Protein 4GKL (pdb70)

Sequence (839 aa):
MNLKNLIIYEAFARAYPGEKGKKFLSLEKDLERLKGMGINTVWLMPIHPTGVEGRKGTLGSPYAIRDYYEIDLLIGTKGDFKKFVKRAHELNMYVLMDMVLNHAAVDNVLVKKHPEWFLRDENGNPTRKVPSDVVDFDYSNGELREYMINMMRYWVEEFDVDGFRCDVAGLVPLDFWLQARKNLDPVKRLIWISETHDPYMYQAFDITYDYDGYYRFRDFIEGKNSLREYIDFLRMQDHMYPRGYIKMRFLENHDQPRVAKFLSRESLMHWIAFLFTVKGVPLVHNGQEYALKEDLDIFNEYTLPIPGEENEIFSLHRKLAHYRYKTNVFSNGEMIFIRNDQPERVISYLWRHGNRFILCVLNPLLENTSVTLDFSGIWENICIHSKNVFNDDIVRVSVKNSRAKIKVGREPLILSFVLYMNLKNLIIYEAFARAYPGEKGKKFLSLEKDLERLKGMGINTVWLMPIHPTGVEGRKGTLGSPYAIRDYYEIDLLIGTKGDFKKFVKRAHELNMYVLMDMVLNHAAVDNVLVKKHPEWFLRDENGNPTRKVSDVVDFDYSNGELREYMINMMRYWVEEFDVDGFRCDVAGLVPLDFWLQARKNLDPVKRLIWISETHDPYMYQAFDITYDYDGYYRFRDFIEGKNSLREYIDFLRMQDHMYPRGYIKMRFLENHDQPRVAKFLSRESLMHWIAFLFTVKGVPLVHNGQEYALKEDLDIFNEYTLPIPGEENEIFSLHRKLAHYRYKTNVFSNGEMIFIRNDQPERVISYLWRHGNRFILCVLNPLLENTSVTLDFSGIWENICIHSKNVFNDDIVRVSVKNSRAKIKVGREPLILSFVLY

InterPro domains:
  IPR006047 Glycosyl hydrolase family 13, catalytic domain [PF00128] (30-295)
  IPR006047 Glycosyl hydrolase family 13, catalytic domain [SM00642] (6-326)
  IPR013780 Glycosyl hydrolase, all-beta [G3DSA:2.60.40.1180] (335-422)
  IPR017853 Glycoside hydrolase superfamily [SSF51445] (3-333)
  IPR055067 Alpha-amylase-like, C-terminal [PF22423] (335-422)

Radius of gyration: 48.63 Å; Cα contacts (8 Å, |Δi|>4): 1720; chains: 2; bounding box: 107×102×110 Å

Organism: Thermotoga neapolitana (NCBI:txid2337)

Foldseek 3Di:
DLPLLAAEEEDEQLQADDAFLCSLVRVLVCLVVCLLLQHAEYEYQQFAQAFDVPADAPRRFSLAHQELQAGDSRRHHPVSLLVRVVSSVVSNHAYEHEANLQKHFQNRVCQVVPQVQADADPVRHFAPPDDHRITGGDVVDPVSLVVSLVSVVCCCVPSVHAAYEYECPDPDDLVSLVVSCVVCVVVDNHAFEYEDLPQCNVNRHQEYEYCCLVVQVVCLLQVNDFLCSNPVCVQCSCVSHDDNHAYEDENDELVGFQNLVRADPLLVLLVLLCQLPPAHYHYDYQPVLQSDRDHDDRRYRHHDPRPHDCDPSNVLSSLRSVVSSPDCQRSDWDKHWWDKPCRRFWTWIWTPPPQKMWIKIGGSVQDKDKMKTAQDVDDAFDKFWFAFSRPRDIDIWTHHGSMTIDIDGSTIGGTIGGDD/DQPLLAAEEEDAQLQAPDFFQCSLVSLLVCLVVCVLLQHQEYEYEQFAQAFDVLADAPRRFSLAHQELQAGDSRRHHVVSLLVSQVSSVVSNHAYAYEANLFKHFLNRVCCVPCVVQADDDPVSHFAPVVTRIGGGDQVDPVSLVVSLVSVVCCCVVRVGAYYEYEDPDPDDLVSLVVSCVSPVVVPNHAYEYEDLQQVNVVRHQEYEYCCLVVVVVCLLQVNDFLLSNVVCVQCVCVSHDDNHAYEDENDELPDFQNLQSAPPLLVLLVLVVQLPPAHYHYDYPPNLVSDHDHDDRRYNHHHPPPDDCDPSVVSSSLSSVVRSVDCQNSPWDKHWWDKDCSRFWTWIWTDDDQKIKIKIGGSVQAKDKMKIAQVVHDQDDWFWWAFSQPRHIDIWGRHRSMTIGIDGSTIGTTIGGHD

Secondary structure (DSSP, 8-state):
--GGG--EEEE-GGGSSS-TT-HHHHHHHHHHHHHHTT--EEEEPP-SPBPSTT--TTT--TTSBS-TT---TTT--HHHHHHHHHHHHHTT-EEEEEE--SEEETT-HHHHH-GGGB-B-TTS-B--S----EEEB-TT-HHHHHHHHHHHHHHHHHH---EEEE--TTT--HHHHHHHHHHHTTT---EEEEE---GGGGGT-SEEE-SHHHHHHHHHHTTSS-HHHHHHHHHHGGGGS-TT-EEEE-S--TTS--GGGTS-HHHHHHHHHHHHHSSSEEEEETTGGGT-------SS------S----HHHHHHHHHHHHHHH-SHHHHSEEEE--BS-TTT-EEEEEESSSEEEEEEE-TT-S-EEEEEE--SS-SSEEEEEEETTTTEEEEEEESSSEEEEEEBSB-EEEEEE--/--GGG--EEEE-GGGSSS-TT-HHHHHHHHHHHHHHHT--EEEEPP-SPBPSTT--TTT--TTSBS-TT---TTT--HHHHHHHHHHHHHTT-EEEEEE--SEEETT-HHHHH-GGGB-B-TTS-B------EEEB-TT-HHHHHHHHHHHHHHHHHH---EEEE---SS--HHHHHHHHHHHTTT---EEEEE---GGGGGT-SEEE-HHHHHHHHHHHTTSS-HHHHHHHHHHGGGTS-TT-EEEEES--TTS--GGGTS-HHHHHHHHHHHHHSSSEEEEETTGGGT--S---SSS------S----HHHHHHHHHHHHHHH-SHHHHSEEEE--BS-TTT-EEEEEE-SSEEEEEEE-TT---EEEEEE-TTT-SS-EEEEEETTTTEEEEEEBSSSEEEEEE-SS-EEEEEE--

Solvent-accessible surface area: 35255 Å² total; per-residue (Å²): 123,51,26,73,68,0,1,0,0,0,0,2,2,19,1,1,39,52,134,138,18,102,11,0,76,21,0,38,140,15,0,106,42,0,46,47,2,5,1,14,0,0,3,0,2,7,2,9,15,6,1,92,106,43,78,103,37,91,21,0,11,7,36,2,1,69,27,1,62,79,11,16,135,73,3,1,78,59,32,17,0,95,116,0,0,95,64,0,42,111,30,112,2,71,0,0,2,2,0,0,0,9,37,0,0,33,19,0,54,4,20,122,149,47,46,66,11,1,37,118,68,164,121,39,88,30,42,90,149,89,158,104,12,14,8,22,3,28,9,101,30,48,122,0,39,108,47,0,8,76,0,0,78,53,0,6,109,76,6,51,0,9,0,0,6,0,28,18,68,64,114,15,39,42,77,0,2,59,52,0,33,170,67,0,51,108,40,58,118,2,5,2,3,0,63,20,105,67,53,148,9,33,109,1,4,23,0,0,2,15,36,33,9,9,105,84,3,33,43,25,28,63,66,141,77,35,0,33,89,16,0,72,8,5,65,91,4,66,164,63,17,67,244,64,30,18,6,6,24,19,6,1,0,26,88,25,42,4,5,7,79,56,28,63,93,79,10,4,18,0,2,2,0,5,2,2,5,2,45,10,0,0,0,0,2,0,0,4,0,10,12,29,129,88,77,27,48,21,65,54,108,34,77,1,62,9,80,29,154,111,41,94,0,4,49,10,0,93,70,5,1,95,48,16,86,134,14,87,4,7,6,86,19,83,20,78,12,9,159,20,82,52,48,97,62,0,0,2,0,13,7,97,78,47,75,72,11,0,1,0,0,0,0,6,74,31,106,102,18,51,0,28,0,27,4,78,89,103,25,122,109,58,77,4,136,5,118,1,8,25,46,78,71,146,33,187,4,38,1,121,95,19,108,2,128,11,134,7,15,97,82,0,18,1,0,15,10,84,47,243,138,52,34,62,36,3,0,0,0,0,0,2,2,18,1,1,29,52,133,118,16,92,12,0,75,18,0,50,148,13,0,106,46,0,75,35,2,9,2,14,0,0,3,0,2,5,4,5,14,5,2,93,107,34,77,92,39,95,31,0,12,4,33,4,0,73,27,0,65,79,8,16,133,76,3,0,70,59,28,23,0,96,118,0,0,99,69,0,41,109,32,114,1,67,0,0,2,1,0,0,0,10,30,0,0,33,25,0,45,7,32,130,122,44,42,68,13,3,41,111,66,177,123,38,87,29,40,90,122,179,113,16,13,7,11,3,33,10,99,26,44,100,0,39,114,44,0,4,91,0,0,83,51,0,3,92,91,5,49,0,12,0,0,7,0,32,19,68,66,116,12,43,45,78,0,2,62,57,0,47,140,34,1,27,108,52,55,196,12,4,1,4,0,60,16,101,68,42,152,9,35,112,1,3,38,0,0,3,10,31,44,6,7,109,81,3,40,48,24,25,63,69,143,86,31,1,30,79,11,0,66,8,14,49,101,3,85,163,59,14,71,243,68,41,20,6,2,31,20,5,2,0,27,82,22,38,1,5,4,84,56,20,64,96,72,9,3,12,1,2,1,0,6,2,2,2,3,81,9,0,0,0,1,2,0,0,4,0,12,11,30,130,99,56,25,42,26,72,59,107,38,80,1,68,9,85,35,157,113,30,87,0,4,45,10,1,86,78,2,1,75,54,8,99,160,22,88,6,5,3,84,15,89,22,73,19,5,146,23,86,47,52,96,56,0,0,0,0,0,2,80,75,57,58,94,14,0,0,0,1,0,1,4,68,40,108,113,40,29,0,35,0,40,0,70,83,52,23,124,99,54,74,1,138,4,116,1,11,24,42,82,74,148,34,187,4,46,5,159,129,22,147,0,128,10,147,8,24,133,77,0,18,0,0,7,5,65,58,230

B-factor: mean 28.38, std 9.47, range [7.3, 82.47]

CATH classification: 3.20.20.80 (+1 more: 2.60.40.1180)

Nearest PDB structures (foldseek):
  4gkl-assembly2_B  TM=1.002E+00  e=8.511E-95  Thermotoga neapolitana
  4gkl-assembly1_A  TM=1.001E+00  e=2.790E-87  Thermotoga neapolitana
  3dhu-assembly3_C  TM=8.837E-01  e=5.224E-42  Lactiplantibacillus plantarum
  3dhu-assembly4_D  TM=8.684E-01  e=5.502E-41  Lactiplantibacillus plantarum
  1izk-assembly1_A  TM=8.261E-01  e=2.411E-24  Thermoactinomyces vulgaris

Structure (mmCIF, N/CA/C/O backbone):
data_4GKL
#
_entry.id   4GKL
#
_cell.length_a   66.880
_cell.length_b   74.449
_cell.length_c   108.900
_cell.angle_alpha   90.00
_cell.angle_beta   107.77
_cell.angle_gamma   90.00
#
_symmetry.space_group_name_H-M   'P 1 21 1'
#
loop_
_entity.id
_entity.type
_entity.pdbx_description
1 polymer Alpha-amylase
2 water water
#
loop_
_atom_site.group_PDB
_atom_site.id
_atom_site.type_symbol
_atom_site.label_atom_id
_atom_site.label_alt_id
_atom_site.label_comp_id
_atom_site.label_asym_id
_atom_site.label_entity_id
_atom_site.label_seq_id
_atom_site.pdbx_PDB_ins_code
_atom_site.Cartn_x
_atom_site.Cartn_y
_atom_site.Cartn_z
_atom_site.occupancy
_atom_site.B_iso_or_equiv
_atom_site.auth_seq_id
_atom_site.auth_comp_id
_atom_site.auth_asym_id
_atom_site.auth_atom_id
_atom_site.pdbx_PDB_model_num
ATOM 1 N N . MET A 1 1 ? -45.368 24.468 93.553 1.00 43.45 1 MET A N 1
ATOM 2 C CA . MET A 1 1 ? -45.513 23.596 94.710 1.00 40.95 1 MET A CA 1
ATOM 3 C C . MET A 1 1 ? -45.168 24.333 96.006 1.00 43.86 1 MET A C 1
ATOM 4 O O . MET A 1 1 ? -45.164 25.570 96.051 1.00 39.71 1 MET A O 1
ATOM 9 N N . ASN A 1 2 ? -44.903 23.565 97.063 1.00 43.75 2 ASN A N 1
ATOM 10 C CA . ASN A 1 2 ? -44.304 24.111 98.277 1.00 37.05 2 ASN A CA 1
ATOM 11 C C . ASN A 1 2 ? -42.776 24.148 98.123 1.00 35.90 2 ASN A C 1
ATOM 12 O O . ASN A 1 2 ? -42.088 23.125 98.266 1.00 32.11 2 ASN A O 1
ATOM 17 N N . LEU A 1 3 ? -42.260 25.340 97.823 1.00 37.02 3 LEU A N 1
ATOM 18 C CA . LEU A 1 3 ? -40.842 25.524 97.547 1.00 29.77 3 LEU A CA 1
ATOM 19 C C . LEU A 1 3 ? -40.014 25.464 98.824 1.00 29.80 3 LEU A C 1
ATOM 20 O O . LEU A 1 3 ? -38.790 25.446 98.761 1.00 33.23 3 LEU A O 1
ATOM 25 N N . LYS A 1 4 ? -40.673 25.417 99.978 1.00 24.40 4 LYS A N 1
ATOM 26 C CA . LYS A 1 4 ? -39.961 25.187 101.237 1.00 26.96 4 LYS A CA 1
ATOM 27 C C . LYS A 1 4 ? -39.554 23.709 101.430 1.00 25.07 4 LYS A C 1
ATOM 28 O O . LYS A 1 4 ? -38.881 23.372 102.397 1.00 23.87 4 LYS A O 1
ATOM 34 N N . ASN A 1 5 ? -39.935 22.841 100.492 1.00 29.45 5 ASN A N 1
ATOM 35 C CA . ASN A 1 5 ? -39.462 21.448 100.493 1.00 27.84 5 ASN A CA 1
ATOM 36 C C . ASN A 1 5 ? -38.110 21.235 99.795 1.00 26.96 5 ASN A C 1
ATOM 37 O O . ASN A 1 5 ? -37.540 20.150 99.861 1.00 24.21 5 ASN A O 1
ATOM 42 N N . LEU A 1 6 ? -37.594 22.269 99.135 1.00 26.38 6 LEU A N 1
ATOM 43 C CA . LEU A 1 6 ? -36.348 22.120 98.389 1.00 29.65 6 LEU A CA 1
ATOM 44 C C . LEU A 1 6 ? -35.118 22.047 99.298 1.00 28.74 6 LEU A C 1
ATOM 45 O O . LEU A 1 6 ? -34.898 22.932 100.133 1.00 25.32 6 LEU A O 1
ATOM 50 N N . ILE A 1 7 ? -34.319 20.993 99.145 1.00 23.12 7 ILE A N 1
ATOM 51 C CA . ILE A 1 7 ? -32.960 21.055 99.668 1.00 23.00 7 ILE A CA 1
ATOM 52 C C . ILE A 1 7 ? -31.929 20.887 98.540 1.00 25.41 7 ILE A C 1
ATOM 53 O O . ILE A 1 7 ? -31.916 19.887 97.821 1.00 21.87 7 ILE A O 1
ATOM 58 N N . ILE A 1 8 ? -31.088 21.910 98.380 1.00 26.09 8 ILE A N 1
ATOM 59 C CA . ILE A 1 8 ? -30.370 22.133 97.136 1.00 16.90 8 ILE A CA 1
ATOM 60 C C . ILE A 1 8 ? -28.893 21.749 97.216 1.00 20.35 8 ILE A C 1
ATOM 61 O O . ILE A 1 8 ? -28.226 21.983 98.225 1.00 17.51 8 ILE A O 1
ATOM 66 N N . TYR A 1 9 ? -28.399 21.143 96.135 1.00 17.71 9 TYR A N 1
ATOM 67 C CA . TYR A 1 9 ? -26.988 20.829 95.995 1.00 19.06 9 TYR A CA 1
ATOM 68 C C . TYR A 1 9 ? -26.442 21.584 94.794 1.00 21.52 9 TYR A C 1
ATOM 69 O O . TYR A 1 9 ? -26.925 21.385 93.683 1.00 23.31 9 TYR A O 1
ATOM 78 N N . GLU A 1 10 ? -25.463 22.465 95.006 1.00 19.85 10 GLU A N 1
ATOM 79 C CA . GLU A 1 10 ? -24.763 23.077 93.875 1.00 18.91 10 GLU A CA 1
ATOM 80 C C . GLU A 1 10 ? -23.638 22.158 93.396 1.00 21.36 10 GLU A C 1
ATOM 81 O O . GLU A 1 10 ? -22.729 21.803 94.162 1.00 17.97 10 GLU A O 1
ATOM 87 N N . ALA A 1 11 ? -23.707 21.785 92.123 1.00 19.57 11 ALA A N 1
ATOM 88 C CA . ALA A 1 11 ? -22.768 20.840 91.545 1.00 16.52 11 ALA A CA 1
ATOM 89 C C . ALA A 1 11 ? -22.034 21.473 90.392 1.00 15.43 11 ALA A C 1
ATOM 90 O O . ALA A 1 11 ? -22.652 22.036 89.486 1.00 16.99 11 ALA A O 1
ATOM 92 N N . PHE A 1 12 ? -20.714 21.362 90.422 1.00 15.40 12 PHE A N 1
ATOM 93 C CA . PHE A 1 12 ? -19.861 21.846 89.342 1.00 16.29 12 PHE A CA 1
ATOM 94 C C . PHE A 1 12 ? -19.528 20.660 88.419 1.00 19.13 12 PHE A C 1
ATOM 95 O O . PHE A 1 12 ? -18.532 19.955 88.642 1.00 17.81 12 PHE A O 1
ATOM 103 N N . ALA A 1 13 ? -20.354 20.456 87.391 1.00 15.67 13 ALA A N 1
ATOM 104 C CA . ALA A 1 13 ? -20.290 19.242 86.563 1.00 19.67 13 ALA A CA 1
ATOM 105 C C . ALA A 1 13 ? -18.936 19.028 85.879 1.00 24.16 13 ALA A C 1
ATOM 106 O O . ALA A 1 13 ? -18.377 17.923 85.917 1.00 25.10 13 ALA A O 1
ATOM 108 N N . ARG A 1 14 ? -18.414 20.090 85.269 1.00 19.86 14 ARG A N 1
ATOM 109 C CA . ARG A 1 14 ? -17.137 20.031 84.575 1.00 22.12 14 ARG A CA 1
ATOM 110 C C . ARG A 1 14 ? -16.031 19.574 85.501 1.00 18.98 14 ARG A C 1
ATOM 111 O O . ARG A 1 14 ? -15.088 18.923 85.067 1.00 21.64 14 ARG A O 1
ATOM 119 N N . ALA A 1 15 ? -16.160 19.905 86.779 1.00 16.03 15 ALA A N 1
ATOM 120 C CA . ALA A 1 15 ? -15.167 19.530 87.777 1.00 19.06 15 ALA A CA 1
ATOM 121 C C . ALA A 1 15 ? -15.392 18.150 88.405 1.00 26.27 15 ALA A C 1
ATOM 122 O O . ALA A 1 15 ? -14.596 17.713 89.242 1.00 25.38 15 ALA A O 1
ATOM 124 N N . TYR A 1 16 ? -16.479 17.474 88.035 1.00 23.21 16 TYR A N 1
ATOM 125 C CA . TYR A 1 16 ? -16.788 16.186 88.652 1.00 25.86 16 TYR A CA 1
ATOM 126 C C . TYR A 1 16 ? -15.713 15.164 88.323 1.00 30.90 16 TYR A C 1
ATOM 127 O O . TYR A 1 16 ? -15.006 15.312 87.321 1.00 30.65 16 TYR A O 1
ATOM 136 N N . PRO A 1 17 ? -15.558 14.150 89.194 1.00 28.44 17 PRO A N 1
ATOM 137 C CA . PRO A 1 17 ? -14.754 12.961 88.883 1.00 34.50 17 PRO A CA 1
ATOM 138 C C . PRO A 1 17 ? -15.282 12.206 87.668 1.00 29.28 17 PRO A C 1
ATOM 139 O O . PRO A 1 17 ? -16.488 12.233 87.366 1.00 26.95 17 PRO A O 1
ATOM 143 N N . GLY A 1 18 ? -14.364 11.536 86.980 1.00 27.92 18 GLY A N 1
ATOM 144 C CA . GLY A 1 18 ? -14.674 10.865 85.734 1.00 29.08 18 GLY A CA 1
ATOM 145 C C . GLY A 1 18 ? -13.781 11.406 84.635 1.00 33.17 18 GLY A C 1
ATOM 146 O O . GLY A 1 18 ? -12.969 12.305 84.864 1.00 28.66 18 GLY A O 1
ATOM 147 N N . GLU A 1 19 ? -13.929 10.855 83.437 1.00 37.00 19 GLU A N 1
ATOM 148 C CA . GLU A 1 19 ? -13.152 11.311 82.289 1.00 38.43 19 GLU A CA 1
ATOM 149 C C . GLU A 1 19 ? -13.874 12.439 81.543 1.00 32.81 19 GLU A C 1
ATOM 150 O O . GLU A 1 19 ? -15.092 12.590 81.659 1.00 32.12 19 GLU A O 1
ATOM 156 N N . LYS A 1 20 ? -13.117 13.228 80.784 1.00 32.00 20 LYS A N 1
ATOM 157 C CA . LYS A 1 20 ? -13.685 14.310 79.985 1.00 29.18 20 LYS A CA 1
ATOM 158 C C . LYS A 1 20 ? -14.664 13.721 78.978 1.00 26.47 20 LYS A C 1
ATOM 159 O O . LYS A 1 20 ? -14.461 12.612 78.496 1.00 26.59 20 LYS A O 1
ATOM 165 N N . GLY A 1 21 ? -15.726 14.462 78.672 1.00 26.62 21 GLY A N 1
ATOM 166 C CA . GLY A 1 21 ? -16.785 13.988 77.795 1.00 23.16 21 GLY A CA 1
ATOM 167 C C . GLY A 1 21 ? -17.820 13.146 78.525 1.00 26.87 21 GLY A C 1
ATOM 168 O O . GLY A 1 21 ? -18.902 12.878 77.999 1.00 29.52 21 GLY A O 1
ATOM 169 N N . LYS A 1 22 ? -17.485 12.735 79.745 1.00 26.21 22 LYS A N 1
ATOM 170 C CA . LYS A 1 22 ? -18.300 11.789 80.506 1.00 29.73 22 LYS A CA 1
ATOM 171 C C . LYS A 1 22 ? -18.778 12.329 81.864 1.00 25.85 22 LYS A C 1
ATOM 172 O O . LYS A 1 22 ? -19.187 11.571 82.744 1.00 22.26 22 LYS A O 1
ATOM 178 N N . LYS A 1 23 ? -18.752 13.646 82.027 1.00 29.39 23 LYS A N 1
ATOM 179 C CA . LYS A 1 23 ? -19.008 14.225 83.337 1.00 22.03 23 LYS A CA 1
ATOM 180 C C . LYS A 1 23 ? -20.474 14.104 83.775 1.00 20.05 23 LYS A C 1
ATOM 181 O O . LYS A 1 23 ? -20.746 13.869 84.949 1.00 21.08 23 LYS A O 1
ATOM 187 N N . PHE A 1 24 ? -21.411 14.231 82.837 1.00 21.45 24 PHE A N 1
ATOM 188 C CA . PHE A 1 24 ? -22.824 13.965 83.136 1.00 21.94 24 PHE A CA 1
ATOM 189 C C . PHE A 1 24 ? -23.087 12.505 83.524 1.00 26.53 24 PHE A C 1
ATOM 190 O O . PHE A 1 24 ? -23.785 12.255 84.509 1.00 23.86 24 PHE A O 1
ATOM 198 N N . LEU A 1 25 ? -22.517 11.555 82.775 1.00 24.11 25 LEU A N 1
ATOM 199 C CA . LEU A 1 25 ? -22.592 10.150 83.166 1.00 27.20 25 LEU A CA 1
ATOM 200 C C . LEU A 1 25 ? -22.283 10.002 84.656 1.00 25.42 25 LEU A C 1
ATOM 201 O O . LEU A 1 25 ? -23.066 9.425 85.411 1.00 24.03 25 LEU A O 1
ATOM 206 N N . SER A 1 26 ? -21.147 10.560 85.062 1.00 24.23 26 SER A N 1
ATOM 207 C CA . SER A 1 26 ? -20.717 10.566 86.456 1.00 23.60 26 SER A CA 1
ATOM 208 C C . SER A 1 26 ? -21.777 11.161 87.409 1.00 27.58 26 SER A C 1
ATOM 209 O O . SER A 1 26 ? -22.215 10.480 88.342 1.00 26.70 26 SER A O 1
ATOM 212 N N . LEU A 1 27 ? -22.198 12.408 87.157 1.00 22.43 27 LEU A N 1
ATOM 213 C CA . LEU A 1 27 ? -23.201 13.081 87.995 1.00 23.09 27 LEU A CA 1
ATOM 214 C C . LEU A 1 27 ? -24.500 12.270 88.040 1.00 22.58 27 LEU A C 1
ATOM 215 O O . LEU A 1 27 ? -25.223 12.293 89.033 1.00 19.58 27 LEU A O 1
ATOM 220 N N . GLU A 1 28 ? -24.787 11.543 86.965 1.00 24.13 28 GLU A N 1
ATOM 221 C CA . GLU A 1 28 ? -25.951 10.669 86.962 1.00 24.96 28 GLU A CA 1
ATOM 222 C C . GLU A 1 28 ? -25.844 9.564 88.017 1.00 22.14 28 GLU A C 1
ATOM 223 O O . GLU A 1 28 ? -26.778 9.349 88.766 1.00 20.11 28 GLU A O 1
ATOM 229 N N . LYS A 1 29 ? -24.702 8.888 88.085 1.00 23.63 29 LYS A N 1
ATOM 230 C CA . LYS A 1 29 ? -24.451 7.907 89.143 1.00 22.84 29 LYS A CA 1
ATOM 231 C C . LYS A 1 29 ? -24.493 8.536 90.535 1.00 23.76 29 LYS A C 1
ATOM 232 O O . LYS A 1 29 ? -24.808 7.867 91.522 1.00 25.69 29 LYS A O 1
ATOM 238 N N . ASP A 1 30 ? -24.164 9.822 90.613 1.00 21.72 30 ASP A N 1
ATOM 239 C CA . ASP A 1 30 ? -23.995 10.489 91.903 1.00 21.93 30 ASP A CA 1
ATOM 240 C C . ASP A 1 30 ? -25.327 10.906 92.510 1.00 20.34 30 ASP A C 1
ATOM 241 O O . ASP A 1 30 ? -25.411 11.190 93.715 1.00 19.74 30 ASP A O 1
ATOM 246 N N . LEU A 1 31 ? -26.352 10.959 91.660 1.00 16.24 31 LEU A N 1
ATOM 247 C CA . LEU A 1 31 ? -27.713 11.266 92.079 1.00 21.88 31 LEU A CA 1
ATOM 248 C C . LEU A 1 31 ? -28.162 10.356 93.228 1.00 22.78 31 LEU A C 1
ATOM 249 O O . LEU A 1 31 ? -28.696 10.822 94.231 1.00 31.11 31 LEU A O 1
ATOM 254 N N . GLU A 1 32 ? -27.928 9.064 93.095 1.00 22.21 32 GLU A N 1
ATOM 255 C CA . GLU A 1 32 ? -28.264 8.138 94.167 1.00 28.18 32 GLU A CA 1
ATOM 256 C C . GLU A 1 32 ? -27.581 8.517 95.486 1.00 22.00 32 GLU A C 1
ATOM 257 O O . GLU A 1 32 ? -28.195 8.406 96.547 1.00 23.69 32 GLU A O 1
ATOM 263 N N . ARG A 1 33 ? -26.328 8.971 95.421 1.00 20.44 33 ARG A N 1
ATOM 264 C CA . ARG A 1 33 ? -25.630 9.438 96.627 1.00 25.82 33 ARG A CA 1
ATOM 265 C C . ARG A 1 33 ? -26.296 10.699 97.174 1.00 25.65 33 ARG A C 1
ATOM 266 O O . ARG A 1 33 ? -26.470 10.852 98.389 1.00 21.39 33 ARG A O 1
ATOM 274 N N . LEU A 1 34 ? -26.662 11.594 96.261 1.00 26.27 34 LEU A N 1
ATOM 275 C CA . LEU A 1 34 ? -27.281 12.863 96.627 1.00 23.68 34 LEU A CA 1
ATOM 276 C C . LEU A 1 34 ? -28.662 12.622 97.220 1.00 23.76 34 LEU A C 1
ATOM 277 O O . LEU A 1 34 ? -28.973 13.120 98.298 1.00 21.43 34 LEU A O 1
ATOM 282 N N . LYS A 1 35 ? -29.475 11.839 96.517 1.00 25.31 35 LYS A N 1
ATOM 283 C CA . LYS A 1 35 ? -30.800 11.442 96.998 1.00 25.32 35 LYS A CA 1
ATOM 284 C C . LYS A 1 35 ? -30.742 10.820 98.405 1.00 24.64 35 LYS A C 1
ATOM 285 O O . LYS A 1 35 ? -31.503 11.193 99.294 1.00 22.39 35 LYS A O 1
ATOM 291 N N . GLY A 1 36 ? -29.821 9.883 98.601 1.00 22.91 36 GLY A N 1
ATOM 292 C CA . GLY A 1 36 ? -29.687 9.202 99.873 1.00 21.11 36 GLY A CA 1
ATOM 293 C C . GLY A 1 36 ? -29.143 10.080 100.976 1.00 22.26 36 GLY A C 1
ATOM 294 O O . GLY A 1 36 ? -29.171 9.701 102.153 1.00 26.18 36 GLY A O 1
ATOM 295 N N . MET A 1 37 ? -28.655 11.257 100.595 1.00 24.83 37 MET A N 1
ATOM 296 C CA . MET A 1 37 ? -28.104 12.240 101.526 1.00 20.77 37 MET A CA 1
ATOM 297 C C . MET A 1 37 ? -29.163 13.297 101.838 1.00 27.19 37 MET A C 1
ATOM 298 O O . MET A 1 37 ? -28.930 14.222 102.615 1.00 27.75 37 MET A O 1
ATOM 303 N N . GLY A 1 38 ? -30.327 13.172 101.212 1.00 25.01 38 GLY A N 1
ATOM 304 C CA . GLY A 1 38 ? -31.419 14.084 101.489 1.00 21.26 38 GLY A CA 1
ATOM 305 C C . GLY A 1 38 ? -31.584 15.233 100.520 1.00 20.55 38 GLY A C 1
ATOM 306 O O . GLY A 1 38 ? -32.399 16.126 100.772 1.00 23.05 38 GLY A O 1
ATOM 307 N N . ILE A 1 39 ? -30.829 15.211 99.421 1.00 18.18 39 ILE A N 1
ATOM 308 C CA . ILE A 1 39 ? -30.930 16.219 98.358 1.00 17.61 39 ILE A CA 1
ATOM 309 C C . ILE A 1 39 ? -32.138 15.958 97.464 1.00 17.06 39 ILE A C 1
ATOM 310 O O . ILE A 1 39 ? -32.408 14.816 97.119 1.00 20.83 39 ILE A O 1
ATOM 315 N N . ASN A 1 40 ? -32.883 16.996 97.097 1.00 15.06 40 ASN A N 1
ATOM 316 C CA . ASN A 1 40 ? -33.967 16.799 96.141 1.00 14.87 40 ASN A CA 1
ATOM 317 C C . ASN A 1 40 ? -33.824 17.671 94.926 1.00 17.37 40 ASN A C 1
ATOM 318 O O . ASN A 1 40 ? -34.570 17.528 93.966 1.00 17.91 40 ASN A O 1
ATOM 323 N N . THR A 1 41 ? -32.854 18.576 94.981 1.00 20.10 41 THR A N 1
ATOM 324 C CA . THR A 1 41 ? -32.642 19.562 93.930 1.00 18.26 41 THR A CA 1
ATOM 325 C C . THR A 1 41 ? -31.167 19.705 93.677 1.00 14.76 41 THR A C 1
ATOM 326 O O . THR A 1 41 ? -30.418 20.036 94.586 1.00 17.84 41 THR A O 1
ATOM 330 N N . VAL A 1 42 ? -30.730 19.448 92.456 1.00 13.96 42 VAL A N 1
ATOM 331 C CA . VAL A 1 42 ? -29.355 19.805 92.116 1.00 17.43 42 VAL A CA 1
ATOM 332 C C . VAL A 1 42 ? -29.286 21.030 91.185 1.00 24.78 42 VAL A C 1
ATOM 333 O O . VAL A 1 42 ? -29.970 21.125 90.148 1.00 20.42 42 VAL A O 1
ATOM 337 N N . TRP A 1 43 ? -28.465 21.978 91.611 1.00 18.88 43 TRP A N 1
ATOM 338 C CA . TRP A 1 43 ? -28.289 23.236 90.932 1.00 18.40 43 TRP A CA 1
ATOM 339 C C . TRP A 1 43 ? -26.965 23.157 90.199 1.00 15.22 43 TRP A C 1
ATOM 340 O O . TRP A 1 43 ? -25.896 23.112 90.823 1.00 13.09 43 TRP A O 1
ATOM 351 N N . LEU A 1 44 ? -27.055 23.133 88.871 1.00 15.89 44 LEU A N 1
ATOM 352 C CA . LEU A 1 44 ? -25.885 23.038 88.014 1.00 13.00 44 LEU A CA 1
ATOM 353 C C . LEU A 1 44 ? -25.287 24.415 87.780 1.00 19.06 44 LEU A C 1
ATOM 354 O O . LEU A 1 44 ? -25.984 25.373 87.436 1.00 16.95 44 LEU A O 1
ATOM 359 N N . MET A 1 45 ? -23.980 24.509 87.971 1.00 16.93 45 MET A N 1
ATOM 360 C CA . MET A 1 45 ? -23.257 25.683 87.544 1.00 15.21 45 MET A CA 1
ATOM 361 C C . MET A 1 45 ? -23.364 25.705 86.026 1.00 16.56 45 MET A C 1
ATOM 362 O O . MET A 1 45 ? -23.748 24.690 85.437 1.00 15.64 45 MET A O 1
ATOM 367 N N . PRO A 1 46 ? -23.085 26.861 85.384 1.00 19.68 46 PRO A N 1
ATOM 368 C CA . PRO A 1 46 ? -23.254 26.891 83.920 1.00 17.45 46 PRO A CA 1
ATOM 369 C C . PRO A 1 46 ? -22.485 25.747 83.268 1.00 19.08 46 PRO A C 1
ATOM 370 O O . PRO A 1 46 ? -21.390 25.413 83.721 1.00 17.66 46 PRO A O 1
ATOM 374 N N . ILE A 1 47 ? -23.079 25.140 82.244 1.00 16.16 47 ILE A N 1
ATOM 375 C CA . ILE A 1 47 ? -22.520 23.958 81.625 1.00 18.01 47 ILE A CA 1
ATOM 376 C C . ILE A 1 47 ? -22.201 24.210 80.165 1.00 21.66 47 ILE A C 1
ATOM 377 O O . ILE A 1 47 ? -21.935 23.268 79.411 1.00 19.49 47 ILE A O 1
ATOM 382 N N . HIS A 1 48 ? -22.212 25.487 79.777 1.00 20.04 48 HIS A N 1
ATOM 383 C CA . HIS A 1 48 ? -22.092 25.870 78.378 1.00 17.71 48 HIS A CA 1
ATOM 384 C C . HIS A 1 48 ? -20.648 25.880 77.946 1.00 18.67 48 HIS A C 1
ATOM 385 O O . HIS A 1 48 ? -19.741 25.904 78.792 1.00 17.88 48 HIS A O 1
ATOM 392 N N . PRO A 1 49 ? -20.417 25.866 76.623 1.00 19.02 49 PRO A N 1
ATOM 393 C CA . PRO A 1 49 ? -19.031 26.080 76.206 1.00 19.18 49 PRO A CA 1
ATOM 394 C C . PRO A 1 49 ? -18.604 27.515 76.538 1.00 22.93 49 PRO A C 1
ATOM 395 O O . PRO A 1 49 ? -19.404 28.469 76.531 1.00 17.12 49 PRO A O 1
ATOM 399 N N . THR A 1 50 ? -17.320 27.630 76.843 1.00 24.76 50 THR A N 1
ATOM 400 C CA . THR A 1 50 ? -16.709 28.804 77.437 1.00 19.27 50 THR A CA 1
ATOM 401 C C . THR A 1 50 ? -16.037 29.684 76.373 1.00 22.28 50 THR A C 1
ATOM 402 O O . THR A 1 50 ? -15.622 29.179 75.333 1.00 26.47 50 THR A O 1
ATOM 406 N N . GLY A 1 51 ? -15.952 30.994 76.620 1.00 24.41 51 GLY A N 1
ATOM 407 C CA . GLY A 1 51 ? -15.276 31.911 75.713 1.00 25.15 51 GLY A CA 1
ATOM 408 C C . GLY A 1 51 ? -13.829 31.534 75.406 1.00 27.77 51 GLY A C 1
ATOM 409 O O . GLY A 1 51 ? -13.109 30.991 76.255 1.00 23.16 51 GLY A O 1
ATOM 410 N N . VAL A 1 52 ? -13.385 31.809 74.184 1.00 27.33 52 VAL A N 1
ATOM 411 C CA . VAL A 1 52 ? -12.021 31.434 73.819 1.00 25.95 52 VAL A CA 1
ATOM 412 C C . VAL A 1 52 ? -11.087 32.630 73.816 1.00 26.19 52 VAL A C 1
ATOM 413 O O . VAL A 1 52 ? -10.053 32.601 74.482 1.00 28.90 52 VAL A O 1
ATOM 417 N N . GLU A 1 53 ? -11.461 33.676 73.080 1.00 27.03 53 GLU A N 1
ATOM 418 C CA . GLU A 1 53 ? -10.798 34.978 73.176 1.00 26.23 53 GLU A CA 1
ATOM 419 C C . GLU A 1 53 ? -11.171 35.639 74.486 1.00 24.44 53 GLU A C 1
ATOM 420 O O . GLU A 1 53 ? -12.337 35.938 74.715 1.00 30.96 53 GLU A O 1
ATOM 426 N N . GLY A 1 54 ? -10.185 35.857 75.350 1.00 26.09 54 GLY A N 1
ATOM 427 C CA . GLY A 1 54 ? -10.402 36.550 76.606 1.00 30.93 54 GLY A CA 1
ATOM 428 C C . GLY A 1 54 ? -10.292 35.636 77.806 1.00 36.86 54 GLY A C 1
ATOM 429 O O . GLY A 1 54 ? -10.119 36.107 78.933 1.00 36.20 54 GLY A O 1
ATOM 430 N N . ARG A 1 55 ? -10.387 34.332 77.537 1.00 27.43 55 ARG A N 1
ATOM 431 C CA . ARG A 1 55 ? -10.420 33.261 78.532 1.00 23.96 55 ARG A CA 1
ATOM 432 C C . ARG A 1 55 ? -9.407 33.326 79.673 1.00 29.54 55 ARG A C 1
ATOM 433 O O . ARG A 1 55 ? -8.193 33.238 79.442 1.00 31.24 55 ARG A O 1
ATOM 441 N N . LYS A 1 56 ? -9.907 33.441 80.904 1.00 24.92 56 LYS A N 1
ATOM 442 C CA . LYS A 1 56 ? -9.069 33.222 82.083 1.00 28.38 56 LYS A CA 1
ATOM 443 C C . LYS A 1 56 ? -8.803 31.714 82.273 1.00 30.36 56 LYS A C 1
ATOM 444 O O . LYS A 1 56 ? -9.709 30.884 82.136 1.00 24.00 56 LYS A O 1
ATOM 450 N N . GLY A 1 57 ? -7.555 31.364 82.567 1.00 25.09 57 GLY A N 1
ATOM 451 C CA . GLY A 1 57 ? -7.192 29.979 82.791 1.00 25.83 57 GLY A CA 1
ATOM 452 C C . GLY A 1 57 ? -7.308 29.122 81.554 1.00 26.33 57 GLY A C 1
ATOM 453 O O . GLY A 1 57 ? -7.715 29.600 80.499 1.00 33.04 57 GLY A O 1
ATOM 454 N N . THR A 1 58 ? -6.971 27.844 81.686 1.00 31.35 58 THR A N 1
ATOM 455 C CA . THR A 1 58 ? -6.866 26.955 80.529 1.00 32.01 58 THR A CA 1
ATOM 456 C C . THR A 1 58 ? -8.227 26.574 79.968 1.00 31.35 58 THR A C 1
ATOM 457 O O . THR A 1 58 ? -8.350 26.250 78.787 1.00 34.58 58 THR A O 1
ATOM 461 N N . LEU A 1 59 ? -9.244 26.614 80.823 1.00 33.74 59 LEU A N 1
ATOM 462 C CA . LEU A 1 59 ? -10.580 26.169 80.452 1.00 26.92 59 LEU A CA 1
ATOM 463 C C . LEU A 1 59 ? -11.563 27.323 80.365 1.00 25.79 59 LEU A C 1
ATOM 464 O O . LEU A 1 59 ? -12.488 27.290 79.564 1.00 27.05 59 LEU A O 1
ATOM 469 N N . GLY A 1 60 ? -11.372 28.338 81.196 1.00 22.84 60 GLY A N 1
ATOM 470 C CA . GLY A 1 60 ? -12.265 29.483 81.189 1.00 25.74 60 GLY A CA 1
ATOM 471 C C . GLY A 1 60 ? -13.359 29.396 82.237 1.00 28.27 60 GLY A C 1
ATOM 472 O O . GLY A 1 60 ? -13.789 28.301 82.629 1.00 28.24 60 GLY A O 1
ATOM 473 N N . SER A 1 61 ? -13.807 30.554 82.703 1.00 21.52 61 SER A N 1
ATOM 474 C CA . SER A 1 61 ? -14.867 30.605 83.692 1.00 22.23 61 SER A CA 1
ATOM 475 C C . SER A 1 61 ? -16.198 30.167 83.091 1.00 23.19 61 SER A C 1
ATOM 476 O O . SER A 1 61 ? -16.560 30.588 81.985 1.00 20.81 61 SER A O 1
ATOM 479 N N . PRO A 1 62 ? -16.929 29.313 83.823 1.00 26.25 62 PRO A N 1
ATOM 480 C CA . PRO A 1 62 ? -18.260 28.883 83.388 1.00 20.21 62 PRO A CA 1
ATOM 481 C C . PRO A 1 62 ? -19.201 30.066 83.213 1.00 20.02 62 PRO A C 1
ATOM 482 O O . PRO A 1 62 ? -20.190 29.941 82.500 1.00 24.29 62 PRO A O 1
ATOM 486 N N . TYR A 1 63 ? -18.896 31.197 83.846 1.00 22.83 63 TYR A N 1
ATOM 487 C CA . TYR A 1 63 ? -19.771 32.379 83.787 1.00 20.98 63 TYR A CA 1
ATOM 488 C C . TYR A 1 63 ? -19.521 33.275 82.572 1.00 19.25 63 TYR A C 1
ATOM 489 O O . TYR A 1 63 ? -20.135 34.330 82.428 1.00 21.02 63 TYR A O 1
ATOM 498 N N . ALA A 1 64 ? -18.636 32.815 81.685 1.00 26.42 64 ALA A N 1
ATOM 499 C CA . ALA A 1 64 ? -18.316 33.500 80.428 1.00 21.41 64 ALA A CA 1
ATOM 500 C C . ALA A 1 64 ? -18.734 32.614 79.235 1.00 23.38 64 ALA A C 1
ATOM 501 O O . ALA A 1 64 ? -17.927 31.893 78.640 1.00 19.82 64 ALA A O 1
ATOM 503 N N . ILE A 1 65 ? -20.015 32.692 78.897 1.00 22.52 65 ILE A N 1
ATOM 504 C CA . ILE A 1 65 ? -20.671 31.722 78.036 1.00 20.73 65 ILE A CA 1
ATOM 505 C C . ILE A 1 65 ? -20.548 32.023 76.549 1.00 19.84 65 ILE A C 1
ATOM 506 O O . ILE A 1 65 ? -21.052 33.035 76.078 1.00 20.52 65 ILE A O 1
ATOM 511 N N . ARG A 1 66 ? -19.919 31.114 75.807 1.00 20.27 66 ARG A N 1
ATOM 512 C CA . ARG A 1 66 ? -19.737 31.293 74.367 1.00 20.08 66 ARG A CA 1
ATOM 513 C C . ARG A 1 66 ? -20.917 30.845 73.490 1.00 20.79 66 ARG A C 1
ATOM 514 O O . ARG A 1 66 ? -21.052 31.296 72.350 1.00 23.65 66 ARG A O 1
ATOM 522 N N . ASP A 1 67 ? -21.770 29.973 74.014 1.00 21.41 67 ASP A N 1
ATOM 523 C CA . ASP A 1 67 ? -22.943 29.519 73.263 1.00 23.28 67 ASP A CA 1
ATOM 524 C C . ASP A 1 67 ? -24.067 29.007 74.181 1.00 24.22 67 ASP A C 1
ATOM 525 O O . ASP A 1 67 ? -24.003 27.890 74.705 1.00 23.34 67 ASP A O 1
ATOM 530 N N . TYR A 1 68 ? -25.107 29.819 74.336 1.00 27.02 68 TYR A N 1
ATOM 531 C CA . TYR A 1 68 ? -26.242 29.499 75.204 1.00 21.18 68 TYR A CA 1
ATOM 532 C C . TYR A 1 68 ? -26.998 28.238 74.790 1.00 25.21 68 TYR A C 1
ATOM 533 O O . TYR A 1 68 ? -27.742 27.665 75.597 1.00 22.80 68 TYR A O 1
ATOM 542 N N . TYR A 1 69 ? -26.814 27.799 73.546 1.00 21.23 69 TYR A N 1
ATOM 543 C CA . TYR A 1 69 ? -27.536 26.617 73.058 1.00 20.54 69 TYR A CA 1
ATOM 544 C C . TYR A 1 69 ? -26.768 25.295 73.115 1.00 19.82 69 TYR A C 1
ATOM 545 O O . TYR A 1 69 ? -27.300 24.259 72.747 1.00 21.54 69 TYR A O 1
ATOM 554 N N . GLU A 1 70 ? -25.529 25.330 73.582 1.00 20.14 70 GLU A N 1
ATOM 555 C CA . GLU A 1 70 ? -24.682 24.151 73.542 1.00 20.33 70 GLU A CA 1
ATOM 556 C C . GLU A 1 70 ? -24.153 23.793 74.931 1.00 23.88 70 GLU A C 1
ATOM 557 O O . GLU A 1 70 ? -24.245 24.589 75.871 1.00 17.39 70 GLU A O 1
ATOM 563 N N . ILE A 1 71 ? -23.652 22.564 75.061 1.00 22.42 71 ILE A N 1
ATOM 564 C CA . ILE A 1 71 ? -23.050 22.100 76.302 1.00 22.75 71 ILE A CA 1
ATOM 565 C C . ILE A 1 71 ? -21.561 21.859 76.047 1.00 22.40 71 ILE A C 1
ATOM 566 O O . ILE A 1 71 ? -21.173 21.381 74.978 1.00 23.91 71 ILE A O 1
ATOM 571 N N . ASP A 1 72 ? -20.727 22.223 77.012 1.00 20.09 72 ASP A N 1
ATOM 572 C CA . ASP A 1 72 ? -19.296 22.005 76.893 1.00 23.89 72 ASP A CA 1
ATOM 573 C C . ASP A 1 72 ? -19.052 20.504 76.754 1.00 27.20 72 ASP A C 1
ATOM 574 O O . ASP A 1 72 ? -19.325 19.738 77.683 1.00 27.95 72 ASP A O 1
ATOM 579 N N . LEU A 1 73 ? -18.550 20.075 75.595 1.00 28.75 73 LEU A N 1
ATOM 580 C CA . LEU A 1 73 ? -18.412 18.640 75.342 1.00 26.13 73 LEU A CA 1
ATOM 581 C C . LEU A 1 73 ? -17.305 18.016 76.191 1.00 25.98 73 LEU A C 1
ATOM 582 O O . LEU A 1 73 ? -17.175 16.801 76.257 1.00 27.85 73 LEU A O 1
ATOM 587 N N . LEU A 1 74 ? -16.522 18.857 76.855 1.00 28.12 74 LEU A N 1
ATOM 588 C CA . LEU A 1 74 ? -15.582 18.387 77.862 1.00 27.92 74 LEU A CA 1
ATOM 589 C C . LEU A 1 74 ? -16.335 17.999 79.136 1.00 25.25 74 LEU A C 1
ATOM 590 O O . LEU A 1 74 ? -15.740 17.559 80.116 1.00 22.27 74 LEU A O 1
ATOM 595 N N . ILE A 1 75 ? -17.648 18.209 79.123 1.00 29.28 75 ILE A N 1
ATOM 596 C CA . ILE A 1 75 ? -18.521 17.754 80.197 1.00 25.25 75 ILE A CA 1
ATOM 597 C C . ILE A 1 75 ? -19.339 16.568 79.710 1.00 24.50 75 ILE A C 1
ATOM 598 O O . ILE A 1 75 ? -19.309 15.489 80.310 1.00 25.27 75 ILE A O 1
ATOM 603 N N . GLY A 1 76 ? -20.074 16.776 78.621 1.00 23.28 76 GLY A N 1
ATOM 604 C CA . GLY A 1 76 ? -20.904 15.732 78.056 1.00 23.95 76 GLY A CA 1
ATOM 605 C C . GLY A 1 76 ? -21.658 16.209 76.834 1.00 25.22 76 GLY A C 1
ATOM 606 O O . GLY A 1 76 ? -21.529 17.360 76.430 1.00 24.64 76 GLY A O 1
ATOM 607 N N . THR A 1 77 ? -22.426 15.308 76.230 1.00 27.81 77 THR A N 1
ATOM 608 C CA . THR A 1 77 ? -23.276 15.653 75.106 1.00 22.73 77 THR A CA 1
ATOM 609 C C . THR A 1 77 ? -24.652 16.051 75.621 1.00 21.18 77 THR A C 1
ATOM 610 O O . THR A 1 77 ? -24.894 16.096 76.825 1.00 28.01 77 THR A O 1
ATOM 614 N N . LYS A 1 78 ? -25.567 16.312 74.704 1.00 19.47 78 LYS A N 1
ATOM 615 C CA . LYS A 1 78 ? -26.921 16.622 75.096 1.00 19.52 78 LYS A CA 1
ATOM 616 C C . LYS A 1 78 ? -27.650 15.362 75.506 1.00 22.46 78 LYS A C 1
ATOM 617 O O . LYS A 1 78 ? -28.495 15.399 76.402 1.00 27.39 78 LYS A O 1
ATOM 623 N N . GLY A 1 79 ? -27.332 14.254 74.838 1.00 21.71 79 GLY A N 1
ATOM 624 C CA . GLY A 1 79 ? -27.850 12.954 75.221 1.00 17.92 79 GLY A CA 1
ATOM 625 C C . GLY A 1 79 ? -27.504 12.628 76.661 1.00 22.36 79 GLY A C 1
ATOM 626 O O . GLY A 1 79 ? -28.378 12.232 77.428 1.00 23.91 79 GLY A O 1
ATOM 627 N N . ASP A 1 80 ? -26.239 12.831 77.036 1.00 22.93 80 ASP A N 1
ATOM 628 C CA . ASP A 1 80 ? -25.772 12.559 78.396 1.00 24.19 80 ASP A CA 1
ATOM 629 C C . ASP A 1 80 ? -26.574 13.334 79.433 1.00 27.36 80 ASP A C 1
ATOM 630 O O . ASP A 1 80 ? -26.952 12.795 80.478 1.00 26.07 80 ASP A O 1
ATOM 635 N N . PHE A 1 81 ? -26.830 14.603 79.126 1.00 28.46 81 PHE A N 1
ATOM 636 C CA . PHE A 1 81 ? -27.523 15.506 80.035 1.00 25.34 81 PHE A CA 1
ATOM 637 C C . PHE A 1 81 ? -28.996 15.125 80.103 1.00 23.85 81 PHE A C 1
ATOM 638 O O . PHE A 1 81 ? -29.592 15.097 81.171 1.00 26.47 81 PHE A O 1
ATOM 646 N N . LYS A 1 82 ? -29.569 14.801 78.952 1.00 23.36 82 LYS A N 1
ATOM 647 C CA . LYS A 1 82 ? -30.975 14.455 78.859 1.00 21.18 82 LYS A CA 1
ATOM 648 C C . LYS A 1 82 ? -31.212 13.155 79.633 1.00 29.74 82 LYS A C 1
ATOM 649 O O . LYS A 1 82 ? -32.270 12.962 80.239 1.00 32.79 82 LYS A O 1
ATOM 655 N N . LYS A 1 83 ? -30.220 12.263 79.624 1.00 27.65 83 LYS A N 1
ATOM 656 C CA . LYS A 1 83 ? -30.315 11.028 80.404 1.00 31.83 83 LYS A CA 1
ATOM 657 C C . LYS A 1 83 ? -30.219 11.391 81.873 1.00 27.92 83 LYS A C 1
ATOM 658 O O . LYS A 1 83 ? -30.834 10.770 82.739 1.00 25.17 83 LYS A O 1
ATOM 664 N N . PHE A 1 84 ? -29.437 12.423 82.143 1.00 25.76 84 PHE A N 1
ATOM 665 C CA . PHE A 1 84 ? -29.124 12.766 83.511 1.00 27.18 84 PHE A CA 1
ATOM 666 C C . PHE A 1 84 ? -30.333 13.328 84.288 1.00 27.55 84 PHE A C 1
ATOM 667 O O . PHE A 1 84 ? -30.476 13.072 85.479 1.00 25.62 84 PHE A O 1
ATOM 675 N N . VAL A 1 85 ? -31.205 14.078 83.622 1.00 27.76 85 VAL A N 1
ATOM 676 C CA . VAL A 1 85 ? -32.329 14.686 84.326 1.00 25.37 85 VAL A CA 1
ATOM 677 C C . VAL A 1 85 ? -33.504 13.740 84.356 1.00 25.24 85 VAL A C 1
ATOM 678 O O . VAL A 1 85 ? -34.360 13.835 85.235 1.00 29.18 85 VAL A O 1
ATOM 682 N N . LYS A 1 86 ? -33.546 12.816 83.399 1.00 31.53 86 LYS A N 1
ATOM 683 C CA . LYS A 1 86 ? -34.542 11.745 83.467 1.00 33.03 86 LYS A CA 1
ATOM 684 C C . LYS A 1 86 ? -34.298 10.836 84.653 1.00 26.82 86 LYS A C 1
ATOM 685 O O . LYS A 1 86 ? -35.233 10.479 85.363 1.00 26.24 86 LYS A O 1
ATOM 691 N N . ARG A 1 87 ? -33.035 10.489 84.874 1.00 24.19 87 ARG A N 1
ATOM 692 C CA . ARG A 1 87 ? -32.652 9.775 86.077 1.00 20.64 87 ARG A CA 1
ATOM 693 C C . ARG A 1 87 ? -33.114 10.556 87.296 1.00 24.25 87 ARG A C 1
ATOM 694 O O . ARG A 1 87 ? -33.718 9.994 88.223 1.00 26.82 87 ARG A O 1
ATOM 702 N N . ALA A 1 88 ? -32.834 11.858 87.281 1.00 23.77 88 ALA A N 1
ATOM 703 C CA . ALA A 1 88 ? -33.141 12.736 88.396 1.00 21.22 88 ALA A CA 1
ATOM 704 C C . ALA A 1 88 ? -34.632 12.690 88.732 1.00 21.00 88 ALA A C 1
ATOM 705 O O . ALA A 1 88 ? -35.021 12.609 89.896 1.00 17.18 88 ALA A O 1
ATOM 707 N N . HIS A 1 89 ? -35.457 12.725 87.693 1.00 22.99 89 HIS A N 1
ATOM 708 C CA . HIS A 1 89 ? -36.901 12.762 87.857 1.00 19.52 89 HIS A CA 1
ATOM 709 C C . HIS A 1 89 ? -37.442 11.444 88.396 1.00 24.30 89 HIS A C 1
ATOM 710 O O . HIS A 1 89 ? -38.345 11.436 89.241 1.00 24.74 89 HIS A O 1
ATOM 717 N N . GLU A 1 90 ? -36.887 10.340 87.895 1.00 21.89 90 GLU A N 1
ATOM 718 C CA . GLU A 1 90 ? -37.186 8.995 88.385 1.00 22.89 90 GLU A CA 1
ATOM 719 C C . GLU A 1 90 ? -36.927 8.900 89.879 1.00 20.81 90 GLU A C 1
ATOM 720 O O . GLU A 1 90 ? -37.654 8.242 90.619 1.00 17.52 90 GLU A O 1
ATOM 726 N N . LEU A 1 91 ? -35.860 9.574 90.292 1.00 24.44 91 LEU A N 1
ATOM 727 C CA . LEU A 1 91 ? -35.397 9.603 91.665 1.00 21.68 91 LEU A CA 1
ATOM 728 C C . LEU A 1 91 ? -36.096 10.712 92.439 1.00 22.73 91 LEU A C 1
ATOM 729 O O . LEU A 1 91 ? -35.716 11.024 93.570 1.00 26.50 91 LEU A O 1
ATOM 734 N N . ASN A 1 92 ? -37.119 11.298 91.819 1.00 19.77 92 ASN A N 1
ATOM 735 C CA . ASN A 1 92 ? -37.939 12.350 92.423 1.00 22.41 92 ASN A CA 1
ATOM 736 C C . ASN A 1 92 ? -37.180 13.639 92.747 1.00 25.38 92 ASN A C 1
ATOM 737 O O . ASN A 1 92 ? -37.451 14.310 93.757 1.00 25.36 92 ASN A O 1
ATOM 742 N N . MET A 1 93 ? -36.246 13.981 91.865 1.00 20.95 93 MET A N 1
ATOM 743 C CA . MET A 1 93 ? -35.406 15.145 92.043 1.00 19.29 93 MET A CA 1
ATOM 744 C C . MET A 1 93 ? -35.581 16.185 90.953 1.00 21.29 93 MET A C 1
ATOM 745 O O . MET A 1 93 ? -36.139 15.915 89.880 1.00 20.01 93 MET A O 1
ATOM 750 N N . TYR A 1 94 ? -35.095 17.382 91.258 1.00 21.42 94 TYR A N 1
ATOM 751 C CA . TYR A 1 94 ? -35.239 18.545 90.394 1.00 20.17 94 TYR A CA 1
ATOM 752 C C . TYR A 1 94 ? -33.894 19.066 89.922 1.00 18.95 94 TYR A C 1
ATOM 753 O O . TYR A 1 94 ? -32.936 19.145 90.702 1.00 18.60 94 TYR A O 1
ATOM 762 N N . VAL A 1 95 ? -33.852 19.478 88.659 1.00 17.40 95 VAL A N 1
ATOM 763 C CA . VAL A 1 95 ? -32.642 20.048 88.068 1.00 19.28 95 VAL A CA 1
ATOM 764 C C . VAL A 1 95 ? -32.808 21.511 87.630 1.00 16.26 95 VAL A C 1
ATOM 765 O O . VAL A 1 95 ? -33.752 21.877 86.911 1.00 9.49 95 VAL A O 1
ATOM 769 N N . LEU A 1 96 ? -31.856 22.325 88.077 1.00 15.85 96 LEU A N 1
ATOM 770 C CA . LEU A 1 96 ? -31.809 23.743 87.776 1.00 19.26 96 LEU A CA 1
ATOM 771 C C . LEU A 1 96 ? -30.557 24.066 86.958 1.00 20.24 96 LEU A C 1
ATOM 772 O O . LEU A 1 96 ? -29.441 23.645 87.299 1.00 19.71 96 LEU A O 1
ATOM 777 N N . MET A 1 97 ? -30.747 24.819 85.879 1.00 21.20 97 MET A N 1
ATOM 778 C CA . MET A 1 97 ? -29.624 25.313 85.096 1.00 20.57 97 MET A CA 1
ATOM 779 C C . MET A 1 97 ? -29.362 26.765 85.400 1.00 19.72 97 MET A C 1
ATOM 780 O O . MET A 1 97 ? -30.294 27.554 85.530 1.00 21.47 97 MET A O 1
ATOM 785 N N . ASP A 1 98 ? -28.080 27.101 85.493 1.00 17.20 98 ASP A N 1
ATOM 786 C CA . ASP A 1 98 ? -27.631 28.439 85.784 1.00 19.21 98 ASP A CA 1
ATOM 787 C C . ASP A 1 98 ? -27.778 29.313 84.527 1.00 25.15 98 ASP A C 1
ATOM 788 O O . ASP A 1 98 ? -27.276 28.963 83.452 1.00 22.84 98 ASP A O 1
ATOM 793 N N . MET A 1 99 ? -28.490 30.435 84.658 1.00 21.15 99 MET A N 1
ATOM 794 C CA . MET A 1 99 ? -28.738 31.306 83.518 1.00 22.27 99 MET A CA 1
ATOM 795 C C . MET A 1 99 ? -28.002 32.642 83.651 1.00 28.19 99 MET A C 1
ATOM 796 O O . MET A 1 99 ? -28.481 33.579 84.314 1.00 32.29 99 MET A O 1
ATOM 801 N N . VAL A 1 100 ? -26.820 32.717 83.037 1.00 23.53 100 VAL A N 1
ATOM 802 C CA . VAL A 1 100 ? -26.036 33.953 83.045 1.00 28.35 100 VAL A CA 1
ATOM 803 C C . VAL A 1 100 ? -26.345 34.701 81.759 1.00 26.81 100 VAL A C 1
ATOM 804 O O . VAL A 1 100 ? -25.736 34.442 80.719 1.00 25.43 100 VAL A O 1
ATOM 808 N N . LEU A 1 101 ? -27.320 35.604 81.828 1.00 26.02 101 LEU A N 1
ATOM 809 C CA . LEU A 1 101 ? -27.868 36.239 80.629 1.00 23.47 101 LEU A CA 1
ATOM 810 C C . LEU A 1 101 ? -27.634 37.736 80.592 1.00 23.85 101 LEU A C 1
ATOM 811 O O . LEU A 1 101 ? -28.188 38.424 79.732 1.00 22.34 101 LEU A O 1
ATOM 816 N N . ASN A 1 102 ? -26.846 38.233 81.543 1.00 21.66 102 ASN A N 1
ATOM 817 C CA . ASN A 1 102 ? -26.547 39.656 81.638 1.00 21.75 102 ASN A CA 1
ATOM 818 C C . ASN A 1 102 ? -25.244 40.021 80.943 1.00 24.13 102 ASN A C 1
ATOM 819 O O . ASN A 1 102 ? -25.027 41.172 80.563 1.00 28.47 102 ASN A O 1
ATOM 824 N N . HIS A 1 103 ? -24.377 39.031 80.788 1.00 23.97 103 HIS A N 1
ATOM 825 C CA . HIS A 1 103 ? -23.214 39.174 79.935 1.00 23.04 103 HIS A CA 1
ATOM 826 C C . HIS A 1 103 ? -22.838 37.874 79.226 1.00 25.27 103 HIS A C 1
ATOM 827 O O . HIS A 1 103 ? -23.027 36.778 79.763 1.00 28.13 103 HIS A O 1
ATOM 834 N N . ALA A 1 104 ? -22.322 38.012 78.007 1.00 26.27 104 ALA A N 1
ATOM 835 C CA . ALA A 1 104 ? -21.782 36.892 77.250 1.00 24.26 104 ALA A CA 1
ATOM 836 C C . ALA A 1 104 ? -20.261 36.978 77.149 1.00 27.13 104 ALA A C 1
ATOM 837 O O . ALA A 1 104 ? -19.655 38.007 77.480 1.00 22.76 104 ALA A O 1
ATOM 839 N N . ALA A 1 105 ? -19.649 35.881 76.705 1.00 26.51 105 ALA A N 1
ATOM 840 C CA . ALA A 1 105 ? -18.215 35.866 76.450 1.00 27.80 105 ALA A CA 1
ATOM 841 C C . ALA A 1 105 ? -17.971 36.773 75.271 1.00 27.45 105 ALA A C 1
ATOM 842 O O . ALA A 1 105 ? -18.877 36.976 74.453 1.00 23.02 105 ALA A O 1
ATOM 844 N N . VAL A 1 106 ? -16.752 37.308 75.184 1.00 30.62 106 VAL A N 1
ATOM 845 C CA . VAL A 1 106 ? -16.357 38.221 74.101 1.00 29.78 106 VAL A CA 1
ATOM 846 C C . VAL A 1 106 ? -16.610 37.650 72.707 1.00 27.91 106 VAL A C 1
ATOM 847 O O . VAL A 1 106 ? -17.078 38.353 71.810 1.00 20.50 106 VAL A O 1
ATOM 851 N N . ASP A 1 107 ? -16.298 36.367 72.535 1.00 27.79 107 ASP A N 1
ATOM 852 C CA . ASP A 1 107 ? -16.494 35.696 71.252 1.00 29.46 107 ASP A CA 1
ATOM 853 C C . ASP A 1 107 ? -17.739 34.815 71.202 1.00 29.77 107 ASP A C 1
ATOM 854 O O . ASP A 1 107 ? -17.822 33.930 70.355 1.00 33.39 107 ASP A O 1
ATOM 859 N N . ASN A 1 108 ? -18.687 35.044 72.112 1.00 23.58 108 ASN A N 1
ATOM 860 C CA . ASN A 1 108 ? -19.993 34.401 72.044 1.00 23.21 108 ASN A CA 1
ATOM 861 C C . ASN A 1 108 ? -20.583 34.564 70.637 1.00 27.05 108 ASN A C 1
ATOM 862 O O . ASN A 1 108 ? -20.448 35.604 70.026 1.00 30.75 108 ASN A O 1
ATOM 867 N N . VAL A 1 109 ? -21.225 33.523 70.122 1.00 30.65 109 VAL A N 1
ATOM 868 C CA . VAL A 1 109 ? -21.703 33.508 68.741 1.00 28.23 109 VAL A CA 1
ATOM 869 C C . VAL A 1 109 ? -22.662 34.651 68.396 1.00 30.02 109 VAL A C 1
ATOM 870 O O . VAL A 1 109 ? -22.887 34.958 67.226 1.00 35.76 109 VAL A O 1
ATOM 874 N N . LEU A 1 110 ? -23.208 35.288 69.421 1.00 31.61 110 LEU A N 1
ATOM 875 C CA . LEU A 1 110 ? -24.115 36.418 69.244 1.00 34.52 110 LEU A CA 1
ATOM 876 C C . LEU A 1 110 ? -23.375 37.738 68.947 1.00 33.82 110 LEU A C 1
ATOM 877 O O . LEU A 1 110 ? -23.906 38.618 68.266 1.00 31.51 110 LEU A O 1
ATOM 882 N N . VAL A 1 111 ? -22.152 37.869 69.456 1.00 32.41 111 VAL A N 1
ATOM 883 C CA . VAL A 1 111 ? -21.353 39.070 69.225 1.00 32.04 111 VAL A CA 1
ATOM 884 C C . VAL A 1 111 ? -21.077 39.269 67.730 1.00 37.24 111 VAL A C 1
ATOM 885 O O . VAL A 1 111 ? -20.915 40.397 67.256 1.00 42.67 111 VAL A O 1
ATOM 889 N N . LYS A 1 112 ? -21.043 38.172 66.985 1.00 38.37 112 LYS A N 1
ATOM 890 C CA . LYS A 1 112 ? -20.859 38.247 65.548 1.00 35.60 112 LYS A CA 1
ATOM 891 C C . LYS A 1 112 ? -22.183 38.580 64.883 1.00 34.77 112 LYS A C 1
ATOM 892 O O . LYS A 1 112 ? -22.335 39.641 64.295 1.00 45.06 112 LYS A O 1
ATOM 898 N N . LYS A 1 113 ? -23.138 37.665 64.991 1.00 38.07 113 LYS A N 1
ATOM 899 C CA . LYS A 1 113 ? -24.444 37.813 64.356 1.00 34.99 113 LYS A CA 1
ATOM 900 C C . LYS A 1 113 ? -25.169 39.099 64.760 1.00 37.63 113 LYS A C 1
ATOM 901 O O . LYS A 1 113 ? -25.692 39.807 63.899 1.00 42.93 113 LYS A O 1
ATOM 907 N N . HIS A 1 114 ? -25.216 39.395 66.060 1.00 36.43 114 HIS A N 1
ATOM 908 C CA . HIS A 1 114 ? -25.945 40.576 66.543 1.00 37.23 114 HIS A CA 1
ATOM 909 C C . HIS A 1 114 ? -25.138 41.446 67.505 1.00 35.76 114 HIS A C 1
ATOM 910 O O . HIS A 1 114 ? -25.303 41.339 68.728 1.00 31.94 114 HIS A O 1
ATOM 917 N N . PRO A 1 115 ? -24.273 42.322 66.963 1.00 36.61 115 PRO A N 1
ATOM 918 C CA . PRO A 1 115 ? -23.582 43.284 67.825 1.00 37.42 115 PRO A CA 1
ATOM 919 C C . PRO A 1 115 ? -24.572 44.228 68.522 1.00 35.40 115 PRO A C 1
ATOM 920 O O . PRO A 1 115 ? -24.311 44.651 69.648 1.00 33.15 115 PRO A O 1
ATOM 924 N N . GLU A 1 116 ? -25.694 44.523 67.865 1.00 32.77 116 GLU A N 1
ATOM 925 C CA . GLU A 1 116 ? -26.708 45.450 68.389 1.00 34.60 116 GLU A CA 1
ATOM 926 C C . GLU A 1 116 ? -27.323 45.008 69.716 1.00 35.77 116 GLU A C 1
ATOM 927 O O . GLU A 1 116 ? -27.841 45.833 70.474 1.00 33.79 116 GLU A O 1
ATOM 933 N N . TRP A 1 117 ? -27.268 43.706 69.981 1.00 31.25 117 TRP A N 1
ATOM 934 C CA . TRP A 1 117 ? -27.814 43.141 71.205 1.00 31.14 117 TRP A CA 1
ATOM 935 C C . TRP A 1 117 ? -26.931 43.443 72.410 1.00 28.66 117 TRP A C 1
ATOM 936 O O . TRP A 1 117 ? -27.340 43.226 73.542 1.00 29.06 117 TRP A O 1
ATOM 947 N N . PHE A 1 118 ? -25.726 43.950 72.169 1.00 29.69 118 PHE A N 1
ATOM 948 C CA . PHE A 1 118 ? -24.811 44.284 73.259 1.00 27.53 118 PHE A CA 1
ATOM 949 C C . PHE A 1 118 ? -24.618 45.784 73.444 1.00 32.64 118 PHE A C 1
ATOM 950 O O . PHE A 1 118 ? -24.812 46.566 72.511 1.00 31.87 118 PHE A O 1
ATOM 958 N N . LEU A 1 119 ? -24.256 46.177 74.664 1.00 35.80 119 LEU A N 1
ATOM 959 C CA . LEU A 1 119 ? -23.789 47.530 74.926 1.00 30.51 119 LEU A CA 1
ATOM 960 C C . LEU A 1 119 ? -22.582 47.775 74.052 1.00 33.85 119 LEU A C 1
ATOM 961 O O . LEU A 1 119 ? -21.615 47.022 74.106 1.00 31.42 119 LEU A O 1
ATOM 966 N N . ARG A 1 120 ? -22.630 48.837 73.256 1.00 39.24 120 ARG A N 1
ATOM 967 C CA . ARG A 1 120 ? -21.527 49.154 72.363 1.00 31.45 120 ARG A CA 1
ATOM 968 C C . ARG A 1 120 ? -20.716 50.366 72.826 1.00 40.90 120 ARG A C 1
ATOM 969 O O . ARG A 1 120 ? -21.218 51.228 73.558 1.00 37.02 120 ARG A O 1
ATOM 977 N N . ASP A 1 121 ? -19.450 50.409 72.408 1.00 44.53 121 ASP A N 1
ATOM 978 C CA . ASP A 1 121 ? -18.565 51.539 72.696 1.00 39.05 121 ASP A CA 1
ATOM 979 C C . ASP A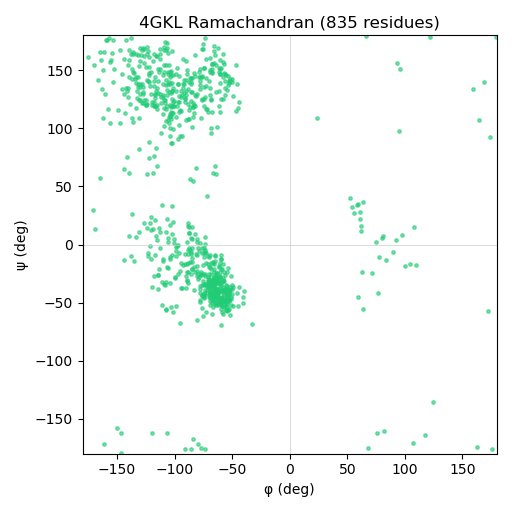 1 121 ? -18.843 52.712 71.748 1.00 43.35 121 ASP A C 1
ATOM 980 O O . ASP A 1 121 ? -19.819 52.682 70.989 1.00 40.56 121 ASP A O 1
ATOM 985 N N . GLU A 1 122 ? -17.988 53.736 71.803 1.00 48.43 122 GLU A N 1
ATOM 986 C CA . GLU A 1 122 ? -18.153 54.956 71.003 1.00 51.38 122 GLU A CA 1
ATOM 987 C C . GLU A 1 122 ? -18.193 54.635 69.518 1.00 47.35 122 GLU A C 1
ATOM 988 O O . GLU A 1 122 ? -18.987 55.204 68.768 1.00 46.66 122 GLU A O 1
ATOM 994 N N . ASN A 1 123 ? -17.342 53.702 69.107 1.00 52.28 123 ASN A N 1
ATOM 995 C CA . ASN A 1 123 ? -17.268 53.298 67.707 1.00 53.44 123 ASN A CA 1
ATOM 996 C C . ASN A 1 123 ? -17.964 51.967 67.358 1.00 46.21 123 ASN A C 1
ATOM 997 O O . ASN A 1 123 ? -17.514 51.239 66.471 1.00 49.47 123 ASN A O 1
ATOM 1002 N N . GLY A 1 124 ? -19.055 51.659 68.055 1.00 37.63 124 GLY A N 1
ATOM 1003 C CA . GLY A 1 124 ? -19.981 50.628 67.617 1.00 36.22 124 GLY A CA 1
ATOM 1004 C C . GLY A 1 124 ? -19.664 49.165 67.891 1.00 35.45 124 GLY A C 1
ATOM 1005 O O . GLY A 1 124 ? -20.374 48.290 67.401 1.00 39.26 124 GLY A O 1
ATOM 1006 N N . ASN A 1 125 ? -18.618 48.880 68.661 1.00 33.90 125 ASN A N 1
ATOM 1007 C CA . ASN A 1 125 ? -18.306 47.494 69.000 1.00 37.84 125 ASN A CA 1
ATOM 1008 C C . ASN A 1 125 ? -18.830 47.108 70.389 1.00 39.68 125 ASN A C 1
ATOM 1009 O O . ASN A 1 125 ? -18.881 47.942 71.289 1.00 32.16 125 ASN A O 1
ATOM 1014 N N . PRO A 1 126 ? -19.236 45.835 70.561 1.00 43.44 126 PRO A N 1
ATOM 1015 C CA . PRO A 1 126 ? -19.750 45.363 71.853 1.00 38.74 126 PRO A CA 1
ATOM 1016 C C . PRO A 1 126 ? -18.731 45.480 72.986 1.00 36.58 126 PRO A C 1
ATOM 1017 O O . PRO A 1 126 ? -17.545 45.173 72.802 1.00 34.95 126 PRO A O 1
ATOM 1021 N N . THR A 1 127 ? -19.216 45.910 74.149 1.00 34.82 127 THR A N 1
ATOM 1022 C CA . THR A 1 127 ? -18.365 46.213 75.294 1.00 37.23 127 THR A CA 1
ATOM 1023 C C . THR A 1 127 ? -18.961 45.821 76.669 1.00 39.66 127 THR A C 1
ATOM 1024 O O . THR A 1 127 ? -20.100 45.348 76.772 1.00 31.46 127 THR A O 1
ATOM 1028 N N . ARG A 1 128 ? -18.160 46.012 77.715 1.00 40.38 128 ARG A N 1
ATOM 1029 C CA . ARG A 1 128 ? -18.588 45.790 79.090 1.00 42.06 128 ARG A CA 1
ATOM 1030 C C . ARG A 1 128 ? -18.608 47.158 79.779 1.00 42.31 128 ARG A C 1
ATOM 1031 O O . ARG A 1 128 ? -18.040 48.109 79.255 1.00 42.93 128 ARG A O 1
ATOM 1039 N N . LYS A 1 129 ? -19.273 47.271 80.925 1.00 42.66 129 LYS A N 1
ATOM 1040 C CA . LYS A 1 129 ? -19.227 48.510 81.708 1.00 48.01 129 LYS A CA 1
ATOM 1041 C C . LYS A 1 129 ? -18.042 48.501 82.683 1.00 52.34 129 LYS A C 1
ATOM 1042 O O . LYS A 1 129 ? -17.439 49.539 82.960 1.00 52.85 129 LYS A O 1
ATOM 1048 N N . VAL A 1 130 ? -17.703 47.317 83.183 1.00 59.84 130 VAL A N 1
ATOM 1049 C CA . VAL A 1 130 ? -16.661 47.169 84.199 1.00 62.96 130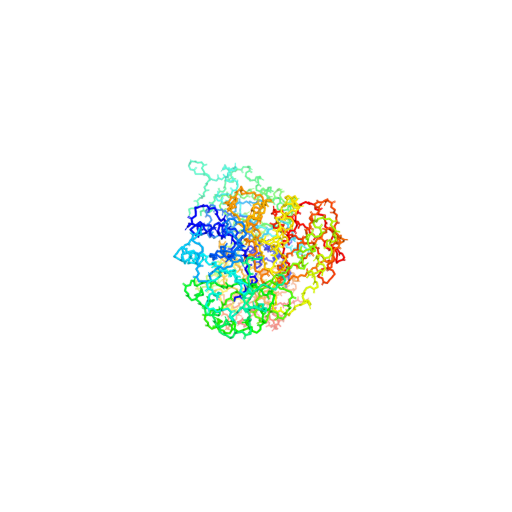 VAL A CA 1
ATOM 1050 C C . VAL A 1 130 ? -15.321 46.679 83.641 1.00 62.31 130 VAL A C 1
ATOM 1051 O O . VAL A 1 130 ? -15.231 45.580 83.078 1.00 57.02 130 VAL A O 1
ATOM 1055 N N . PRO A 1 131 ? -14.275 47.506 83.798 1.00 67.80 131 PRO A N 1
ATOM 1056 C CA . PRO A 1 131 ? -12.913 47.141 83.398 1.00 65.55 131 PRO A CA 1
ATOM 1057 C C . PRO A 1 131 ? -12.396 45.949 84.199 1.00 56.94 131 PRO A C 1
ATOM 1058 O O . PRO A 1 131 ? -12.304 46.046 85.422 1.00 56.31 131 PRO A O 1
ATOM 1062 N N . SER A 1 134 ? -12.384 40.446 81.741 1.00 48.34 134 SER A N 1
ATOM 1063 C CA . SER A 1 134 ? -12.495 40.933 80.365 1.00 52.62 134 SER A CA 1
ATOM 1064 C C . SER A 1 134 ? -12.787 39.806 79.378 1.00 43.12 134 SER A C 1
ATOM 1065 O O . SER A 1 134 ? -12.692 39.980 78.162 1.00 40.29 134 SER A O 1
ATOM 1068 N N . ASP A 1 135 ? -13.162 38.648 79.901 1.00 37.77 135 ASP A N 1
ATOM 1069 C CA . ASP A 1 135 ? -13.589 37.564 79.033 1.00 37.71 135 ASP A CA 1
ATOM 1070 C C . ASP A 1 135 ? -15.040 37.783 78.608 1.00 34.45 135 ASP A C 1
ATOM 1071 O O . ASP A 1 135 ? -15.620 36.959 77.905 1.00 38.57 135 ASP A O 1
ATOM 1076 N N . VAL A 1 136 ? -15.603 38.924 78.999 1.00 36.62 136 VAL A N 1
ATOM 1077 C CA . VAL A 1 136 ? -17.055 39.095 79.019 1.00 35.17 136 VAL A CA 1
ATOM 1078 C C . VAL A 1 136 ? -17.493 40.436 78.438 1.00 29.76 136 VAL A C 1
ATOM 1079 O O . VAL A 1 136 ? -16.783 41.423 78.562 1.00 35.76 136 VAL A O 1
ATOM 1083 N N . VAL A 1 137 ? -18.662 40.449 77.802 1.00 30.31 137 VAL A N 1
ATOM 1084 C CA . VAL A 1 137 ? -19.226 41.637 77.160 1.00 24.02 137 VAL A CA 1
ATOM 1085 C C . VAL A 1 137 ? -20.713 41.812 77.588 1.00 29.09 137 VAL A C 1
ATOM 1086 O O . VAL A 1 137 ? -21.443 40.826 77.700 1.00 21.87 137 VAL A O 1
ATOM 1090 N N . ASP A 1 138 ? -21.157 43.044 77.874 1.00 30.78 138 ASP A N 1
ATOM 1091 C CA . ASP A 1 138 ? -22.502 43.255 78.460 1.00 24.88 138 ASP A CA 1
ATOM 1092 C C . ASP A 1 138 ? -23.635 43.342 77.441 1.00 26.21 138 ASP A C 1
ATOM 1093 O O . ASP A 1 138 ? -23.482 43.949 76.390 1.00 30.20 138 ASP A O 1
ATOM 1098 N N . PHE A 1 139 ? -24.772 42.727 77.763 1.00 25.51 139 PHE A N 1
ATOM 1099 C CA . PHE A 1 139 ? -25.947 42.739 76.885 1.00 27.42 139 PHE A CA 1
ATOM 1100 C C . PHE A 1 139 ? -26.735 44.062 76.952 1.00 28.39 139 PHE A C 1
ATOM 1101 O O . PHE A 1 139 ? -26.868 44.678 78.013 1.00 25.98 139 PHE A O 1
ATOM 1109 N N . ASP A 1 140 ? -27.279 44.472 75.813 1.00 26.51 140 ASP A N 1
ATOM 1110 C CA . ASP A 1 140 ? -28.185 45.604 75.764 1.00 31.29 140 ASP A CA 1
ATOM 1111 C C . ASP A 1 140 ? -29.619 45.096 75.815 1.00 30.45 140 ASP A C 1
ATOM 1112 O O . ASP A 1 140 ? -30.152 44.627 74.808 1.00 28.47 140 ASP A O 1
ATOM 1117 N N . TYR A 1 141 ? -30.242 45.215 76.988 1.00 32.56 141 TYR A N 1
ATOM 1118 C CA . TYR A 1 141 ? -31.608 44.740 77.182 1.00 26.01 141 TYR A CA 1
ATOM 1119 C C . TYR A 1 141 ? -32.693 45.756 76.838 1.00 30.07 141 TYR A C 1
ATOM 1120 O O . TYR A 1 141 ? -33.856 45.573 77.204 1.00 28.68 141 TYR A O 1
ATOM 1129 N N . SER A 1 142 ? -32.325 46.810 76.115 1.00 28.76 142 SER A N 1
ATOM 1130 C CA . SER A 1 142 ? -33.339 47.665 75.513 1.00 29.00 142 SER A CA 1
ATOM 1131 C C . SER A 1 142 ? -33.811 46.989 74.239 1.00 29.80 142 SER A C 1
ATOM 1132 O O . SER A 1 142 ? -34.785 47.413 73.629 1.00 34.07 142 SER A O 1
ATOM 1135 N N . ASN A 1 143 ? -33.113 45.925 73.851 1.00 33.29 143 ASN A N 1
ATOM 1136 C CA . ASN A 1 143 ? -33.392 45.227 72.596 1.00 34.56 143 ASN A CA 1
ATOM 1137 C C . ASN A 1 143 ? -34.518 44.199 72.695 1.00 33.91 143 ASN A C 1
ATOM 1138 O O . ASN A 1 143 ? -34.428 43.226 73.446 1.00 33.25 143 ASN A O 1
ATOM 1143 N N . GLY A 1 144 ? -35.578 44.426 71.925 1.00 32.86 144 GLY A N 1
ATOM 1144 C CA . GLY A 1 144 ? -36.749 43.575 71.965 1.00 26.95 144 GLY A CA 1
ATOM 1145 C C . GLY A 1 144 ? -36.454 42.216 71.392 1.00 28.77 144 GLY A C 1
ATOM 1146 O O . GLY A 1 144 ? -37.024 41.221 71.827 1.00 36.02 144 GLY A O 1
ATOM 1147 N N . GLU A 1 145 ? -35.552 42.180 70.416 1.00 37.86 145 GLU A N 1
ATOM 1148 C CA . GLU A 1 145 ? -35.175 40.937 69.757 1.00 30.18 145 GLU A CA 1
ATOM 1149 C C . GLU A 1 145 ? -34.277 40.099 70.663 1.00 28.56 145 GLU A C 1
ATOM 1150 O O . GLU A 1 145 ? -34.362 38.879 70.657 1.00 28.94 145 GLU A O 1
ATOM 1156 N N . LEU A 1 146 ? -33.427 40.754 71.452 1.00 28.48 146 LEU A N 1
ATOM 1157 C CA . LEU A 1 146 ? -32.590 40.040 72.412 1.00 25.83 146 LEU A CA 1
ATOM 1158 C C . LEU A 1 146 ? -33.468 39.338 73.435 1.00 28.36 146 LEU A C 1
ATOM 1159 O O . LEU A 1 146 ? -33.264 38.165 73.762 1.00 27.77 146 LEU A O 1
ATOM 1164 N N . ARG A 1 147 ? -34.455 40.078 73.924 1.00 30.78 147 ARG A N 1
ATOM 1165 C CA . ARG A 1 147 ? -35.360 39.579 74.933 1.00 26.65 147 ARG A CA 1
ATOM 1166 C C . ARG A 1 147 ? -36.123 38.360 74.455 1.00 26.06 147 ARG A C 1
ATOM 1167 O O . ARG A 1 147 ? -36.375 37.456 75.244 1.00 27.52 147 ARG A O 1
ATOM 1175 N N . GLU A 1 148 ? -36.468 38.322 73.170 1.00 25.81 148 GLU A N 1
ATOM 1176 C CA . GLU A 1 148 ? -37.202 37.178 72.629 1.00 26.48 148 GLU A CA 1
ATOM 1177 C C . GLU A 1 148 ? -36.297 35.975 72.379 1.00 28.40 148 GLU A C 1
ATOM 1178 O O . GLU A 1 148 ? -36.707 34.831 72.574 1.00 24.53 148 GLU A O 1
ATOM 1184 N N . TYR A 1 149 ? -35.066 36.247 71.959 1.00 24.64 149 TYR A N 1
ATOM 1185 C CA . TYR A 1 149 ? -34.056 35.216 71.847 1.00 25.17 149 TYR A CA 1
ATOM 1186 C C . TYR A 1 149 ? -33.871 34.481 73.172 1.00 25.92 149 TYR A C 1
ATOM 1187 O O . TYR A 1 149 ? -33.886 33.244 73.216 1.00 24.76 149 TYR A O 1
ATOM 1196 N N . MET A 1 150 ? -33.682 35.247 74.245 1.00 23.40 150 MET A N 1
ATOM 1197 C CA . MET A 1 150 ? -33.389 34.669 75.556 1.00 23.28 150 MET A CA 1
ATOM 1198 C C . MET A 1 150 ? -34.529 33.788 76.101 1.00 25.45 150 MET A C 1
ATOM 1199 O O . MET A 1 150 ? -34.288 32.743 76.698 1.00 22.51 150 MET A O 1
ATOM 1204 N N . ILE A 1 151 ? -35.767 34.216 75.891 1.00 22.60 151 ILE A N 1
ATOM 1205 C CA . ILE A 1 151 ? -36.905 33.497 76.417 1.00 22.50 151 ILE A CA 1
ATOM 1206 C C . ILE A 1 151 ? -37.072 32.182 75.659 1.00 26.65 151 ILE A C 1
ATOM 1207 O O . ILE A 1 151 ? -37.456 31.149 76.234 1.00 26.74 151 ILE A O 1
ATOM 1212 N N . ASN A 1 152 ? -36.744 32.219 74.371 1.00 24.76 152 ASN A N 1
ATOM 1213 C CA . ASN A 1 152 ? -36.810 31.035 73.526 1.00 22.18 152 ASN A CA 1
ATOM 1214 C C . ASN A 1 152 ? -35.689 30.029 73.814 1.00 21.49 152 ASN A C 1
ATOM 1215 O O . ASN A 1 152 ? -35.891 28.818 73.728 1.00 23.90 152 ASN A O 1
ATOM 1220 N N . MET A 1 153 ? -34.514 30.533 74.170 1.00 25.26 153 MET A N 1
ATOM 1221 C CA . MET A 1 153 ? -33.428 29.668 74.605 1.00 21.83 153 MET A CA 1
ATOM 1222 C C . MET A 1 153 ? -33.760 29.054 75.972 1.00 21.30 153 MET A C 1
ATOM 1223 O O . MET A 1 153 ? -33.446 27.892 76.226 1.00 25.86 153 MET A O 1
ATOM 1228 N N . MET A 1 154 ? -34.387 29.815 76.861 1.00 20.31 154 MET A N 1
ATOM 1229 C CA . MET A 1 154 ? -34.794 29.227 78.138 1.00 23.94 154 MET A CA 1
ATOM 1230 C C . MET A 1 154 ? -35.873 28.186 77.879 1.00 24.22 154 MET A C 1
ATOM 1231 O O . MET A 1 154 ? -35.843 27.091 78.434 1.00 23.45 154 MET A O 1
ATOM 1236 N N . ARG A 1 155 ? -36.799 28.516 76.987 1.00 25.46 155 ARG A N 1
ATOM 1237 C CA . ARG A 1 155 ? -37.845 27.577 76.613 1.00 22.42 155 ARG A CA 1
ATOM 1238 C C . ARG A 1 155 ? -37.315 26.258 76.017 1.00 24.18 155 ARG A C 1
ATOM 1239 O O . ARG A 1 155 ? -37.836 25.176 76.311 1.00 25.56 155 ARG A O 1
ATOM 1247 N N . TYR A 1 156 ? -36.297 26.350 75.168 1.00 22.76 156 TYR A N 1
ATOM 1248 C CA . TYR A 1 156 ? -35.752 25.167 74.501 1.00 22.78 156 TYR A CA 1
ATOM 1249 C C . TYR A 1 156 ? -35.227 24.199 75.543 1.00 23.10 156 TYR A C 1
ATOM 1250 O O . TYR A 1 156 ? -35.584 23.019 75.550 1.00 24.70 156 TYR A O 1
ATOM 1259 N N . TRP A 1 157 ? -34.391 24.712 76.435 1.00 20.10 157 TRP A N 1
ATOM 1260 C CA . TRP A 1 157 ? -33.822 23.892 77.491 1.00 21.11 157 TRP A CA 1
ATOM 1261 C C . TRP A 1 157 ? -34.908 23.233 78.334 1.00 23.07 157 TRP A C 1
ATOM 1262 O O . TRP A 1 157 ? -34.763 22.085 78.765 1.00 23.30 157 TRP A O 1
ATOM 1273 N N . VAL A 1 158 ? -35.989 23.971 78.581 1.00 21.35 158 VAL A N 1
ATOM 1274 C CA . VAL A 1 158 ? -37.119 23.423 79.310 1.00 23.26 158 VAL A CA 1
ATOM 1275 C C . VAL A 1 158 ? -37.793 22.351 78.473 1.00 25.43 158 VAL A C 1
ATOM 1276 O O . VAL A 1 158 ? -37.868 21.188 78.875 1.00 23.91 158 VAL A O 1
ATOM 1280 N N . GLU A 1 159 ? -38.270 22.747 77.299 1.00 24.98 159 GLU A N 1
ATOM 1281 C CA . GLU A 1 159 ? -38.976 21.822 76.422 1.00 25.19 159 GLU A CA 1
ATOM 1282 C C . GLU A 1 159 ? -38.123 20.660 75.906 1.00 21.93 159 GLU A C 1
ATOM 1283 O O . GLU A 1 159 ? -38.657 19.598 75.609 1.00 22.81 159 GLU A O 1
ATOM 1289 N N . GLU A 1 160 ? -36.809 20.838 75.818 1.00 21.32 160 GLU A N 1
ATOM 1290 C CA . GLU A 1 160 ? -35.967 19.755 75.305 1.00 27.29 160 GLU A CA 1
ATOM 1291 C C . GLU A 1 160 ? -35.358 18.853 76.366 1.00 27.05 160 GLU A C 1
ATOM 1292 O O . GLU A 1 160 ? -35.237 17.651 76.155 1.00 25.61 160 GLU A O 1
ATOM 1298 N N . PHE A 1 161 ? -34.951 19.418 77.496 1.00 23.11 161 PHE A N 1
ATOM 1299 C CA . PHE A 1 161 ? -34.290 18.600 78.500 1.00 21.54 161 PHE A CA 1
ATOM 1300 C C . PHE A 1 161 ? -35.101 18.501 79.792 1.00 22.56 161 PHE A C 1
ATOM 1301 O O . PHE A 1 161 ? -34.657 17.898 80.762 1.00 22.15 161 PHE A O 1
ATOM 1309 N N . ASP A 1 162 ? -36.297 19.085 79.778 1.00 20.77 162 ASP A N 1
ATOM 1310 C CA . ASP A 1 162 ? -37.236 19.013 80.901 1.00 25.09 162 ASP A CA 1
ATOM 1311 C C . ASP A 1 162 ? -36.685 19.506 82.251 1.00 22.82 162 ASP A C 1
ATOM 1312 O O . ASP A 1 162 ? -37.150 19.084 83.311 1.00 25.84 162 ASP A O 1
ATOM 1317 N N . VAL A 1 163 ? -35.715 20.414 82.209 1.00 23.78 163 VAL A N 1
ATOM 1318 C CA . VAL A 1 163 ? -35.166 21.009 83.430 1.00 21.74 163 VAL A CA 1
ATOM 1319 C C . VAL A 1 163 ? -36.228 21.695 84.287 1.00 18.68 163 VAL A C 1
ATOM 1320 O O . VAL A 1 163 ? -37.277 22.122 83.791 1.00 18.73 163 VAL A O 1
ATOM 1324 N N . ASP A 1 164 ? -35.951 21.809 85.576 1.00 13.43 164 ASP A N 1
ATOM 1325 C CA . ASP A 1 164 ? -37.016 22.143 86.502 1.00 18.48 164 ASP A CA 1
ATOM 1326 C C . ASP A 1 164 ? -37.074 23.595 86.921 1.00 19.67 164 ASP A C 1
ATOM 1327 O O . ASP A 1 164 ? -38.136 24.099 87.263 1.00 21.44 164 ASP A O 1
ATOM 1332 N N . GLY A 1 165 ? -35.927 24.255 86.902 1.00 18.87 165 GLY A N 1
ATOM 1333 C CA . GLY A 1 165 ? -35.857 25.662 87.190 1.00 17.53 165 GLY A CA 1
ATOM 1334 C C . GLY A 1 165 ? -34.576 26.275 86.677 1.00 19.46 165 GLY A C 1
ATOM 1335 O O . GLY A 1 165 ? -33.795 25.631 85.959 1.00 16.45 165 GLY A O 1
ATOM 1336 N N . PHE A 1 166 ? -34.364 27.533 87.056 1.00 20.23 166 PHE A N 1
ATOM 1337 C CA . PHE A 1 166 ? -33.219 28.308 86.584 1.00 19.64 166 PHE A CA 1
ATOM 1338 C C . PHE A 1 166 ? -32.683 29.147 87.726 1.00 18.12 166 PHE A C 1
ATOM 1339 O O . PHE A 1 166 ? -33.449 29.773 88.444 1.00 16.74 166 PHE A O 1
ATOM 1347 N N . ARG A 1 167 ? -31.374 29.174 87.908 1.00 18.40 167 ARG A N 1
ATOM 1348 C CA . ARG A 1 167 ? -30.808 30.223 88.734 1.00 19.40 167 ARG A CA 1
ATOM 1349 C C . ARG A 1 167 ? -30.361 31.317 87.763 1.00 20.08 167 ARG A C 1
ATOM 1350 O O . ARG A 1 167 ? -29.592 31.059 86.854 1.00 22.40 167 ARG A O 1
ATOM 1358 N N . CYS A 1 168 ? -30.866 32.530 87.939 1.00 22.21 168 CYS A N 1
ATOM 1359 C CA . CYS A 1 168 ? -30.542 33.616 87.023 1.00 22.13 168 CYS A CA 1
ATOM 1360 C C . CYS A 1 168 ? -29.603 34.615 87.671 1.00 24.38 168 CYS A C 1
ATOM 1361 O O . CYS A 1 168 ? -29.767 34.963 88.843 1.00 24.78 168 CYS A O 1
ATOM 1364 N N . ASP A 1 169 ? -28.607 35.056 86.903 1.00 28.74 169 ASP A N 1
ATOM 1365 C CA . ASP A 1 169 ? -27.765 36.190 87.278 1.00 28.76 169 ASP A CA 1
ATOM 1366 C C . ASP A 1 169 ? -28.516 37.466 86.895 1.00 25.99 169 ASP A C 1
ATOM 1367 O O . ASP A 1 169 ? -28.824 37.675 85.717 1.00 26.86 169 ASP A O 1
ATOM 1372 N N . VAL A 1 170 ? -28.822 38.305 87.881 1.00 25.40 170 VAL A N 1
ATOM 1373 C CA . VAL A 1 170 ? -29.704 39.463 87.662 1.00 28.94 170 VAL A CA 1
ATOM 1374 C C . VAL A 1 170 ? -28.973 40.831 87.719 1.00 31.12 170 VAL A C 1
ATOM 1375 O O . VAL A 1 170 ? -29.494 41.866 87.280 1.00 29.47 170 VAL A O 1
ATOM 1379 N N . ALA A 1 171 ? -27.752 40.806 88.243 1.00 25.59 171 ALA A N 1
ATOM 1380 C CA . ALA A 1 171 ? -26.870 41.963 88.270 1.00 24.86 171 ALA A CA 1
ATOM 1381 C C . ALA A 1 171 ? -26.778 42.728 86.930 1.00 30.16 171 ALA A C 1
ATOM 1382 O O . ALA A 1 171 ? -27.006 42.176 85.854 1.00 27.57 171 ALA A O 1
ATOM 1384 N N . GLY A 1 172 ? -26.456 44.013 87.000 1.00 26.67 172 GLY A N 1
ATOM 1385 C CA . GLY A 1 172 ? -26.303 44.788 85.786 1.00 27.35 172 GLY A CA 1
ATOM 1386 C C . GLY A 1 172 ? -27.603 45.184 85.114 1.00 28.22 172 GLY A C 1
ATOM 1387 O O . GLY A 1 172 ? -28.677 45.149 85.722 1.00 33.74 172 GLY A O 1
ATOM 1388 N N . LEU A 1 173 ? -27.497 45.556 83.842 1.00 27.95 173 LEU A N 1
ATOM 1389 C CA . LEU A 1 173 ? -28.593 46.192 83.124 1.00 25.98 173 LEU A CA 1
ATOM 1390 C C . LEU A 1 173 ? -29.608 45.220 82.525 1.00 30.70 173 LEU A C 1
ATOM 1391 O O . LEU A 1 173 ? -29.886 45.271 81.316 1.00 26.25 173 LEU A O 1
ATOM 1396 N N . VAL A 1 174 ? -30.154 44.342 83.372 1.00 27.66 174 VAL A N 1
ATOM 1397 C CA . VAL A 1 174 ? -31.327 43.544 83.017 1.00 22.10 174 VAL A CA 1
ATOM 1398 C C . VAL A 1 174 ? -32.542 44.038 83.812 1.00 27.34 174 VAL A C 1
ATOM 1399 O O . VAL A 1 174 ? -32.509 44.106 85.044 1.00 26.90 174 VAL A O 1
ATOM 1403 N N . PRO A 1 175 ? -33.617 44.399 83.108 1.00 22.38 175 PRO A N 1
ATOM 1404 C CA . PRO A 1 175 ? -34.793 44.931 83.790 1.00 23.69 175 PRO A CA 1
ATOM 1405 C C . PRO A 1 175 ? -35.725 43.856 84.370 1.00 29.10 175 PRO A C 1
ATOM 1406 O O . PRO A 1 175 ? -35.881 42.786 83.772 1.00 25.75 175 PRO A O 1
ATOM 1410 N N . LEU A 1 176 ? -36.336 44.159 85.520 1.00 24.41 176 LEU A N 1
ATOM 1411 C CA . LEU A 1 176 ? -37.366 43.319 86.115 1.00 20.23 176 LEU A CA 1
ATOM 1412 C C . LEU A 1 176 ? -38.458 42.943 85.118 1.00 22.65 176 LEU A C 1
ATOM 1413 O O . LEU A 1 176 ? -38.991 41.840 85.178 1.00 24.77 176 LEU A O 1
ATOM 1418 N N . ASP A 1 177 ? -38.789 43.847 84.199 1.00 22.93 177 ASP A N 1
ATOM 1419 C CA . ASP A 1 177 ? -39.797 43.542 83.179 1.00 24.16 177 ASP A CA 1
ATOM 1420 C C . ASP A 1 177 ? -39.363 42.413 82.246 1.00 25.98 177 ASP A C 1
ATOM 1421 O O . ASP A 1 177 ? -40.209 41.686 81.727 1.00 26.65 177 ASP A O 1
ATOM 1426 N N . PHE A 1 178 ? -38.057 42.271 82.022 1.00 22.00 178 PHE A N 1
ATOM 1427 C CA . PHE A 1 178 ? -37.582 41.157 81.221 1.00 24.05 178 PHE A CA 1
ATOM 1428 C C . PHE A 1 178 ? -37.902 39.829 81.904 1.00 23.29 178 PHE A C 1
ATOM 1429 O O . PHE A 1 178 ? -38.428 38.918 81.271 1.00 22.79 178 PHE A O 1
ATOM 1437 N N . TRP A 1 179 ? -37.589 39.735 83.197 1.00 23.39 179 TRP A N 1
ATOM 1438 C CA . TRP A 1 179 ? -37.843 38.519 83.964 1.00 21.54 179 TRP A CA 1
ATOM 1439 C C . TRP A 1 179 ? -39.331 38.224 84.073 1.00 23.13 179 TRP A C 1
ATOM 1440 O O . TRP A 1 179 ? -39.738 37.064 83.988 1.00 25.91 179 TRP A O 1
ATOM 1451 N N . LEU A 1 180 ? -40.140 39.263 84.270 1.00 18.98 180 LEU A N 1
ATOM 1452 C CA . LEU A 1 180 ? -41.587 39.094 84.282 1.00 19.41 180 LEU A CA 1
ATOM 1453 C C . LEU A 1 180 ? -42.055 38.614 82.907 1.00 22.61 180 LEU A C 1
ATOM 1454 O O . LEU A 1 180 ? -42.947 37.779 82.808 1.00 22.53 180 LEU A O 1
ATOM 1459 N N . GLN A 1 181 ? -41.437 39.138 81.851 1.00 22.43 181 GLN A N 1
ATOM 1460 C CA . GLN A 1 181 ? -41.756 38.718 80.487 1.00 25.50 181 GLN A CA 1
ATOM 1461 C C . GLN A 1 181 ? -41.464 37.230 80.307 1.00 24.68 181 GLN A C 1
ATOM 1462 O O . GLN A 1 181 ? -42.214 36.511 79.642 1.00 27.21 181 GLN A O 1
ATOM 1468 N N . ALA A 1 182 ? -40.375 36.771 80.912 1.00 20.87 182 ALA A N 1
ATOM 1469 C CA . ALA A 1 182 ? -39.991 35.367 80.824 1.00 22.25 182 ALA A CA 1
ATOM 1470 C C . ALA A 1 182 ? -41.049 34.487 81.474 1.00 24.45 182 ALA A C 1
ATOM 1471 O O . ALA A 1 182 ? -41.394 33.437 80.943 1.00 27.94 182 ALA A O 1
ATOM 1473 N N . ARG A 1 183 ? -41.559 34.930 82.626 1.00 26.67 183 ARG A N 1
ATOM 1474 C CA . ARG A 1 183 ? -42.593 34.209 83.367 1.00 22.89 183 ARG A CA 1
ATOM 1475 C C . ARG A 1 183 ? -43.918 34.219 82.639 1.00 21.50 183 ARG A C 1
ATOM 1476 O O . ARG A 1 183 ? -44.681 33.282 82.745 1.00 25.37 183 ARG A O 1
ATOM 1484 N N . LYS A 1 184 ? -44.208 35.282 81.905 1.00 23.33 184 LYS A N 1
ATOM 1485 C CA . LYS A 1 184 ? -45.480 35.337 81.194 1.00 32.16 184 LYS A CA 1
ATOM 1486 C C . LYS A 1 184 ? -45.509 34.301 80.076 1.00 31.97 184 LYS A C 1
ATOM 1487 O O . LYS A 1 184 ? -46.548 33.701 79.803 1.00 33.96 184 LYS A O 1
ATOM 1493 N N . ASN A 1 185 ? -44.355 34.082 79.449 1.00 31.03 185 ASN A N 1
ATOM 1494 C CA . ASN A 1 185 ? -44.248 33.131 78.349 1.00 29.94 185 ASN A CA 1
ATOM 1495 C C . ASN A 1 185 ? -43.904 31.701 78.792 1.00 33.43 185 ASN A C 1
ATOM 1496 O O . ASN A 1 185 ? -44.276 30.734 78.120 1.00 27.87 185 ASN A O 1
ATOM 1501 N N . LEU A 1 186 ? -43.218 31.569 79.925 1.00 28.14 186 LEU A N 1
ATOM 1502 C CA . LEU A 1 186 ? -42.734 30.265 80.362 1.00 26.23 186 LEU A CA 1
ATOM 1503 C C . LEU A 1 186 ? -43.585 29.577 81.437 1.00 28.68 186 LEU A C 1
ATOM 1504 O O . LEU A 1 186 ? -43.592 28.351 81.504 1.00 30.71 186 LEU A O 1
ATOM 1509 N N . ASP A 1 187 ? -44.283 30.339 82.280 1.00 26.50 187 ASP A N 1
ATOM 1510 C CA . ASP A 1 187 ? -45.207 29.727 83.242 1.00 25.61 187 ASP A CA 1
ATOM 1511 C C . ASP A 1 187 ? -46.213 28.781 82.577 1.00 28.21 187 ASP A C 1
ATOM 1512 O O . ASP A 1 187 ? -46.400 27.659 83.041 1.00 30.25 187 ASP A O 1
ATOM 1517 N N . PRO A 1 188 ? -46.865 29.220 81.485 1.00 30.77 188 PRO A N 1
ATOM 1518 C CA . PRO A 1 188 ? -47.780 28.273 80.833 1.00 27.15 188 PRO A CA 1
ATOM 1519 C C . PRO A 1 188 ? -47.095 27.055 80.185 1.00 35.00 188 PRO A C 1
ATOM 1520 O O . PRO A 1 188 ? -47.778 26.079 79.856 1.00 33.98 188 PRO A O 1
ATOM 1524 N N . VAL A 1 189 ? -45.777 27.116 79.996 1.00 34.69 189 VAL A N 1
ATOM 1525 C CA . VAL A 1 189 ? -45.021 25.986 79.454 1.00 27.55 189 VAL A CA 1
ATOM 1526 C C . VAL A 1 189 ? -44.812 24.979 80.557 1.00 27.93 189 VAL A C 1
ATOM 1527 O O . VAL A 1 189 ? -45.079 23.799 80.389 1.00 30.88 189 VAL A O 1
ATOM 1531 N N . LYS A 1 190 ? -44.337 25.464 81.699 1.00 33.09 190 LYS A N 1
ATOM 1532 C CA . LYS A 1 190 ? -44.126 24.631 82.875 1.00 25.94 190 LYS A CA 1
ATOM 1533 C C . LYS A 1 190 ? -43.894 25.543 84.073 1.00 30.69 190 LYS A C 1
ATOM 1534 O O . LYS A 1 190 ? -43.239 26.592 83.952 1.00 29.10 190 LYS A O 1
ATOM 1540 N N . ARG A 1 191 ? -44.437 25.159 85.225 1.00 25.62 191 ARG A N 1
ATOM 1541 C CA . ARG A 1 191 ? -44.230 25.929 86.442 1.00 29.23 191 ARG A CA 1
ATOM 1542 C C . ARG A 1 191 ? -42.829 25.600 86.945 1.00 29.88 191 ARG A C 1
ATOM 1543 O O . ARG A 1 191 ? -42.556 24.478 87.392 1.00 26.57 191 ARG A O 1
ATOM 1551 N N . LEU A 1 192 ? -41.924 26.565 86.832 1.00 24.98 192 LEU A N 1
ATOM 1552 C CA . LEU A 1 192 ? -40.515 26.285 87.091 1.00 21.43 192 LEU A CA 1
ATOM 1553 C C . LEU A 1 192 ? -40.074 26.861 88.420 1.00 24.26 192 LEU A C 1
ATOM 1554 O O . LEU A 1 192 ? -40.759 27.723 88.993 1.00 26.24 192 LEU A O 1
ATOM 1559 N N . ILE A 1 193 ? -38.919 26.395 88.896 1.00 20.48 193 ILE A N 1
ATOM 1560 C CA . ILE A 1 193 ? -38.285 26.950 90.088 1.00 19.53 193 ILE A CA 1
ATOM 1561 C C . ILE A 1 193 ? -37.384 28.142 89.719 1.00 24.52 193 ILE A C 1
ATOM 1562 O O . ILE A 1 193 ? -36.308 27.976 89.131 1.00 23.89 193 ILE A O 1
ATOM 1567 N N . TRP A 1 194 ? -37.822 29.344 90.076 1.00 20.38 194 TRP A N 1
ATOM 1568 C CA . TRP A 1 194 ? -37.111 30.562 89.686 1.00 20.40 194 TRP A CA 1
ATOM 1569 C C . TRP A 1 194 ? -36.301 31.175 90.810 1.00 19.10 194 TRP A C 1
ATOM 1570 O O . TRP A 1 194 ? -36.860 31.727 91.759 1.00 21.37 194 TRP A O 1
ATOM 1581 N N . ILE A 1 195 ? -34.978 31.101 90.681 1.00 19.92 195 ILE A N 1
ATOM 1582 C CA . ILE A 1 195 ? -34.072 31.548 91.735 1.00 18.31 195 ILE A CA 1
ATOM 1583 C C . ILE A 1 195 ? -33.111 32.624 91.243 1.00 20.48 195 ILE A C 1
ATOM 1584 O O . ILE A 1 195 ? -32.626 32.540 90.121 1.00 18.60 195 ILE A O 1
ATOM 1589 N N . SER A 1 196 ? -32.855 33.636 92.078 1.00 16.42 196 SER A N 1
ATOM 1590 C CA . SER A 1 196 ? -31.858 34.654 91.768 1.00 19.14 196 SER A CA 1
ATOM 1591 C C . SER A 1 196 ? -31.005 35.068 92.966 1.00 19.81 196 SER A C 1
ATOM 1592 O O . SER A 1 196 ? -31.300 34.725 94.096 1.00 20.12 196 SER A O 1
ATOM 1595 N N . GLU A 1 197 ? -29.927 35.793 92.692 1.00 23.41 197 GLU A N 1
ATOM 1596 C CA . GLU A 1 197 ? -29.119 36.402 93.734 1.00 20.97 197 GLU A CA 1
ATOM 1597 C C . GLU A 1 197 ? -29.403 37.902 93.831 1.00 24.93 197 GLU A C 1
ATOM 1598 O O . GLU A 1 197 ? -28.996 38.674 92.959 1.00 20.56 197 GLU A O 1
ATOM 1604 N N . THR A 1 198 ? -30.082 38.305 94.905 1.00 21.67 198 THR A N 1
ATOM 1605 C CA . THR A 1 198 ? -30.565 39.671 95.044 1.00 19.38 198 THR A CA 1
ATOM 1606 C C . THR A 1 198 ? -31.100 39.950 96.451 1.00 22.01 198 THR A C 1
ATOM 1607 O O . THR A 1 198 ? -31.510 39.027 97.162 1.00 17.69 198 THR A O 1
ATOM 1611 N N . HIS A 1 199 ? -31.080 41.224 96.856 1.00 24.59 199 HIS A N 1
ATOM 1612 C CA . HIS A 1 199 ? -31.830 41.657 98.045 1.00 22.49 199 HIS A CA 1
ATOM 1613 C C . HIS A 1 199 ? -32.838 42.731 97.673 1.00 25.69 199 HIS A C 1
ATOM 1614 O O . HIS A 1 199 ? -33.262 43.534 98.510 1.00 26.22 199 HIS A O 1
ATOM 1621 N N . ASP A 1 200 ? -33.214 42.730 96.396 1.00 23.90 200 ASP A N 1
ATOM 1622 C CA . ASP A 1 200 ? -34.222 43.648 95.892 1.00 28.95 200 ASP A CA 1
ATOM 1623 C C . ASP A 1 200 ? -35.602 43.021 96.061 1.00 22.83 200 ASP A C 1
ATOM 1624 O O . ASP A 1 200 ? -35.960 42.096 95.341 1.00 29.61 200 ASP A O 1
ATOM 1629 N N . PRO A 1 201 ? -36.384 43.548 97.008 1.00 21.94 201 PRO A N 1
ATOM 1630 C CA . PRO A 1 201 ? -37.710 43.024 97.372 1.00 22.01 201 PRO A CA 1
ATOM 1631 C C . PRO A 1 201 ? -38.684 42.933 96.195 1.00 21.48 201 PRO A C 1
ATOM 1632 O O . PRO A 1 201 ? -39.606 42.125 96.244 1.00 21.51 201 PRO A O 1
ATOM 1636 N N . TYR A 1 202 ? -38.509 43.762 95.167 1.00 25.06 202 TYR A N 1
ATOM 1637 C CA . TYR A 1 202 ? -39.397 43.711 94.003 1.00 21.85 202 TYR A CA 1
ATOM 1638 C C . TYR A 1 202 ? -39.216 42.409 93.184 1.00 22.88 202 TYR A C 1
ATOM 1639 O O . TYR A 1 202 ? -40.136 41.981 92.491 1.00 23.77 202 TYR A O 1
ATOM 1648 N N . MET A 1 203 ? -38.039 41.790 93.272 1.00 17.70 203 MET A N 1
ATOM 1649 C CA . MET A 1 203 ? -37.696 40.623 92.448 1.00 25.12 203 MET A CA 1
ATOM 1650 C C . MET A 1 203 ? -38.641 39.445 92.675 1.00 27.46 203 MET A C 1
ATOM 1651 O O . MET A 1 203 ? -38.864 38.625 91.778 1.00 22.08 203 MET A O 1
ATOM 1656 N N . TYR A 1 204 ? -39.214 39.383 93.875 1.00 26.17 204 TYR A N 1
ATOM 1657 C CA . TYR A 1 204 ? -40.136 38.314 94.223 1.00 22.50 204 TYR A CA 1
ATOM 1658 C C . TYR A 1 204 ? -41.396 38.376 93.362 1.00 21.38 204 TYR A C 1
ATOM 1659 O O . TYR A 1 204 ? -42.205 37.450 93.368 1.00 23.38 204 TYR A O 1
ATOM 1668 N N . GLN A 1 205 ? -41.536 39.461 92.605 1.00 18.32 205 GLN A N 1
ATOM 1669 C CA . GLN A 1 205 ? -42.556 39.560 91.569 1.00 20.97 205 GLN A CA 1
ATOM 1670 C C . GLN A 1 205 ? -42.266 38.575 90.455 1.00 21.44 205 GLN A C 1
ATOM 1671 O O . GLN A 1 205 ? -43.200 38.115 89.795 1.00 21.25 205 GLN A O 1
ATOM 1677 N N . ALA A 1 206 ? -40.978 38.270 90.246 1.00 18.34 206 ALA A N 1
ATOM 1678 C CA . ALA A 1 206 ? -40.531 37.348 89.184 1.00 23.25 206 ALA A CA 1
ATOM 1679 C C . ALA A 1 206 ? -39.884 36.029 89.693 1.00 23.41 206 ALA A C 1
ATOM 1680 O O . ALA A 1 206 ? -39.906 34.998 89.010 1.00 18.66 206 ALA A O 1
ATOM 1682 N N . PHE A 1 207 ? -39.318 36.073 90.894 1.00 23.16 207 PHE A N 1
ATOM 1683 C CA . PHE A 1 207 ? -38.621 34.928 91.461 1.00 20.46 207 PHE A CA 1
ATOM 1684 C C . PHE A 1 207 ? -39.320 34.315 92.685 1.00 21.94 207 PHE A C 1
ATOM 1685 O O . PHE A 1 207 ? -40.028 35.010 93.421 1.00 23.92 207 PHE A O 1
ATOM 1693 N N . ASP A 1 208 ? -39.125 33.015 92.890 1.00 17.63 208 ASP A N 1
ATOM 1694 C CA . ASP A 1 208 ? -39.720 32.337 94.037 1.00 23.99 208 ASP A CA 1
ATOM 1695 C C . ASP A 1 208 ? -38.746 32.315 95.196 1.00 21.82 208 ASP A C 1
ATOM 1696 O O . ASP A 1 208 ? -39.137 32.427 96.363 1.00 19.72 208 ASP A O 1
ATOM 1701 N N . ILE A 1 209 ? -37.474 32.143 94.862 1.00 19.93 209 ILE A N 1
ATOM 1702 C CA . ILE A 1 209 ? -36.427 32.031 95.863 1.00 19.62 209 ILE A CA 1
ATOM 1703 C C . ILE A 1 209 ? -35.291 32.941 95.483 1.00 22.66 209 ILE A C 1
ATOM 1704 O O . ILE A 1 209 ? -34.902 32.995 94.315 1.00 22.55 209 ILE A O 1
ATOM 1709 N N . THR A 1 210 ? -34.751 33.675 96.447 1.00 19.86 210 THR A N 1
ATOM 1710 C CA . THR A 1 210 ? -33.522 34.384 96.164 1.00 18.55 210 THR A CA 1
ATOM 1711 C C . THR A 1 210 ? -32.516 34.033 97.229 1.00 18.58 210 THR A C 1
ATOM 1712 O O . THR A 1 210 ? -32.863 33.402 98.219 1.00 16.64 210 THR A O 1
ATOM 1716 N N . TYR A 1 211 ? -31.268 34.420 96.999 1.00 20.37 211 TYR A N 1
ATOM 1717 C CA . TYR A 1 211 ? -30.260 34.433 98.041 1.00 18.58 211 TYR A CA 1
ATOM 1718 C C . TYR A 1 211 ? -29.435 35.714 97.909 1.00 23.00 211 TYR A C 1
ATOM 1719 O O . TYR A 1 211 ? -29.476 36.389 96.880 1.00 19.00 211 TYR A O 1
ATOM 1728 N N . ASP A 1 212 ? -28.694 36.046 98.956 1.00 18.39 212 ASP A N 1
ATOM 1729 C CA . ASP A 1 212 ? -27.827 37.210 98.929 1.00 21.78 212 ASP A CA 1
ATOM 1730 C C . ASP A 1 212 ? -26.732 37.013 99.968 1.00 27.54 212 ASP A C 1
ATOM 1731 O O . ASP A 1 212 ? -26.738 36.003 100.690 1.00 25.50 212 ASP A O 1
ATOM 1736 N N . TYR A 1 213 ? -25.808 37.976 100.047 1.00 27.98 213 TYR A N 1
ATOM 1737 C CA . TYR A 1 213 ? -24.662 37.882 100.957 1.00 22.23 213 TYR A CA 1
ATOM 1738 C C . TYR A 1 213 ? -24.755 38.814 102.155 1.00 22.09 213 TYR A C 1
ATOM 1739 O O . TYR A 1 213 ? -23.777 38.961 102.890 1.00 21.05 213 TYR A O 1
ATOM 1748 N N . ASP A 1 214 ? -25.928 39.417 102.361 1.00 23.05 214 ASP A N 1
ATOM 1749 C CA . ASP A 1 214 ? -26.154 40.255 103.538 1.00 25.56 214 ASP A CA 1
ATOM 1750 C C . ASP A 1 214 ? -25.924 39.425 104.789 1.00 24.94 214 ASP A C 1
ATOM 1751 O O . ASP A 1 214 ? -25.098 39.763 105.626 1.00 29.87 214 ASP A O 1
ATOM 1756 N N . GLY A 1 215 ? -26.681 38.343 104.918 1.00 24.37 215 GLY A N 1
ATOM 1757 C CA . GLY A 1 215 ? -26.534 37.452 106.049 1.00 22.83 215 GLY A CA 1
ATOM 1758 C C . GLY A 1 215 ? -25.115 36.931 106.101 1.00 23.96 215 GLY A C 1
ATOM 1759 O O . GLY A 1 215 ? -24.397 37.177 107.079 1.00 24.29 215 GLY A O 1
ATOM 1760 N N . TYR A 1 216 ? -24.724 36.253 105.020 1.00 21.99 216 TYR A N 1
ATOM 1761 C CA . TYR A 1 216 ? -23.430 35.582 104.875 1.00 21.32 216 TYR A CA 1
ATOM 1762 C C . TYR A 1 216 ? -22.180 36.305 105.412 1.00 24.15 216 TYR A C 1
ATOM 1763 O O . TYR A 1 216 ? -21.398 35.705 106.152 1.00 23.68 216 TYR A O 1
ATOM 1772 N N . TYR A 1 217 ? -21.979 37.575 105.052 1.00 23.54 217 TYR A N 1
ATOM 1773 C CA . TYR A 1 217 ? -20.840 38.325 105.607 1.00 22.78 217 TYR A CA 1
ATOM 1774 C C . TYR A 1 217 ? -20.978 38.695 107.101 1.00 27.73 217 TYR A C 1
ATOM 1775 O O . TYR A 1 217 ? -19.979 38.726 107.830 1.00 25.08 217 TYR A O 1
ATOM 1784 N N . ARG A 1 218 ? -22.200 38.943 107.570 1.00 23.51 218 ARG A N 1
ATOM 1785 C CA . ARG A 1 218 ? -22.405 39.125 109.004 1.00 25.58 218 ARG A CA 1
ATOM 1786 C C . ARG A 1 218 ? -22.000 37.828 109.706 1.00 30.31 218 ARG A C 1
ATOM 1787 O O . ARG A 1 218 ? -21.362 37.851 110.764 1.00 31.58 218 ARG A O 1
ATOM 1795 N N . PHE A 1 219 ? -22.368 36.701 109.093 1.00 31.23 219 PHE A N 1
ATOM 1796 C CA . PHE A 1 219 ? -21.954 35.365 109.537 1.00 22.03 219 PHE A CA 1
ATOM 1797 C C . PHE A 1 219 ? -20.448 35.135 109.449 1.00 22.63 219 PHE A C 1
ATOM 1798 O O . PHE A 1 219 ? -19.833 34.665 110.407 1.00 26.18 219 PHE A O 1
ATOM 1806 N N . ARG A 1 220 ? -19.863 35.440 108.291 1.00 25.97 220 ARG A N 1
ATOM 1807 C CA . ARG A 1 220 ? -18.405 35.399 108.117 1.00 26.68 220 ARG A CA 1
ATOM 1808 C C . ARG A 1 220 ? -17.668 36.187 109.195 1.00 27.21 220 ARG A C 1
ATOM 1809 O O . ARG A 1 220 ? -16.621 35.766 109.679 1.00 31.13 220 ARG A O 1
ATOM 1817 N N . ASP A 1 221 ? -18.218 37.337 109.567 1.00 28.38 221 ASP A N 1
ATOM 1818 C CA . ASP A 1 221 ? -17.525 38.250 110.469 1.00 31.07 221 ASP A CA 1
ATOM 1819 C C . ASP A 1 221 ? -17.472 37.720 111.879 1.00 30.56 221 ASP A C 1
ATOM 1820 O O . ASP A 1 221 ? -16.483 37.918 112.578 1.00 36.56 221 ASP A O 1
ATOM 1825 N N . PHE A 1 222 ? -18.538 37.042 112.288 1.00 31.99 222 PHE A N 1
ATOM 1826 C CA . PHE A 1 222 ? -18.584 36.411 113.598 1.00 28.78 222 PHE A CA 1
ATOM 1827 C C . PHE A 1 222 ? -17.568 35.269 113.740 1.00 32.07 222 PHE A C 1
ATOM 1828 O O . PHE A 1 222 ? -16.939 35.121 114.788 1.00 33.91 222 PHE A O 1
ATOM 1836 N N . ILE A 1 223 ? -17.404 34.464 112.694 1.00 28.35 223 ILE A N 1
ATOM 1837 C CA . ILE A 1 223 ? -16.407 33.393 112.722 1.00 35.70 223 ILE A CA 1
ATOM 1838 C C . ILE A 1 223 ? -14.984 33.934 112.757 1.00 39.14 223 ILE A C 1
ATOM 1839 O O . ILE A 1 223 ? -14.141 33.488 113.544 1.00 44.92 223 ILE A O 1
ATOM 1844 N N . GLU A 1 224 ? -14.712 34.886 111.871 1.00 40.24 224 GLU A N 1
ATOM 1845 C CA . GLU A 1 224 ? -13.378 35.450 111.735 1.00 36.42 224 GLU A CA 1
ATOM 1846 C C . GLU A 1 224 ? -13.023 36.371 112.894 1.00 37.12 224 GLU A C 1
ATOM 1847 O O . GLU A 1 224 ? -11.983 37.027 112.876 1.00 38.27 224 GLU A O 1
ATOM 1853 N N . GLY A 1 225 ? -13.901 36.406 113.896 1.00 37.09 225 GLY A N 1
ATOM 1854 C CA . GLY A 1 225 ? -13.714 37.213 115.086 1.00 37.41 225 GLY A CA 1
ATOM 1855 C C . GLY A 1 225 ? -13.955 38.693 114.865 1.00 43.69 225 GLY A C 1
ATOM 1856 O O . GLY A 1 225 ? -13.796 39.500 115.784 1.00 51.93 225 GLY A O 1
ATOM 1857 N N . LYS A 1 226 ? -14.351 39.055 113.649 1.00 42.53 226 LYS A N 1
ATOM 1858 C CA . LYS A 1 226 ? -14.417 40.457 113.259 1.00 39.00 226 LYS A CA 1
ATOM 1859 C C . LYS A 1 226 ? -15.637 41.183 113.813 1.00 41.84 226 LYS A C 1
ATOM 1860 O O . LYS A 1 226 ? -15.610 42.400 114.007 1.00 51.27 226 LYS A O 1
ATOM 1866 N N . ASN A 1 227 ? -16.702 40.440 114.081 1.00 42.07 227 ASN A N 1
ATOM 1867 C CA . ASN A 1 227 ? -17.935 41.053 114.558 1.00 39.86 227 ASN A CA 1
ATOM 1868 C C . ASN A 1 227 ? -18.816 40.133 115.406 1.00 34.82 227 ASN A C 1
ATOM 1869 O O . ASN A 1 227 ? -18.531 38.947 115.570 1.00 37.03 227 ASN A O 1
ATOM 1874 N N . SER A 1 228 ? -19.899 40.701 115.922 1.00 33.06 228 SER A N 1
ATOM 1875 C CA . SER A 1 228 ? -20.784 40.014 116.860 1.00 38.03 228 SER A CA 1
ATOM 1876 C C . SER A 1 228 ? -21.767 39.030 116.216 1.00 33.51 228 SER A C 1
ATOM 1877 O O . SER A 1 228 ? -22.293 39.278 115.133 1.00 35.58 228 SER A O 1
ATOM 1880 N N . LEU A 1 229 ? -22.035 37.933 116.916 1.00 32.71 229 LEU A N 1
ATOM 1881 C CA . LEU A 1 229 ? -23.078 36.992 116.529 1.00 30.24 229 LEU A CA 1
ATOM 1882 C C . LEU A 1 229 ? -24.396 37.733 116.383 1.00 32.26 229 LEU A C 1
ATOM 1883 O O . LEU A 1 229 ? -25.214 37.413 115.518 1.00 30.15 229 LEU A O 1
ATOM 1888 N N . ARG A 1 230 ? -24.595 38.741 117.227 1.00 38.60 230 ARG A N 1
ATOM 1889 C CA . ARG A 1 230 ? -25.856 39.470 117.234 1.00 33.81 230 ARG A CA 1
ATOM 1890 C C . ARG A 1 230 ? -26.150 40.266 115.962 1.00 33.61 230 ARG A C 1
ATOM 1891 O O . ARG A 1 230 ? -27.306 40.381 115.566 1.00 33.81 230 ARG A O 1
ATOM 1899 N N . GLU A 1 231 ? -25.112 40.794 115.318 1.00 33.10 231 GLU A N 1
ATOM 1900 C CA . GLU A 1 231 ? -25.264 41.339 113.972 1.00 34.65 231 GLU A CA 1
ATOM 1901 C C . GLU A 1 231 ? -25.872 40.295 113.036 1.00 31.96 231 GLU A C 1
ATOM 1902 O O . GLU A 1 231 ? -26.774 40.604 112.256 1.00 33.45 231 GLU A O 1
ATOM 1908 N N . TYR A 1 232 ? -25.382 39.059 113.111 1.00 32.83 232 TYR A N 1
ATOM 1909 C CA . TYR A 1 232 ? -25.930 37.996 112.268 1.00 31.14 232 TYR A CA 1
ATOM 1910 C C . TYR A 1 232 ? -27.373 37.647 112.620 1.00 29.04 232 TYR A C 1
ATOM 1911 O O . TYR A 1 232 ? -28.253 37.660 111.755 1.00 31.00 232 TYR A O 1
ATOM 1920 N N . ILE A 1 233 ? -27.618 37.347 113.887 1.00 29.07 233 ILE A N 1
ATOM 1921 C CA . ILE A 1 233 ? -28.941 36.876 114.291 1.00 29.03 233 ILE A CA 1
ATOM 1922 C C . ILE A 1 233 ? -30.030 37.944 114.239 1.00 32.69 233 ILE A C 1
ATOM 1923 O O . ILE A 1 233 ? -31.121 37.669 113.721 1.00 32.90 233 ILE A O 1
ATOM 1928 N N . ASP A 1 234 ? -29.743 39.149 114.749 1.00 33.43 234 ASP A N 1
ATOM 1929 C CA . ASP A 1 234 ? -30.729 40.242 114.737 1.00 32.60 234 ASP A CA 1
ATOM 1930 C C . ASP A 1 234 ? -31.095 40.654 113.318 1.00 29.67 234 ASP A C 1
ATOM 1931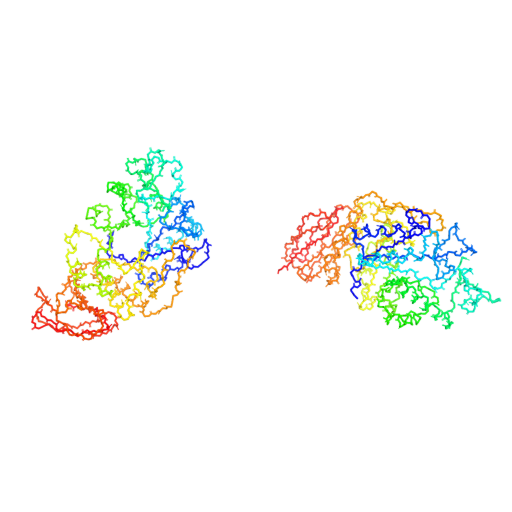 O O . ASP A 1 234 ? -32.207 41.117 113.069 1.00 30.22 234 ASP A O 1
ATOM 1936 N N . PHE A 1 235 ? -30.160 40.467 112.391 1.00 27.12 235 PHE A N 1
ATOM 1937 C CA . PHE A 1 235 ? -30.439 40.703 110.984 1.00 25.52 235 PHE A CA 1
ATOM 1938 C C . PHE A 1 235 ? -31.479 39.715 110.447 1.00 29.99 235 PHE A C 1
ATOM 1939 O O . PHE A 1 235 ? -32.394 40.103 109.711 1.00 25.50 235 PHE A O 1
ATOM 1947 N N . LEU A 1 236 ? -31.314 38.435 110.792 1.00 28.78 236 LEU A N 1
ATOM 1948 C CA . LEU A 1 236 ? -32.211 37.383 110.314 1.00 26.54 236 LEU A CA 1
ATOM 1949 C C . LEU A 1 236 ? -33.569 37.552 110.964 1.00 24.86 236 LEU A C 1
ATOM 1950 O O . LEU A 1 236 ? -34.604 37.412 110.319 1.00 24.65 236 LEU A O 1
ATOM 1955 N N . ARG A 1 237 ? -33.528 37.857 112.256 1.00 28.42 237 ARG A N 1
ATOM 1956 C CA . ARG A 1 237 ? -34.684 38.246 113.068 1.00 30.46 237 ARG A CA 1
ATOM 1957 C C . ARG A 1 237 ? -35.607 39.299 112.413 1.00 28.69 237 ARG A C 1
ATOM 1958 O O . ARG A 1 237 ? -36.829 39.183 112.476 1.00 32.38 237 ARG A O 1
ATOM 1966 N N . MET A 1 238 ? -35.036 40.314 111.775 1.00 28.88 238 MET A N 1
ATOM 1967 C CA . MET A 1 238 ? -35.853 41.384 111.186 1.00 30.34 238 MET A CA 1
ATOM 1968 C C . MET A 1 238 ? -36.100 41.233 109.651 1.00 28.05 238 MET A C 1
ATOM 1969 O O . MET A 1 238 ? -36.897 41.966 109.048 1.00 26.10 238 MET A O 1
ATOM 1974 N N . GLN A 1 239 ? -35.458 40.239 109.045 1.00 24.29 239 GLN A N 1
ATOM 1975 C CA . GLN A 1 239 ? -35.495 40.039 107.594 1.00 22.71 239 GLN A CA 1
ATOM 1976 C C . GLN A 1 239 ? -36.878 39.841 106.947 1.00 24.42 239 GLN A C 1
ATOM 1977 O O . GLN A 1 239 ? -37.063 40.188 105.779 1.00 27.96 239 GLN A O 1
ATOM 1983 N N . ASP A 1 240 ? -37.841 39.299 107.686 1.00 20.12 240 ASP A N 1
ATOM 1984 C CA . ASP A 1 240 ? -39.210 39.135 107.180 1.00 21.64 240 ASP A CA 1
ATOM 1985 C C . ASP A 1 240 ? -39.814 40.463 106.742 1.00 26.48 240 ASP A C 1
ATOM 1986 O O . ASP A 1 240 ? -40.752 40.519 105.928 1.00 23.46 240 ASP A O 1
ATOM 1991 N N . HIS A 1 241 ? -39.268 41.534 107.306 1.00 24.82 241 HIS A N 1
ATOM 1992 C CA . HIS A 1 241 ? -39.822 42.855 107.138 1.00 23.63 241 HIS A CA 1
ATOM 1993 C C . HIS A 1 241 ? -39.211 43.576 105.950 1.00 23.54 241 HIS A C 1
ATOM 1994 O O . HIS A 1 241 ? -39.684 44.651 105.572 1.00 22.71 241 HIS A O 1
ATOM 2001 N N . MET A 1 242 ? -38.172 42.973 105.366 1.00 20.39 242 MET A N 1
ATOM 2002 C CA . MET A 1 242 ? -37.534 43.513 104.165 1.00 20.98 242 MET A CA 1
ATOM 2003 C C . MET A 1 242 ? -38.202 43.013 102.882 1.00 22.65 242 MET A C 1
ATOM 2004 O O . MET A 1 242 ? -37.890 43.501 101.794 1.00 24.56 242 MET A O 1
ATOM 2009 N N . TYR A 1 243 ? -39.123 42.056 103.018 1.00 20.92 243 TYR A N 1
ATOM 2010 C CA . TYR A 1 243 ? -39.661 41.313 101.875 1.00 18.52 243 TYR A CA 1
ATOM 2011 C C . TYR A 1 243 ? -41.165 41.051 101.978 1.00 20.48 243 TYR A C 1
ATOM 2012 O O . TYR A 1 243 ? -41.711 40.995 103.083 1.00 20.72 243 TYR A O 1
ATOM 2021 N N . PRO A 1 244 ? -41.837 40.880 100.821 1.00 21.80 244 PRO A N 1
ATOM 2022 C CA . PRO A 1 244 ? -43.267 40.529 100.749 1.00 18.05 244 PRO A CA 1
ATOM 2023 C C . PRO A 1 244 ? -43.558 39.166 101.384 1.00 25.23 244 PRO A C 1
ATOM 2024 O O . PRO A 1 244 ? -42.616 38.413 101.642 1.00 22.69 244 PRO A O 1
ATOM 2028 N N . ARG A 1 245 ? -44.840 38.849 101.577 1.00 26.54 245 ARG A N 1
ATOM 2029 C CA . ARG A 1 245 ? -45.294 37.727 102.415 1.00 29.05 245 ARG A CA 1
ATOM 2030 C C . ARG A 1 245 ? -44.768 36.313 102.084 1.00 36.07 245 ARG A C 1
ATOM 2031 O O . ARG A 1 245 ? -44.257 35.613 102.964 1.00 44.02 245 ARG A O 1
ATOM 2039 N N . GLY A 1 246 ? -44.904 35.872 100.841 1.00 28.68 246 GLY A N 1
ATOM 2040 C CA . GLY A 1 246 ? -44.547 34.497 100.520 1.00 25.10 246 GLY A CA 1
ATOM 2041 C C . GLY A 1 246 ? -43.100 34.259 100.124 1.00 21.18 246 GLY A C 1
ATOM 2042 O O . GLY A 1 246 ? -42.782 33.237 99.526 1.00 21.78 246 GLY A O 1
ATOM 2043 N N . TYR A 1 247 ? -42.217 35.197 100.457 1.00 24.68 247 TYR A N 1
ATOM 2044 C CA . TYR A 1 247 ? -40.824 35.149 99.994 1.00 20.00 247 TYR A CA 1
ATOM 2045 C C . TYR A 1 247 ? -40.042 34.019 100.633 1.00 18.97 247 TYR A C 1
ATOM 2046 O O . TYR A 1 247 ? -40.304 33.633 101.779 1.00 19.51 247 TYR A O 1
ATOM 2055 N N . ILE A 1 248 ? -39.061 33.508 99.898 1.00 18.68 248 ILE A N 1
ATOM 2056 C CA . ILE A 1 248 ? -38.176 32.477 100.425 1.00 16.98 248 ILE A CA 1
ATOM 2057 C C . ILE A 1 248 ? -36.711 32.877 100.251 1.00 19.05 248 ILE A C 1
ATOM 2058 O O . ILE A 1 248 ? -36.275 33.255 99.160 1.00 17.72 248 ILE A O 1
ATOM 2063 N N . LYS A 1 249 ? -35.945 32.788 101.327 1.00 19.10 249 LYS A N 1
ATOM 2064 C CA . LYS A 1 249 ? -34.507 32.979 101.221 1.00 17.41 249 LYS A CA 1
ATOM 2065 C C . LYS A 1 249 ? -33.749 31.665 101.293 1.00 17.28 249 LYS A C 1
ATOM 2066 O O . LYS A 1 249 ? -34.120 30.742 102.008 1.00 17.33 249 LYS A O 1
ATOM 2072 N N . MET A 1 250 ? -32.675 31.587 100.530 1.00 21.84 250 MET A N 1
ATOM 2073 C CA . MET A 1 250 ? -31.893 30.380 100.499 1.00 17.02 250 MET A CA 1
ATOM 2074 C C . MET A 1 250 ? -30.698 30.558 101.431 1.00 20.86 250 MET A C 1
ATOM 2075 O O . MET A 1 250 ? -29.895 31.477 101.253 1.00 18.16 250 MET A O 1
ATOM 2080 N N . ARG A 1 251 ? -30.616 29.694 102.447 1.00 18.83 251 ARG A N 1
ATOM 2081 C CA . ARG A 1 251 ? -29.487 29.672 103.383 1.00 21.21 251 ARG A CA 1
ATOM 2082 C C . ARG A 1 251 ? -28.298 28.877 102.817 1.00 18.31 251 ARG A C 1
ATOM 2083 O O . ARG A 1 251 ? -28.486 27.906 102.085 1.00 19.76 251 ARG A O 1
ATOM 2091 N N . PHE A 1 252 ? -27.085 29.293 103.170 1.00 14.82 252 PHE A N 1
ATOM 2092 C CA . PHE A 1 252 ? -25.867 28.686 102.644 1.00 18.39 252 PHE A CA 1
ATOM 2093 C C . PHE A 1 252 ? -24.680 29.046 103.518 1.00 19.88 252 PHE A C 1
ATOM 2094 O O . PHE A 1 252 ? -24.669 30.103 104.135 1.00 20.34 252 PHE A O 1
ATOM 2102 N N . LEU A 1 253 ? -23.691 28.155 103.572 1.00 19.06 253 LEU A N 1
ATOM 2103 C CA . LEU A 1 253 ? -22.485 28.361 104.378 1.00 22.58 253 LEU A CA 1
ATOM 2104 C C . LEU A 1 253 ? -21.347 28.703 103.427 1.00 20.55 253 LEU A C 1
ATOM 2105 O O . LEU A 1 253 ? -20.316 29.261 103.820 1.00 20.92 253 LEU A O 1
ATOM 2110 N N . GLU A 1 254 ? -21.553 28.334 102.170 1.00 16.10 254 GLU A N 1
ATOM 2111 C CA . GLU A 1 254 ? -20.622 28.627 101.101 1.00 19.63 254 GLU A CA 1
ATOM 2112 C C . GLU A 1 254 ? -21.347 28.398 99.779 1.00 16.29 254 GLU A C 1
ATOM 2113 O O . GLU A 1 254 ? -22.429 27.839 99.745 1.00 15.37 254 GLU A O 1
ATOM 2119 N N . ASN A 1 255 ? -20.765 28.884 98.698 1.00 14.92 255 ASN A N 1
ATOM 2120 C CA . ASN A 1 255 ? -21.134 28.424 97.381 1.00 16.27 255 ASN A CA 1
ATOM 2121 C C . ASN A 1 255 ? -19.914 28.537 96.465 1.00 22.72 255 ASN A C 1
ATOM 2122 O O . ASN A 1 255 ? -18.782 28.558 96.946 1.00 24.79 255 ASN A O 1
ATOM 2127 N N . HIS A 1 256 ? -20.131 28.605 95.159 1.00 19.39 256 HIS A N 1
ATOM 2128 C CA . HIS A 1 256 ? -19.020 28.666 94.228 1.00 22.70 256 HIS A CA 1
ATOM 2129 C C . HIS A 1 256 ? -18.251 29.983 94.351 1.00 23.91 256 HIS A C 1
ATOM 2130 O O . HIS A 1 256 ? -17.046 30.038 94.128 1.00 20.09 256 HIS A O 1
ATOM 2137 N N . ASP A 1 257 ? -18.971 31.031 94.731 1.00 28.08 257 ASP A N 1
ATOM 2138 C CA . ASP A 1 257 ? -18.435 32.379 94.789 1.00 23.56 257 ASP A CA 1
ATOM 2139 C C . ASP A 1 257 ? -17.713 32.704 96.106 1.00 27.47 257 ASP A C 1
ATOM 2140 O O . ASP A 1 257 ? -17.178 33.802 96.248 1.00 32.95 257 ASP A O 1
ATOM 2145 N N . GLN A 1 258 ? -17.698 31.769 97.060 1.00 23.99 258 GLN A N 1
ATOM 2146 C CA . GLN A 1 258 ? -17.138 32.026 98.392 1.00 19.67 258 GLN A CA 1
ATOM 2147 C C . GLN A 1 258 ? -16.085 30.998 98.800 1.00 26.97 258 GLN A C 1
ATOM 2148 O O . GLN A 1 258 ? -16.086 29.873 98.298 1.00 27.19 258 GLN A O 1
ATOM 2154 N N . PRO A 1 259 ? -15.180 31.374 99.721 1.00 27.63 259 PRO A N 1
ATOM 2155 C CA . PRO A 1 259 ? -14.214 30.404 100.265 1.00 22.18 259 PRO A CA 1
ATOM 2156 C C . PRO A 1 259 ? -14.907 29.247 100.965 1.00 24.68 259 PRO A C 1
ATOM 2157 O O . PRO A 1 259 ? -16.060 29.398 101.360 1.00 27.98 259 PRO A O 1
ATOM 2161 N N . ARG A 1 260 ? -14.216 28.116 101.105 1.00 23.90 260 ARG A N 1
ATOM 2162 C CA . ARG A 1 260 ? -14.758 26.952 101.787 1.00 22.80 260 ARG A CA 1
ATOM 2163 C C . ARG A 1 260 ? -14.993 27.298 103.235 1.00 23.54 260 ARG A C 1
ATOM 2164 O O . ARG A 1 260 ? -14.092 27.821 103.883 1.00 24.79 260 ARG A O 1
ATOM 2172 N N . VAL A 1 261 ? -16.177 26.982 103.757 1.00 23.34 261 VAL A N 1
ATOM 2173 C CA . VAL A 1 261 ? -16.490 27.326 105.148 1.00 21.78 261 VAL A CA 1
ATOM 2174 C C . VAL A 1 261 ? -15.606 26.597 106.152 1.00 22.60 261 VAL A C 1
ATOM 2175 O O . VAL A 1 261 ? -15.214 27.173 107.170 1.00 23.59 261 VAL A O 1
ATOM 2179 N N . ALA A 1 262 ? -15.236 25.357 105.829 1.00 26.03 262 ALA A N 1
ATOM 2180 C CA . ALA A 1 262 ? -14.377 24.540 106.700 1.00 24.96 262 ALA A CA 1
ATOM 2181 C C . ALA A 1 262 ? -13.003 25.173 106.976 1.00 30.92 262 ALA A C 1
ATOM 2182 O O . ALA A 1 262 ? -12.271 24.731 107.865 1.00 28.64 262 ALA A O 1
ATOM 2184 N N . LYS A 1 263 ? -12.656 26.209 106.216 1.00 29.43 263 LYS A N 1
ATOM 2185 C CA . LYS A 1 263 ? -11.396 26.904 106.427 1.00 27.65 263 LYS A CA 1
ATOM 2186 C C . LYS A 1 263 ? -11.459 27.687 107.720 1.00 29.46 263 LYS A C 1
ATOM 2187 O O . LYS A 1 263 ? -10.447 27.861 108.399 1.00 36.00 263 LYS A O 1
ATOM 2193 N N . PHE A 1 264 ? -12.654 28.143 108.077 1.00 28.69 264 PHE A N 1
ATOM 2194 C CA . PHE A 1 264 ? -12.776 29.140 109.135 1.00 29.01 264 PHE A CA 1
ATOM 2195 C C . PHE A 1 264 ? -13.106 28.553 110.507 1.00 31.80 264 PHE A C 1
ATOM 2196 O O . PHE A 1 264 ? -12.787 29.156 111.524 1.00 39.05 264 PHE A O 1
ATOM 2204 N N . LEU A 1 265 ? -13.735 27.380 110.530 1.00 32.87 265 LEU A N 1
ATOM 2205 C CA . LEU A 1 265 ? -14.178 26.758 111.770 1.00 25.01 265 LEU A CA 1
ATOM 2206 C C . LEU A 1 265 ? -13.464 25.436 112.038 1.00 30.77 265 LEU A C 1
ATOM 2207 O O . LEU A 1 265 ? -12.904 24.824 111.128 1.00 31.17 265 LEU A O 1
ATOM 2212 N N . SER A 1 266 ? -13.532 24.990 113.293 1.00 28.64 266 SER A N 1
ATOM 2213 C CA . SER A 1 266 ? -13.190 23.623 113.676 1.00 29.88 266 SER A CA 1
ATOM 2214 C C . SER A 1 266 ? -14.307 22.664 113.258 1.00 29.72 266 SER A C 1
ATOM 2215 O O . SER A 1 266 ? -15.403 23.102 112.903 1.00 28.37 266 SER A O 1
ATOM 2218 N N . ARG A 1 267 ? -14.036 21.362 113.314 1.00 31.92 267 ARG A N 1
ATOM 2219 C CA . ARG A 1 267 ? -15.063 20.357 113.028 1.00 32.38 267 ARG A CA 1
ATOM 2220 C C . ARG A 1 267 ? -16.268 20.538 113.949 1.00 32.10 267 ARG A C 1
ATOM 2221 O O . ARG A 1 267 ? -17.410 20.647 113.487 1.00 30.57 267 ARG A O 1
ATOM 2229 N N . GLU A 1 268 ? -16.005 20.571 115.251 1.00 30.30 268 GLU A N 1
ATOM 2230 C CA . GLU A 1 268 ? -17.071 20.688 116.244 1.00 36.74 268 GLU A CA 1
ATOM 2231 C C . GLU A 1 268 ? -17.860 22.006 116.168 1.00 31.90 268 GLU A C 1
ATOM 2232 O O . GLU A 1 268 ? -19.056 22.048 116.488 1.00 30.05 268 GLU A O 1
ATOM 2238 N N . SER A 1 269 ? -17.202 23.082 115.750 1.00 27.96 269 SER A N 1
ATOM 2239 C CA . SER A 1 269 ? -17.909 24.345 115.617 1.00 27.20 269 SER A CA 1
ATOM 2240 C C . SER A 1 269 ? -18.788 24.294 114.375 1.00 29.23 269 SER A C 1
ATOM 2241 O O . SER A 1 269 ? -19.967 24.656 114.417 1.00 27.10 269 SER A O 1
ATOM 2244 N N . LEU A 1 270 ? -18.208 23.819 113.276 1.00 26.52 270 LEU A N 1
ATOM 2245 C CA . LEU A 1 270 ? -18.923 23.662 112.008 1.00 28.86 270 LEU A CA 1
ATOM 2246 C C . LEU A 1 270 ? -20.269 22.918 112.128 1.00 28.82 270 LEU A C 1
ATOM 2247 O O . LEU A 1 270 ? -21.237 23.272 111.458 1.00 27.92 270 LEU A O 1
ATOM 2252 N N . MET A 1 271 ? -20.327 21.897 112.981 1.00 27.74 271 MET A N 1
ATOM 2253 C CA . MET A 1 271 ? -21.544 21.109 113.138 1.00 26.94 271 MET A CA 1
ATOM 2254 C C . MET A 1 271 ? -22.697 21.964 113.652 1.00 26.10 271 MET A C 1
ATOM 2255 O O . MET A 1 271 ? -23.835 21.827 113.183 1.00 23.41 271 MET A O 1
ATOM 2260 N N . HIS A 1 272 ? -22.400 22.848 114.609 1.00 26.16 272 HIS A N 1
ATOM 2261 C CA . HIS A 1 272 ? -23.389 23.824 115.079 1.00 25.27 272 HIS A CA 1
ATOM 2262 C C . HIS A 1 272 ? -23.927 24.623 113.890 1.00 19.45 272 HIS A C 1
ATOM 2263 O O . HIS A 1 272 ? -25.117 24.883 113.780 1.00 21.51 272 HIS A O 1
ATOM 2270 N N . TRP A 1 273 ? -23.036 24.983 112.980 1.00 24.54 273 TRP A N 1
ATOM 2271 C CA . TRP A 1 273 ? -23.426 25.718 111.786 1.00 18.64 273 TRP A CA 1
ATOM 2272 C C . TRP A 1 273 ? -24.088 24.853 110.720 1.00 20.67 273 TRP A C 1
ATOM 2273 O O . TRP A 1 273 ? -24.853 25.362 109.897 1.00 15.46 273 TRP A O 1
ATOM 2284 N N . ILE A 1 274 ? -23.788 23.548 110.729 1.00 23.39 274 ILE A N 1
ATOM 2285 C CA . ILE A 1 274 ? -24.521 22.605 109.906 1.00 15.00 274 ILE A CA 1
ATOM 2286 C C . ILE A 1 274 ? -25.921 22.511 110.478 1.00 17.09 274 ILE A C 1
ATOM 2287 O O . ILE A 1 274 ? -26.902 22.615 109.744 1.00 18.75 274 ILE A O 1
ATOM 2292 N N . ALA A 1 275 ? -26.019 22.320 111.792 1.00 16.37 275 ALA A N 1
ATOM 2293 C CA . ALA A 1 275 ? -27.325 22.213 112.427 1.00 18.69 275 ALA A CA 1
ATOM 2294 C C . ALA A 1 275 ? -28.178 23.433 112.070 1.00 21.42 275 ALA A C 1
ATOM 2295 O O . ALA A 1 275 ? -29.358 23.317 111.704 1.00 22.53 275 ALA A O 1
ATOM 2297 N N . PHE A 1 276 ? -27.550 24.599 112.140 1.00 18.52 276 PHE A N 1
ATOM 2298 C CA . PHE A 1 276 ? -28.194 25.839 111.762 1.00 19.67 276 PHE A CA 1
ATOM 2299 C C . PHE A 1 276 ? -28.666 25.792 110.313 1.00 23.16 276 PHE A C 1
ATOM 2300 O O . PHE A 1 276 ? -29.802 26.165 110.015 1.00 23.92 276 PHE A O 1
ATOM 2308 N N . LEU A 1 277 ? -27.789 25.329 109.422 1.00 19.45 277 LEU A N 1
ATOM 2309 C CA . LEU A 1 277 ? -28.082 25.268 107.982 1.00 19.89 277 LEU A CA 1
ATOM 2310 C C . LEU A 1 277 ? -29.411 24.562 107.733 1.00 19.75 277 LEU A C 1
ATOM 2311 O O . LEU A 1 277 ? -30.244 25.015 106.948 1.00 16.40 277 LEU A O 1
ATOM 2316 N N . PHE A 1 278 ? -29.603 23.448 108.426 1.00 21.08 278 PHE A N 1
ATOM 2317 C CA . PHE A 1 278 ? -30.672 22.532 108.070 1.00 24.02 278 PHE A CA 1
ATOM 2318 C C . PHE A 1 278 ? -31.934 22.780 108.856 1.00 21.40 278 PHE A C 1
ATOM 2319 O O . PHE A 1 278 ? -32.999 22.299 108.472 1.00 23.09 278 PHE A O 1
ATOM 2327 N N . THR A 1 279 ? -31.833 23.524 109.952 1.00 21.10 279 THR A N 1
ATOM 2328 C CA . THR A 1 279 ? -33.022 23.735 110.783 1.00 21.12 279 THR A CA 1
ATOM 2329 C C . THR A 1 279 ? -33.574 25.143 110.757 1.00 21.06 279 THR A C 1
ATOM 2330 O O . THR A 1 279 ? -34.679 25.377 111.233 1.00 24.32 279 THR A O 1
ATOM 2334 N N . VAL A 1 280 ? -32.813 26.087 110.214 1.00 22.13 280 VAL A N 1
ATOM 2335 C CA . VAL A 1 280 ? -33.280 27.464 110.196 1.00 23.67 280 VAL A CA 1
ATOM 2336 C C . VAL A 1 280 ? -34.309 27.666 109.084 1.00 24.47 280 VAL A C 1
ATOM 2337 O O . VAL A 1 280 ? -34.309 26.948 108.077 1.00 27.40 280 VAL A O 1
ATOM 2341 N N . LYS A 1 281 ? -35.211 28.613 109.311 1.00 23.84 281 LYS A N 1
ATOM 2342 C CA . LYS A 1 281 ? -36.206 29.027 108.333 1.00 26.17 281 LYS A CA 1
ATOM 2343 C C . LYS A 1 281 ? -35.540 29.366 107.006 1.00 28.93 281 LYS A C 1
ATOM 2344 O O . LYS A 1 281 ? -34.457 29.965 106.970 1.00 25.14 281 LYS A O 1
ATOM 2350 N N . GLY A 1 282 ? -36.191 28.977 105.917 1.00 25.20 282 GLY A N 1
ATOM 2351 C CA . GLY A 1 282 ? -35.636 29.196 104.602 1.00 26.45 282 GLY A CA 1
ATOM 2352 C C . GLY A 1 282 ? -35.515 27.914 103.811 1.00 27.52 282 GLY A C 1
ATOM 2353 O O . GLY A 1 282 ? -36.426 27.091 103.802 1.00 34.83 282 GLY A O 1
ATOM 2354 N N . VAL A 1 283 ? -34.367 27.740 103.165 1.00 28.13 283 VAL A N 1
ATOM 2355 C CA . VAL A 1 283 ? -34.154 26.674 102.201 1.00 19.97 283 VAL A CA 1
ATOM 2356 C C . VAL A 1 283 ? -32.644 26.440 102.102 1.00 23.39 283 VAL A C 1
ATOM 2357 O O . VAL A 1 283 ? -31.886 27.338 101.705 1.00 17.44 283 VAL A O 1
ATOM 2361 N N . PRO A 1 284 ? -32.192 25.232 102.488 1.00 23.47 284 PRO A N 1
ATOM 2362 C CA . PRO A 1 284 ? -30.753 24.958 102.634 1.00 20.20 284 PRO A CA 1
ATOM 2363 C C . PRO A 1 284 ? -29.978 24.749 101.322 1.00 21.23 284 PRO A C 1
ATOM 2364 O O . PRO A 1 284 ? -30.500 24.187 100.347 1.00 21.55 284 PRO A O 1
ATOM 2368 N N . LEU A 1 285 ? -28.732 25.220 101.304 1.00 19.65 285 LEU A N 1
ATOM 2369 C CA . LEU A 1 285 ? -27.806 24.921 100.208 1.00 18.23 285 LEU A CA 1
ATOM 2370 C C . LEU A 1 285 ? -26.623 24.136 100.734 1.00 18.13 285 LEU A C 1
ATOM 2371 O O . LEU A 1 285 ? -25.989 24.525 101.716 1.00 16.28 285 LEU A O 1
ATOM 2376 N N . VAL A 1 286 ? -26.355 23.023 100.063 1.00 18.11 286 VAL A N 1
ATOM 2377 C CA . VAL A 1 286 ? -25.140 22.257 100.234 1.00 18.77 286 VAL A CA 1
ATOM 2378 C C . VAL A 1 286 ? -24.325 22.474 98.952 1.00 18.09 286 VAL A C 1
ATOM 2379 O O . VAL A 1 286 ? -24.763 22.148 97.850 1.00 15.57 286 VAL A O 1
ATOM 2383 N N . HIS A 1 287 ? -23.154 23.067 99.092 1.00 15.19 287 HIS A N 1
ATOM 2384 C CA . HIS A 1 287 ? -22.328 23.360 97.924 1.00 18.80 287 HIS A CA 1
ATOM 2385 C C . HIS A 1 287 ? -21.371 22.195 97.778 1.00 19.99 287 HIS A C 1
ATOM 2386 O O . HIS A 1 287 ? -20.692 21.863 98.752 1.00 18.22 287 HIS A O 1
ATOM 2393 N N . ASN A 1 288 ? -21.319 21.579 96.589 1.00 16.55 288 ASN A N 1
ATOM 2394 C CA . ASN A 1 288 ? -20.557 20.332 96.411 1.00 16.71 288 ASN A CA 1
ATOM 2395 C C . ASN A 1 288 ? -19.169 20.327 97.054 1.00 20.34 288 ASN A C 1
ATOM 2396 O O . ASN A 1 288 ? -18.344 21.213 96.785 1.00 24.00 288 ASN A O 1
ATOM 2401 N N . GLY A 1 289 ? -18.947 19.361 97.941 1.00 19.80 289 GLY A N 1
ATOM 2402 C CA . GLY A 1 289 ? -17.722 19.273 98.717 1.00 19.40 289 GLY A CA 1
ATOM 2403 C C . GLY A 1 289 ? -17.836 19.701 100.178 1.00 19.61 289 GLY A C 1
ATOM 2404 O O . GLY A 1 289 ? -16.963 19.383 100.984 1.00 24.40 289 GLY A O 1
ATOM 2405 N N . GLN A 1 290 ? -18.897 20.419 100.534 1.00 17.99 290 GLN A N 1
ATOM 2406 C CA . GLN A 1 290 ? -19.044 20.923 101.908 1.00 22.15 290 GLN A CA 1
ATOM 2407 C C . GLN A 1 290 ? -19.483 19.800 102.835 1.00 21.95 290 GLN A C 1
ATOM 2408 O O . GLN A 1 290 ? -19.227 19.834 104.037 1.00 24.29 290 GLN A O 1
ATOM 2414 N N . GLU A 1 291 ? -20.110 18.784 102.252 1.00 22.52 291 GLU A N 1
ATOM 2415 C CA . GLU A 1 291 ? -20.537 17.615 102.998 1.00 22.09 291 GLU A CA 1
ATOM 2416 C C . GLU A 1 291 ? -19.349 16.733 103.371 1.00 26.11 291 GLU A C 1
ATOM 2417 O O . GLU A 1 291 ? -19.497 15.752 104.110 1.00 21.96 291 GLU A O 1
ATOM 2423 N N . TYR A 1 292 ? -18.169 17.075 102.856 1.00 22.70 292 TYR A N 1
ATOM 2424 C CA . TYR A 1 292 ? -16.963 16.370 103.261 1.00 24.07 292 TYR A CA 1
ATOM 2425 C C . TYR A 1 292 ? -16.028 17.292 104.023 1.00 22.13 292 TYR A C 1
ATOM 2426 O O . TYR A 1 292 ? -14.865 16.972 104.239 1.00 25.30 292 TYR A O 1
ATOM 2435 N N . ALA A 1 293 ? -16.558 18.439 104.436 1.00 29.35 293 ALA A N 1
ATOM 2436 C CA . ALA A 1 293 ? -15.778 19.436 105.155 1.00 27.31 293 ALA A CA 1
ATOM 2437 C C . ALA A 1 293 ? -14.501 19.785 104.394 1.00 24.42 293 ALA A C 1
ATOM 2438 O O . ALA A 1 293 ? -13.440 19.940 104.991 1.00 22.46 293 ALA A O 1
ATOM 2440 N N . LEU A 1 294 ? -14.606 19.889 103.072 1.00 27.53 294 LEU A N 1
ATOM 2441 C CA . LEU A 1 294 ? -13.452 20.212 102.232 1.00 24.43 294 LEU A CA 1
ATOM 2442 C C . LEU A 1 294 ? -13.018 21.647 102.472 1.00 25.19 294 LEU A C 1
ATOM 2443 O O . LEU A 1 294 ? -13.844 22.545 102.441 1.00 24.46 294 LEU A O 1
ATOM 2448 N N . LYS A 1 295 ? -11.733 21.862 102.750 1.00 27.23 295 LYS A N 1
ATOM 2449 C CA . LYS A 1 295 ? -11.181 23.221 102.737 1.00 29.65 295 LYS A CA 1
ATOM 2450 C C . LYS A 1 295 ? -10.340 23.515 101.477 1.00 30.15 295 LYS A C 1
ATOM 2451 O O . LYS A 1 295 ? -9.578 24.473 101.428 1.00 31.66 295 LYS A O 1
ATOM 2457 N N . GLU A 1 296 ? -10.502 22.679 100.461 1.00 32.19 296 GLU A N 1
ATOM 2458 C CA . GLU A 1 296 ? -9.923 22.913 99.143 1.00 39.91 296 GLU A CA 1
ATOM 2459 C C . GLU A 1 296 ? -10.798 23.872 98.322 1.00 36.69 296 GLU A C 1
ATOM 2460 O O . GLU A 1 296 ? -12.008 23.658 98.168 1.00 31.47 296 GLU A O 1
ATOM 2466 N N . ASP A 1 297 ? -10.195 24.922 97.778 1.00 41.15 297 ASP A N 1
ATOM 2467 C CA . ASP A 1 297 ? -10.960 25.883 96.984 1.00 37.63 297 ASP A CA 1
ATOM 2468 C C . ASP A 1 297 ? -11.295 25.381 95.588 1.00 40.16 297 ASP A C 1
ATOM 2469 O O . ASP A 1 297 ? -10.513 24.660 94.971 1.00 37.68 297 ASP A O 1
ATOM 2474 N N . LEU A 1 298 ? -12.469 25.770 95.102 1.00 36.55 298 LEU A N 1
ATOM 2475 C CA . LEU A 1 298 ? -12.852 25.497 93.731 1.00 38.42 298 LEU A CA 1
ATOM 2476 C C . LEU A 1 298 ? -11.966 26.290 92.776 1.00 36.49 298 LEU A C 1
ATOM 2477 O O . LEU A 1 298 ? -12.017 27.517 92.761 1.00 41.32 298 LEU A O 1
ATOM 2482 N N . ASP A 1 299 ? -11.147 25.596 91.991 1.00 33.06 299 ASP A N 1
ATOM 2483 C CA . ASP A 1 299 ? -10.487 26.231 90.846 1.00 35.10 299 ASP A CA 1
ATOM 2484 C C . ASP A 1 299 ? -11.509 26.228 89.722 1.00 32.03 299 ASP A C 1
ATOM 2485 O O . ASP A 1 299 ? -12.071 25.190 89.375 1.00 34.28 299 ASP A O 1
ATOM 2490 N N . ILE A 1 300 ? -11.733 27.393 89.141 1.00 34.20 300 ILE A N 1
ATOM 2491 C CA . ILE A 1 300 ? -12.918 27.617 88.334 1.00 29.27 300 ILE A CA 1
ATOM 2492 C C . ILE A 1 300 ? -12.586 27.931 86.861 1.00 26.97 300 ILE A C 1
ATOM 2493 O O . ILE A 1 300 ? -13.489 27.947 86.007 1.00 28.97 300 ILE A O 1
ATOM 2498 N N . PHE A 1 301 ? -11.294 28.136 86.572 1.00 24.90 301 PHE A N 1
ATOM 2499 C CA . PHE A 1 301 ? -10.815 28.516 85.223 1.00 26.63 301 PHE A CA 1
ATOM 2500 C C . PHE A 1 301 ? -9.870 27.472 84.611 1.00 34.76 301 PHE A C 1
ATOM 2501 O O . PHE A 1 301 ? -9.753 27.365 83.379 1.00 35.42 301 PHE A O 1
ATOM 2509 N N . ASN A 1 302 ? -9.186 26.722 85.473 1.00 31.55 302 ASN A N 1
ATOM 2510 C CA . ASN A 1 302 ? -8.227 25.707 85.034 1.00 36.62 302 ASN A CA 1
ATOM 2511 C C . ASN A 1 302 ? -8.762 24.283 85.228 1.00 35.62 302 ASN A C 1
ATOM 2512 O O . ASN A 1 302 ? -9.841 24.095 85.808 1.00 35.21 302 ASN A O 1
ATOM 2517 N N . GLU A 1 303 ? -8.017 23.292 84.734 1.00 29.95 303 GLU A N 1
ATOM 2518 C CA . GLU A 1 303 ? -8.401 21.897 84.915 1.00 29.27 303 GLU A CA 1
ATOM 2519 C C . GLU A 1 303 ? -8.472 21.580 86.408 1.00 32.68 303 GLU A C 1
ATOM 2520 O O . GLU A 1 303 ? -7.512 21.801 87.158 1.00 30.14 303 GLU A O 1
ATOM 2526 N N . TYR A 1 304 ? -9.624 21.069 86.830 1.00 32.47 304 TYR A N 1
ATOM 2527 C CA . TYR A 1 304 ? -9.885 20.820 88.235 1.00 26.34 304 TYR A CA 1
ATOM 2528 C C . TYR A 1 304 ? -10.897 19.706 88.423 1.00 28.78 304 TYR A C 1
ATOM 2529 O O . TYR A 1 304 ? -11.897 19.613 87.704 1.00 27.76 304 TYR A O 1
ATOM 2538 N N . THR A 1 305 ? -10.623 18.869 89.415 1.00 27.18 305 THR A N 1
ATOM 2539 C CA . THR A 1 305 ? -11.493 17.763 89.774 1.00 33.20 305 THR A CA 1
ATOM 2540 C C . THR A 1 305 ? -11.676 17.799 91.287 1.00 32.53 305 THR A C 1
ATOM 2541 O O . THR A 1 305 ? -10.703 17.846 92.043 1.00 32.27 305 THR A O 1
ATOM 2545 N N . LEU A 1 306 ? -12.916 17.822 91.745 1.00 28.95 306 LEU A N 1
ATOM 2546 C CA . LEU A 1 306 ? -13.103 17.920 93.181 1.00 32.43 306 LEU A CA 1
ATOM 2547 C C . LEU A 1 306 ? -13.095 16.547 93.815 1.00 25.72 306 LEU A C 1
ATOM 2548 O O . LEU A 1 306 ? -13.616 15.594 93.243 1.00 29.35 306 LEU A O 1
ATOM 2553 N N . PRO A 1 307 ? -12.450 16.429 94.982 1.00 28.08 307 PRO A N 1
ATOM 2554 C CA . PRO A 1 307 ? -12.338 15.130 95.663 1.00 31.01 307 PRO A CA 1
ATOM 2555 C C . PRO A 1 307 ? -13.699 14.641 96.152 1.00 36.49 307 PRO A C 1
ATOM 2556 O O . PRO A 1 307 ? -13.878 14.475 97.357 1.00 33.96 307 PRO A O 1
ATOM 2560 N N . ILE A 1 308 ? -14.636 14.429 95.229 1.00 37.18 308 ILE A N 1
ATOM 2561 C CA . ILE A 1 308 ? -16.001 14.044 95.575 1.00 39.00 308 ILE A CA 1
ATOM 2562 C C . ILE A 1 308 ? -16.075 12.512 95.585 1.00 38.48 308 ILE A C 1
ATOM 2563 O O . ILE A 1 308 ? -15.560 11.868 94.673 1.00 36.19 308 ILE A O 1
ATOM 2568 N N . PRO A 1 309 ? -16.780 11.942 96.583 1.00 44.28 309 PRO A N 1
ATOM 2569 C CA . PRO A 1 309 ? -16.195 10.909 97.435 1.00 42.69 309 PRO A CA 1
ATOM 2570 C C . PRO A 1 309 ? -14.671 10.976 97.484 1.00 46.51 309 PRO A C 1
ATOM 2571 O O . PRO A 1 309 ? -13.982 10.683 96.498 1.00 53.63 309 PRO A O 1
ATOM 2575 N N . GLY A 1 310 ? -14.152 11.392 98.637 1.00 42.65 310 GLY A N 1
ATOM 2576 C CA . GLY A 1 310 ? -14.980 11.795 99.759 1.00 30.42 310 GLY A CA 1
ATOM 2577 C C . GLY A 1 310 ? -15.229 10.678 100.759 1.00 36.60 310 GLY A C 1
ATOM 2578 O O . GLY A 1 310 ? -16.126 9.848 100.559 1.00 32.16 310 GLY A O 1
ATOM 2579 N N . GLU A 1 311 ? -14.448 10.660 101.840 1.00 33.29 311 GLU A N 1
ATOM 2580 C CA . GLU A 1 311 ? -14.671 9.705 102.928 1.00 35.22 311 GLU A CA 1
ATOM 2581 C C . GLU A 1 311 ? -15.906 10.086 103.723 1.00 31.13 311 GLU A C 1
ATOM 2582 O O . GLU A 1 311 ? -16.169 11.268 103.931 1.00 32.10 311 GLU A O 1
ATOM 2588 N N . GLU A 1 312 ? -16.666 9.097 104.181 1.00 33.07 312 GLU A N 1
ATOM 2589 C CA . GLU A 1 312 ? -17.929 9.395 104.865 1.00 34.70 312 GLU A CA 1
ATOM 2590 C C . GLU A 1 312 ? -17.755 9.772 106.337 1.00 31.14 312 GLU A C 1
ATOM 2591 O O . GLU A 1 312 ? -18.201 9.061 107.231 1.00 43.39 312 GLU A O 1
ATOM 2597 N N . ASN A 1 313 ? -17.117 10.913 106.569 1.00 31.50 313 ASN A N 1
ATOM 2598 C CA . ASN A 1 313 ? -16.805 11.383 107.920 1.00 36.52 313 ASN A CA 1
ATOM 2599 C C . ASN A 1 313 ? -18.008 11.913 108.722 1.00 30.60 313 ASN A C 1
ATOM 2600 O O . ASN A 1 313 ? -19.154 11.878 108.264 1.00 31.95 313 ASN A O 1
ATOM 2605 N N . GLU A 1 314 ? -17.733 12.416 109.918 1.00 23.50 314 GLU A N 1
ATOM 2606 C CA . GLU A 1 314 ? -18.788 12.873 110.802 1.00 25.45 314 GLU A CA 1
ATOM 2607 C C . GLU A 1 314 ? -19.554 14.067 110.226 1.00 30.39 314 GLU A C 1
ATOM 2608 O O . GLU A 1 314 ? -20.719 14.273 110.578 1.00 26.29 314 GLU A O 1
ATOM 2614 N N . ILE A 1 315 ? -18.913 14.836 109.337 1.00 25.24 315 ILE A N 1
ATOM 2615 C CA . ILE A 1 315 ? -19.588 15.950 108.656 1.00 25.90 315 ILE A CA 1
ATOM 2616 C C . ILE A 1 315 ? -20.565 15.405 107.599 1.00 25.06 315 ILE A C 1
ATOM 2617 O O . ILE A 1 315 ? -21.683 15.907 107.444 1.00 20.02 315 ILE A O 1
ATOM 2622 N N . PHE A 1 316 ? -20.161 14.348 106.897 1.00 30.87 316 PHE A N 1
ATOM 2623 C CA . PHE A 1 316 ? -21.059 13.726 105.921 1.00 25.85 316 PHE A CA 1
ATOM 2624 C C . PHE A 1 316 ? -22.294 13.097 106.582 1.00 22.59 316 PHE A C 1
ATOM 2625 O O . PHE A 1 316 ? -23.418 13.192 106.061 1.00 19.89 316 PHE A O 1
ATOM 2633 N N . SER A 1 317 ? -22.092 12.482 107.741 1.00 22.93 317 SER A N 1
ATOM 2634 C CA . SER A 1 317 ? -23.180 11.760 108.398 1.00 24.82 317 SER A CA 1
ATOM 2635 C C . SER A 1 317 ? -24.237 12.725 108.923 1.00 23.53 317 SER A C 1
ATOM 2636 O O . SER A 1 317 ? -25.428 12.511 108.708 1.00 20.45 317 SER A O 1
ATOM 2639 N N . LEU A 1 318 ? -23.777 13.792 109.581 1.00 25.13 318 LEU A N 1
ATOM 2640 C CA . LEU A 1 318 ? -24.625 14.893 110.043 1.00 20.41 318 LEU A CA 1
ATOM 2641 C C . LEU A 1 318 ? -25.445 15.487 108.907 1.00 23.43 318 LEU A C 1
ATOM 2642 O O . LEU A 1 318 ? -26.666 15.642 109.035 1.00 22.42 318 LEU A O 1
ATOM 2647 N N . HIS A 1 319 ? -24.764 15.833 107.811 1.00 21.34 319 HIS A N 1
ATOM 2648 C CA . HIS A 1 319 ? -25.423 16.337 106.610 1.00 19.15 319 HIS A CA 1
ATOM 2649 C C . HIS A 1 319 ? -26.574 15.426 106.213 1.00 20.42 319 HIS A C 1
ATOM 2650 O O . HIS A 1 319 ? -27.710 15.882 106.030 1.00 20.01 319 HIS A O 1
ATOM 2657 N N . ARG A 1 320 ? -26.283 14.133 106.086 1.00 21.17 320 ARG A N 1
ATOM 2658 C CA . ARG A 1 320 ? -27.319 13.178 105.707 1.00 24.06 320 ARG A CA 1
ATOM 2659 C C . ARG A 1 320 ? -28.402 13.111 106.785 1.00 21.28 320 ARG A C 1
ATOM 2660 O O . ARG A 1 320 ? -29.594 13.098 106.477 1.00 19.83 320 ARG A O 1
ATOM 2668 N N . LYS A 1 321 ? -27.985 13.086 108.046 1.00 18.19 321 LYS A N 1
ATOM 2669 C CA . LYS A 1 321 ? -28.930 12.978 109.143 1.00 17.53 321 LYS A CA 1
ATOM 2670 C C . LYS A 1 321 ? -29.945 14.117 109.148 1.00 22.29 321 LYS A C 1
ATOM 2671 O O . LYS A 1 321 ? -31.151 13.879 109.287 1.00 23.77 321 LYS A O 1
ATOM 2677 N N . LEU A 1 322 ? -29.465 15.347 108.969 1.00 22.29 322 LEU A N 1
ATOM 2678 C CA . LEU A 1 322 ? -30.328 16.524 109.089 1.00 20.36 322 LEU A CA 1
ATOM 2679 C C . LEU A 1 322 ? -31.199 16.739 107.855 1.00 22.08 322 LEU A C 1
ATOM 2680 O O . LEU A 1 322 ? -32.373 17.119 107.959 1.00 24.56 322 LEU A O 1
ATOM 2685 N N . ALA A 1 323 ? -30.624 16.488 106.686 1.00 26.14 323 ALA A N 1
ATOM 2686 C CA . ALA A 1 323 ? -31.358 16.637 105.440 1.00 22.55 323 ALA A CA 1
ATOM 2687 C C . ALA A 1 323 ? -32.469 15.599 105.368 1.00 23.80 323 ALA A C 1
ATOM 2688 O O . ALA A 1 323 ? -33.598 15.912 105.000 1.00 25.88 323 ALA A O 1
ATOM 2690 N N . HIS A 1 324 ? -32.141 14.364 105.732 1.00 26.52 324 HIS A N 1
ATOM 2691 C CA . HIS A 1 324 ? -33.101 13.270 105.701 1.00 25.47 324 HIS A CA 1
ATOM 2692 C C . HIS A 1 324 ? -34.185 13.524 106.725 1.00 31.81 324 HIS A C 1
ATOM 2693 O O . HIS A 1 324 ? -35.358 13.219 106.488 1.00 32.86 324 HIS A O 1
ATOM 2700 N N . TYR A 1 325 ? -33.797 14.111 107.856 1.00 28.28 325 TYR A N 1
ATOM 2701 C CA . TYR A 1 325 ? -34.776 14.463 108.874 1.00 27.39 325 TYR A CA 1
ATOM 2702 C C . TYR A 1 325 ? -35.755 15.521 108.377 1.00 34.76 325 TYR A C 1
ATOM 2703 O O . TYR A 1 325 ? -36.970 15.341 108.493 1.00 35.99 325 TYR A O 1
ATOM 2712 N N . ARG A 1 326 ? -35.230 16.624 107.842 1.00 31.81 326 ARG A N 1
ATOM 2713 C CA . ARG A 1 326 ? -36.082 17.665 107.273 1.00 29.56 326 ARG A CA 1
ATOM 2714 C C . ARG A 1 326 ? -36.967 17.107 106.150 1.00 32.93 326 ARG A C 1
ATOM 2715 O O . ARG A 1 326 ? -38.139 17.457 106.026 1.00 37.96 326 ARG A O 1
ATOM 2723 N N . TYR A 1 327 ? -36.398 16.216 105.351 1.00 31.94 327 TYR A N 1
ATOM 2724 C CA . TYR A 1 327 ? -37.070 15.671 104.183 1.00 37.56 327 TYR A CA 1
ATOM 2725 C C . TYR A 1 327 ? -38.302 14.873 104.585 1.00 41.18 327 TYR A C 1
ATOM 2726 O O . TYR A 1 327 ? -39.287 14.802 103.840 1.00 44.20 327 TYR A O 1
ATOM 2735 N N . LYS A 1 328 ? -38.256 14.310 105.787 1.00 41.51 328 LYS A N 1
ATOM 2736 C CA . LYS A 1 328 ? -39.288 13.387 106.239 1.00 37.51 328 LYS A CA 1
ATOM 2737 C C . LYS A 1 328 ? -40.272 14.000 107.239 1.00 34.43 328 LYS A C 1
ATOM 2738 O O . LYS A 1 328 ? -41.308 13.415 107.535 1.00 35.07 328 LYS A O 1
ATOM 2744 N N . THR A 1 329 ? -39.950 15.170 107.769 1.00 35.01 329 THR A N 1
ATOM 2745 C CA . THR A 1 329 ? -40.861 15.847 108.682 1.00 34.64 329 THR A CA 1
ATOM 2746 C C . THR A 1 329 ? -41.552 16.954 107.898 1.00 38.67 329 THR A C 1
ATOM 2747 O O . THR A 1 329 ? -41.132 17.266 106.787 1.00 37.73 329 THR A O 1
ATOM 2751 N N . ASN A 1 330 ? -42.616 17.536 108.445 1.00 34.07 330 ASN A N 1
ATOM 2752 C CA . ASN A 1 330 ? -43.266 18.650 107.750 1.00 37.32 330 ASN A CA 1
ATOM 2753 C C . ASN A 1 330 ? -43.276 19.941 108.567 1.00 32.88 330 ASN A C 1
ATOM 2754 O O . ASN A 1 330 ? -43.948 20.916 108.223 1.00 26.48 330 ASN A O 1
ATOM 2759 N N . VAL A 1 331 ? -42.475 19.918 109.627 1.00 32.77 331 VAL A N 1
ATOM 2760 C CA . VAL A 1 331 ? -42.278 21.033 110.536 1.00 31.26 331 VAL A CA 1
ATOM 2761 C C . VAL A 1 331 ? -41.718 22.274 109.838 1.00 31.34 331 VAL A C 1
ATOM 2762 O O . VAL A 1 331 ? -42.237 23.373 110.006 1.00 34.31 331 VAL A O 1
ATOM 2766 N N . PHE A 1 332 ? -40.647 22.101 109.069 1.00 33.94 332 PHE A N 1
ATOM 2767 C CA . PHE A 1 332 ? -39.991 23.232 108.408 1.00 28.72 332 PHE A CA 1
ATOM 2768 C C . PHE A 1 332 ? -40.723 23.642 107.126 1.00 28.19 332 PHE A C 1
ATOM 2769 O O . PHE A 1 332 ? -40.662 24.788 106.719 1.00 27.16 332 PHE A O 1
ATOM 2777 N N . SER A 1 333 ? -41.415 22.704 106.489 1.00 32.05 333 SER A N 1
ATOM 2778 C CA . SER A 1 333 ? -42.149 23.028 105.267 1.00 33.04 333 SER A CA 1
ATOM 2779 C C . SER A 1 333 ? -43.532 23.630 105.529 1.00 32.34 333 SER A C 1
ATOM 2780 O O . SER A 1 333 ? -44.101 24.280 104.646 1.00 36.43 333 SER A O 1
ATOM 2783 N N . ASN A 1 334 ? -44.065 23.434 106.735 1.00 31.66 334 ASN A N 1
ATOM 2784 C CA . ASN A 1 334 ? -45.401 23.934 107.046 1.00 26.37 334 ASN A CA 1
ATOM 2785 C C . ASN A 1 334 ? -45.604 24.636 108.385 1.00 33.70 334 ASN A C 1
ATOM 2786 O O . ASN A 1 334 ? -46.614 25.307 108.595 1.00 32.96 334 ASN A O 1
ATOM 2791 N N . GLY A 1 335 ? -44.650 24.502 109.291 1.00 33.75 335 GLY A N 1
ATOM 2792 C CA . GLY A 1 335 ? -44.785 25.156 110.576 1.00 28.50 335 GLY A CA 1
ATOM 2793 C C . GLY A 1 335 ? -44.327 26.601 110.558 1.00 29.34 335 GLY A C 1
ATOM 2794 O O . GLY A 1 335 ? -44.096 27.193 109.506 1.00 31.06 335 GLY A O 1
ATOM 2795 N N . GLU A 1 336 ? -44.187 27.164 111.748 1.00 26.01 336 GLU A N 1
ATOM 2796 C CA . GLU A 1 336 ? -43.750 28.528 111.908 1.00 28.75 336 GLU A CA 1
ATOM 2797 C C . GLU A 1 336 ? -42.488 28.518 112.740 1.00 24.72 336 GLU A C 1
ATOM 2798 O O . GLU A 1 336 ? -42.402 27.803 113.726 1.00 22.14 336 GLU A O 1
ATOM 2804 N N . MET A 1 337 ? -41.501 29.309 112.342 1.00 25.57 337 MET A N 1
ATOM 2805 C CA . MET A 1 337 ? -40.317 29.484 113.166 1.00 22.58 337 MET A CA 1
ATOM 2806 C C . MET A 1 337 ? -40.357 30.868 113.816 1.00 25.04 337 MET A C 1
ATOM 2807 O O . MET A 1 337 ? -40.730 31.848 113.187 1.00 24.89 337 MET A O 1
ATOM 2812 N N . ILE A 1 338 ? -39.986 30.934 115.087 1.00 23.31 338 ILE A N 1
ATOM 2813 C CA . ILE A 1 338 ? -39.775 32.194 115.753 1.00 22.23 338 ILE A CA 1
ATOM 2814 C C . ILE A 1 338 ? -38.440 32.104 116.486 1.00 24.63 338 ILE A C 1
ATOM 2815 O O . ILE A 1 338 ? -38.077 31.040 116.969 1.00 27.91 338 ILE A O 1
ATOM 2820 N N . PHE A 1 339 ? -37.695 33.207 116.529 1.00 24.67 339 PHE A N 1
ATOM 2821 C CA . PHE A 1 339 ? -36.445 33.266 117.283 1.00 26.72 339 PHE A CA 1
ATOM 2822 C C . PHE A 1 339 ? -36.709 33.455 118.778 1.00 27.87 339 PHE A C 1
ATOM 2823 O O . PHE A 1 339 ? -37.678 34.102 119.168 1.00 26.05 339 PHE A O 1
ATOM 2831 N N . ILE A 1 340 ? -35.836 32.903 119.611 1.00 24.75 340 ILE A N 1
ATOM 2832 C CA . ILE A 1 340 ? -36.031 32.952 121.056 1.00 26.34 340 ILE A CA 1
ATOM 2833 C C . ILE A 1 340 ? -34.933 33.768 121.728 1.00 31.65 340 ILE A C 1
ATOM 2834 O O . ILE A 1 340 ? -33.748 33.441 121.624 1.00 29.72 340 ILE A O 1
ATOM 2839 N N . ARG A 1 341 ? -35.335 34.836 122.411 1.00 35.31 341 ARG A N 1
ATOM 2840 C CA . ARG A 1 341 ? -34.395 35.675 123.135 1.00 36.60 341 ARG A CA 1
ATOM 2841 C C . ARG A 1 341 ? -33.687 34.861 124.214 1.00 33.49 341 ARG A C 1
ATOM 2842 O O . ARG A 1 341 ? -34.326 34.138 124.972 1.00 34.20 341 ARG A O 1
ATOM 2850 N N . ASN A 1 342 ? -32.365 34.969 124.284 1.00 31.23 342 ASN A N 1
ATOM 2851 C CA . ASN A 1 342 ? -31.626 34.223 125.291 1.00 33.69 342 ASN A CA 1
ATOM 2852 C C . ASN A 1 342 ? -30.662 35.051 126.159 1.00 35.42 342 ASN A C 1
ATOM 2853 O O . ASN A 1 342 ? -30.374 36.202 125.870 1.00 33.57 342 ASN A O 1
ATOM 2858 N N . ASP A 1 343 ? -30.189 34.439 127.239 1.00 43.39 343 ASP A N 1
ATOM 2859 C CA . ASP A 1 343 ? -29.278 35.068 128.192 1.00 41.36 343 ASP A CA 1
ATOM 2860 C C . ASP A 1 343 ? -27.968 35.485 127.558 1.00 41.12 343 ASP A C 1
ATOM 2861 O O . ASP A 1 343 ? -27.352 36.454 127.983 1.00 42.65 343 ASP A O 1
ATOM 2866 N N . GLN A 1 344 ? -27.531 34.724 126.560 1.00 44.17 344 GLN A N 1
ATOM 2867 C CA . GLN A 1 344 ? -26.167 34.819 126.048 1.00 42.54 344 GLN A CA 1
ATOM 2868 C C . GLN A 1 344 ? -26.128 35.099 124.552 1.00 39.32 344 GLN A C 1
ATOM 2869 O O . GLN A 1 344 ? -25.570 34.306 123.801 1.00 40.56 344 GLN A O 1
ATOM 2875 N N . PRO A 1 345 ? -26.698 36.233 124.113 1.00 39.63 345 PRO A N 1
ATOM 2876 C CA . PRO A 1 345 ? -26.847 36.510 122.681 1.00 35.41 345 PRO A CA 1
ATOM 2877 C C . PRO A 1 345 ? -25.510 36.663 121.967 1.00 35.73 345 PRO A C 1
ATOM 2878 O O . PRO A 1 345 ? -25.473 36.720 120.739 1.00 34.30 345 PRO A O 1
ATOM 2882 N N . GLU A 1 346 ? -24.419 36.733 122.716 1.00 32.69 346 GLU A N 1
ATOM 2883 C CA . GLU A 1 346 ? -23.118 36.785 122.068 1.00 38.85 346 GLU A CA 1
ATOM 2884 C C . GLU A 1 346 ? -22.598 35.382 121.783 1.00 36.43 346 GLU A C 1
ATOM 2885 O O . GLU A 1 346 ? -21.671 35.205 120.996 1.00 35.22 346 GLU A O 1
ATOM 2891 N N . ARG A 1 347 ? -23.205 34.387 122.418 1.00 32.18 347 ARG A N 1
ATOM 2892 C CA . ARG A 1 347 ? -22.730 33.018 122.285 1.00 42.14 347 ARG A CA 1
ATOM 2893 C C . ARG A 1 347 ? -23.731 32.093 121.587 1.00 35.93 347 ARG A C 1
ATOM 2894 O O . ARG A 1 347 ? -23.338 31.219 120.803 1.00 31.17 347 ARG A O 1
ATOM 2902 N N . VAL A 1 348 ? -25.017 32.276 121.866 1.00 29.87 348 VAL A N 1
ATOM 2903 C CA . VAL A 1 348 ? -25.977 31.283 121.417 1.00 26.65 348 VAL A CA 1
ATOM 2904 C C . VAL A 1 348 ? -27.099 31.778 120.511 1.00 27.25 348 VAL A C 1
ATOM 2905 O O . VAL A 1 348 ? -27.579 32.913 120.626 1.00 27.55 348 VAL A O 1
ATOM 2909 N N . ILE A 1 349 ? -27.481 30.893 119.590 1.00 28.36 349 ILE A N 1
ATOM 2910 C CA . ILE A 1 349 ? -28.675 31.037 118.769 1.00 22.75 349 ILE A CA 1
ATOM 2911 C C . ILE A 1 349 ? -29.751 30.116 119.332 1.00 20.66 349 ILE A C 1
ATOM 2912 O O . ILE A 1 349 ? -29.450 29.069 119.887 1.00 23.65 349 ILE A O 1
ATOM 2917 N N . SER A 1 350 ? -31.004 30.518 119.184 1.00 16.34 350 SER A N 1
ATOM 2918 C CA . SER A 1 350 ? -32.120 29.795 119.726 1.00 18.17 350 SER A CA 1
ATOM 2919 C C . SER A 1 350 ? -33.396 30.210 119.019 1.00 17.37 350 SER A C 1
ATOM 2920 O O . SER A 1 350 ? -33.686 31.389 118.890 1.00 23.14 350 SER A O 1
ATOM 2923 N N . TYR A 1 351 ? -34.156 29.232 118.554 1.00 17.48 351 TYR A N 1
ATOM 2924 C CA . TYR A 1 351 ? -35.393 29.497 117.840 1.00 19.69 351 TYR A CA 1
ATOM 2925 C C . TYR A 1 351 ? -36.298 28.280 117.954 1.00 24.89 351 TYR A C 1
ATOM 2926 O O . TYR A 1 351 ? -35.827 27.164 118.195 1.00 24.21 351 TYR A O 1
ATOM 2935 N N . LEU A 1 352 ? -37.599 28.496 117.792 1.00 26.05 352 LEU A N 1
ATOM 2936 C CA . LEU A 1 352 ? -38.580 27.451 118.024 1.00 20.25 352 LEU A CA 1
ATOM 2937 C C . LEU A 1 352 ? -39.391 27.268 116.768 1.00 23.83 352 LEU A C 1
ATOM 2938 O O . LEU A 1 352 ? -39.716 28.240 116.101 1.00 22.56 352 LEU A O 1
ATOM 2943 N N . TRP A 1 353 ? -39.713 26.017 116.451 1.00 21.98 353 TRP A N 1
ATOM 2944 C CA . TRP A 1 353 ? -40.668 25.701 115.407 1.00 24.79 353 TRP A CA 1
ATOM 2945 C C . TRP A 1 353 ? -41.931 25.129 116.056 1.00 27.18 353 TRP A C 1
ATOM 2946 O O . TRP A 1 353 ? -41.837 24.434 117.065 1.00 27.47 353 TRP A O 1
ATOM 2957 N N . ARG A 1 354 ? -43.102 25.405 115.479 1.00 28.76 354 ARG A N 1
ATOM 2958 C CA . ARG A 1 354 ? -44.370 24.864 115.985 1.00 32.00 354 ARG A CA 1
ATOM 2959 C C . ARG A 1 354 ? -45.245 24.379 114.835 1.00 38.10 354 ARG A C 1
ATOM 2960 O O . ARG A 1 354 ? -45.271 25.029 113.788 1.00 33.28 354 ARG A O 1
ATOM 2968 N N . HIS A 1 355 ? -45.965 23.259 115.027 1.00 41.97 355 HIS A N 1
ATOM 2969 C CA . HIS A 1 355 ? -46.761 22.672 113.933 1.00 34.38 355 HIS A CA 1
ATOM 2970 C C . HIS A 1 355 ? -47.858 21.603 114.243 1.00 34.58 355 HIS A C 1
ATOM 2971 O O . HIS A 1 355 ? -47.771 20.484 113.733 1.00 41.94 355 HIS A O 1
ATOM 2978 N N . GLY A 1 356 ? -48.861 21.872 115.081 1.00 30.99 356 GLY A N 1
ATOM 2979 C CA . GLY A 1 356 ? -48.851 22.870 116.126 1.00 36.59 356 GLY A CA 1
ATOM 2980 C C . GLY A 1 356 ? -48.637 22.155 117.455 1.00 35.53 356 GLY A C 1
ATOM 2981 O O . GLY A 1 356 ? -48.423 22.791 118.491 1.00 39.52 356 GLY A O 1
ATOM 2982 N N . ASN A 1 357 ? -48.698 20.824 117.431 1.00 32.71 357 ASN A N 1
ATOM 2983 C CA . ASN A 1 357 ? -48.336 20.021 118.604 1.00 38.60 357 ASN A CA 1
ATOM 2984 C C . ASN A 1 357 ? -46.854 19.686 118.612 1.00 39.76 357 ASN A C 1
ATOM 2985 O O . ASN A 1 357 ? -46.246 19.532 119.675 1.00 38.03 357 ASN A O 1
ATOM 2990 N N . ARG A 1 358 ? -46.286 19.572 117.412 1.00 34.91 358 ARG A N 1
ATOM 2991 C CA . ARG A 1 358 ? -44.871 19.281 117.237 1.00 31.05 358 ARG A CA 1
ATOM 2992 C C . ARG A 1 358 ? -44.035 20.528 117.406 1.00 27.30 358 ARG A C 1
ATOM 2993 O O . ARG A 1 358 ? -44.311 21.552 116.793 1.00 27.59 358 ARG A O 1
ATOM 3001 N N . PHE A 1 359 ? -43.008 20.435 118.238 1.00 27.32 359 PHE A N 1
ATOM 3002 C CA . PHE A 1 359 ? -42.075 21.534 118.406 1.00 27.54 359 PHE A CA 1
ATOM 3003 C C . PHE A 1 359 ? -40.674 21.065 118.143 1.00 29.44 359 PHE A C 1
ATOM 3004 O O . PHE A 1 359 ? -40.341 19.889 118.326 1.00 27.60 359 PHE A O 1
ATOM 3012 N N . ILE A 1 360 ? -39.850 22.007 117.710 1.00 27.43 360 ILE A N 1
ATOM 3013 C CA . ILE A 1 360 ? -38.423 21.790 117.624 1.00 23.87 360 ILE A CA 1
ATOM 3014 C C . ILE A 1 360 ? -37.779 23.051 118.168 1.00 27.24 360 ILE A C 1
ATOM 3015 O O . ILE A 1 360 ? -37.851 24.122 117.547 1.00 24.64 360 ILE A O 1
ATOM 3020 N N . LEU A 1 361 ? -37.193 22.938 119.355 1.00 25.53 361 LEU A N 1
ATOM 3021 C CA . LEU A 1 361 ? -36.408 24.032 119.910 1.00 24.85 361 LEU A CA 1
ATOM 3022 C C . LEU A 1 361 ? -34.938 23.812 119.568 1.00 24.19 361 LEU A C 1
ATOM 3023 O O . LEU A 1 361 ? -34.344 22.826 120.000 1.00 25.25 361 LEU A O 1
ATOM 3028 N N . CYS A 1 362 ? -34.349 24.707 118.782 1.00 21.38 362 CYS A N 1
ATOM 3029 C CA . CYS A 1 362 ? -32.929 24.579 118.462 1.00 21.78 362 CYS A CA 1
ATOM 3030 C C . CYS A 1 362 ? -32.143 25.552 119.308 1.00 17.29 362 CYS A C 1
ATOM 3031 O O . CYS A 1 362 ? -32.499 26.711 119.394 1.00 25.82 362 CYS A O 1
ATOM 3034 N N . VAL A 1 363 ? -31.078 25.074 119.935 1.00 19.93 363 VAL A N 1
ATOM 3035 C CA . VAL A 1 363 ? -30.218 25.905 120.769 1.00 21.23 363 VAL A CA 1
ATOM 3036 C C . VAL A 1 363 ? -28.781 25.651 120.335 1.00 22.33 363 VAL A C 1
ATOM 3037 O O . VAL A 1 363 ? -28.238 24.574 120.579 1.00 20.73 363 VAL A O 1
ATOM 3041 N N . LEU A 1 364 ? -28.166 26.634 119.683 1.00 24.01 364 LEU A N 1
ATOM 3042 C CA . LEU A 1 364 ? -26.824 26.444 119.119 1.00 27.10 364 LEU A CA 1
ATOM 3043 C C . LEU A 1 364 ? -25.710 27.139 119.913 1.00 26.52 364 LEU A C 1
ATOM 3044 O O . LEU A 1 364 ? -25.926 28.179 120.521 1.00 23.32 364 LEU A O 1
ATOM 3049 N N . ASN A 1 365 ? -24.520 26.550 119.900 1.00 22.27 365 ASN A N 1
ATOM 3050 C CA . ASN A 1 365 ? -23.414 27.062 120.694 1.00 29.98 365 ASN A CA 1
ATOM 3051 C C . ASN A 1 365 ? -22.082 26.908 119.977 1.00 30.51 365 ASN A C 1
ATOM 3052 O O . ASN A 1 365 ? -21.210 26.171 120.442 1.00 31.65 365 ASN A O 1
ATOM 3057 N N . PRO A 1 366 ? -21.914 27.617 118.844 1.00 32.81 366 PRO A N 1
ATOM 3058 C CA . PRO A 1 366 ? -20.745 27.442 117.968 1.00 28.43 366 PRO A CA 1
ATOM 3059 C C . PRO A 1 366 ? -19.415 27.741 118.652 1.00 30.94 366 PRO A C 1
ATOM 3060 O O . PRO A 1 366 ? -18.368 27.369 118.132 1.00 32.34 366 PRO A O 1
ATOM 3064 N N . LEU A 1 367 ? -19.459 28.423 119.793 1.00 36.37 367 LEU A N 1
ATOM 3065 C CA . LEU A 1 367 ? -18.261 28.698 120.578 1.00 32.69 367 LEU A CA 1
ATOM 3066 C C . LEU A 1 367 ? -17.781 27.450 121.350 1.00 35.89 367 LEU A C 1
ATOM 3067 O O . LEU A 1 367 ? -16.633 27.391 121.804 1.00 32.81 367 LEU A O 1
ATOM 3072 N N . LEU A 1 368 ? -18.674 26.464 121.486 1.00 38.53 368 LEU A N 1
ATOM 3073 C CA . LEU A 1 368 ? -18.388 25.145 122.096 1.00 39.00 368 LEU A CA 1
ATOM 3074 C C . LEU A 1 368 ? -18.179 25.134 123.612 1.00 37.70 368 LEU A C 1
ATOM 3075 O O . LEU A 1 368 ? -18.375 24.101 124.248 1.00 43.56 368 LEU A O 1
ATOM 3080 N N . GLU A 1 369 ? -17.771 26.265 124.185 1.00 42.39 369 GLU A N 1
ATOM 3081 C CA . GLU A 1 369 ? -17.471 26.328 125.614 1.00 43.24 369 GLU A CA 1
ATOM 3082 C C . GLU A 1 369 ? -18.758 26.158 126.425 1.00 43.31 369 GLU A C 1
ATOM 3083 O O . GLU A 1 369 ? -19.839 26.534 125.978 1.00 43.36 369 GLU A O 1
ATOM 3089 N N . ASN A 1 370 ? -18.644 25.557 127.603 1.00 47.14 370 ASN A N 1
ATOM 3090 C CA . ASN A 1 370 ? -19.819 25.264 128.413 1.00 42.59 370 ASN A CA 1
ATOM 3091 C C . ASN A 1 370 ? -20.389 26.516 129.031 1.00 43.42 370 ASN A C 1
ATOM 3092 O O . ASN A 1 370 ? -19.724 27.191 129.818 1.00 41.26 370 ASN A O 1
ATOM 3097 N N . THR A 1 371 ? -21.620 26.833 128.645 1.00 46.04 371 THR A N 1
ATOM 3098 C CA . THR A 1 371 ? -22.321 27.993 129.168 1.00 45.06 371 THR A CA 1
ATOM 3099 C C . THR A 1 371 ? -23.739 27.606 129.523 1.00 44.71 371 THR A C 1
ATOM 3100 O O . THR A 1 371 ? -24.378 26.829 128.818 1.00 44.58 371 THR A O 1
ATOM 3104 N N . SER A 1 372 ? -24.241 28.171 130.610 1.00 45.53 372 SER A N 1
ATOM 3105 C CA . SER A 1 372 ? -25.644 28.042 130.930 1.00 38.86 372 SER A CA 1
ATOM 3106 C C . SER A 1 372 ? -26.364 29.264 130.352 1.00 44.26 372 SER A C 1
ATOM 3107 O O . SER A 1 372 ? -25.944 30.405 130.556 1.00 43.98 372 SER A O 1
ATOM 3110 N N . VAL A 1 373 ? -27.430 29.012 129.600 1.00 44.68 373 VAL A N 1
ATOM 3111 C CA . VAL A 1 373 ? -28.171 30.057 128.912 1.00 42.08 373 VAL A CA 1
ATOM 3112 C C . VAL A 1 373 ? -29.605 29.938 129.364 1.00 40.48 373 VAL A C 1
ATOM 3113 O O . VAL A 1 373 ? -30.097 28.826 129.545 1.00 35.07 373 VAL A O 1
ATOM 3117 N N . THR A 1 374 ? -30.286 31.063 129.557 1.00 37.19 374 THR A N 1
ATOM 3118 C CA . THR A 1 374 ? -31.715 30.976 129.818 1.00 43.05 374 THR A CA 1
ATOM 3119 C C . THR A 1 374 ? -32.473 31.591 128.659 1.00 38.27 374 THR A C 1
ATOM 3120 O O . THR A 1 374 ? -31.974 32.494 127.993 1.00 38.48 374 THR A O 1
ATOM 3124 N N . LEU A 1 375 ? -33.661 31.060 128.400 1.00 38.06 375 LEU A N 1
ATOM 3125 C CA . LEU A 1 375 ? -34.449 31.457 127.246 1.00 38.82 375 LEU A CA 1
ATOM 3126 C C . LEU A 1 375 ? -35.788 31.967 127.725 1.00 41.09 375 LEU A C 1
ATOM 3127 O O . LEU A 1 375 ? -36.282 31.530 128.762 1.00 44.01 375 LEU A O 1
ATOM 3132 N N . ASP A 1 376 ? -36.385 32.860 126.944 1.00 33.10 376 ASP A N 1
ATOM 3133 C CA . ASP A 1 376 ? -37.632 33.494 127.310 1.00 37.47 376 ASP A CA 1
ATOM 3134 C C . ASP A 1 376 ? -38.786 32.891 126.532 1.00 35.74 376 ASP A C 1
ATOM 3135 O O . ASP A 1 376 ? -38.807 32.956 125.313 1.00 34.78 376 ASP A O 1
ATOM 3140 N N . PHE A 1 377 ? -39.761 32.324 127.234 1.00 42.86 377 PHE A N 1
ATOM 3141 C CA . PHE A 1 377 ? -40.953 31.789 126.571 1.00 43.98 377 PHE A CA 1
ATOM 3142 C C . PHE A 1 377 ? -42.218 32.498 127.024 1.00 42.11 377 PHE A C 1
ATOM 3143 O O . PHE A 1 377 ? -43.116 31.880 127.576 1.00 48.95 377 PHE A O 1
ATOM 3151 N N . SER A 1 378 ? -42.289 33.798 126.777 1.00 42.47 378 SER A N 1
ATOM 3152 C CA . SER A 1 378 ? -43.375 34.610 127.310 1.00 38.57 378 SER A CA 1
ATOM 3153 C C . SER A 1 378 ? -44.751 34.400 126.653 1.00 42.41 378 SER A C 1
ATOM 3154 O O . SER A 1 378 ? -45.708 34.044 127.339 1.00 45.93 378 SER A O 1
ATOM 3157 N N . GLY A 1 379 ? -44.855 34.600 125.339 1.00 42.72 379 GLY A N 1
ATOM 3158 C CA . GLY A 1 379 ? -46.110 34.386 124.625 1.00 38.98 379 GLY A CA 1
ATOM 3159 C C . GLY A 1 379 ? -46.635 32.955 124.734 1.00 46.43 379 GLY A C 1
ATOM 3160 O O . GLY A 1 379 ? -47.770 32.659 124.353 1.00 43.83 379 GLY A O 1
ATOM 3161 N N . ILE A 1 380 ? -45.763 32.082 125.233 1.00 43.68 380 ILE A N 1
ATOM 3162 C CA . ILE A 1 380 ? -46.023 30.696 125.608 1.00 49.86 380 ILE A CA 1
ATOM 3163 C C . ILE A 1 380 ? -44.604 30.208 125.819 1.00 51.49 380 ILE A C 1
ATOM 3164 O O . ILE A 1 380 ? -43.702 30.651 125.092 1.00 46.31 380 ILE A O 1
ATOM 3169 N N . TRP A 1 381 ? -44.341 29.388 126.838 1.00 48.31 381 TRP A N 1
ATOM 3170 C CA . TRP A 1 381 ? -45.256 28.915 127.872 1.00 44.60 381 TRP A CA 1
ATOM 3171 C C . TRP A 1 381 ? -44.622 29.308 129.210 1.00 47.80 381 TRP A C 1
ATOM 3172 O O . TRP A 1 381 ? -43.468 29.714 129.237 1.00 47.11 381 TRP A O 1
ATOM 3183 N N . GLU A 1 382 ? -45.334 29.174 130.325 1.00 50.16 382 GLU A N 1
ATOM 3184 C CA . GLU A 1 382 ? -44.744 29.595 131.603 1.00 52.55 382 GLU A CA 1
ATOM 3185 C C . GLU A 1 382 ? -44.315 28.482 132.569 1.00 53.56 382 GLU A C 1
ATOM 3186 O O . GLU A 1 382 ? -43.338 28.639 133.305 1.00 49.48 382 GLU A O 1
ATOM 3192 N N . ASN A 1 383 ? -45.024 27.360 132.560 1.00 52.59 383 ASN A N 1
ATOM 3193 C CA . ASN A 1 383 ? -44.735 26.307 133.522 1.00 53.88 383 ASN A CA 1
ATOM 3194 C C . ASN A 1 383 ? -44.972 24.886 132.996 1.00 54.37 383 ASN A C 1
ATOM 3195 O O . ASN A 1 383 ? -46.126 24.460 132.886 1.00 52.56 383 ASN A O 1
ATOM 3200 N N . ILE A 1 384 ? -43.873 24.177 132.684 1.00 55.69 384 ILE A N 1
ATOM 3201 C CA . ILE A 1 384 ? -43.867 22.767 132.226 1.00 50.54 384 ILE A CA 1
ATOM 3202 C C . ILE A 1 384 ? -42.491 22.085 132.371 1.00 46.96 384 ILE A C 1
ATOM 3203 O O . ILE A 1 384 ? -41.467 22.749 132.556 1.00 45.26 384 ILE A O 1
ATOM 3208 N N . CYS A 1 385 ? -42.475 20.753 132.264 1.00 48.09 385 CYS A N 1
ATOM 3209 C CA . CYS A 1 385 ? -41.232 20.018 131.998 1.00 47.36 385 CYS A CA 1
ATOM 3210 C C . CYS A 1 385 ? -41.340 19.299 130.652 1.00 41.57 385 CYS A C 1
ATOM 3211 O O . CYS A 1 385 ? -42.221 18.456 130.450 1.00 34.86 385 CYS A O 1
ATOM 3214 N N . ILE A 1 386 ? -40.442 19.665 129.737 1.00 38.92 386 ILE A N 1
ATOM 3215 C CA . ILE A 1 386 ? -40.418 19.126 128.381 1.00 37.02 386 ILE A CA 1
ATOM 3216 C C . ILE A 1 386 ? -39.425 17.966 128.257 1.00 32.77 386 ILE A C 1
ATOM 3217 O O . ILE A 1 386 ? -38.261 18.095 128.623 1.00 30.00 386 ILE A O 1
ATOM 3222 N N . HIS A 1 387 ? -39.886 16.835 127.735 1.00 35.02 387 HIS A N 1
ATOM 3223 C CA . HIS A 1 387 ? -38.988 15.731 127.413 1.00 27.18 387 HIS A CA 1
ATOM 3224 C C . HIS A 1 387 ? -38.847 15.654 125.906 1.00 25.71 387 HIS A C 1
ATOM 3225 O O . HIS A 1 387 ? -39.822 15.423 125.187 1.00 24.12 387 HIS A O 1
ATOM 3232 N N . SER A 1 388 ? -37.632 15.876 125.424 1.00 29.05 388 SER A N 1
ATOM 3233 C CA . SER A 1 388 ? -37.382 15.923 123.987 1.00 28.07 388 SER A CA 1
ATOM 3234 C C . SER A 1 388 ? -36.263 14.985 123.577 1.00 22.09 388 SER A C 1
ATOM 3235 O O . SER A 1 388 ? -35.449 14.549 124.405 1.00 23.01 388 SER A O 1
ATOM 3238 N N . LYS A 1 389 ? -36.222 14.689 122.285 1.00 20.61 389 LYS A N 1
ATOM 3239 C CA . LYS A 1 389 ? -35.090 13.976 121.709 1.00 22.88 389 LYS A CA 1
ATOM 3240 C C . LYS A 1 389 ? -34.238 14.930 120.879 1.00 22.01 389 LYS A C 1
ATOM 3241 O O . LYS A 1 389 ? -34.705 15.526 119.903 1.00 18.28 389 LYS A O 1
ATOM 3247 N N . ASN A 1 390 ? -32.987 15.086 121.280 1.00 18.89 390 ASN A N 1
ATOM 3248 C CA . ASN A 1 390 ? -32.069 15.856 120.478 1.00 19.07 390 ASN A CA 1
ATOM 3249 C C . ASN A 1 390 ? -31.724 15.172 119.162 1.00 20.57 390 ASN A C 1
ATOM 3250 O O . ASN A 1 390 ? -30.818 14.339 119.106 1.00 23.94 390 ASN A O 1
ATOM 3255 N N . VAL A 1 391 ? -32.434 15.561 118.108 1.00 19.63 391 VAL A N 1
ATOM 3256 C CA . VAL A 1 391 ? -32.188 15.087 116.744 1.00 21.58 391 VAL A CA 1
ATOM 3257 C C . VAL A 1 391 ? -30.703 14.936 116.326 1.00 22.27 391 VAL A C 1
ATOM 3258 O O . VAL A 1 391 ? -30.344 13.971 115.659 1.00 24.85 391 VAL A O 1
ATOM 3262 N N . PHE A 1 392 ? -29.853 15.880 116.726 1.00 24.10 392 PHE A N 1
ATOM 3263 C CA . PHE A 1 392 ? -28.424 15.882 116.361 1.00 23.33 392 PHE A CA 1
ATOM 3264 C C . PHE A 1 392 ? -27.658 14.587 116.652 1.00 26.94 392 PHE A C 1
ATOM 3265 O O . PHE A 1 392 ? -26.819 14.163 115.857 1.00 24.43 392 PHE A O 1
ATOM 3273 N N . ASN A 1 393 ? -27.927 13.976 117.800 1.00 26.59 393 ASN A N 1
ATOM 3274 C CA . ASN A 1 393 ? -27.137 12.835 118.241 1.00 26.61 393 ASN A CA 1
ATOM 3275 C C . ASN A 1 393 ? -27.982 11.750 118.872 1.00 27.94 393 ASN A C 1
ATOM 3276 O O . ASN A 1 393 ? -27.448 10.791 119.429 1.00 25.45 393 ASN A O 1
ATOM 3281 N N . ASP A 1 394 ? -29.300 11.930 118.786 1.00 28.87 394 ASP A N 1
ATOM 3282 C CA . ASP A 1 394 ? -30.279 11.019 119.373 1.00 29.74 394 ASP A CA 1
ATOM 3283 C C . ASP A 1 394 ? -30.162 10.902 120.891 1.00 26.81 394 ASP A C 1
ATOM 3284 O O . ASP A 1 394 ? -30.504 9.865 121.459 1.00 24.74 394 ASP A O 1
ATOM 3289 N N . ASP A 1 395 ? -29.667 11.963 121.533 1.00 26.01 395 ASP A N 1
ATOM 3290 C CA . ASP A 1 395 ? -29.662 12.062 122.991 1.00 22.93 395 ASP A CA 1
ATOM 3291 C C . ASP A 1 395 ? -31.057 12.374 123.501 1.00 23.03 395 ASP A C 1
ATOM 3292 O O . ASP A 1 395 ? -31.985 12.639 122.727 1.00 22.08 395 ASP A O 1
ATOM 3297 N N . ILE A 1 396 ? -31.189 12.327 124.820 1.00 27.82 396 ILE A N 1
ATOM 3298 C CA . ILE A 1 396 ? -32.426 12.679 125.499 1.00 28.22 396 ILE A CA 1
ATOM 3299 C C . ILE A 1 396 ? -32.167 13.979 126.289 1.00 26.75 396 ILE A C 1
ATOM 3300 O O . ILE A 1 396 ? -31.178 14.098 127.025 1.00 26.23 396 ILE A O 1
ATOM 3305 N N . VAL A 1 397 ? -33.008 14.986 126.067 1.00 27.91 397 VAL A N 1
ATOM 3306 C CA . VAL A 1 397 ? -32.814 16.290 126.712 1.00 23.53 397 VAL A CA 1
ATOM 3307 C C . VAL A 1 397 ? -34.110 16.787 127.371 1.00 25.96 397 VAL A C 1
ATOM 3308 O O . VAL A 1 397 ? -35.166 16.865 126.731 1.00 20.84 397 VAL A O 1
ATOM 3312 N N . ARG A 1 398 ? -34.036 17.090 128.664 1.00 27.74 398 ARG A N 1
ATOM 3313 C CA . ARG A 1 398 ? -35.194 17.628 129.367 1.00 32.95 398 ARG A CA 1
ATOM 3314 C C . ARG A 1 398 ? -34.994 19.115 129.645 1.00 32.90 398 ARG A C 1
ATOM 3315 O O . ARG A 1 398 ? -33.922 19.531 130.087 1.00 35.04 398 ARG A O 1
ATOM 3323 N N . VAL A 1 399 ? -36.018 19.907 129.341 1.00 28.83 399 VAL A N 1
ATOM 3324 C CA . VAL A 1 399 ? -36.004 21.337 129.626 1.00 37.31 399 VAL A CA 1
ATOM 3325 C C . VAL A 1 399 ? -37.205 21.727 130.486 1.00 36.87 399 VAL A C 1
ATOM 3326 O O . VAL A 1 399 ? -38.359 21.506 130.108 1.00 34.28 399 VAL A O 1
ATOM 3330 N N . SER A 1 400 ? -36.917 22.286 131.657 1.00 37.67 400 SER A N 1
ATOM 3331 C CA . SER A 1 400 ? -37.961 22.762 132.551 1.00 42.70 400 SER A CA 1
ATOM 3332 C C . SER A 1 400 ? -38.102 24.267 132.424 1.00 44.35 400 SER A C 1
ATOM 3333 O O . SER A 1 400 ? -37.133 25.015 132.594 1.00 41.23 400 SER A O 1
ATOM 3336 N N . VAL A 1 401 ? -39.312 24.705 132.107 1.00 47.63 401 VAL A N 1
ATOM 3337 C CA . VAL A 1 401 ? -39.637 26.122 132.145 1.00 47.03 401 VAL A CA 1
ATOM 3338 C C . VAL A 1 401 ? -40.562 26.391 133.340 1.00 53.20 401 VAL A C 1
ATOM 3339 O O . VAL A 1 401 ? -41.613 25.758 133.475 1.00 51.68 401 VAL A O 1
ATOM 3343 N N . LYS A 1 402 ? -40.137 27.280 134.240 1.00 49.10 402 LYS A N 1
ATOM 3344 C CA . LYS A 1 402 ? -40.884 27.508 135.480 1.00 55.34 402 LYS A CA 1
ATOM 3345 C C . LYS A 1 402 ? -41.019 28.972 135.874 1.00 62.16 402 LYS A C 1
ATOM 3346 O O . LYS A 1 402 ? -41.178 29.294 137.056 1.00 71.13 402 LYS A O 1
ATOM 3352 N N . ASN A 1 403 ? -40.959 29.854 134.885 1.00 53.68 403 ASN A N 1
ATOM 3353 C CA . ASN A 1 403 ? -41.032 31.287 135.122 1.00 51.95 403 ASN A CA 1
ATOM 3354 C C . ASN A 1 403 ? -41.170 31.981 133.778 1.00 54.64 403 ASN A C 1
ATOM 3355 O O . ASN A 1 403 ? -40.716 33.117 133.592 1.00 49.57 403 ASN A O 1
ATOM 3360 N N . SER A 1 404 ? -41.802 31.264 132.847 1.00 51.28 404 SER A N 1
ATOM 3361 C CA . SER A 1 404 ? -41.791 31.594 131.422 1.00 49.74 404 SER A CA 1
ATOM 3362 C C . SER A 1 404 ? -40.375 31.546 130.856 1.00 46.33 404 SER A C 1
ATOM 3363 O O . SER A 1 404 ? -40.133 31.989 129.735 1.00 48.02 404 SER A O 1
ATOM 3366 N N . ARG A 1 405 ? -39.452 30.999 131.642 1.00 45.46 405 ARG A N 1
ATOM 3367 C CA . ARG A 1 405 ? -38.042 30.913 131.278 1.00 48.54 405 ARG A CA 1
ATOM 3368 C C . ARG A 1 405 ? -37.501 29.493 131.453 1.00 49.02 405 ARG A C 1
ATOM 3369 O O . ARG A 1 405 ? -38.098 28.673 132.147 1.00 45.93 405 ARG A O 1
ATOM 3377 N N . ALA A 1 406 ? -36.360 29.211 130.832 1.00 44.85 406 ALA A N 1
ATOM 3378 C CA . ALA A 1 406 ? -35.765 27.880 130.904 1.00 43.45 406 ALA A CA 1
ATOM 3379 C C . ALA A 1 406 ? -34.241 27.932 130.825 1.00 38.43 406 ALA A C 1
ATOM 3380 O O . ALA A 1 406 ? -33.675 28.336 129.816 1.00 35.82 406 ALA A O 1
ATOM 3382 N N . LYS A 1 407 ? -33.591 27.518 131.907 1.00 41.39 407 LYS A N 1
ATOM 3383 C CA . LYS A 1 407 ? -32.139 27.505 131.999 1.00 38.93 407 LYS A CA 1
ATOM 3384 C C . LYS A 1 407 ? -31.562 26.206 131.407 1.00 45.43 407 LYS A C 1
ATOM 3385 O O . LYS A 1 407 ? -31.910 25.102 131.837 1.00 44.58 407 LYS A O 1
ATOM 3391 N N . ILE A 1 408 ? -30.676 26.356 130.425 1.00 39.33 408 ILE A N 1
ATOM 3392 C CA . ILE A 1 408 ? -30.165 25.245 129.635 1.00 30.77 408 ILE A CA 1
ATOM 3393 C C . ILE A 1 408 ? -28.642 25.267 129.629 1.00 32.48 408 ILE A C 1
ATOM 3394 O O . ILE A 1 408 ? -28.041 26.319 129.471 1.00 37.97 408 ILE A O 1
ATOM 3399 N N . LYS A 1 409 ? -28.011 24.113 129.813 1.00 37.28 409 LYS A N 1
ATOM 3400 C CA . LYS A 1 409 ? -26.561 24.018 129.668 1.00 34.40 409 LYS A CA 1
ATOM 3401 C C . LYS A 1 409 ? -26.255 23.606 128.233 1.00 34.06 409 LYS A C 1
ATOM 3402 O O . LYS A 1 409 ? -26.938 22.754 127.673 1.00 34.41 409 LYS A O 1
ATOM 3408 N N . VAL A 1 410 ? -25.246 24.220 127.627 1.00 29.46 410 VAL A N 1
ATOM 3409 C CA . VAL A 1 410 ? -24.870 23.877 126.264 1.00 30.27 410 VAL A CA 1
ATOM 3410 C C . VAL A 1 410 ? -23.374 23.618 126.170 1.00 38.51 410 VAL A C 1
ATOM 3411 O O . VAL A 1 410 ? -22.636 23.904 127.108 1.00 44.61 410 VAL A O 1
ATOM 3415 N N . GLY A 1 411 ? -22.928 23.077 125.040 1.00 33.31 411 GLY A N 1
ATOM 3416 C CA . GLY A 1 411 ? -21.508 22.937 124.793 1.00 33.66 411 GLY A CA 1
ATOM 3417 C C . GLY A 1 411 ? -21.188 21.886 123.757 1.00 38.23 411 GLY A C 1
ATOM 3418 O O . GLY A 1 411 ? -21.731 20.785 123.779 1.00 47.14 411 GLY A O 1
ATOM 3419 N N . ARG A 1 412 ? -20.307 22.228 122.832 1.00 42.43 412 ARG A N 1
ATOM 3420 C CA . ARG A 1 412 ? -19.806 21.270 121.843 1.00 40.09 412 ARG A CA 1
ATOM 3421 C C . ARG A 1 412 ? -20.872 20.634 120.958 1.00 32.60 412 ARG A C 1
ATOM 3422 O O . ARG A 1 412 ? -20.693 20.543 119.747 1.00 39.18 412 ARG A O 1
ATOM 3430 N N . GLU A 1 413 ? -21.975 20.199 121.544 1.00 24.06 413 GLU A N 1
ATOM 3431 C CA . GLU A 1 413 ? -23.032 19.587 120.749 1.00 26.44 413 GLU A CA 1
ATOM 3432 C C . GLU A 1 413 ? -24.289 20.451 120.605 1.00 27.23 413 GLU A C 1
ATOM 3433 O O . GLU A 1 413 ? -24.876 20.886 121.592 1.00 25.54 413 GLU A O 1
ATOM 3439 N N . PRO A 1 414 ? -24.692 20.723 119.358 1.00 29.97 414 PRO A N 1
ATOM 3440 C CA . PRO A 1 414 ? -25.937 21.467 119.144 1.00 24.17 414 PRO A CA 1
ATOM 3441 C C . PRO A 1 414 ? -27.152 20.750 119.709 1.00 23.68 414 PRO A C 1
ATOM 3442 O O . PRO A 1 414 ? -27.216 19.526 119.699 1.00 24.62 414 PRO A O 1
ATOM 3446 N N . LEU A 1 415 ? -28.111 21.527 120.189 1.00 21.32 415 LEU A N 1
ATOM 3447 C CA . LEU A 1 415 ? -29.384 20.999 120.620 1.00 24.43 415 LEU A CA 1
ATOM 3448 C C . LEU A 1 415 ? -30.420 21.269 119.538 1.00 23.77 415 LEU A C 1
ATOM 3449 O O . LEU A 1 415 ? -30.669 22.420 119.183 1.00 19.83 415 LEU A O 1
ATOM 3454 N N . ILE A 1 416 ? -30.999 20.200 119.001 1.00 19.60 416 ILE A N 1
ATOM 3455 C CA . ILE A 1 416 ? -32.100 20.303 118.061 1.00 18.27 416 ILE A CA 1
ATOM 3456 C C . ILE A 1 416 ? -33.167 19.512 118.760 1.00 21.80 416 ILE A C 1
ATOM 3457 O O . ILE A 1 416 ? -33.282 18.305 118.567 1.00 21.95 416 ILE A O 1
ATOM 3462 N N . LEU A 1 417 ? -33.933 20.189 119.604 1.00 25.30 417 LEU A N 1
ATOM 3463 C CA . LEU A 1 417 ? -34.771 19.502 120.577 1.00 23.69 417 LEU A CA 1
ATOM 3464 C C . LEU A 1 417 ? -36.180 19.271 120.049 1.00 26.34 417 LEU A C 1
ATOM 3465 O O . LEU A 1 417 ? -37.048 20.138 120.166 1.00 25.40 417 LEU A O 1
ATOM 3470 N N . SER A 1 418 ? -36.394 18.097 119.463 1.00 21.59 418 SER A N 1
ATOM 3471 C CA . SER A 1 418 ? -37.690 17.738 118.896 1.00 25.41 418 SER A CA 1
ATOM 3472 C C . SER A 1 418 ? -38.605 17.146 119.959 1.00 28.63 418 SER A C 1
ATOM 3473 O O . SER A 1 418 ? -38.201 16.253 120.707 1.00 35.04 418 SER A O 1
ATOM 3476 N N . PHE A 1 419 ? -39.836 17.643 120.030 1.00 27.77 419 PHE A N 1
ATOM 3477 C CA . PHE A 1 419 ? -40.783 17.165 121.035 1.00 26.53 419 PHE A CA 1
ATOM 3478 C C . PHE A 1 419 ? -42.225 17.471 120.661 1.00 28.84 419 PHE A C 1
ATOM 3479 O O . PHE A 1 419 ? -42.492 18.118 119.655 1.00 34.93 419 PHE A O 1
ATOM 3487 N N . VAL A 1 420 ? -43.152 17.000 121.481 1.00 35.10 420 VAL A N 1
ATOM 3488 C CA . VAL A 1 420 ? -44.573 17.166 121.209 1.00 38.45 420 VAL A CA 1
ATOM 3489 C C . VAL A 1 420 ? -45.364 17.394 122.493 1.00 42.57 420 VAL A C 1
ATOM 3490 O O . VAL A 1 420 ? -45.220 16.653 123.468 1.00 44.54 420 VAL A O 1
ATOM 3494 N N . LEU A 1 421 ? -46.181 18.446 122.486 1.00 47.47 421 LEU A N 1
ATOM 3495 C CA . LEU A 1 421 ? -47.132 18.712 123.558 1.00 44.63 421 LEU A CA 1
ATOM 3496 C C . LEU A 1 421 ? -48.532 18.331 123.093 1.00 49.25 421 LEU A C 1
ATOM 3497 O O . LEU A 1 421 ? -49.086 19.001 122.218 1.00 50.59 421 LEU A O 1
ATOM 3502 N N . TYR A 1 422 ? -49.070 17.258 123.689 1.00 53.23 422 TYR A N 1
ATOM 3503 C CA . TYR A 1 422 ? -50.365 16.631 123.347 1.00 51.57 422 TYR A CA 1
ATOM 3504 C C . TYR A 1 422 ? -50.270 15.625 122.206 1.00 51.84 422 TYR A C 1
ATOM 3505 O O . TYR A 1 422 ? -51.241 15.419 121.476 1.00 55.21 422 TYR A O 1
ATOM 3515 N N . MET B 1 1 ? 27.241 -15.371 64.180 1.00 46.14 1 MET B N 1
ATOM 3516 C CA . MET B 1 1 ? 26.103 -14.494 63.955 1.00 41.03 1 MET B CA 1
ATOM 3517 C C . MET B 1 1 ? 24.894 -15.325 63.566 1.00 43.24 1 MET B C 1
ATOM 3518 O O . MET B 1 1 ? 24.921 -16.558 63.650 1.00 44.95 1 MET B O 1
ATOM 3523 N N . ASN B 1 2 ? 23.826 -14.654 63.151 1.00 41.31 2 ASN B N 1
ATOM 3524 C CA . ASN B 1 2 ? 22.677 -15.360 62.605 1.00 33.53 2 ASN B CA 1
ATOM 3525 C C . ASN B 1 2 ? 22.860 -15.492 61.096 1.00 37.63 2 ASN B C 1
ATOM 3526 O O . ASN B 1 2 ? 22.760 -14.504 60.355 1.00 33.73 2 ASN B O 1
ATOM 3531 N N . LEU B 1 3 ? 23.167 -16.713 60.654 1.00 38.72 3 LEU B N 1
ATOM 3532 C CA . LEU B 1 3 ? 23.358 -16.995 59.238 1.00 28.87 3 LEU B CA 1
ATOM 3533 C C . LEU B 1 3 ? 22.026 -16.897 58.499 1.00 28.50 3 LEU B C 1
ATOM 3534 O O . LEU B 1 3 ? 22.001 -16.718 57.283 1.00 28.72 3 LEU B O 1
ATOM 3539 N N . LYS B 1 4 ? 20.918 -16.986 59.232 1.00 29.21 4 LYS B N 1
ATOM 3540 C CA . LYS B 1 4 ? 19.598 -16.757 58.631 1.00 29.17 4 LYS B CA 1
ATOM 3541 C C . LYS B 1 4 ? 19.388 -15.306 58.131 1.00 25.84 4 LYS B C 1
ATOM 3542 O O . LYS B 1 4 ? 18.464 -15.044 57.367 1.00 25.36 4 LYS B O 1
ATOM 3548 N N . ASN B 1 5 ? 20.251 -14.377 58.541 1.00 25.43 5 ASN B N 1
ATOM 3549 C CA . ASN B 1 5 ? 20.146 -12.984 58.093 1.00 25.76 5 ASN B CA 1
ATOM 3550 C C . ASN B 1 5 ? 20.837 -12.703 56.752 1.00 25.06 5 ASN B C 1
ATOM 3551 O O . ASN B 1 5 ? 20.713 -11.598 56.204 1.00 18.86 5 ASN B O 1
ATOM 3556 N N . LEU B 1 6 ? 21.559 -13.699 56.228 1.00 20.96 6 LEU B N 1
ATOM 3557 C CA . LEU B 1 6 ? 22.283 -13.522 54.972 1.00 20.39 6 LEU B CA 1
ATOM 3558 C C . LEU B 1 6 ? 21.348 -13.474 53.775 1.00 22.75 6 LEU B C 1
ATOM 3559 O O . LEU B 1 6 ? 20.374 -14.246 53.675 1.00 16.16 6 LEU B O 1
ATOM 3564 N N . ILE B 1 7 ? 21.630 -12.530 52.880 1.00 20.68 7 ILE B N 1
ATOM 3565 C CA . ILE B 1 7 ? 21.130 -12.644 51.523 1.00 21.65 7 ILE B CA 1
ATOM 3566 C C . ILE B 1 7 ? 22.266 -12.434 50.486 1.00 20.65 7 ILE B C 1
ATOM 3567 O O . ILE B 1 7 ? 22.980 -11.428 50.497 1.00 15.91 7 ILE B O 1
ATOM 3572 N N . ILE B 1 8 ? 22.426 -13.431 49.618 1.00 18.85 8 ILE B N 1
ATOM 3573 C CA . ILE B 1 8 ? 23.664 -13.660 48.887 1.00 16.49 8 ILE B CA 1
ATOM 3574 C C . ILE B 1 8 ? 23.557 -13.360 47.386 1.00 19.71 8 ILE B C 1
ATOM 3575 O O . ILE B 1 8 ? 22.566 -13.705 46.729 1.00 18.68 8 ILE B O 1
ATOM 3580 N N . TYR B 1 9 ? 24.600 -12.722 46.855 1.00 15.94 9 TYR B N 1
ATOM 3581 C CA . TYR B 1 9 ? 24.698 -12.435 45.432 1.00 17.25 9 TYR B CA 1
ATOM 3582 C C . TYR B 1 9 ? 25.912 -13.192 44.881 1.00 20.57 9 TYR B C 1
ATOM 3583 O O . TYR B 1 9 ? 27.039 -12.981 45.349 1.00 18.65 9 TYR B O 1
ATOM 3592 N N . GLU B 1 10 ? 25.678 -14.103 43.932 1.00 18.59 10 GLU B N 1
ATOM 3593 C CA . GLU B 1 10 ? 26.781 -14.778 43.239 1.00 16.88 10 GLU B CA 1
ATOM 3594 C C . GLU B 1 10 ? 27.252 -13.892 42.098 1.00 20.50 10 GLU B C 1
ATOM 3595 O O . GLU B 1 10 ? 26.481 -13.560 41.174 1.00 14.54 10 GLU B O 1
ATOM 3601 N N . ALA B 1 11 ? 28.516 -13.490 42.181 1.00 18.22 11 ALA B N 1
ATOM 3602 C CA . ALA B 1 11 ? 29.088 -12.556 41.224 1.00 14.79 11 ALA B CA 1
ATOM 3603 C C . ALA B 1 11 ? 30.181 -13.199 40.386 1.00 16.65 11 ALA B C 1
ATOM 3604 O O . ALA B 1 11 ? 31.102 -13.841 40.909 1.00 16.62 11 ALA B O 1
ATOM 3606 N N . PHE B 1 12 ? 30.071 -13.018 39.075 1.00 16.64 12 PHE B N 1
ATOM 3607 C CA . PHE B 1 12 ? 31.055 -13.545 38.147 1.00 15.95 12 PHE B CA 1
ATOM 3608 C C . PHE B 1 12 ? 31.936 -12.374 37.726 1.00 17.31 12 PHE B C 1
ATOM 3609 O O . PHE B 1 12 ? 31.678 -11.732 36.706 1.00 17.63 12 PHE B O 1
ATOM 3617 N N . ALA B 1 13 ? 32.979 -12.119 38.516 1.00 16.66 13 ALA B N 1
ATOM 3618 C CA . ALA B 1 13 ? 33.767 -10.890 38.410 1.00 17.44 13 ALA B CA 1
ATOM 3619 C C . ALA B 1 13 ? 34.503 -10.792 37.085 1.00 20.66 13 ALA B C 1
ATOM 3620 O O . ALA B 1 13 ? 34.610 -9.708 36.511 1.00 19.90 13 ALA B O 1
ATOM 3622 N N . ARG B 1 14 ? 34.988 -11.928 36.592 1.00 17.14 14 ARG B N 1
ATOM 3623 C CA . ARG B 1 14 ? 35.663 -11.956 35.309 1.00 18.71 14 ARG B CA 1
ATOM 3624 C C . ARG B 1 14 ? 34.763 -11.443 34.203 1.00 20.20 14 ARG B C 1
ATOM 3625 O O . ARG B 1 14 ? 35.238 -10.828 33.245 1.00 24.25 14 ARG B O 1
ATOM 3633 N N . ALA B 1 15 ? 33.462 -11.675 34.354 1.00 15.71 15 ALA B N 1
ATOM 3634 C CA . ALA B 1 15 ? 32.496 -11.320 33.326 1.00 17.72 15 ALA B CA 1
ATOM 3635 C C . ALA B 1 15 ? 31.775 -10.027 33.651 1.00 23.75 15 ALA B C 1
ATOM 3636 O O . ALA B 1 15 ? 30.856 -9.626 32.936 1.00 23.78 15 ALA B O 1
ATOM 3638 N N . TYR B 1 16 ? 32.188 -9.377 34.731 1.00 19.58 16 TYR B N 1
ATOM 3639 C CA . TYR B 1 16 ? 31.569 -8.118 35.105 1.00 26.58 16 TYR B CA 1
ATOM 3640 C C . TYR B 1 16 ? 31.752 -7.041 34.023 1.00 30.86 16 TYR B C 1
ATOM 3641 O O . TYR B 1 16 ? 32.712 -7.096 33.245 1.00 30.36 16 TYR B O 1
ATOM 3650 N N . PRO B 1 17 ? 30.805 -6.087 33.944 1.00 29.81 17 PRO B N 1
ATOM 3651 C CA . PRO B 1 17 ? 30.943 -4.909 33.084 1.00 26.68 17 PRO B CA 1
ATOM 3652 C C . PRO B 1 17 ? 32.165 -4.089 33.458 1.00 28.27 17 PRO B C 1
ATOM 3653 O O . PRO B 1 17 ? 32.590 -4.095 34.616 1.00 31.61 17 PRO B O 1
ATOM 3657 N N . GLY B 1 18 ? 32.724 -3.381 32.482 1.00 29.37 18 GLY B N 1
ATOM 3658 C CA . GLY B 1 18 ? 33.930 -2.610 32.709 1.00 23.33 18 GLY B CA 1
ATOM 3659 C C . GLY B 1 18 ? 35.046 -3.147 31.847 1.00 26.71 18 GLY B C 1
ATOM 3660 O O . GLY B 1 18 ? 34.795 -3.884 30.908 1.00 29.09 18 GLY B O 1
ATOM 3661 N N . GLU B 1 19 ? 36.278 -2.784 32.173 1.00 33.38 19 GLU B N 1
ATOM 3662 C CA . GLU B 1 19 ? 37.427 -3.146 31.356 1.00 37.06 19 GLU B CA 1
ATOM 3663 C C . GLU B 1 19 ? 38.227 -4.266 32.011 1.00 37.39 19 GLU B C 1
ATOM 3664 O O . GLU B 1 19 ? 38.197 -4.423 33.242 1.00 29.35 19 GLU B O 1
ATOM 3670 N N . LYS B 1 20 ? 38.943 -5.030 31.177 1.00 37.08 20 LYS B N 1
ATOM 3671 C CA . LYS B 1 20 ? 39.873 -6.064 31.638 1.00 29.06 20 LYS B CA 1
ATOM 3672 C C . LYS B 1 20 ? 40.879 -5.495 32.634 1.00 30.67 20 LYS B C 1
ATOM 3673 O O . LYS B 1 20 ? 41.312 -4.345 32.509 1.00 26.36 20 LYS B O 1
ATOM 3679 N N . GLY B 1 21 ? 41.251 -6.310 33.617 1.00 25.99 21 GLY B N 1
ATOM 3680 C CA . GLY B 1 21 ? 42.202 -5.899 34.627 1.00 26.05 21 GLY B CA 1
ATOM 3681 C C . GLY B 1 21 ? 41.555 -5.004 35.658 1.00 27.26 21 GLY B C 1
ATOM 3682 O O . GLY B 1 21 ? 42.139 -4.731 36.706 1.00 32.43 21 GLY B O 1
ATOM 3683 N N . LYS B 1 22 ? 40.334 -4.566 35.368 1.00 27.31 22 LYS B N 1
ATOM 3684 C CA . LYS B 1 22 ? 39.656 -3.574 36.196 1.00 29.76 22 LYS B CA 1
ATOM 3685 C C . LYS B 1 22 ? 38.290 -4.052 36.716 1.00 30.69 22 LYS B C 1
ATOM 3686 O O . LYS B 1 22 ? 37.488 -3.253 37.206 1.00 30.93 22 LYS B O 1
ATOM 3692 N N . LYS B 1 23 ? 38.033 -5.355 36.620 1.00 28.59 23 LYS B N 1
ATOM 3693 C CA . LYS B 1 23 ? 36.742 -5.922 37.016 1.00 21.13 23 LYS B CA 1
ATOM 3694 C C . LYS B 1 23 ? 36.426 -5.844 38.520 1.00 22.96 23 LYS B C 1
ATOM 3695 O O . LYS B 1 23 ? 35.273 -5.694 38.903 1.00 27.22 23 LYS B O 1
ATOM 3701 N N . PHE B 1 24 ? 37.434 -5.954 39.375 1.00 17.34 24 PHE B N 1
ATOM 3702 C CA . PHE B 1 24 ? 37.211 -5.779 40.804 1.00 18.42 24 PHE B CA 1
ATOM 3703 C C . PHE B 1 24 ? 36.907 -4.310 41.142 1.00 30.07 24 PHE B C 1
ATOM 3704 O O . PHE B 1 24 ? 36.211 -4.018 42.108 1.00 29.17 24 PHE B O 1
ATOM 3712 N N . LEU B 1 25 ? 37.432 -3.385 40.340 1.00 31.56 25 LEU B N 1
ATOM 3713 C CA . LEU B 1 25 ? 37.083 -1.988 40.499 1.00 27.27 25 LEU B CA 1
ATOM 3714 C C . LEU B 1 25 ? 35.590 -1.812 40.202 1.00 31.14 25 LEU B C 1
ATOM 3715 O O . LEU B 1 25 ? 34.878 -1.088 40.909 1.00 30.83 25 LEU B O 1
ATOM 3720 N N . SER B 1 26 ? 35.124 -2.491 39.156 1.00 29.81 26 SER B N 1
ATOM 3721 C CA . SER B 1 26 ? 33.724 -2.441 38.769 1.00 25.64 26 SER B CA 1
ATOM 3722 C C . SER B 1 26 ? 32.850 -3.057 39.857 1.00 29.04 26 SER B C 1
ATOM 3723 O O . SER B 1 26 ? 31.766 -2.550 40.147 1.00 32.78 26 SER B O 1
ATOM 3726 N N . LEU B 1 27 ? 33.326 -4.135 40.471 1.00 23.20 27 LEU B N 1
ATOM 3727 C CA . LEU B 1 27 ? 32.564 -4.765 41.541 1.00 26.13 27 LEU B CA 1
ATOM 3728 C C . LEU B 1 27 ? 32.461 -3.828 42.740 1.00 24.74 27 LEU B C 1
ATOM 3729 O O . LEU B 1 27 ? 31.396 -3.697 43.331 1.00 25.29 27 LEU B O 1
ATOM 3734 N N . GLU B 1 28 ? 33.564 -3.166 43.081 1.00 31.93 28 GLU B N 1
ATOM 3735 C CA . GLU B 1 28 ? 33.587 -2.215 44.194 1.00 27.14 28 GLU B CA 1
ATOM 3736 C C . GLU B 1 28 ? 32.476 -1.191 44.028 1.00 23.25 28 GLU B C 1
ATOM 3737 O O . GLU B 1 28 ? 31.627 -1.054 44.902 1.00 16.81 28 GLU B O 1
ATOM 3743 N N . LYS B 1 29 ? 32.456 -0.511 42.885 1.00 23.53 29 LYS B N 1
ATOM 3744 C CA . LYS B 1 29 ? 31.367 0.419 42.593 1.00 25.00 29 LYS B CA 1
ATOM 3745 C C . LYS B 1 29 ? 30.003 -0.234 42.750 1.00 21.94 29 LYS B C 1
ATOM 3746 O O . LYS B 1 29 ? 29.063 0.392 43.242 1.00 22.86 29 LYS B O 1
ATOM 3752 N N . ASP B 1 30 ? 29.905 -1.496 42.342 1.00 22.93 30 ASP B N 1
ATOM 3753 C CA . ASP B 1 30 ? 28.624 -2.200 42.306 1.00 20.18 30 ASP B CA 1
ATOM 3754 C C . ASP B 1 30 ? 28.111 -2.561 43.683 1.00 18.16 30 ASP B C 1
ATOM 3755 O O . ASP B 1 30 ? 26.945 -2.894 43.828 1.00 19.00 30 ASP B O 1
ATOM 3760 N N . LEU B 1 31 ? 28.987 -2.498 44.682 1.00 19.23 31 LEU B N 1
ATOM 3761 C CA . LEU B 1 31 ? 28.607 -2.790 46.059 1.00 19.57 31 LEU B CA 1
ATOM 3762 C C . LEU B 1 31 ? 27.415 -1.970 46.514 1.00 21.60 31 LEU B C 1
ATOM 3763 O O . LEU B 1 31 ? 26.529 -2.486 47.188 1.00 26.08 31 LEU B O 1
ATOM 3768 N N . GLU B 1 32 ? 27.362 -0.712 46.110 1.00 21.23 32 GLU B N 1
ATOM 3769 C CA . GLU B 1 32 ? 26.289 0.162 46.549 1.00 20.66 32 GLU B CA 1
ATOM 3770 C C . GLU B 1 32 ? 24.987 -0.282 45.911 1.00 18.98 32 GLU B C 1
ATOM 3771 O O . GLU B 1 32 ? 23.949 -0.316 46.564 1.00 21.10 32 GLU B O 1
ATOM 3777 N N . ARG B 1 33 ? 25.043 -0.638 44.633 1.00 19.76 33 ARG B N 1
ATOM 3778 C CA . ARG B 1 33 ? 23.852 -1.133 43.958 1.00 23.00 33 ARG B CA 1
ATOM 3779 C C . ARG B 1 33 ? 23.345 -2.413 44.654 1.00 24.25 33 ARG B C 1
ATOM 3780 O O . ARG B 1 33 ? 22.161 -2.515 44.999 1.00 22.95 33 ARG B O 1
ATOM 3788 N N . LEU B 1 34 ? 24.256 -3.362 44.871 1.00 16.80 34 LEU B N 1
ATOM 3789 C CA . LEU B 1 34 ? 23.952 -4.575 45.613 1.00 20.93 34 LEU B CA 1
ATOM 3790 C C . LEU B 1 34 ? 23.359 -4.268 46.991 1.00 16.77 34 LEU B C 1
ATOM 3791 O O . LEU B 1 34 ? 22.286 -4.744 47.317 1.00 17.09 34 LEU B O 1
ATOM 3796 N N . LYS B 1 35 ? 24.048 -3.456 47.781 1.00 18.47 35 LYS B N 1
ATOM 3797 C CA . LYS B 1 35 ? 23.598 -3.091 49.131 1.00 19.44 35 LYS B CA 1
ATOM 3798 C C . LYS B 1 35 ? 22.207 -2.411 49.164 1.00 21.49 35 LYS B C 1
ATOM 3799 O O . LYS B 1 35 ? 21.399 -2.660 50.067 1.00 18.60 35 LYS B O 1
ATOM 3805 N N . GLY B 1 36 ? 21.937 -1.551 48.187 1.00 14.47 36 GLY B N 1
ATOM 3806 C CA . GLY B 1 36 ? 20.659 -0.875 48.117 1.00 19.15 36 GLY B CA 1
ATOM 3807 C C . GLY B 1 36 ? 19.580 -1.761 47.545 1.00 20.07 36 GLY B C 1
ATOM 3808 O O . GLY B 1 36 ? 18.416 -1.393 47.494 1.00 17.26 36 GLY B O 1
ATOM 3809 N N . MET B 1 37 ? 19.973 -2.946 47.098 1.00 21.34 37 MET B N 1
ATOM 3810 C CA . MET B 1 37 ? 19.013 -3.902 46.588 1.00 20.75 37 MET B CA 1
ATOM 3811 C C . MET B 1 37 ? 18.671 -4.941 47.680 1.00 21.52 37 MET B C 1
ATOM 3812 O O . MET B 1 37 ? 17.739 -5.727 47.536 1.00 21.06 37 MET B O 1
ATOM 3817 N N . GLY B 1 38 ? 19.423 -4.920 48.777 1.00 19.97 38 GLY B N 1
ATOM 3818 C CA . GLY B 1 38 ? 19.165 -5.802 49.897 1.00 18.75 38 GLY B CA 1
ATOM 3819 C C . GLY B 1 38 ? 20.175 -6.918 50.057 1.00 16.24 38 GLY B C 1
ATOM 3820 O O . GLY B 1 38 ? 19.932 -7.875 50.776 1.00 15.50 38 GLY B O 1
ATOM 3821 N N . ILE B 1 39 ? 21.313 -6.791 49.385 1.00 17.63 39 ILE B N 1
ATOM 3822 C CA . ILE B 1 39 ? 22.374 -7.792 49.437 1.00 14.80 39 ILE B CA 1
ATOM 3823 C C . ILE B 1 39 ? 23.332 -7.519 50.608 1.00 14.97 39 ILE B C 1
ATOM 3824 O O . ILE B 1 39 ? 23.751 -6.383 50.818 1.00 18.90 39 ILE B O 1
ATOM 3829 N N . ASN B 1 40 ? 23.671 -8.541 51.384 1.00 13.53 40 ASN B N 1
ATOM 3830 C CA . ASN B 1 40 ? 24.654 -8.365 52.452 1.00 12.48 40 ASN B CA 1
ATOM 3831 C C . ASN B 1 40 ? 25.865 -9.254 52.300 1.00 19.09 40 ASN B C 1
ATOM 3832 O O . ASN B 1 40 ? 26.875 -9.070 52.986 1.00 19.23 40 ASN B O 1
ATOM 3837 N N . THR B 1 41 ? 25.761 -10.223 51.396 1.00 17.25 41 THR B N 1
ATOM 3838 C CA . THR B 1 41 ? 26.888 -11.095 51.106 1.00 14.68 41 THR B CA 1
ATOM 3839 C C . THR B 1 41 ? 27.094 -11.220 49.605 1.00 14.35 41 THR B C 1
ATOM 3840 O O . THR B 1 41 ? 26.147 -11.437 48.840 1.00 13.95 41 THR B O 1
ATOM 3844 N N . VAL B 1 42 ? 28.333 -11.059 49.169 1.00 12.70 42 VAL B N 1
ATOM 3845 C CA . VAL B 1 42 ? 28.633 -11.395 47.789 1.00 18.92 42 VAL B CA 1
ATOM 3846 C C . VAL B 1 42 ? 29.502 -12.651 47.728 1.00 16.92 42 VAL B C 1
ATOM 3847 O O . VAL B 1 42 ? 30.517 -12.772 48.423 1.00 16.91 42 VAL B O 1
ATOM 3851 N N . TRP B 1 43 ? 29.027 -13.610 46.943 1.00 19.75 43 TRP B N 1
ATOM 3852 C CA . TRP B 1 43 ? 29.676 -14.912 46.775 1.00 19.97 43 TRP B CA 1
ATOM 3853 C C . TRP B 1 43 ? 30.399 -14.861 45.446 1.00 18.60 43 TRP B C 1
ATOM 3854 O O . TRP B 1 43 ? 29.770 -14.760 44.386 1.00 16.26 43 TRP B O 1
ATOM 3865 N N . LEU B 1 44 ? 31.724 -14.893 45.508 1.00 20.16 44 LEU B N 1
ATOM 3866 C CA . LEU B 1 44 ? 32.531 -14.757 44.307 1.00 16.22 44 LEU B CA 1
ATOM 3867 C C . LEU B 1 44 ? 32.806 -16.134 43.718 1.00 20.15 44 LEU B C 1
ATOM 3868 O O . LEU B 1 44 ? 33.299 -17.027 44.405 1.00 17.23 44 LEU B O 1
ATOM 3873 N N . MET B 1 45 ? 32.483 -16.301 42.442 1.00 19.96 45 MET B N 1
ATOM 3874 C CA . MET B 1 45 ? 32.940 -17.455 41.689 1.00 15.69 45 MET B CA 1
ATOM 3875 C C . MET B 1 45 ? 34.471 -17.456 41.738 1.00 17.73 45 MET B C 1
ATOM 3876 O O . MET B 1 45 ? 35.067 -16.448 42.122 1.00 14.80 45 MET B O 1
ATOM 3881 N N . PRO B 1 46 ? 35.117 -18.592 41.393 1.00 19.46 46 PRO B N 1
ATOM 3882 C CA . PRO B 1 46 ? 36.587 -18.591 41.425 1.00 19.35 46 PRO B CA 1
ATOM 3883 C C . PRO B 1 46 ? 37.215 -17.451 40.601 1.00 16.65 46 PRO B C 1
ATOM 3884 O O . PRO B 1 46 ? 36.773 -17.134 39.497 1.00 16.80 46 PRO B O 1
ATOM 3888 N N . ILE B 1 47 ? 38.233 -16.824 41.172 1.00 18.19 47 ILE B N 1
ATOM 3889 C CA . ILE B 1 47 ? 38.849 -15.647 40.568 1.00 22.01 47 ILE B CA 1
ATOM 3890 C C . ILE B 1 47 ? 40.309 -15.891 40.205 1.00 20.40 47 ILE B C 1
ATOM 3891 O O . ILE B 1 47 ? 41.077 -14.948 40.044 1.00 24.66 47 ILE B O 1
ATOM 3896 N N . HIS B 1 48 ? 40.687 -17.158 40.068 1.00 21.97 48 HIS B N 1
ATOM 3897 C CA . HIS B 1 48 ? 42.085 -17.528 39.832 1.00 22.70 48 HIS B CA 1
ATOM 3898 C C . HIS B 1 48 ? 42.384 -17.641 38.342 1.00 17.53 48 HIS B C 1
ATOM 3899 O O . HIS B 1 48 ? 41.461 -17.767 37.546 1.00 14.00 48 HIS B O 1
ATOM 3906 N N . PRO B 1 49 ? 43.675 -17.558 37.957 1.00 22.01 49 PRO B N 1
ATOM 3907 C CA . PRO B 1 49 ? 44.005 -17.895 36.566 1.00 19.85 49 PRO B CA 1
ATOM 3908 C C . PRO B 1 49 ? 43.573 -19.321 36.206 1.00 21.66 49 PRO B C 1
ATOM 3909 O O . PRO B 1 49 ? 43.601 -20.253 37.021 1.00 15.69 49 PRO B O 1
ATOM 3913 N N . THR B 1 50 ? 43.137 -19.448 34.963 1.00 23.25 50 THR B N 1
ATOM 3914 C CA . THR B 1 50 ? 42.639 -20.684 34.408 1.00 17.83 50 THR B CA 1
ATOM 3915 C C . THR B 1 50 ? 43.757 -21.473 33.720 1.00 25.36 50 THR B C 1
ATOM 3916 O O . THR B 1 50 ? 44.632 -20.889 33.068 1.00 22.46 50 THR B O 1
ATOM 3920 N N . GLY B 1 51 ? 43.727 -22.798 33.867 1.00 26.68 51 GLY B N 1
ATOM 3921 C CA . GLY B 1 51 ? 44.621 -23.680 33.131 1.00 22.78 51 GLY B CA 1
ATOM 3922 C C . GLY B 1 51 ? 44.658 -23.417 31.631 1.00 27.73 51 GLY B C 1
ATOM 3923 O O . GLY B 1 51 ? 43.635 -23.097 31.011 1.00 23.37 51 GLY B O 1
ATOM 3924 N N . VAL B 1 52 ? 45.845 -23.550 31.041 1.00 27.09 52 VAL B N 1
ATOM 3925 C CA . VAL B 1 52 ? 46.018 -23.241 29.623 1.00 29.33 52 VAL B CA 1
ATOM 3926 C C . VAL B 1 52 ? 45.965 -24.535 28.821 1.00 29.58 52 VAL B C 1
ATOM 3927 O O . VAL B 1 52 ? 45.205 -24.658 27.861 1.00 28.78 52 VAL B O 1
ATOM 3931 N N . GLU B 1 53 ? 46.783 -25.496 29.224 1.00 25.90 53 GLU B N 1
ATOM 3932 C CA . GLU B 1 53 ? 46.704 -26.837 28.672 1.00 34.60 53 GLU B CA 1
ATOM 3933 C C . GLU B 1 53 ? 45.404 -27.488 29.135 1.00 31.70 53 GLU B C 1
ATOM 3934 O O . GLU B 1 53 ? 45.119 -27.546 30.338 1.00 26.53 53 GLU B O 1
ATOM 3940 N N . GLY B 1 54 ? 44.611 -27.954 28.175 1.00 27.29 54 GLY B N 1
ATOM 3941 C CA . GLY B 1 54 ? 43.325 -28.548 28.480 1.00 29.37 54 GLY B CA 1
ATOM 3942 C C . GLY B 1 54 ? 42.171 -27.558 28.510 1.00 31.65 54 GLY B C 1
ATOM 3943 O O . GLY B 1 54 ? 41.012 -27.966 28.616 1.00 30.90 54 GLY B O 1
ATOM 3944 N N . ARG B 1 55 ? 42.490 -26.268 28.392 1.00 27.78 55 ARG B N 1
ATOM 3945 C CA . ARG B 1 55 ? 41.517 -25.183 28.531 1.00 27.68 55 ARG B CA 1
ATOM 3946 C C . ARG B 1 55 ? 40.284 -25.322 27.641 1.00 28.13 55 ARG B C 1
ATOM 3947 O O . ARG B 1 55 ? 40.384 -25.700 26.474 1.00 32.95 55 ARG B O 1
ATOM 3955 N N . LYS B 1 56 ? 39.120 -25.013 28.199 1.00 22.70 56 LYS B N 1
ATOM 3956 C CA . LYS B 1 56 ? 37.905 -24.990 27.409 1.00 24.67 56 LYS B CA 1
ATOM 3957 C C . LYS B 1 56 ? 37.558 -23.543 27.087 1.00 24.27 56 LYS B C 1
ATOM 3958 O O . LYS B 1 56 ? 37.568 -22.692 27.965 1.00 27.57 56 LYS B O 1
ATOM 3964 N N . GLY B 1 57 ? 37.261 -23.257 25.828 1.00 23.36 57 GLY B N 1
ATOM 3965 C CA . GLY B 1 57 ? 37.043 -21.889 25.398 1.00 23.12 57 GLY B CA 1
ATOM 3966 C C . GLY B 1 57 ? 38.312 -21.055 25.437 1.00 26.96 57 GLY B C 1
ATOM 3967 O O . GLY B 1 57 ? 39.390 -21.569 25.728 1.00 27.38 57 GLY B O 1
ATOM 3968 N N . THR B 1 58 ? 38.178 -19.759 25.163 1.00 29.52 58 THR B N 1
ATOM 3969 C CA . THR B 1 58 ? 39.326 -18.852 25.049 1.00 25.93 58 THR B CA 1
ATOM 3970 C C . THR B 1 58 ? 39.869 -18.364 26.402 1.00 28.62 58 THR B C 1
ATOM 3971 O O . THR B 1 58 ? 41.035 -17.968 26.511 1.00 22.83 58 THR B O 1
ATOM 3975 N N . LEU B 1 59 ? 39.020 -18.398 27.429 1.00 28.98 59 LEU B N 1
ATOM 3976 C CA . LEU B 1 59 ? 39.422 -17.995 28.775 1.00 29.73 59 LEU B CA 1
ATOM 3977 C C . LEU B 1 59 ? 39.516 -19.191 29.719 1.00 21.87 59 LEU B C 1
ATOM 3978 O O . LEU B 1 59 ? 40.365 -19.225 30.612 1.00 26.31 59 LEU B O 1
ATOM 3983 N N . GLY B 1 60 ? 38.645 -20.170 29.522 1.00 21.57 60 GLY B N 1
ATOM 3984 C CA . GLY B 1 60 ? 38.636 -21.346 30.377 1.00 26.15 60 GLY B CA 1
ATOM 3985 C C . GLY B 1 60 ? 37.676 -21.261 31.557 1.00 25.25 60 GLY B C 1
ATOM 3986 O O . GLY B 1 60 ? 37.317 -20.180 32.001 1.00 26.43 60 GLY B O 1
ATOM 3987 N N . SER B 1 61 ? 37.250 -22.406 32.066 1.00 23.79 61 SER B N 1
ATOM 3988 C CA . SER B 1 61 ? 36.327 -22.418 33.191 1.00 22.67 61 SER B CA 1
ATOM 3989 C C . SER B 1 61 ? 37.045 -21.946 34.439 1.00 21.69 61 SER B C 1
ATOM 3990 O O . SER B 1 61 ? 38.203 -22.288 34.646 1.00 24.40 61 SER B O 1
ATOM 3993 N N . PRO B 1 62 ? 36.365 -21.159 35.287 1.00 22.41 62 PRO B N 1
ATOM 3994 C CA . PRO B 1 62 ? 37.079 -20.721 36.489 1.00 18.38 62 PRO B CA 1
ATOM 3995 C C . PRO B 1 62 ? 37.226 -21.871 37.473 1.00 20.23 62 PRO B C 1
ATOM 3996 O O . PRO B 1 62 ? 37.902 -21.735 38.489 1.00 25.21 62 PRO B O 1
ATOM 4000 N N . TYR B 1 63 ? 36.619 -23.009 37.153 1.00 19.68 63 TYR B N 1
ATOM 4001 C CA . TYR B 1 63 ? 36.698 -24.191 38.007 1.00 22.18 63 TYR B CA 1
ATOM 4002 C C . TYR B 1 63 ? 37.894 -25.083 37.694 1.00 21.76 63 TYR B C 1
ATOM 4003 O O . TYR B 1 63 ? 38.151 -26.057 38.404 1.00 27.02 63 TYR B O 1
ATOM 4012 N N . ALA B 1 64 ? 38.629 -24.728 36.643 1.00 24.64 64 ALA B N 1
ATOM 4013 C CA . ALA B 1 64 ? 39.933 -25.330 36.346 1.00 22.72 64 ALA B CA 1
ATOM 4014 C C . ALA B 1 64 ? 41.012 -24.340 36.745 1.00 20.02 64 ALA B C 1
ATOM 4015 O O . ALA B 1 64 ? 41.372 -23.472 35.963 1.00 23.91 64 ALA B O 1
ATOM 4017 N N . ILE B 1 65 ? 41.517 -24.471 37.967 1.00 19.78 65 ILE B N 1
ATOM 4018 C CA . ILE B 1 65 ? 42.360 -23.454 38.577 1.00 19.10 65 ILE B CA 1
ATOM 4019 C C . ILE B 1 65 ? 43.851 -23.758 38.431 1.00 25.80 65 ILE B C 1
ATOM 4020 O O . ILE B 1 65 ? 44.332 -24.800 38.885 1.00 22.74 65 ILE B O 1
ATOM 4025 N N . ARG B 1 66 ? 44.582 -22.827 37.818 1.00 23.22 66 ARG B N 1
ATOM 4026 C CA . ARG B 1 66 ? 46.009 -23.003 37.582 1.00 22.00 66 ARG B CA 1
ATOM 4027 C C . ARG B 1 66 ? 46.857 -22.596 38.788 1.00 22.85 66 ARG B C 1
ATOM 4028 O O . ARG B 1 66 ? 47.998 -23.038 38.935 1.00 25.74 66 ARG B O 1
ATOM 4036 N N . ASP B 1 67 ? 46.300 -21.771 39.663 1.00 21.26 67 ASP B N 1
ATOM 4037 C CA . ASP B 1 67 ? 47.085 -21.234 40.771 1.00 26.78 67 ASP B CA 1
ATOM 4038 C C . ASP B 1 67 ? 46.199 -20.682 41.886 1.00 22.72 67 ASP B C 1
ATOM 4039 O O . ASP B 1 67 ? 45.601 -19.613 41.727 1.00 25.63 67 ASP B O 1
ATOM 4044 N N . TYR B 1 68 ? 46.149 -21.380 43.017 1.00 19.49 68 TYR B N 1
ATOM 4045 C CA . TYR B 1 68 ? 45.261 -21.004 44.124 1.00 19.66 68 TYR B CA 1
ATOM 4046 C C . TYR B 1 68 ? 45.718 -19.749 44.873 1.00 24.86 68 TYR B C 1
ATOM 4047 O O . TYR B 1 68 ? 45.000 -19.236 45.729 1.00 22.52 68 TYR B O 1
ATOM 4056 N N . TYR B 1 69 ? 46.907 -19.250 44.545 1.00 27.66 69 TYR B N 1
ATOM 4057 C CA . TYR B 1 69 ? 47.445 -18.073 45.227 1.00 27.95 69 TYR B CA 1
ATOM 4058 C C . TYR B 1 69 ? 47.403 -16.810 44.391 1.00 26.63 69 TYR B C 1
ATOM 4059 O O . TYR B 1 69 ? 47.842 -15.749 44.842 1.00 29.76 69 TYR B O 1
ATOM 4068 N N . GLU B 1 70 ? 46.863 -16.909 43.185 1.00 24.65 70 GLU B N 1
ATOM 4069 C CA . GLU B 1 70 ? 46.907 -15.775 42.271 1.00 23.49 70 GLU B CA 1
ATOM 4070 C C . GLU B 1 70 ? 45.509 -15.339 41.823 1.00 25.61 70 GLU B C 1
ATOM 4071 O O . GLU B 1 70 ? 44.540 -16.088 41.964 1.00 25.15 70 GLU B O 1
ATOM 4077 N N . ILE B 1 71 ? 45.391 -14.117 41.309 1.00 24.02 71 ILE B N 1
ATOM 4078 C CA . ILE B 1 71 ? 44.111 -13.667 40.772 1.00 23.08 71 ILE B CA 1
ATOM 4079 C C . ILE B 1 71 ? 44.241 -13.376 39.280 1.00 21.81 71 ILE B C 1
ATOM 4080 O O . ILE B 1 71 ? 45.111 -12.609 38.878 1.00 25.37 71 ILE B O 1
ATOM 4085 N N . ASP B 1 72 ? 43.380 -13.990 38.471 1.00 19.38 72 ASP B N 1
ATOM 4086 C CA . ASP B 1 72 ? 43.381 -13.761 37.024 1.00 27.11 72 ASP B CA 1
ATOM 4087 C C . ASP B 1 72 ? 43.452 -12.244 36.715 1.00 23.11 72 ASP B C 1
ATOM 4088 O O . ASP B 1 72 ? 42.547 -11.497 37.051 1.00 23.18 72 ASP B O 1
ATOM 4093 N N . LEU B 1 73 ? 44.535 -11.778 36.103 1.00 25.09 73 LEU B N 1
ATOM 4094 C CA . LEU B 1 73 ? 44.652 -10.328 35.883 1.00 25.19 73 LEU B CA 1
ATOM 4095 C C . LEU B 1 73 ? 43.833 -9.768 34.721 1.00 22.50 73 LEU B C 1
ATOM 4096 O O . LEU B 1 73 ? 43.906 -8.580 34.450 1.00 31.90 73 LEU B O 1
ATOM 4101 N N . LEU B 1 74 ? 43.070 -10.610 34.033 1.00 23.05 74 LEU B N 1
ATOM 4102 C CA . LEU B 1 74 ? 41.982 -10.116 33.195 1.00 24.07 74 LEU B CA 1
ATOM 4103 C C . LEU B 1 74 ? 40.807 -9.718 34.097 1.00 23.44 74 LEU B C 1
ATOM 4104 O O . LEU B 1 74 ? 39.813 -9.165 33.632 1.00 25.89 74 LEU B O 1
ATOM 4109 N N . ILE B 1 75 ? 40.922 -10.025 35.388 1.00 26.80 75 ILE B N 1
ATOM 4110 C CA . ILE B 1 75 ? 39.928 -9.617 36.376 1.00 24.97 75 ILE B CA 1
ATOM 4111 C C . ILE B 1 75 ? 40.440 -8.415 37.150 1.00 26.36 75 ILE B C 1
ATOM 4112 O O . ILE B 1 75 ? 39.793 -7.372 37.179 1.00 27.09 75 ILE B O 1
ATOM 4117 N N . GLY B 1 76 ? 41.599 -8.570 37.787 1.00 23.29 76 GLY B N 1
ATOM 4118 C CA . GLY B 1 76 ? 42.128 -7.538 38.654 1.00 23.00 76 GLY B CA 1
ATOM 4119 C C . GLY B 1 76 ? 43.402 -7.974 39.344 1.00 26.44 76 GLY B C 1
ATOM 4120 O O . GLY B 1 76 ? 43.923 -9.059 39.079 1.00 25.96 76 GLY B O 1
ATOM 4121 N N . THR B 1 77 ? 43.908 -7.117 40.228 1.00 29.69 77 THR B N 1
ATOM 4122 C CA . THR B 1 77 ? 45.144 -7.375 40.963 1.00 24.02 77 THR B CA 1
ATOM 4123 C C . THR B 1 77 ? 44.764 -7.641 42.404 1.00 19.36 77 THR B C 1
ATOM 4124 O O . THR B 1 77 ? 43.623 -7.441 42.782 1.00 21.92 77 THR B O 1
ATOM 4128 N N . LYS B 1 78 ? 45.710 -8.095 43.212 1.00 21.44 78 LYS B N 1
ATOM 4129 C CA . LYS B 1 78 ? 45.416 -8.382 44.603 1.00 19.83 78 LYS B CA 1
ATOM 4130 C C . LYS B 1 78 ? 45.096 -7.090 45.340 1.00 29.41 78 LYS B C 1
ATOM 4131 O O . LYS B 1 78 ? 44.308 -7.087 46.290 1.00 29.20 78 LYS B O 1
ATOM 4137 N N . GLY B 1 79 ? 45.728 -6.002 44.898 1.00 28.13 79 GLY B N 1
ATOM 4138 C CA . GLY B 1 79 ? 45.427 -4.672 45.384 1.00 20.47 79 GLY B CA 1
ATOM 4139 C C . GLY B 1 79 ? 43.987 -4.297 45.114 1.00 23.68 79 GLY B C 1
ATOM 4140 O O . GLY B 1 79 ? 43.307 -3.786 46.003 1.00 30.01 79 GLY B O 1
ATOM 4141 N N . ASP B 1 80 ? 43.520 -4.555 43.893 1.00 24.19 80 ASP B N 1
ATOM 4142 C CA . ASP B 1 80 ? 42.134 -4.271 43.509 1.00 27.68 80 ASP B CA 1
ATOM 4143 C C . ASP B 1 80 ? 41.149 -5.059 44.364 1.00 29.46 80 ASP B C 1
ATOM 4144 O O . ASP B 1 80 ? 40.090 -4.554 44.740 1.00 31.94 80 ASP B O 1
ATOM 4149 N N . PHE B 1 81 ? 41.512 -6.304 44.660 1.00 29.61 81 PHE B N 1
ATOM 4150 C CA . PHE B 1 81 ? 40.659 -7.211 45.417 1.00 29.36 81 PHE B CA 1
ATOM 4151 C C . PHE B 1 81 ? 40.557 -6.787 46.877 1.00 28.90 81 PHE B C 1
ATOM 4152 O O . PHE B 1 81 ? 39.470 -6.793 47.464 1.00 32.39 81 PHE B O 1
ATOM 4160 N N . LYS B 1 82 ? 41.695 -6.409 47.450 1.00 33.51 82 LYS B N 1
ATOM 4161 C CA . LYS B 1 82 ? 41.796 -6.070 48.868 1.00 31.49 82 LYS B CA 1
ATOM 4162 C C . LYS B 1 82 ? 40.981 -4.819 49.168 1.00 30.42 82 LYS B C 1
ATOM 4163 O O . LYS B 1 82 ? 40.445 -4.661 50.271 1.00 30.47 82 LYS B O 1
ATOM 4169 N N . LYS B 1 83 ? 40.880 -3.934 48.177 1.00 28.81 83 LYS B N 1
ATOM 4170 C CA . LYS B 1 83 ? 40.096 -2.709 48.322 1.00 31.30 83 LYS B CA 1
ATOM 4171 C C . LYS B 1 83 ? 38.611 -3.024 48.259 1.00 31.88 83 LYS B C 1
ATOM 4172 O O . LYS B 1 83 ? 37.807 -2.530 49.068 1.00 31.24 83 LYS B O 1
ATOM 4178 N N . PHE B 1 84 ? 38.266 -3.867 47.295 1.00 29.51 84 PHE B N 1
ATOM 4179 C CA . PHE B 1 84 ? 36.914 -4.373 47.139 1.00 27.14 84 PHE B CA 1
ATOM 4180 C C . PHE B 1 84 ? 36.376 -5.014 48.418 1.00 28.56 84 PHE B C 1
ATOM 4181 O O . PHE B 1 84 ? 35.214 -4.813 48.768 1.00 28.59 84 PHE B O 1
ATOM 4189 N N . VAL B 1 85 ? 37.201 -5.788 49.118 1.00 26.42 85 VAL B N 1
ATOM 4190 C CA . VAL B 1 85 ? 36.694 -6.440 50.314 1.00 29.42 85 VAL B CA 1
ATOM 4191 C C . VAL B 1 85 ? 36.640 -5.457 51.471 1.00 29.07 85 VAL B C 1
ATOM 4192 O O . VAL B 1 85 ? 35.804 -5.596 52.368 1.00 32.77 85 VAL B O 1
ATOM 4196 N N . LYS B 1 86 ? 37.523 -4.461 51.441 1.00 32.98 86 LYS B N 1
ATOM 4197 C CA . LYS B 1 86 ? 37.536 -3.406 52.465 1.00 30.78 86 LYS B CA 1
ATOM 4198 C C . LYS B 1 86 ? 36.346 -2.477 52.291 1.00 26.87 86 LYS B C 1
ATOM 4199 O O . LYS B 1 86 ? 35.733 -2.045 53.270 1.00 24.38 86 LYS B O 1
ATOM 4205 N N . ARG B 1 87 ? 36.016 -2.189 51.036 1.00 27.35 87 ARG B N 1
ATOM 4206 C CA . ARG B 1 87 ? 34.800 -1.454 50.715 1.00 24.84 87 ARG B CA 1
ATOM 4207 C C . ARG B 1 87 ? 33.568 -2.222 51.192 1.00 24.04 87 ARG B C 1
ATOM 4208 O O . ARG B 1 87 ? 32.683 -1.649 51.815 1.00 26.90 87 ARG B O 1
ATOM 4216 N N . ALA B 1 88 ? 33.527 -3.524 50.919 1.00 27.83 88 ALA B N 1
ATOM 4217 C CA . ALA B 1 88 ? 32.406 -4.373 51.338 1.00 23.79 88 ALA B CA 1
ATOM 4218 C C . ALA B 1 88 ? 32.160 -4.282 52.845 1.00 24.57 88 ALA B C 1
ATOM 4219 O O . ALA B 1 88 ? 31.016 -4.184 53.303 1.00 23.27 88 ALA B O 1
ATOM 4221 N N . HIS B 1 89 ? 33.240 -4.284 53.611 1.00 22.48 89 HIS B N 1
ATOM 4222 C CA . HIS B 1 89 ? 33.131 -4.229 55.060 1.00 25.18 89 HIS B CA 1
ATOM 4223 C C . HIS B 1 89 ? 32.541 -2.925 55.619 1.00 33.28 89 HIS B C 1
ATOM 4224 O O . HIS B 1 89 ? 31.684 -2.960 56.506 1.00 36.04 89 HIS B O 1
ATOM 4231 N N . GLU B 1 90 ? 33.010 -1.791 55.100 1.00 28.77 90 GLU B N 1
ATOM 4232 C CA . GLU B 1 90 ? 32.480 -0.476 55.441 1.00 27.81 90 GLU B CA 1
ATOM 4233 C C . GLU B 1 90 ? 30.974 -0.452 55.244 1.00 28.17 90 GLU B C 1
ATOM 4234 O O . GLU B 1 90 ? 30.241 0.106 56.054 1.00 33.53 90 GLU B O 1
ATOM 4240 N N . LEU B 1 91 ? 30.522 -1.073 54.159 1.00 29.24 91 LEU B N 1
ATOM 4241 C CA . LEU B 1 91 ? 29.098 -1.203 53.868 1.00 25.45 91 LEU B CA 1
ATOM 4242 C C . LEU B 1 91 ? 28.490 -2.370 54.631 1.00 25.34 91 LEU B C 1
ATOM 4243 O O . LEU B 1 91 ? 27.345 -2.734 54.379 1.00 26.27 91 LEU B O 1
ATOM 4248 N N . ASN B 1 92 ? 29.262 -2.953 55.551 1.00 25.75 92 ASN B N 1
ATOM 4249 C CA . ASN B 1 92 ? 28.824 -4.093 56.373 1.00 24.84 92 ASN B CA 1
ATOM 4250 C C . ASN B 1 92 ? 28.401 -5.359 55.612 1.00 25.18 92 ASN B C 1
ATOM 4251 O O . ASN B 1 92 ? 27.499 -6.090 56.032 1.00 23.30 92 ASN B O 1
ATOM 4256 N N . MET B 1 93 ? 29.075 -5.611 54.496 1.00 24.82 93 MET B N 1
ATOM 4257 C CA . MET B 1 93 ? 28.820 -6.808 53.720 1.00 24.85 93 MET B CA 1
ATOM 4258 C C . MET B 1 93 ? 29.944 -7.816 53.849 1.00 21.01 93 MET B C 1
ATOM 4259 O O . MET B 1 93 ? 31.026 -7.512 54.343 1.00 19.63 93 MET B O 1
ATOM 4264 N N . TYR B 1 94 ? 29.671 -9.026 53.395 1.00 23.00 94 TYR B N 1
ATOM 4265 C CA . TYR B 1 94 ? 30.640 -10.102 53.501 1.00 24.23 94 TYR B CA 1
ATOM 4266 C C . TYR B 1 94 ? 31.023 -10.561 52.125 1.00 22.18 94 TYR B C 1
ATOM 4267 O O . TYR B 1 94 ? 30.193 -10.585 51.215 1.00 18.45 94 TYR B O 1
ATOM 4276 N N . VAL B 1 95 ? 32.291 -10.925 51.983 1.00 22.84 95 VAL B N 1
ATOM 4277 C CA . VAL B 1 95 ? 32.789 -11.529 50.761 1.00 18.78 95 VAL B CA 1
ATOM 4278 C C . VAL B 1 95 ? 33.175 -12.978 51.022 1.00 21.54 95 VAL B C 1
ATOM 4279 O O . VAL B 1 95 ? 33.899 -13.291 51.979 1.00 18.77 95 VAL B O 1
ATOM 4283 N N . LEU B 1 96 ? 32.655 -13.852 50.165 1.00 20.73 96 LEU B N 1
ATOM 4284 C CA . LEU B 1 96 ? 32.939 -15.274 50.199 1.00 18.86 96 LEU B CA 1
ATOM 4285 C C . LEU B 1 96 ? 33.682 -15.660 48.918 1.00 21.23 96 LEU B C 1
ATOM 4286 O O . LEU B 1 96 ? 33.307 -15.221 47.823 1.00 19.71 96 LEU B O 1
ATOM 4291 N N . MET B 1 97 ? 34.744 -16.457 49.050 1.00 20.19 97 MET B N 1
ATOM 4292 C CA . MET B 1 97 ? 35.502 -16.919 47.880 1.00 18.65 97 MET B CA 1
ATOM 4293 C C . MET B 1 97 ? 35.143 -18.360 47.563 1.00 18.12 97 MET B C 1
ATOM 4294 O O . MET B 1 97 ? 34.883 -19.153 48.455 1.00 16.13 97 MET B O 1
ATOM 4299 N N . ASP B 1 98 ? 35.138 -18.691 46.283 1.00 20.17 98 ASP B N 1
ATOM 4300 C CA . ASP B 1 98 ? 34.749 -20.014 45.849 1.00 18.73 98 ASP B CA 1
ATOM 4301 C C . ASP B 1 98 ? 35.964 -20.957 45.847 1.00 26.09 98 ASP B C 1
ATOM 4302 O O . ASP B 1 98 ? 36.917 -20.743 45.076 1.00 18.57 98 ASP B O 1
ATOM 4307 N N . MET B 1 99 ? 35.912 -21.993 46.707 1.00 20.12 99 MET B N 1
ATOM 4308 C CA . MET B 1 99 ? 37.035 -22.912 46.932 1.00 19.87 99 MET B CA 1
ATOM 4309 C C . MET B 1 99 ? 36.920 -24.264 46.212 1.00 24.44 99 MET B C 1
ATOM 4310 O O . MET B 1 99 ? 36.252 -25.188 46.693 1.00 27.37 99 MET B O 1
ATOM 4315 N N . VAL B 1 100 ? 37.603 -24.397 45.079 1.00 26.21 100 VAL B N 1
ATOM 4316 C CA . VAL B 1 100 ? 37.516 -25.634 44.303 1.00 25.17 100 VAL B CA 1
ATOM 4317 C C . VAL B 1 100 ? 38.764 -26.474 44.506 1.00 23.18 100 VAL B C 1
ATOM 4318 O O . VAL B 1 100 ? 39.727 -26.365 43.750 1.00 24.37 100 VAL B O 1
ATOM 4322 N N . LEU B 1 101 ? 38.754 -27.301 45.546 1.00 21.59 101 LEU B N 1
ATOM 4323 C CA . LEU B 1 101 ? 39.969 -27.981 45.968 1.00 20.26 101 LEU B CA 1
ATOM 4324 C C . LEU B 1 101 ? 39.940 -29.497 45.766 1.00 22.18 101 LEU B C 1
ATOM 4325 O O . LEU B 1 101 ? 40.811 -30.210 46.274 1.00 22.71 101 LEU B O 1
ATOM 4330 N N . ASN B 1 102 ? 38.945 -29.998 45.044 1.00 18.53 102 ASN B N 1
ATOM 4331 C CA . ASN B 1 102 ? 38.932 -31.425 44.732 1.00 29.80 102 ASN B CA 1
ATOM 4332 C C . ASN B 1 102 ? 39.794 -31.731 43.522 1.00 29.75 102 ASN B C 1
ATOM 4333 O O . ASN B 1 102 ? 40.493 -32.737 43.481 1.00 30.89 102 ASN B O 1
ATOM 4338 N N . HIS B 1 103 ? 39.737 -30.841 42.541 1.00 29.38 103 HIS B N 1
ATOM 4339 C CA . HIS B 1 103 ? 40.526 -30.975 41.332 1.00 30.99 103 HIS B CA 1
ATOM 4340 C C . HIS B 1 103 ? 41.122 -29.621 40.947 1.00 27.99 103 HIS B C 1
ATOM 4341 O O . HIS B 1 103 ? 40.571 -28.566 41.266 1.00 28.85 103 HIS B O 1
ATOM 4348 N N . ALA B 1 104 ? 42.268 -29.669 40.283 1.00 28.95 104 ALA B N 1
ATOM 4349 C CA . ALA B 1 104 ? 42.968 -28.476 39.830 1.00 29.30 104 ALA B CA 1
ATOM 4350 C C . ALA B 1 104 ? 43.154 -28.591 38.328 1.00 26.33 104 ALA B C 1
ATOM 4351 O O . ALA B 1 104 ? 42.957 -29.667 37.763 1.00 23.00 104 ALA B O 1
ATOM 4353 N N . ALA B 1 105 ? 43.522 -27.488 37.679 1.00 25.78 105 ALA B N 1
ATOM 4354 C CA . ALA B 1 105 ? 43.866 -27.542 36.256 1.00 28.22 105 ALA B CA 1
ATOM 4355 C C . ALA B 1 105 ? 44.998 -28.532 36.040 1.00 27.71 105 ALA B C 1
ATOM 4356 O O . ALA B 1 105 ? 45.856 -28.710 36.910 1.00 27.33 105 ALA B O 1
ATOM 4358 N N . VAL B 1 106 ? 44.979 -29.179 34.880 1.00 31.97 106 VAL B N 1
ATOM 4359 C CA . VAL B 1 106 ? 46.036 -30.099 34.460 1.00 33.76 106 VAL B CA 1
ATOM 4360 C C . VAL B 1 106 ? 47.442 -29.516 34.617 1.00 28.76 106 VAL B C 1
ATOM 4361 O O . VAL B 1 106 ? 48.378 -30.225 35.000 1.00 28.38 106 VAL B O 1
ATOM 4365 N N . ASP B 1 107 ? 47.574 -28.218 34.351 1.00 31.69 107 ASP B N 1
ATOM 4366 C CA . ASP B 1 107 ? 48.850 -27.520 34.486 1.00 29.75 107 ASP B CA 1
ATOM 4367 C C . ASP B 1 107 ? 48.864 -26.524 35.642 1.00 32.59 107 ASP B C 1
ATOM 4368 O O . ASP B 1 107 ? 49.499 -25.474 35.538 1.00 35.55 107 ASP B O 1
ATOM 4373 N N . ASN B 1 108 ? 48.159 -26.840 36.729 1.00 29.93 108 ASN B N 1
ATOM 4374 C CA . ASN B 1 108 ? 48.287 -26.089 37.978 1.00 25.12 108 ASN B CA 1
ATOM 4375 C C . ASN B 1 108 ? 49.756 -26.123 38.365 1.00 27.39 108 ASN B C 1
ATOM 4376 O O . ASN B 1 108 ? 50.432 -27.096 38.104 1.00 37.72 108 ASN B O 1
ATOM 4381 N N . VAL B 1 109 ? 50.263 -25.068 38.984 1.00 30.23 109 VAL B N 1
ATOM 4382 C CA . VAL B 1 109 ? 51.669 -25.030 39.355 1.00 30.28 109 VAL B CA 1
ATOM 4383 C C . VAL B 1 109 ? 52.065 -26.171 40.302 1.00 34.67 109 VAL B C 1
ATOM 4384 O O . VAL B 1 109 ? 53.247 -26.393 40.554 1.00 40.45 109 VAL B O 1
ATOM 4388 N N . LEU B 1 110 ? 51.074 -26.912 40.791 1.00 32.16 110 LEU B N 1
ATOM 4389 C CA . LEU B 1 110 ? 51.283 -27.964 41.780 1.00 29.76 110 LEU B CA 1
ATOM 4390 C C . LEU B 1 110 ? 51.574 -29.348 41.169 1.00 36.70 110 LEU B C 1
ATOM 4391 O O . LEU B 1 110 ? 52.037 -30.252 41.868 1.00 32.51 110 LEU B O 1
ATOM 4396 N N . VAL B 1 111 ? 51.278 -29.524 39.882 1.00 31.48 111 VAL B N 1
ATOM 4397 C CA . VAL B 1 111 ? 51.555 -30.791 39.220 1.00 31.62 111 VAL B CA 1
ATOM 4398 C C . VAL B 1 111 ? 53.054 -30.939 38.929 1.00 36.99 111 VAL B C 1
ATOM 4399 O O . VAL B 1 111 ? 53.593 -32.048 38.942 1.00 44.29 111 VAL B O 1
ATOM 4403 N N . LYS B 1 112 ? 53.726 -29.818 38.681 1.00 36.50 112 LYS B N 1
ATOM 4404 C CA . LYS B 1 112 ? 55.173 -29.816 38.506 1.00 39.87 112 LYS B CA 1
ATOM 4405 C C . LYS B 1 112 ? 55.854 -30.284 39.790 1.00 42.55 112 LYS B C 1
ATOM 4406 O O . LYS B 1 112 ? 56.710 -31.163 39.760 1.00 46.79 112 LYS B O 1
ATOM 4412 N N . LYS B 1 113 ? 55.466 -29.696 40.921 1.00 40.84 113 LYS B N 1
ATOM 4413 C CA . LYS B 1 113 ? 56.216 -29.875 42.165 1.00 38.22 113 LYS B CA 1
ATOM 4414 C C . LYS B 1 113 ? 55.781 -31.058 43.018 1.00 38.28 113 LYS B C 1
ATOM 4415 O O . LYS B 1 113 ? 56.597 -31.632 43.739 1.00 39.66 113 LYS B O 1
ATOM 4421 N N . HIS B 1 114 ? 54.498 -31.403 42.965 1.00 33.68 114 HIS B N 1
ATOM 4422 C CA . HIS B 1 114 ? 53.990 -32.484 43.798 1.00 37.55 114 HIS B CA 1
ATOM 4423 C C . HIS B 1 114 ? 52.981 -33.331 43.058 1.00 38.01 114 HIS B C 1
ATOM 4424 O O . HIS B 1 114 ? 51.777 -33.232 43.327 1.00 35.71 114 HIS B O 1
ATOM 4431 N N . PRO B 1 115 ? 53.465 -34.189 42.144 1.00 42.96 115 PRO B N 1
ATOM 4432 C CA . PRO B 1 115 ? 52.568 -35.065 41.391 1.00 38.20 115 PRO B CA 1
ATOM 4433 C C . PRO B 1 115 ? 51.927 -36.055 42.350 1.00 37.03 115 PRO B C 1
ATOM 4434 O O . PRO B 1 115 ? 50.848 -36.577 42.080 1.00 40.48 115 PRO B O 1
ATOM 4438 N N . GLU B 1 116 ? 52.598 -36.291 43.471 1.00 35.24 116 GLU B N 1
ATOM 4439 C CA . GLU B 1 116 ? 52.164 -37.276 44.451 1.00 31.91 116 GLU B CA 1
ATOM 4440 C C . GLU B 1 116 ? 51.042 -36.745 45.358 1.00 37.28 116 GLU B C 1
ATOM 4441 O O . GLU B 1 116 ? 50.517 -37.475 46.214 1.00 40.72 116 GLU B O 1
ATOM 4447 N N . TRP B 1 117 ? 50.682 -35.475 45.166 1.00 33.17 117 TRP B N 1
ATOM 4448 C CA . TRP B 1 117 ? 49.523 -34.890 45.826 1.00 30.20 117 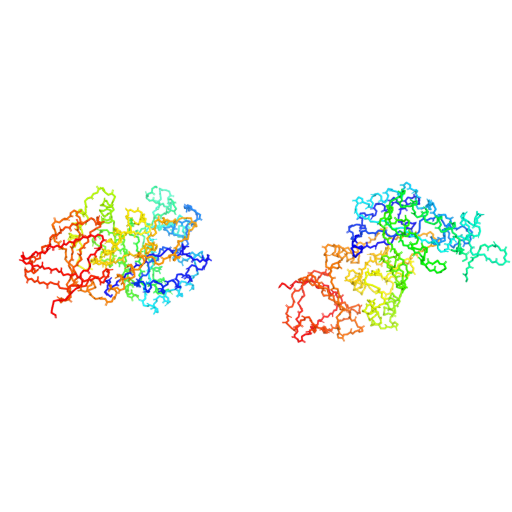TRP B CA 1
ATOM 4449 C C . TRP B 1 117 ? 48.301 -35.179 44.974 1.00 31.65 117 TRP B C 1
ATOM 4450 O O . TRP B 1 117 ? 47.178 -34.860 45.358 1.00 29.69 117 TRP B O 1
ATOM 4461 N N . PHE B 1 118 ? 48.531 -35.777 43.808 1.00 32.19 118 PHE B N 1
ATOM 4462 C CA . PHE B 1 118 ? 47.467 -36.038 42.842 1.00 30.04 118 PHE B CA 1
ATOM 4463 C C . PHE B 1 118 ? 47.179 -37.521 42.650 1.00 32.59 118 PHE B C 1
ATOM 4464 O O . PHE B 1 118 ? 48.015 -38.371 42.957 1.00 30.67 118 PHE B O 1
ATOM 4472 N N . LEU B 1 119 ? 45.990 -37.823 42.136 1.00 30.55 119 LEU B N 1
ATOM 4473 C CA . LEU B 1 119 ? 45.676 -39.175 41.692 1.00 31.63 119 LEU B CA 1
ATOM 4474 C C . LEU B 1 119 ? 46.368 -39.393 40.361 1.00 36.05 119 LEU B C 1
ATOM 4475 O O . LEU B 1 119 ? 46.173 -38.622 39.425 1.00 40.33 119 LEU B O 1
ATOM 4480 N N . ARG B 1 120 ? 47.183 -40.435 40.275 1.00 40.85 120 ARG B N 1
ATOM 4481 C CA . ARG B 1 120 ? 47.880 -40.734 39.033 1.00 40.68 120 ARG B CA 1
ATOM 4482 C C . ARG B 1 120 ? 47.490 -42.099 38.498 1.00 49.10 120 ARG B C 1
ATOM 4483 O O . ARG B 1 120 ? 47.029 -42.964 39.244 1.00 48.87 120 ARG B O 1
ATOM 4491 N N . ASP B 1 121 ? 47.683 -42.279 37.195 1.00 56.63 121 ASP B N 1
ATOM 4492 C CA . ASP B 1 121 ? 47.414 -43.548 36.525 1.00 54.45 121 ASP B CA 1
ATOM 4493 C C . ASP B 1 121 ? 48.619 -44.470 36.639 1.00 57.95 121 ASP B C 1
ATOM 4494 O O . ASP B 1 121 ? 49.619 -44.119 37.285 1.00 50.21 121 ASP B O 1
ATOM 4499 N N . GLU B 1 122 ? 48.527 -45.632 35.985 1.00 63.10 122 GLU B N 1
ATOM 4500 C CA . GLU B 1 122 ? 49.588 -46.644 36.004 1.00 59.88 122 GLU B CA 1
ATOM 4501 C C . GLU B 1 122 ? 50.791 -46.198 35.172 1.00 57.94 122 GLU B C 1
ATOM 4502 O O . GLU B 1 122 ? 51.382 -46.984 34.435 1.00 65.90 122 GLU B O 1
ATOM 4508 N N . ASN B 1 123 ? 51.135 -44.920 35.300 1.00 62.67 123 ASN B N 1
ATOM 4509 C CA . ASN B 1 123 ? 52.295 -44.330 34.646 1.00 62.22 123 ASN B CA 1
ATOM 4510 C C . ASN B 1 123 ? 52.947 -43.285 35.556 1.00 56.86 123 ASN B C 1
ATOM 4511 O O . ASN B 1 123 ? 54.071 -42.837 35.304 1.00 55.61 123 ASN B O 1
ATOM 4516 N N . GLY B 1 124 ? 52.230 -42.907 36.614 1.00 50.54 124 GLY B N 1
ATOM 4517 C CA . GLY B 1 124 ? 52.729 -41.950 37.584 1.00 45.35 124 GLY B CA 1
ATOM 4518 C C . GLY B 1 124 ? 52.339 -40.518 37.264 1.00 43.52 124 GLY B C 1
ATOM 4519 O O . GLY B 1 124 ? 52.747 -39.580 37.954 1.00 42.79 124 GLY B O 1
ATOM 4520 N N . ASN B 1 125 ? 51.547 -40.347 36.212 1.00 42.50 125 ASN B N 1
ATOM 4521 C CA . ASN B 1 125 ? 51.105 -39.020 35.795 1.00 45.24 125 ASN B CA 1
ATOM 4522 C C . ASN B 1 125 ? 49.729 -38.670 36.393 1.00 45.50 125 ASN B C 1
ATOM 4523 O O . ASN B 1 125 ? 48.800 -39.487 36.345 1.00 40.84 125 ASN B O 1
ATOM 4528 N N . PRO B 1 126 ? 49.598 -37.460 36.976 1.00 47.33 126 PRO B N 1
ATOM 4529 C CA . PRO B 1 126 ? 48.309 -37.025 37.538 1.00 39.47 126 PRO B CA 1
ATOM 4530 C C . PRO B 1 126 ? 47.157 -37.098 36.533 1.00 42.19 126 PRO B C 1
ATOM 4531 O O . PRO B 1 126 ? 47.274 -36.660 35.380 1.00 40.97 126 PRO B O 1
ATOM 4535 N N . THR B 1 127 ? 46.047 -37.669 36.988 1.00 37.16 127 THR B N 1
ATOM 4536 C CA . THR B 1 127 ? 44.924 -37.972 36.117 1.00 38.96 127 THR B CA 1
ATOM 4537 C C . THR B 1 127 ? 43.580 -37.595 36.736 1.00 45.91 127 THR B C 1
ATOM 4538 O O . THR B 1 127 ? 43.454 -37.355 37.946 1.00 41.31 127 THR B O 1
ATOM 4542 N N . ARG B 1 128 ? 42.577 -37.542 35.872 1.00 48.60 128 ARG B N 1
ATOM 4543 C CA . ARG B 1 128 ? 41.211 -37.347 36.287 1.00 44.40 128 ARG B CA 1
ATOM 4544 C C . ARG B 1 128 ? 40.656 -38.738 36.528 1.00 44.76 128 ARG B C 1
ATOM 4545 O O . ARG B 1 128 ? 41.108 -39.703 35.917 1.00 49.44 128 ARG B O 1
ATOM 4553 N N . LYS B 1 129 ? 39.704 -38.853 37.442 1.00 41.62 129 LYS B N 1
ATOM 4554 C CA . LYS B 1 129 ? 38.891 -40.053 37.510 1.00 52.19 129 LYS B CA 1
ATOM 4555 C C . LYS B 1 129 ? 37.712 -39.776 36.582 1.00 55.39 129 LYS B C 1
ATOM 4556 O O . LYS B 1 129 ? 37.289 -38.630 36.467 1.00 55.05 129 LYS B O 1
ATOM 4562 N N . VAL B 1 130 ? 37.204 -40.812 35.914 1.00 60.59 130 VAL B N 1
ATOM 4563 C CA . VAL B 1 130 ? 36.067 -40.711 34.977 1.00 57.43 130 VAL B CA 1
ATOM 4564 C C . VAL B 1 130 ? 36.298 -39.849 33.728 1.00 58.85 130 VAL B C 1
ATOM 4565 O O . VAL B 1 130 ? 36.966 -38.812 33.766 1.00 58.83 130 VAL B O 1
ATOM 4569 N N . SER B 1 134 ? 38.431 -32.676 30.870 1.00 54.41 134 SER B N 1
ATOM 4570 C CA . SER B 1 134 ? 39.804 -32.989 30.467 1.00 52.05 134 SER B CA 1
ATOM 4571 C C . SER B 1 134 ? 40.768 -31.861 30.842 1.00 49.71 134 SER B C 1
ATOM 4572 O O . SER B 1 134 ? 41.992 -32.022 30.760 1.00 43.81 134 SER B O 1
ATOM 4575 N N . ASP B 1 135 ? 40.209 -30.727 31.263 1.00 40.62 135 ASP B N 1
ATOM 4576 C CA . ASP B 1 135 ? 41.020 -29.581 31.655 1.00 34.57 135 ASP B CA 1
ATOM 4577 C C . ASP B 1 135 ? 41.544 -29.726 33.077 1.00 35.73 135 ASP B C 1
ATOM 4578 O O . ASP B 1 135 ? 42.371 -28.942 33.538 1.00 34.52 135 ASP B O 1
ATOM 4583 N N . VAL B 1 136 ? 41.071 -30.745 33.773 1.00 35.42 136 VAL B N 1
ATOM 4584 C CA . VAL B 1 136 ? 41.236 -30.783 35.214 1.00 34.93 136 VAL B CA 1
ATOM 4585 C C . VAL B 1 136 ? 41.783 -32.130 35.700 1.00 29.83 136 VAL B C 1
ATOM 4586 O O . VAL B 1 136 ? 41.602 -33.146 35.043 1.00 38.54 136 VAL B O 1
ATOM 4590 N N . VAL B 1 137 ? 42.471 -32.123 36.839 1.00 28.61 137 VAL B N 1
ATOM 4591 C CA . VAL B 1 137 ? 43.073 -33.332 37.395 1.00 28.11 137 VAL B CA 1
ATOM 4592 C C . VAL B 1 137 ? 42.775 -33.474 38.905 1.00 31.80 137 VAL B C 1
ATOM 4593 O O . VAL B 1 137 ? 42.716 -32.468 39.627 1.00 25.27 137 VAL B O 1
ATOM 4597 N N . ASP B 1 138 ? 42.585 -34.714 39.376 1.00 29.12 138 ASP B N 1
ATOM 4598 C CA . ASP B 1 138 ? 42.104 -34.961 40.748 1.00 26.17 138 ASP B CA 1
ATOM 4599 C C . ASP B 1 138 ? 43.186 -34.991 41.807 1.00 27.43 138 ASP B C 1
ATOM 4600 O O . ASP B 1 138 ? 44.285 -35.478 41.571 1.00 31.19 138 ASP B O 1
ATOM 4605 N N . PHE B 1 139 ? 42.849 -34.469 42.981 1.00 26.16 139 PHE B N 1
ATOM 4606 C CA . PHE B 1 139 ? 43.760 -34.428 44.112 1.00 26.87 139 PHE B CA 1
ATOM 4607 C C . PHE B 1 139 ? 43.675 -35.725 44.903 1.00 27.40 139 PHE B C 1
ATOM 4608 O O . PHE B 1 139 ? 42.598 -36.306 45.058 1.00 25.21 139 PHE B O 1
ATOM 4616 N N . ASP B 1 140 ? 44.815 -36.174 45.412 1.00 27.95 140 ASP B N 1
ATOM 4617 C CA . ASP B 1 140 ? 44.826 -37.301 46.320 1.00 25.80 140 ASP B CA 1
ATOM 4618 C C . ASP B 1 140 ? 44.915 -36.833 47.766 1.00 29.33 140 ASP B C 1
ATOM 4619 O O . ASP B 1 140 ? 45.970 -36.360 48.232 1.00 25.30 140 ASP B O 1
ATOM 4624 N N . TYR B 1 141 ? 43.805 -37.007 48.480 1.00 32.60 141 TYR B N 1
ATOM 4625 C CA . TYR B 1 141 ? 43.661 -36.461 49.824 1.00 27.81 141 TYR B CA 1
ATOM 4626 C C . TYR B 1 141 ? 44.185 -37.372 50.931 1.00 31.17 141 TYR B C 1
ATOM 4627 O O . TYR B 1 141 ? 43.979 -37.109 52.131 1.00 26.43 141 TYR B O 1
ATOM 4636 N N . SER B 1 142 ? 44.885 -38.432 50.526 1.00 29.17 142 SER B N 1
ATOM 4637 C CA . SER B 1 142 ? 45.601 -39.253 51.491 1.00 29.26 142 SER B CA 1
ATOM 4638 C C . SER B 1 142 ? 46.840 -38.482 51.914 1.00 26.85 142 SER B C 1
ATOM 4639 O O . SER B 1 142 ? 47.363 -38.669 53.008 1.00 31.07 142 SER B O 1
ATOM 4642 N N . ASN B 1 143 ? 47.288 -37.591 51.039 1.00 27.80 143 ASN B N 1
ATOM 4643 C CA . ASN B 1 143 ? 48.501 -36.821 51.285 1.00 29.04 143 ASN B CA 1
ATOM 4644 C C . ASN B 1 143 ? 48.347 -35.705 52.321 1.00 27.98 143 ASN B C 1
ATOM 4645 O O . ASN B 1 143 ? 47.571 -34.765 52.140 1.00 28.75 143 ASN B O 1
ATOM 4650 N N . GLY B 1 144 ? 49.117 -35.816 53.397 1.00 26.79 144 GLY B N 1
ATOM 4651 C CA . GLY B 1 144 ? 49.068 -34.864 54.488 1.00 26.13 144 GLY B CA 1
ATOM 4652 C C . GLY B 1 144 ? 49.566 -33.494 54.096 1.00 28.86 144 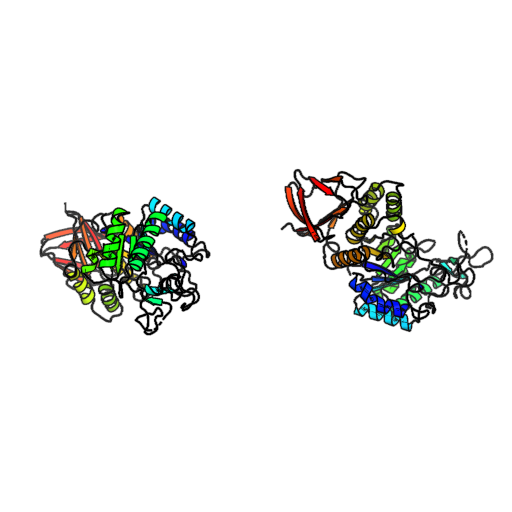GLY B C 1
ATOM 4653 O O . GLY B 1 144 ? 48.968 -32.492 54.488 1.00 30.04 144 GLY B O 1
ATOM 4654 N N . GLU B 1 145 ? 50.656 -33.454 53.328 1.00 31.84 145 GLU B N 1
ATOM 4655 C CA . GLU B 1 145 ? 51.210 -32.195 52.822 1.00 31.55 145 GLU B CA 1
ATOM 4656 C C . GLU B 1 145 ? 50.151 -31.425 52.041 1.00 30.54 145 GLU B C 1
ATOM 4657 O O . GLU B 1 145 ? 49.945 -30.232 52.281 1.00 26.88 145 GLU B O 1
ATOM 4663 N N . LEU B 1 146 ? 49.474 -32.119 51.123 1.00 31.37 146 LEU B N 1
ATOM 4664 C CA . LEU B 1 146 ? 48.386 -31.528 50.345 1.00 30.09 146 LEU B CA 1
ATOM 4665 C C . LEU B 1 146 ? 47.353 -30.887 51.263 1.00 30.70 146 LEU B C 1
ATOM 4666 O O . LEU B 1 146 ? 46.890 -29.779 51.013 1.00 29.62 146 LEU B O 1
ATOM 4671 N N . ARG B 1 147 ? 47.018 -31.586 52.341 1.00 31.91 147 ARG B N 1
ATOM 4672 C CA . ARG B 1 147 ? 46.009 -31.112 53.273 1.00 27.87 147 ARG B CA 1
ATOM 4673 C C . ARG B 1 147 ? 46.471 -29.915 54.109 1.00 29.64 147 ARG B C 1
ATOM 4674 O O . ARG B 1 147 ? 45.654 -29.096 54.534 1.00 24.94 147 ARG B O 1
ATOM 4682 N N . GLU B 1 148 ? 47.776 -29.817 54.341 1.00 29.41 148 GLU B N 1
ATOM 4683 C CA . GLU B 1 148 ? 48.340 -28.651 55.018 1.00 30.98 148 GLU B CA 1
ATOM 4684 C C . GLU B 1 148 ? 48.366 -27.433 54.091 1.00 29.03 148 GLU B C 1
ATOM 4685 O O . GLU B 1 148 ? 48.058 -26.311 54.502 1.00 30.10 148 GLU B O 1
ATOM 4691 N N . TYR B 1 149 ? 48.738 -27.682 52.839 1.00 29.13 149 TYR B N 1
ATOM 4692 C CA . TYR B 1 149 ? 48.859 -26.657 51.822 1.00 26.50 149 TYR B CA 1
ATOM 4693 C C . TYR B 1 149 ? 47.550 -25.920 51.644 1.00 28.43 149 TYR B C 1
ATOM 4694 O O . TYR B 1 149 ? 47.511 -24.688 51.634 1.00 29.52 149 TYR B O 1
ATOM 4703 N N . MET B 1 150 ? 46.485 -26.688 51.453 1.00 29.49 150 MET B N 1
ATOM 4704 C CA . MET B 1 150 ? 45.161 -26.124 51.231 1.00 24.84 150 MET B CA 1
ATOM 4705 C C . MET B 1 150 ? 44.687 -25.331 52.459 1.00 28.14 150 MET B C 1
ATOM 4706 O O . MET B 1 150 ? 44.067 -24.277 52.325 1.00 27.63 150 MET B O 1
ATOM 4711 N N . ILE B 1 151 ? 44.984 -25.824 53.655 1.00 23.35 151 ILE B N 1
ATOM 4712 C CA . ILE B 1 151 ? 44.622 -25.076 54.855 1.00 27.32 151 ILE B CA 1
ATOM 4713 C C . ILE B 1 151 ? 45.390 -23.743 54.965 1.00 31.12 151 ILE B C 1
ATOM 4714 O O . ILE B 1 151 ? 44.802 -22.703 55.246 1.00 34.57 151 ILE B O 1
ATOM 4719 N N . ASN B 1 152 ? 46.694 -23.755 54.715 1.00 29.59 152 ASN B N 1
ATOM 4720 C CA . ASN B 1 152 ? 47.435 -22.499 54.728 1.00 33.00 152 ASN B CA 1
ATOM 4721 C C . ASN B 1 152 ? 47.034 -21.552 53.597 1.00 31.50 152 ASN B C 1
ATOM 4722 O O . ASN B 1 152 ? 47.062 -20.334 53.761 1.00 30.84 152 ASN B O 1
ATOM 4727 N N . MET B 1 153 ? 46.660 -22.118 52.454 1.00 28.68 153 MET B N 1
ATOM 4728 C CA . MET B 1 153 ? 46.218 -21.320 51.316 1.00 27.58 153 MET B CA 1
ATOM 4729 C C . MET B 1 153 ? 44.913 -20.616 51.646 1.00 28.79 153 MET B C 1
ATOM 4730 O O . MET B 1 153 ? 44.703 -19.468 51.258 1.00 32.78 153 MET B O 1
ATOM 4735 N N . MET B 1 154 ? 44.030 -21.300 52.359 1.00 27.59 154 MET B N 1
ATOM 4736 C CA . MET B 1 154 ? 42.781 -20.679 52.769 1.00 28.99 154 MET B CA 1
ATOM 4737 C C . MET B 1 154 ? 43.058 -19.615 53.808 1.00 32.25 154 MET B C 1
ATOM 4738 O O . MET B 1 154 ? 42.501 -18.508 53.755 1.00 26.33 154 MET B O 1
ATOM 4743 N N . ARG B 1 155 ? 43.947 -19.964 54.735 1.00 34.55 155 ARG B N 1
ATOM 4744 C CA . ARG B 1 155 ? 44.371 -19.077 55.812 1.00 34.45 155 ARG B CA 1
ATOM 4745 C C . ARG B 1 155 ? 45.096 -17.844 55.269 1.00 30.39 155 ARG B C 1
ATOM 4746 O O . ARG B 1 155 ? 45.065 -16.776 55.866 1.00 36.30 155 ARG B O 1
ATOM 4754 N N . TYR B 1 156 ? 45.745 -17.998 54.127 1.00 29.65 156 TYR B N 1
ATOM 4755 C CA . TYR B 1 156 ? 46.334 -16.861 53.435 1.00 29.62 156 TYR B CA 1
ATOM 4756 C C . TYR B 1 156 ? 45.222 -15.886 53.119 1.00 28.47 156 TYR B C 1
ATOM 4757 O O . TYR B 1 156 ? 45.142 -14.812 53.708 1.00 29.88 156 TYR B O 1
ATOM 4766 N N . TRP B 1 157 ? 44.354 -16.299 52.203 1.00 25.19 157 TRP B N 1
ATOM 4767 C CA . TRP B 1 157 ? 43.187 -15.527 51.808 1.00 28.51 157 TRP B CA 1
ATOM 4768 C C . TRP B 1 157 ? 42.386 -14.886 52.960 1.00 29.99 157 TRP B C 1
ATOM 4769 O O . TRP B 1 157 ? 41.881 -13.770 52.816 1.00 36.45 157 TRP B O 1
ATOM 4780 N N . VAL B 1 158 ? 42.261 -15.560 54.097 1.00 28.56 158 VAL B N 1
ATOM 4781 C CA . VAL B 1 158 ? 41.565 -14.931 55.220 1.00 29.10 158 VAL B CA 1
ATOM 4782 C C . VAL B 1 158 ? 42.428 -13.881 55.913 1.00 31.98 158 VAL B C 1
ATOM 4783 O O . VAL B 1 158 ? 42.031 -12.731 56.051 1.00 36.24 158 VAL B O 1
ATOM 4787 N N . GLU B 1 159 ? 43.619 -14.273 56.338 1.00 33.70 159 GLU B N 1
ATOM 4788 C CA . GLU B 1 159 ? 44.501 -13.346 57.030 1.00 35.52 159 GLU B CA 1
ATOM 4789 C C . GLU B 1 159 ? 44.862 -12.122 56.178 1.00 36.30 159 GLU B C 1
ATOM 4790 O O . GLU B 1 159 ? 44.751 -10.989 56.635 1.00 38.26 159 GLU B O 1
ATOM 4796 N N . GLU B 1 160 ? 45.239 -12.356 54.928 1.00 35.70 160 GLU B N 1
ATOM 4797 C CA . GLU B 1 160 ? 45.763 -11.300 54.076 1.00 30.13 160 GLU B CA 1
ATOM 4798 C C . GLU B 1 160 ? 44.713 -10.473 53.336 1.00 37.40 160 GLU B C 1
ATOM 4799 O O . GLU B 1 160 ? 44.977 -9.317 52.981 1.00 35.46 160 GLU B O 1
ATOM 4805 N N . PHE B 1 161 ? 43.533 -11.043 53.099 1.00 34.37 161 PHE B N 1
ATOM 4806 C CA . PHE B 1 161 ? 42.481 -10.307 52.392 1.00 30.07 161 PHE B CA 1
ATOM 4807 C C . PHE B 1 161 ? 41.192 -10.178 53.207 1.00 25.52 161 PHE B C 1
ATOM 4808 O O . PHE B 1 161 ? 40.220 -9.585 52.755 1.00 22.70 161 PHE B O 1
ATOM 4816 N N . ASP B 1 162 ? 41.187 -10.753 54.401 1.00 32.03 162 ASP B N 1
ATOM 4817 C CA . ASP B 1 162 ? 40.050 -10.624 55.314 1.00 31.24 162 ASP B CA 1
ATOM 4818 C C . ASP B 1 162 ? 38.691 -11.024 54.718 1.00 29.30 162 ASP B C 1
ATOM 4819 O O . ASP B 1 162 ? 37.658 -10.458 55.085 1.00 24.44 162 ASP B O 1
ATOM 4824 N N . VAL B 1 163 ? 38.691 -11.992 53.801 1.00 27.98 163 VAL B N 1
ATOM 4825 C CA . VAL B 1 163 ? 37.432 -12.524 53.268 1.00 28.37 163 VAL B CA 1
ATOM 4826 C C . VAL B 1 163 ? 36.676 -13.248 54.375 1.00 23.76 163 VAL B C 1
ATOM 4827 O O . VAL B 1 163 ? 37.237 -13.514 55.441 1.00 22.24 163 VAL B O 1
ATOM 4831 N N . ASP B 1 164 ? 35.403 -13.546 54.138 1.00 21.14 164 ASP B N 1
ATOM 4832 C CA . ASP B 1 164 ? 34.529 -13.860 55.262 1.00 22.98 164 ASP B CA 1
ATOM 4833 C C . ASP B 1 164 ? 34.066 -15.289 55.310 1.00 18.75 164 ASP B C 1
ATOM 4834 O O . ASP B 1 164 ? 33.356 -15.683 56.229 1.00 22.83 164 ASP B O 1
ATOM 4839 N N . GLY B 1 165 ? 34.457 -16.064 54.313 1.00 23.16 165 GLY B N 1
ATOM 4840 C CA . GLY B 1 165 ? 34.100 -17.465 54.276 1.00 20.11 165 GLY B CA 1
ATOM 4841 C C . GLY B 1 165 ? 34.290 -18.013 52.894 1.00 17.55 165 GLY B C 1
ATOM 4842 O O . GLY B 1 165 ? 34.790 -17.309 52.018 1.00 19.22 165 GLY B O 1
ATOM 4843 N N . PHE B 1 166 ? 33.884 -19.267 52.699 1.00 19.83 166 PHE B N 1
ATOM 4844 C CA . PHE B 1 166 ? 34.096 -19.953 51.431 1.00 19.74 166 PHE B CA 1
ATOM 4845 C C . PHE B 1 166 ? 32.877 -20.732 50.978 1.00 20.36 166 PHE B C 1
ATOM 4846 O O . PHE B 1 166 ? 32.114 -21.235 51.797 1.00 20.54 166 PHE B O 1
ATOM 4854 N N . ARG B 1 167 ? 32.699 -20.835 49.666 1.00 20.01 167 ARG B N 1
ATOM 4855 C CA . ARG B 1 167 ? 31.841 -21.870 49.122 1.00 19.80 167 ARG B CA 1
ATOM 4856 C C . ARG B 1 167 ? 32.796 -22.959 48.638 1.00 17.93 167 ARG B C 1
ATOM 4857 O O . ARG B 1 167 ? 33.645 -22.710 47.791 1.00 18.83 167 ARG B O 1
ATOM 4865 N N . CYS B 1 168 ? 32.671 -24.153 49.211 1.00 22.55 168 CYS B N 1
ATOM 4866 C CA . CYS B 1 168 ? 33.569 -25.265 48.908 1.00 24.44 168 CYS B CA 1
ATOM 4867 C C . CYS B 1 168 ? 32.937 -26.325 48.007 1.00 22.62 168 CYS B C 1
ATOM 4868 O O . CYS B 1 168 ? 31.823 -26.775 48.262 1.00 22.58 168 CYS B O 1
ATOM 4871 N N . ASP B 1 169 ? 33.651 -26.719 46.953 1.00 27.10 169 ASP B N 1
ATOM 4872 C CA . ASP B 1 169 ? 33.313 -27.943 46.218 1.00 30.75 169 ASP B CA 1
ATOM 4873 C C . ASP B 1 169 ? 33.722 -29.153 47.057 1.00 26.77 169 ASP B C 1
ATOM 4874 O O . ASP B 1 169 ? 34.866 -29.250 47.509 1.00 24.07 169 ASP B O 1
ATOM 4879 N N . VAL B 1 170 ? 32.779 -30.067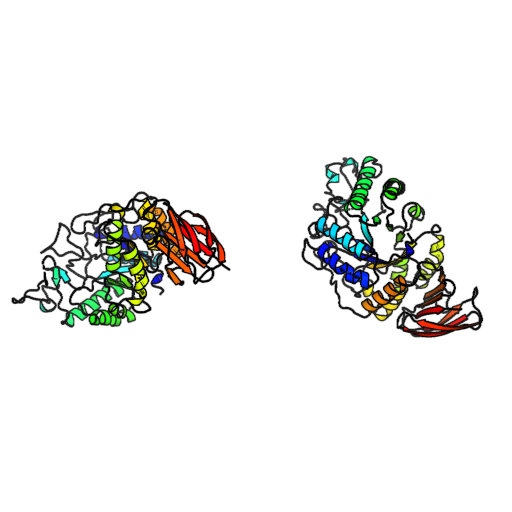 47.267 1.00 28.35 170 VAL B N 1
ATOM 4880 C CA . VAL B 1 170 ? 32.952 -31.143 48.242 1.00 25.07 170 VAL B CA 1
ATOM 4881 C C . VAL B 1 170 ? 32.783 -32.541 47.594 1.00 26.84 170 VAL B C 1
ATOM 4882 O O . VAL B 1 170 ? 33.097 -33.583 48.188 1.00 24.35 170 VAL B O 1
ATOM 4886 N N . ALA B 1 171 ? 32.315 -32.529 46.349 1.00 21.52 171 ALA B N 1
ATOM 4887 C CA . ALA B 1 171 ? 32.165 -33.720 45.538 1.00 20.74 171 ALA B CA 1
ATOM 4888 C C . ALA B 1 171 ? 33.492 -34.460 45.364 1.00 25.52 171 ALA B C 1
ATOM 4889 O O . ALA B 1 171 ? 34.559 -33.880 45.505 1.00 19.24 171 ALA B O 1
ATOM 4891 N N . GLY B 1 172 ? 33.413 -35.757 45.072 1.00 27.08 172 GLY B N 1
ATOM 4892 C CA . GLY B 1 172 ? 34.603 -36.545 44.819 1.00 20.89 172 GLY B CA 1
ATOM 4893 C C . GLY B 1 172 ? 35.280 -37.003 46.091 1.00 22.50 172 GLY B C 1
ATOM 4894 O O . GLY B 1 172 ? 34.672 -37.010 47.161 1.00 25.57 172 GLY B O 1
ATOM 4895 N N . LEU B 1 173 ? 36.552 -37.363 45.958 1.00 23.48 173 LEU B N 1
ATOM 4896 C CA . LEU B 1 173 ? 37.348 -37.973 47.016 1.00 19.67 173 LEU B CA 1
ATOM 4897 C C . LEU B 1 173 ? 38.026 -36.951 47.947 1.00 20.71 173 LEU B C 1
ATOM 4898 O O . LEU B 1 173 ? 39.246 -36.951 48.117 1.00 25.27 173 LEU B O 1
ATOM 4903 N N . VAL B 1 174 ? 37.232 -36.074 48.545 1.00 20.00 174 VAL B N 1
ATOM 4904 C CA . VAL B 1 174 ? 37.708 -35.223 49.627 1.00 17.60 174 VAL B CA 1
ATOM 4905 C C . VAL B 1 174 ? 36.930 -35.644 50.872 1.00 20.88 174 VAL B C 1
ATOM 4906 O O . VAL B 1 174 ? 35.711 -35.550 50.906 1.00 21.21 174 VAL B O 1
ATOM 4910 N N . PRO B 1 175 ? 37.629 -36.157 51.887 1.00 19.73 175 PRO B N 1
ATOM 4911 C CA . PRO B 1 175 ? 36.906 -36.621 53.064 1.00 20.59 175 PRO B CA 1
ATOM 4912 C C . PRO B 1 175 ? 36.388 -35.478 53.953 1.00 30.98 175 PRO B C 1
ATOM 4913 O O . PRO B 1 175 ? 36.965 -34.376 54.007 1.00 24.83 175 PRO B O 1
ATOM 4917 N N . LEU B 1 176 ? 35.288 -35.757 54.650 1.00 29.04 176 LEU B N 1
ATOM 4918 C CA . LEU B 1 176 ? 34.748 -34.844 55.637 1.00 23.67 176 LEU B CA 1
ATOM 4919 C C . LEU B 1 176 ? 35.817 -34.466 56.668 1.00 25.53 176 LEU B C 1
ATOM 4920 O O . LEU B 1 176 ? 35.868 -33.325 57.108 1.00 33.08 176 LEU B O 1
ATOM 4925 N N . ASP B 1 177 ? 36.691 -35.403 57.028 1.00 25.49 177 ASP B N 1
ATOM 4926 C CA . ASP B 1 177 ? 37.780 -35.106 57.970 1.00 29.95 177 ASP B CA 1
ATOM 4927 C C . ASP B 1 177 ? 38.764 -34.003 57.539 1.00 27.17 177 ASP B C 1
ATOM 4928 O O . ASP B 1 177 ? 39.458 -33.443 58.383 1.00 26.15 177 ASP B O 1
ATOM 4933 N N . PHE B 1 178 ? 38.844 -33.700 56.245 1.00 25.95 178 PHE B N 1
ATOM 4934 C CA . PHE B 1 178 ? 39.651 -32.560 55.810 1.00 28.26 178 PHE B CA 1
ATOM 4935 C C . PHE B 1 178 ? 38.915 -31.249 56.065 1.00 27.81 178 PHE B C 1
ATOM 4936 O O . PHE B 1 178 ? 39.507 -30.271 56.515 1.00 28.16 178 PHE B O 1
ATOM 4944 N N . TRP B 1 179 ? 37.620 -31.235 55.774 1.00 26.75 179 TRP B N 1
ATOM 4945 C CA . TRP B 1 179 ? 36.815 -30.061 56.058 1.00 28.92 179 TRP B CA 1
ATOM 4946 C C . TRP B 1 179 ? 36.779 -29.801 57.560 1.00 32.22 179 TRP B C 1
ATOM 4947 O O . TRP B 1 179 ? 36.916 -28.656 57.995 1.00 36.26 179 TRP B O 1
ATOM 4958 N N . LEU B 1 180 ? 36.638 -30.862 58.352 1.00 29.71 180 LEU B N 1
ATOM 4959 C CA . LEU B 1 180 ? 36.726 -30.732 59.805 1.00 27.81 180 LEU B CA 1
ATOM 4960 C C . LEU B 1 180 ? 38.091 -30.178 60.200 1.00 29.48 180 LEU B C 1
ATOM 4961 O O . LEU B 1 180 ? 38.199 -29.337 61.088 1.00 31.00 180 LEU B O 1
ATOM 4966 N N . GLN B 1 181 ? 39.129 -30.643 59.519 1.00 26.47 181 GLN B N 1
ATOM 4967 C CA . GLN B 1 181 ? 40.489 -30.213 59.806 1.00 29.06 181 GLN B CA 1
ATOM 4968 C C . GLN B 1 181 ? 40.679 -28.730 59.495 1.00 33.87 181 GLN B C 1
ATOM 4969 O O . GLN B 1 181 ? 41.327 -28.010 60.254 1.00 38.30 181 GLN B O 1
ATOM 4975 N N . ALA B 1 182 ? 40.125 -28.288 58.368 1.00 31.11 182 ALA B N 1
ATOM 4976 C CA . ALA B 1 182 ? 40.172 -26.885 57.982 1.00 30.91 182 ALA B CA 1
ATOM 4977 C C . ALA B 1 182 ? 39.503 -26.006 59.039 1.00 30.79 182 ALA B C 1
ATOM 4978 O O . ALA B 1 182 ? 40.106 -25.049 59.507 1.00 27.75 182 ALA B O 1
ATOM 4980 N N . ARG B 1 183 ? 38.272 -26.354 59.418 1.00 30.61 183 ARG B N 1
ATOM 4981 C CA . ARG B 1 183 ? 37.530 -25.634 60.458 1.00 34.99 183 ARG B CA 1
ATOM 4982 C C . ARG B 1 183 ? 38.361 -25.447 61.727 1.00 37.88 183 ARG B C 1
ATOM 4983 O O . ARG B 1 183 ? 38.343 -24.375 62.334 1.00 40.90 183 ARG B O 1
ATOM 4991 N N . LYS B 1 184 ? 39.077 -26.500 62.118 1.00 32.36 184 LYS B N 1
ATOM 4992 C CA . LYS B 1 184 ? 39.901 -26.491 63.321 1.00 35.50 184 LYS B CA 1
ATOM 4993 C C . LYS B 1 184 ? 41.011 -25.468 63.227 1.00 35.99 184 LYS B C 1
ATOM 4994 O O . LYS B 1 184 ? 41.296 -24.764 64.189 1.00 37.34 184 LYS B O 1
ATOM 5000 N N . ASN B 1 185 ? 41.659 -25.406 62.071 1.00 37.16 185 ASN B N 1
ATOM 5001 C CA . ASN B 1 185 ? 42.750 -24.465 61.885 1.00 37.74 185 ASN B CA 1
ATOM 5002 C C . ASN B 1 185 ? 42.303 -23.012 61.726 1.00 42.88 185 ASN B C 1
ATOM 5003 O O . ASN B 1 185 ? 43.046 -22.083 62.062 1.00 39.90 185 ASN B O 1
ATOM 5008 N N . LEU B 1 186 ? 41.087 -22.822 61.222 1.00 38.23 186 LEU B N 1
ATOM 5009 C CA . LEU B 1 186 ? 40.665 -21.506 60.787 1.00 32.82 186 LEU B CA 1
ATOM 5010 C C . LEU B 1 186 ? 39.700 -20.790 61.736 1.00 33.38 186 LEU B C 1
ATOM 5011 O O . LEU B 1 186 ? 39.751 -19.576 61.843 1.00 34.30 186 LEU B O 1
ATOM 5016 N N . ASP B 1 187 ? 38.838 -21.529 62.428 1.00 40.49 187 ASP B N 1
ATOM 5017 C CA . ASP B 1 187 ? 37.956 -20.924 63.438 1.00 34.69 187 ASP B CA 1
ATOM 5018 C C . ASP B 1 187 ? 38.680 -20.098 64.507 1.00 40.60 187 ASP B C 1
ATOM 5019 O O . ASP B 1 187 ? 38.195 -19.030 64.875 1.00 42.58 187 ASP B O 1
ATOM 5024 N N . PRO B 1 188 ? 39.826 -20.591 65.026 1.00 42.52 188 PRO B N 1
ATOM 5025 C CA . PRO B 1 188 ? 40.619 -19.728 65.911 1.00 41.68 188 PRO B CA 1
ATOM 5026 C C . PRO B 1 188 ? 41.091 -18.430 65.244 1.00 39.99 188 PRO B C 1
ATOM 5027 O O . PRO B 1 188 ? 41.164 -17.400 65.920 1.00 34.44 188 PRO B O 1
ATOM 5031 N N . VAL B 1 189 ? 41.397 -18.487 63.950 1.00 35.62 189 VAL B N 1
ATOM 5032 C CA . VAL B 1 189 ? 41.798 -17.304 63.189 1.00 29.28 189 VAL B CA 1
ATOM 5033 C C . VAL B 1 189 ? 40.630 -16.345 63.009 1.00 37.89 189 VAL B C 1
ATOM 5034 O O . VAL B 1 189 ? 40.746 -15.158 63.311 1.00 42.67 189 VAL B O 1
ATOM 5038 N N . LYS B 1 190 ? 39.508 -16.864 62.511 1.00 36.14 190 LYS B N 1
ATOM 5039 C CA . LYS B 1 190 ? 38.316 -16.063 62.271 1.00 30.80 190 LYS B CA 1
ATOM 5040 C C . LYS B 1 190 ? 37.113 -16.978 62.109 1.00 35.56 190 LYS B C 1
ATOM 5041 O O . LYS B 1 190 ? 37.187 -17.982 61.397 1.00 35.91 190 LYS B O 1
ATOM 5047 N N . ARG B 1 191 ? 36.010 -16.647 62.780 1.00 37.13 191 ARG B N 1
ATOM 5048 C CA . ARG B 1 191 ? 34.770 -17.396 62.597 1.00 35.16 191 ARG B CA 1
ATOM 5049 C C . ARG B 1 191 ? 34.232 -17.075 61.219 1.00 31.54 191 ARG B C 1
ATOM 5050 O O . ARG B 1 191 ? 33.851 -15.929 60.951 1.00 26.26 191 ARG B O 1
ATOM 5058 N N . LEU B 1 192 ? 34.214 -18.079 60.344 1.00 26.20 192 LEU B N 1
ATOM 5059 C CA . LEU B 1 192 ? 33.904 -17.852 58.940 1.00 22.20 192 LEU B CA 1
ATOM 5060 C C . LEU B 1 192 ? 32.527 -18.348 58.556 1.00 23.75 192 LEU B C 1
ATOM 5061 O O . LEU B 1 192 ? 31.871 -19.053 59.320 1.00 32.73 192 LEU B O 1
ATOM 5066 N N . ILE B 1 193 ? 32.093 -17.969 57.359 1.00 25.06 193 ILE B N 1
ATOM 5067 C CA . ILE B 1 193 ? 30.867 -18.503 56.781 1.00 23.82 193 ILE B CA 1
ATOM 5068 C C . ILE B 1 193 ? 31.193 -19.698 55.873 1.00 22.54 193 ILE B C 1
ATOM 5069 O O . ILE B 1 193 ? 31.849 -19.546 54.838 1.00 19.27 193 ILE B O 1
ATOM 5074 N N . TRP B 1 194 ? 30.725 -20.883 56.261 1.00 23.60 194 TRP B N 1
ATOM 5075 C CA . TRP B 1 194 ? 31.097 -22.119 55.570 1.00 23.96 194 TRP B CA 1
ATOM 5076 C C . TRP B 1 194 ? 29.968 -22.759 54.776 1.00 22.27 194 TRP B C 1
ATOM 5077 O O . TRP B 1 194 ? 29.008 -23.276 55.344 1.00 16.29 194 TRP B O 1
ATOM 5088 N N . ILE B 1 195 ? 30.118 -22.746 53.450 1.00 23.68 195 ILE B N 1
ATOM 5089 C CA . ILE B 1 195 ? 29.069 -23.216 52.547 1.00 18.99 195 ILE B CA 1
ATOM 5090 C C . ILE B 1 195 ? 29.584 -24.333 51.654 1.00 23.18 195 ILE B C 1
ATOM 5091 O O . ILE B 1 195 ? 30.772 -24.367 51.308 1.00 23.45 195 ILE B O 1
ATOM 5096 N N . SER B 1 196 ? 28.695 -25.259 51.301 1.00 22.36 196 SER B N 1
ATOM 5097 C CA . SER B 1 196 ? 29.026 -26.312 50.346 1.00 19.86 196 SER B CA 1
ATOM 5098 C C . SER B 1 196 ? 27.810 -26.712 49.512 1.00 18.30 196 SER B C 1
ATOM 5099 O O . SER B 1 196 ? 26.688 -26.343 49.822 1.00 17.70 196 SER B O 1
ATOM 5102 N N . GLU B 1 197 ? 28.035 -27.464 48.442 1.00 23.58 197 GLU B N 1
ATOM 5103 C CA . GLU B 1 197 ? 26.923 -28.042 47.700 1.00 24.25 197 GLU B CA 1
ATOM 5104 C C . GLU B 1 197 ? 26.805 -29.537 48.004 1.00 21.68 197 GLU B C 1
ATOM 5105 O O . GLU B 1 197 ? 27.589 -30.338 47.504 1.00 19.14 197 GLU B O 1
ATOM 5111 N N . THR B 1 198 ? 25.817 -29.908 48.814 1.00 21.28 198 THR B N 1
ATOM 5112 C CA . THR B 1 198 ? 25.697 -31.287 49.274 1.00 23.32 198 THR B CA 1
ATOM 5113 C C . THR B 1 198 ? 24.319 -31.552 49.849 1.00 19.98 198 THR B C 1
ATOM 5114 O O . THR B 1 198 ? 23.619 -30.613 50.222 1.00 21.81 198 THR B O 1
ATOM 5118 N N . HIS B 1 199 ? 23.925 -32.825 49.892 1.00 20.92 199 HIS B N 1
ATOM 5119 C CA . HIS B 1 199 ? 22.725 -33.252 50.638 1.00 21.97 199 HIS B CA 1
ATOM 5120 C C . HIS B 1 199 ? 23.073 -34.377 51.602 1.00 23.55 199 HIS B C 1
ATOM 5121 O O . HIS B 1 199 ? 22.213 -35.134 52.072 1.00 23.82 199 HIS B O 1
ATOM 5128 N N . ASP B 1 200 ? 24.365 -34.474 51.876 1.00 20.40 200 ASP B N 1
ATOM 5129 C CA . ASP B 1 200 ? 24.878 -35.363 52.886 1.00 27.89 200 ASP B CA 1
ATOM 5130 C C . ASP B 1 200 ? 24.739 -34.590 54.186 1.00 24.08 200 ASP B C 1
ATOM 5131 O O . ASP B 1 200 ? 25.453 -33.615 54.410 1.00 30.54 200 ASP B O 1
ATOM 5136 N N . PRO B 1 201 ? 23.810 -35.017 55.048 1.00 21.88 201 PRO B N 1
ATOM 5137 C CA . PRO B 1 201 ? 23.494 -34.274 56.275 1.00 23.66 201 PRO B CA 1
ATOM 5138 C C . PRO B 1 201 ? 24.664 -34.274 57.221 1.00 22.55 201 PRO B C 1
ATOM 5139 O O . PRO B 1 201 ? 24.701 -33.469 58.146 1.00 28.58 201 PRO B O 1
ATOM 5143 N N . TYR B 1 202 ? 25.607 -35.179 56.994 1.00 27.92 202 TYR B N 1
ATOM 5144 C CA . TYR B 1 202 ? 26.805 -35.257 57.823 1.00 26.16 202 TYR B CA 1
ATOM 5145 C C . TYR B 1 202 ? 27.715 -34.039 57.621 1.00 22.47 202 TYR B C 1
ATOM 5146 O O . TYR B 1 202 ? 28.531 -33.729 58.482 1.00 28.56 202 TYR B O 1
ATOM 5155 N N . MET B 1 203 ? 27.562 -33.343 56.494 1.00 24.44 203 MET B N 1
ATOM 5156 C CA . MET B 1 203 ? 28.410 -32.187 56.158 1.00 23.14 203 MET B CA 1
ATOM 5157 C C . MET B 1 203 ? 28.203 -30.989 57.086 1.00 27.91 203 MET B C 1
ATOM 5158 O O . MET B 1 203 ? 29.031 -30.071 57.127 1.00 25.83 203 MET B O 1
ATOM 5163 N N . TYR B 1 204 ? 27.101 -31.000 57.835 1.00 25.44 204 TYR B N 1
ATOM 5164 C CA . TYR B 1 204 ? 26.813 -29.906 58.746 1.00 22.47 204 TYR B CA 1
ATOM 5165 C C . TYR B 1 204 ? 27.698 -29.912 59.986 1.00 24.74 204 TYR B C 1
ATOM 5166 O O . TYR B 1 204 ? 27.585 -29.036 60.843 1.00 32.50 204 TYR B O 1
ATOM 5175 N N . GLN B 1 205 ? 28.600 -30.879 60.075 1.00 26.09 205 GLN B N 1
ATOM 5176 C CA . GLN B 1 205 ? 29.560 -30.881 61.165 1.00 26.72 205 GLN B CA 1
ATOM 5177 C C . GLN B 1 205 ? 30.649 -29.898 60.819 1.00 29.01 205 GLN B C 1
ATOM 5178 O O . GLN B 1 205 ? 31.307 -29.357 61.701 1.00 29.54 205 GLN B O 1
ATOM 5184 N N . ALA B 1 206 ? 30.834 -29.675 59.520 1.00 28.99 206 ALA B N 1
ATOM 5185 C CA . ALA B 1 206 ? 31.871 -28.778 59.029 1.00 25.58 206 ALA B CA 1
ATOM 5186 C C . ALA B 1 206 ? 31.286 -27.475 58.459 1.00 26.93 206 ALA B C 1
ATOM 5187 O O . ALA B 1 206 ? 31.889 -26.404 58.590 1.00 24.71 206 ALA B O 1
ATOM 5189 N N . PHE B 1 207 ? 30.113 -27.574 57.838 1.00 24.07 207 PHE B N 1
ATOM 5190 C CA . PHE B 1 207 ? 29.484 -26.433 57.170 1.00 22.53 207 PHE B CA 1
ATOM 5191 C C . PHE B 1 207 ? 28.235 -25.903 57.880 1.00 25.31 207 PHE B C 1
ATOM 5192 O O . PHE B 1 207 ? 27.486 -26.664 58.517 1.00 24.87 207 PHE B O 1
ATOM 5200 N N . ASP B 1 208 ? 28.023 -24.595 57.761 1.00 22.88 208 ASP B N 1
ATOM 5201 C CA . ASP B 1 208 ? 26.840 -23.936 58.309 1.00 25.48 208 ASP B CA 1
ATOM 5202 C C . ASP B 1 208 ? 25.698 -23.905 57.299 1.00 21.18 208 ASP B C 1
ATOM 5203 O O . ASP B 1 208 ? 24.537 -24.030 57.676 1.00 16.73 208 ASP B O 1
ATOM 5208 N N . ILE B 1 209 ? 26.024 -23.714 56.020 1.00 19.01 209 ILE B N 1
ATOM 5209 C CA . ILE B 1 209 ? 24.993 -23.629 54.992 1.00 16.07 209 ILE B CA 1
ATOM 5210 C C . ILE B 1 209 ? 25.285 -24.552 53.815 1.00 17.91 209 ILE B C 1
ATOM 5211 O O . ILE B 1 209 ? 26.427 -24.661 53.375 1.00 19.52 209 ILE B O 1
ATOM 5216 N N . THR B 1 210 ? 24.259 -25.223 53.301 1.00 12.69 210 THR B N 1
ATOM 5217 C CA . THR B 1 210 ? 24.455 -26.024 52.099 1.00 17.59 210 THR B CA 1
ATOM 5218 C C . THR B 1 210 ? 23.344 -25.703 51.134 1.00 14.92 210 THR B C 1
ATOM 5219 O O . THR B 1 210 ? 22.352 -25.105 51.523 1.00 12.52 210 THR B O 1
ATOM 5223 N N . TYR B 1 211 ? 23.542 -26.069 49.871 1.00 19.41 211 TYR B N 1
ATOM 5224 C CA . TYR B 1 211 ? 22.464 -26.125 48.884 1.00 18.21 211 TYR B CA 1
ATOM 5225 C C . TYR B 1 211 ? 22.640 -27.401 48.101 1.00 20.48 211 TYR B C 1
ATOM 5226 O O . TYR B 1 211 ? 23.679 -28.042 48.170 1.00 21.34 211 TYR B O 1
ATOM 5235 N N . ASP B 1 212 ? 21.616 -27.782 47.364 1.00 22.60 212 ASP B N 1
ATOM 5236 C CA . ASP B 1 212 ? 21.698 -28.970 46.542 1.00 21.97 212 ASP B CA 1
ATOM 5237 C C . ASP B 1 212 ? 20.639 -28.812 45.474 1.00 22.30 212 ASP B C 1
ATOM 5238 O O . ASP B 1 212 ? 19.885 -27.838 45.500 1.00 24.29 212 ASP B O 1
ATOM 5243 N N . TYR B 1 213 ? 20.586 -29.753 44.538 1.00 24.92 213 TYR B N 1
ATOM 5244 C CA . TYR B 1 213 ? 19.691 -29.643 43.395 1.00 20.84 213 TYR B CA 1
ATOM 5245 C C . TYR B 1 213 ? 18.492 -30.585 43.505 1.00 23.50 213 TYR B C 1
ATOM 5246 O O . TYR B 1 213 ? 17.685 -30.675 42.577 1.00 22.87 213 TYR B O 1
ATOM 5255 N N . ASP B 1 214 ? 18.362 -31.266 44.642 1.00 18.72 214 ASP B N 1
ATOM 5256 C CA . ASP B 1 214 ? 17.207 -32.127 44.859 1.00 23.38 214 ASP B CA 1
ATOM 5257 C C . ASP B 1 214 ? 15.912 -31.300 44.782 1.00 24.86 214 ASP B C 1
ATOM 5258 O O . ASP B 1 214 ? 15.019 -31.588 43.967 1.00 18.67 214 ASP B O 1
ATOM 5263 N N . GLY B 1 215 ? 15.834 -30.256 45.608 1.00 22.25 215 GLY B N 1
ATOM 5264 C CA . GLY B 1 215 ? 14.762 -29.280 45.503 1.00 20.31 215 GLY B CA 1
ATOM 5265 C C . GLY B 1 215 ? 14.706 -28.688 44.105 1.00 20.35 215 GLY B C 1
ATOM 5266 O O . GLY B 1 215 ? 13.679 -28.781 43.429 1.00 19.20 215 GLY B O 1
ATOM 5267 N N . TYR B 1 216 ? 15.830 -28.122 43.666 1.00 19.54 216 TYR B N 1
ATOM 5268 C CA . TYR B 1 216 ? 15.917 -27.395 42.399 1.00 21.64 216 TYR B CA 1
ATOM 5269 C C . TYR B 1 216 ? 15.368 -28.131 41.163 1.00 23.31 216 TYR B C 1
ATOM 5270 O O . TYR B 1 216 ? 14.624 -27.549 40.367 1.00 22.41 216 TYR B O 1
ATOM 5279 N N . TYR B 1 217 ? 15.729 -29.399 40.995 1.00 21.71 217 TYR B N 1
ATOM 5280 C CA . TYR B 1 217 ? 15.240 -30.148 39.842 1.00 20.76 217 TYR B CA 1
ATOM 5281 C C . TYR B 1 217 ? 13.757 -30.484 39.898 1.00 22.09 217 TYR B C 1
ATOM 5282 O O . TYR B 1 217 ? 13.108 -30.562 38.852 1.00 24.37 217 TYR B O 1
ATOM 5291 N N . ARG B 1 218 ? 13.213 -30.679 41.096 1.00 21.22 218 ARG B N 1
ATOM 5292 C CA . ARG B 1 218 ? 11.766 -30.876 41.222 1.00 22.58 218 ARG B CA 1
ATOM 5293 C C . ARG B 1 218 ? 11.073 -29.572 40.879 1.00 28.62 218 ARG B C 1
ATOM 5294 O O . ARG B 1 218 ? 9.980 -29.558 40.298 1.00 32.03 218 ARG B O 1
ATOM 5302 N N . PHE B 1 219 ? 11.724 -28.476 41.266 1.00 24.76 219 PHE B N 1
ATOM 5303 C CA . PHE B 1 219 ? 11.274 -27.132 40.936 1.00 21.14 219 PHE B CA 1
ATOM 5304 C C . PHE B 1 219 ? 11.270 -26.919 39.428 1.00 22.42 219 PHE B C 1
ATOM 5305 O O . PHE B 1 219 ? 10.249 -26.517 38.867 1.00 21.66 219 PHE B O 1
ATOM 5313 N N . ARG B 1 220 ? 12.400 -27.207 38.776 1.00 21.49 220 ARG B N 1
ATOM 5314 C CA . ARG B 1 220 ? 12.476 -27.206 37.311 1.00 22.61 220 ARG B CA 1
ATOM 5315 C C . ARG B 1 220 ? 11.436 -28.112 36.630 1.00 27.33 220 ARG B C 1
ATOM 5316 O O . ARG B 1 220 ? 10.830 -27.729 35.630 1.00 28.74 220 ARG B O 1
ATOM 5324 N N . ASP B 1 221 ? 11.233 -29.311 37.169 1.00 24.04 221 ASP B N 1
ATOM 5325 C CA . ASP B 1 221 ? 10.262 -30.241 36.597 1.00 29.43 221 ASP B CA 1
ATOM 5326 C C . ASP B 1 221 ? 8.832 -29.721 36.626 1.00 32.63 221 ASP B C 1
ATOM 5327 O O . ASP B 1 221 ? 8.045 -30.067 35.742 1.00 37.13 221 ASP B O 1
ATOM 5332 N N . PHE B 1 222 ? 8.478 -28.935 37.647 1.00 25.16 222 PHE B N 1
ATOM 5333 C CA . PHE B 1 222 ? 7.130 -28.364 37.712 1.00 28.62 222 PHE B CA 1
ATOM 5334 C C . PHE B 1 222 ? 6.973 -27.220 36.720 1.00 30.89 222 PHE B C 1
ATOM 5335 O O . PHE B 1 222 ? 5.970 -27.112 36.008 1.00 32.21 222 PHE B O 1
ATOM 5343 N N . ILE B 1 223 ? 7.978 -26.361 36.696 1.00 26.66 223 ILE B N 1
ATOM 5344 C CA . ILE B 1 223 ? 8.018 -25.219 35.801 1.00 33.87 223 ILE B CA 1
ATOM 5345 C C . ILE B 1 223 ? 8.015 -25.640 34.337 1.00 32.97 223 ILE B C 1
ATOM 5346 O O . ILE B 1 223 ? 7.454 -24.951 33.482 1.00 36.71 223 ILE B O 1
ATOM 5351 N N . GLU B 1 224 ? 8.631 -26.779 34.043 1.00 34.72 224 GLU B N 1
ATOM 5352 C CA . GLU B 1 224 ? 8.734 -27.204 32.654 1.00 35.37 224 GLU B CA 1
ATOM 5353 C C . GLU B 1 224 ? 7.547 -28.056 32.214 1.00 30.85 224 GLU B C 1
ATOM 5354 O O . GLU B 1 224 ? 7.483 -28.509 31.072 1.00 30.57 224 GLU B O 1
ATOM 5360 N N . GLY B 1 225 ? 6.595 -28.232 33.124 1.00 28.23 225 GLY B N 1
ATOM 5361 C CA . GLY B 1 225 ? 5.393 -28.993 32.853 1.00 30.30 225 GLY B CA 1
ATOM 5362 C C . GLY B 1 225 ? 5.593 -30.496 32.955 1.00 38.44 225 GLY B C 1
ATOM 5363 O O . GLY B 1 225 ? 4.680 -31.268 32.647 1.00 33.92 225 GLY B O 1
ATOM 5364 N N . LYS B 1 226 ? 6.782 -30.914 33.393 1.00 37.52 226 LYS B N 1
ATOM 5365 C CA . LYS B 1 226 ? 7.115 -32.335 33.461 1.00 38.29 226 LYS B CA 1
ATOM 5366 C C . LYS B 1 226 ? 6.426 -33.035 34.625 1.00 40.28 226 LYS B C 1
ATOM 5367 O O . LYS B 1 226 ? 5.901 -34.136 34.469 1.00 47.27 226 LYS B O 1
ATOM 5373 N N . ASN B 1 227 ? 6.412 -32.400 35.791 1.00 41.24 227 ASN B N 1
ATOM 5374 C CA . ASN B 1 227 ? 5.953 -33.084 36.998 1.00 35.83 227 ASN B CA 1
ATOM 5375 C C . ASN B 1 227 ? 5.236 -32.160 37.995 1.00 34.29 227 ASN B C 1
ATOM 5376 O O . ASN B 1 227 ? 5.102 -30.953 37.749 1.00 36.66 227 ASN B O 1
ATOM 5381 N N . SER B 1 228 ? 4.792 -32.715 39.124 1.00 27.89 228 SER B N 1
ATOM 5382 C CA . SER B 1 228 ? 3.909 -31.979 40.038 1.00 32.06 228 SER B CA 1
ATOM 5383 C C . SER B 1 228 ? 4.562 -30.930 40.957 1.00 32.76 228 SER B C 1
ATOM 5384 O O . SER B 1 228 ? 5.653 -31.146 41.497 1.00 31.76 228 SER B O 1
ATOM 5387 N N . LEU B 1 229 ? 3.871 -29.806 41.146 1.00 26.95 229 LEU B N 1
ATOM 5388 C CA . LEU B 1 229 ? 4.274 -28.819 42.148 1.00 30.00 229 LEU B CA 1
ATOM 5389 C C . LEU B 1 229 ? 4.470 -29.502 43.497 1.00 26.68 229 LEU B C 1
ATOM 5390 O O . LEU B 1 229 ? 5.386 -29.164 44.251 1.00 23.66 229 LEU B O 1
ATOM 5395 N N . ARG B 1 230 ? 3.633 -30.491 43.788 1.00 31.77 230 ARG B N 1
ATOM 5396 C CA . ARG B 1 230 ? 3.675 -31.109 45.110 1.00 33.44 230 ARG B CA 1
ATOM 5397 C C . ARG B 1 230 ? 4.958 -31.869 45.420 1.00 32.15 230 ARG B C 1
ATOM 5398 O O . ARG B 1 230 ? 5.354 -31.956 46.582 1.00 29.53 230 ARG B O 1
ATOM 5406 N N . GLU B 1 231 ? 5.614 -32.386 44.380 1.00 32.24 231 GLU B N 1
ATOM 5407 C CA . GLU B 1 231 ? 6.950 -32.969 44.517 1.00 26.97 231 GLU B CA 1
ATOM 5408 C C . GLU B 1 231 ? 7.946 -31.960 45.083 1.00 32.08 231 GLU B C 1
ATOM 5409 O O . GLU B 1 231 ? 8.829 -32.326 45.860 1.00 32.80 231 GLU B O 1
ATOM 5415 N N . TYR B 1 232 ? 7.816 -30.691 44.689 1.00 32.14 232 TYR B N 1
ATOM 5416 C CA . TYR B 1 232 ? 8.719 -29.655 45.184 1.00 28.42 232 TYR B CA 1
ATOM 5417 C C . TYR B 1 232 ? 8.373 -29.240 46.610 1.00 27.57 232 TYR B C 1
ATOM 5418 O O . TYR B 1 232 ? 9.255 -29.077 47.453 1.00 28.44 232 TYR B O 1
ATOM 5427 N N . ILE B 1 233 ? 7.085 -29.076 46.881 1.00 29.45 233 ILE B N 1
ATOM 5428 C CA . ILE B 1 233 ? 6.656 -28.593 48.187 1.00 30.08 233 ILE B CA 1
ATOM 5429 C C . ILE B 1 233 ? 6.735 -29.662 49.280 1.00 29.32 233 ILE B C 1
ATOM 5430 O O . ILE B 1 233 ? 7.220 -29.381 50.373 1.00 30.55 233 ILE B O 1
ATOM 5435 N N . ASP B 1 234 ? 6.284 -30.884 48.987 1.00 33.52 234 ASP B N 1
ATOM 5436 C CA . ASP B 1 234 ? 6.397 -31.984 49.954 1.00 31.10 234 ASP B CA 1
ATOM 5437 C C . ASP B 1 234 ? 7.858 -32.251 50.274 1.00 28.39 234 ASP B C 1
ATOM 5438 O O . ASP B 1 234 ? 8.200 -32.668 51.376 1.00 30.61 234 ASP B O 1
ATOM 5443 N N . PHE B 1 235 ? 8.725 -31.996 49.307 1.00 26.08 235 PHE B N 1
ATOM 5444 C CA . PHE B 1 235 ? 10.149 -32.125 49.545 1.00 26.90 235 PHE B CA 1
ATOM 5445 C C . PHE B 1 235 ? 10.642 -31.078 50.554 1.00 29.37 235 PHE B C 1
ATOM 5446 O O . PHE B 1 235 ? 11.369 -31.414 51.488 1.00 30.35 235 PHE B O 1
ATOM 5454 N N . LEU B 1 236 ? 10.249 -29.817 50.376 1.00 27.83 236 LEU B N 1
ATOM 5455 C CA . LEU B 1 236 ? 10.639 -28.771 51.329 1.00 29.27 236 LEU B CA 1
ATOM 5456 C C . LEU B 1 236 ? 9.971 -29.011 52.677 1.00 25.29 236 LEU B C 1
ATOM 5457 O O . LEU B 1 236 ? 10.554 -28.753 53.732 1.00 26.93 236 LEU B O 1
ATOM 5462 N N . ARG B 1 237 ? 8.738 -29.503 52.628 1.00 25.45 237 ARG B N 1
ATOM 5463 C CA . ARG B 1 237 ? 7.981 -29.786 53.837 1.00 31.97 237 ARG B CA 1
ATOM 5464 C C . ARG B 1 237 ? 8.723 -30.790 54.716 1.00 28.09 237 ARG B C 1
ATOM 5465 O O . ARG B 1 237 ? 8.996 -30.516 55.885 1.00 30.07 237 ARG B O 1
ATOM 5473 N N . MET B 1 238 ? 9.098 -31.928 54.140 1.00 28.83 238 MET B N 1
ATOM 5474 C CA . MET B 1 238 ? 9.718 -33.001 54.926 1.00 34.95 238 MET B CA 1
ATOM 5475 C C . MET B 1 238 ? 11.251 -32.863 55.130 1.00 30.48 238 MET B C 1
ATOM 5476 O O . MET B 1 238 ? 11.886 -33.705 55.771 1.00 35.16 238 MET B O 1
ATOM 5481 N N . GLN B 1 239 ? 11.816 -31.755 54.659 1.00 24.61 239 GLN B N 1
ATOM 5482 C CA . GLN B 1 239 ? 13.265 -31.548 54.683 1.00 26.18 239 GLN B CA 1
ATOM 5483 C C . GLN B 1 239 ? 13.878 -31.317 56.077 1.00 26.91 239 GLN B C 1
ATOM 5484 O O . GLN B 1 239 ? 15.090 -31.478 56.262 1.00 25.23 239 GLN B O 1
ATOM 5490 N N . ASP B 1 240 ? 13.058 -30.940 57.055 1.00 28.49 240 ASP B N 1
ATOM 5491 C CA . ASP B 1 240 ? 13.533 -30.825 58.443 1.00 27.55 240 ASP B CA 1
ATOM 5492 C C . ASP B 1 240 ? 13.994 -32.165 58.991 1.00 27.78 240 ASP B C 1
ATOM 5493 O O . ASP B 1 240 ? 14.802 -32.225 59.922 1.00 22.93 240 ASP B O 1
ATOM 5498 N N . HIS B 1 241 ? 13.459 -33.233 58.400 1.00 26.93 241 HIS B N 1
ATOM 5499 C CA . HIS B 1 241 ? 13.715 -34.594 58.845 1.00 27.10 241 HIS B CA 1
ATOM 5500 C C . HIS B 1 241 ? 14.939 -35.200 58.178 1.00 25.22 241 HIS B C 1
ATOM 5501 O O . HIS B 1 241 ? 15.495 -36.180 58.673 1.00 23.33 241 HIS B O 1
ATOM 5508 N N . MET B 1 242 ? 15.386 -34.581 57.087 1.00 26.96 242 MET B N 1
ATOM 5509 C CA . MET B 1 242 ? 16.563 -35.064 56.368 1.00 24.44 242 MET B CA 1
ATOM 5510 C C . MET B 1 242 ? 17.879 -34.544 56.954 1.00 26.86 242 MET B C 1
ATOM 5511 O O . MET B 1 242 ? 18.945 -35.047 56.604 1.00 25.53 242 MET B O 1
ATOM 5516 N N . TYR B 1 243 ? 17.807 -33.559 57.852 1.00 24.01 243 TYR B N 1
ATOM 5517 C CA . TYR B 1 243 ? 19.015 -32.912 58.381 1.00 22.99 243 TYR B CA 1
ATOM 5518 C C . TYR B 1 243 ? 18.926 -32.614 59.886 1.00 23.31 243 TYR B C 1
ATOM 5519 O O . TYR B 1 243 ? 17.824 -32.520 60.436 1.00 24.66 243 TYR B O 1
ATOM 5528 N N . PRO B 1 244 ? 20.090 -32.449 60.554 1.00 27.96 244 PRO B N 1
ATOM 5529 C CA . PRO B 1 244 ? 20.142 -32.097 61.989 1.00 26.22 244 PRO B CA 1
ATOM 5530 C C . PRO B 1 244 ? 19.587 -30.698 62.288 1.00 26.42 244 PRO B C 1
ATOM 5531 O O . PRO B 1 244 ? 19.358 -29.933 61.354 1.00 28.05 244 PRO B O 1
ATOM 5535 N N . ARG B 1 245 ? 19.419 -30.363 63.567 1.00 29.33 245 ARG B N 1
ATOM 5536 C CA . ARG B 1 245 ? 18.623 -29.200 63.986 1.00 37.04 245 ARG B CA 1
ATOM 5537 C C . ARG B 1 245 ? 19.080 -27.791 63.536 1.00 38.91 245 ARG B C 1
ATOM 5538 O O . ARG B 1 245 ? 18.261 -26.970 63.093 1.00 38.52 245 ARG B O 1
ATOM 5546 N N . GLY B 1 246 ? 20.362 -27.485 63.653 1.00 29.62 246 GLY B N 1
ATOM 5547 C CA . GLY B 1 246 ? 20.777 -26.120 63.371 1.00 26.42 246 GLY B CA 1
ATOM 5548 C C . GLY B 1 246 ? 21.044 -25.818 61.905 1.00 27.32 246 GLY B C 1
ATOM 5549 O O . GLY B 1 246 ? 21.646 -24.783 61.581 1.00 27.16 246 GLY B O 1
ATOM 5550 N N . TYR B 1 247 ? 20.586 -26.711 61.024 1.00 24.09 247 TYR B N 1
ATOM 5551 C CA . TYR B 1 247 ? 20.922 -26.671 59.598 1.00 19.81 247 TYR B CA 1
ATOM 5552 C C . TYR B 1 247 ? 20.299 -25.492 58.842 1.00 22.34 247 TYR B C 1
ATOM 5553 O O . TYR B 1 247 ? 19.208 -25.017 59.178 1.00 25.89 247 TYR B O 1
ATOM 5562 N N . ILE B 1 248 ? 21.010 -25.010 57.827 1.00 24.10 248 ILE B N 1
ATOM 5563 C CA . ILE B 1 248 ? 20.504 -23.954 56.955 1.00 18.80 248 ILE B CA 1
ATOM 5564 C C . ILE B 1 248 ? 20.686 -24.400 55.507 1.00 18.49 248 ILE B C 1
ATOM 5565 O O . ILE B 1 248 ? 21.765 -24.836 55.133 1.00 13.25 248 ILE B O 1
ATOM 5570 N N . LYS B 1 249 ? 19.624 -24.309 54.709 1.00 17.56 249 LYS B N 1
ATOM 5571 C CA . LYS B 1 249 ? 19.733 -24.450 53.265 1.00 16.91 249 LYS B CA 1
ATOM 5572 C C . LYS B 1 249 ? 19.699 -23.086 52.568 1.00 18.18 249 LYS B C 1
ATOM 5573 O O . LYS B 1 249 ? 19.034 -22.153 53.013 1.00 15.40 249 LYS B O 1
ATOM 5579 N N . MET B 1 250 ? 20.436 -22.970 51.475 1.00 18.72 250 MET B N 1
ATOM 5580 C CA . MET B 1 250 ? 20.332 -21.788 50.646 1.00 16.91 250 MET B CA 1
ATOM 5581 C C . MET B 1 250 ? 19.267 -22.027 49.592 1.00 18.97 250 MET B C 1
ATOM 5582 O O . MET B 1 250 ? 19.281 -23.045 48.928 1.00 23.94 250 MET B O 1
ATOM 5587 N N . ARG B 1 251 ? 18.317 -21.109 49.468 1.00 20.67 251 ARG B N 1
ATOM 5588 C CA . ARG B 1 251 ? 17.302 -21.204 48.424 1.00 22.52 251 ARG B CA 1
ATOM 5589 C C . ARG B 1 251 ? 17.791 -20.475 47.162 1.00 20.92 251 ARG B C 1
ATOM 5590 O O . ARG B 1 251 ? 18.420 -19.432 47.270 1.00 17.98 251 ARG B O 1
ATOM 5598 N N . PHE B 1 252 ? 17.503 -21.024 45.982 1.00 17.67 252 PHE B N 1
ATOM 5599 C CA . PHE B 1 252 ? 17.918 -20.404 44.722 1.00 24.08 252 PHE B CA 1
ATOM 5600 C C . PHE B 1 252 ? 16.987 -20.774 43.567 1.00 24.67 252 PHE B C 1
ATOM 5601 O O . PHE B 1 252 ? 16.385 -21.845 43.567 1.00 22.18 252 PHE B O 1
ATOM 5609 N N . LEU B 1 253 ? 16.886 -19.870 42.591 1.00 18.91 253 LEU B N 1
ATOM 5610 C CA . LEU B 1 253 ? 16.105 -20.096 41.383 1.00 18.01 253 LEU B CA 1
ATOM 5611 C C . LEU B 1 253 ? 17.034 -20.397 40.212 1.00 18.01 253 LEU B C 1
ATOM 5612 O O . LEU B 1 253 ? 16.590 -20.786 39.130 1.00 21.69 253 LEU B O 1
ATOM 5617 N N . GLU B 1 254 ? 18.325 -20.183 40.436 1.00 17.36 254 GLU B N 1
ATOM 5618 C CA . GLU B 1 254 ? 19.345 -20.427 39.433 1.00 18.67 254 GLU B CA 1
ATOM 5619 C C . GLU B 1 254 ? 20.696 -20.193 40.071 1.00 22.15 254 GLU B C 1
ATOM 5620 O O . GLU B 1 254 ? 20.789 -19.567 41.129 1.00 22.48 254 GLU B O 1
ATOM 5626 N N . ASN B 1 255 ? 21.741 -20.729 39.450 1.00 21.87 255 ASN B N 1
ATOM 5627 C CA . ASN B 1 255 ? 23.098 -20.310 39.773 1.00 20.96 255 ASN B CA 1
ATOM 5628 C C . ASN B 1 255 ? 23.995 -20.350 38.542 1.00 23.52 255 ASN B C 1
ATOM 5629 O O . ASN B 1 255 ? 23.507 -20.382 37.409 1.00 24.02 255 ASN B O 1
ATOM 5634 N N . HIS B 1 256 ? 25.303 -20.347 38.763 1.00 22.95 256 HIS B N 1
ATOM 5635 C CA . HIS B 1 256 ? 26.255 -20.349 37.669 1.00 21.34 256 HIS B CA 1
ATOM 5636 C C . HIS B 1 256 ? 26.190 -21.679 36.940 1.00 25.05 256 HIS B C 1
ATOM 5637 O O . HIS B 1 256 ? 26.652 -21.802 35.817 1.00 28.50 256 HIS B O 1
ATOM 5644 N N . ASP B 1 257 ? 25.579 -22.660 37.597 1.00 31.03 257 ASP B N 1
ATOM 5645 C CA . ASP B 1 257 ? 25.558 -24.041 37.149 1.00 23.81 257 ASP B CA 1
ATOM 5646 C C . ASP B 1 257 ? 24.278 -24.416 36.405 1.00 24.36 257 ASP B C 1
ATOM 5647 O O . ASP B 1 257 ? 24.140 -25.554 35.959 1.00 28.17 257 ASP B O 1
ATOM 5652 N N . GLN B 1 258 ? 23.347 -23.473 36.272 1.00 23.94 258 GLN B N 1
ATOM 5653 C CA . GLN B 1 258 ? 22.027 -23.754 35.690 1.00 21.20 258 GLN B CA 1
ATOM 5654 C C . GLN B 1 258 ? 21.603 -22.705 34.643 1.00 26.94 258 GLN B C 1
ATOM 5655 O O . GLN B 1 258 ? 22.166 -21.604 34.572 1.00 23.60 258 GLN B O 1
ATOM 5661 N N . PRO B 1 259 ? 20.592 -23.038 33.826 1.00 25.25 259 PRO B N 1
ATOM 5662 C CA . PRO B 1 259 ? 20.062 -22.031 32.890 1.00 22.81 259 PRO B CA 1
ATOM 5663 C C . PRO B 1 259 ? 19.346 -20.889 33.600 1.00 24.28 259 PRO B C 1
ATOM 5664 O O . PRO B 1 259 ? 18.877 -21.093 34.709 1.00 31.61 259 PRO B O 1
ATOM 5668 N N . ARG B 1 260 ? 19.271 -19.712 32.986 1.00 26.53 260 ARG B N 1
ATOM 5669 C CA . ARG B 1 260 ? 18.498 -18.598 33.545 1.00 23.75 260 ARG B CA 1
ATOM 5670 C C . ARG B 1 260 ? 17.050 -19.041 33.756 1.00 23.21 260 ARG B C 1
ATOM 5671 O O . ARG B 1 260 ? 16.471 -19.668 32.865 1.00 24.02 260 ARG B O 1
ATOM 5679 N N . VAL B 1 261 ? 16.461 -18.720 34.914 1.00 21.71 261 VAL B N 1
ATOM 5680 C CA . VAL B 1 261 ? 15.084 -19.148 35.210 1.00 21.21 261 VAL B CA 1
ATOM 5681 C C . VAL B 1 261 ? 14.065 -18.436 34.329 1.00 23.41 261 VAL B C 1
ATOM 5682 O O . VAL B 1 261 ? 13.099 -19.046 33.881 1.00 24.81 261 VAL B O 1
ATOM 5686 N N . ALA B 1 262 ? 14.316 -17.159 34.045 1.00 25.59 262 ALA B N 1
ATOM 5687 C CA . ALA B 1 262 ? 13.458 -16.343 33.186 1.00 23.83 262 ALA B CA 1
ATOM 5688 C C . ALA B 1 262 ? 13.204 -16.979 31.820 1.00 24.27 262 ALA B C 1
ATOM 5689 O O . ALA B 1 262 ? 12.247 -16.640 31.121 1.00 24.05 262 ALA B O 1
ATOM 5691 N N . LYS B 1 263 ? 14.077 -17.908 31.455 1.00 26.00 263 LYS B N 1
ATOM 5692 C CA . LYS B 1 263 ? 13.974 -18.639 30.203 1.00 27.91 263 LYS B CA 1
ATOM 5693 C C . LYS B 1 263 ? 12.712 -19.516 30.157 1.00 26.99 263 LYS B C 1
ATOM 5694 O O . LYS B 1 263 ? 12.029 -19.594 29.135 1.00 26.86 263 LYS B O 1
ATOM 5700 N N . PHE B 1 264 ? 12.389 -20.140 31.284 1.00 22.15 264 PHE B N 1
ATOM 5701 C CA . PHE B 1 264 ? 11.243 -21.036 31.375 1.00 21.20 264 PHE B CA 1
ATOM 5702 C C . PHE B 1 264 ? 9.928 -20.359 31.802 1.00 25.24 264 PHE B C 1
ATOM 5703 O O . PHE B 1 264 ? 8.855 -20.921 31.622 1.00 24.59 264 PHE B O 1
ATOM 5711 N N . LEU B 1 265 ? 10.014 -19.154 32.362 1.00 29.01 265 LEU B N 1
ATOM 5712 C CA . LEU B 1 265 ? 8.858 -18.482 32.963 1.00 25.81 265 LEU B CA 1
ATOM 5713 C C . LEU B 1 265 ? 8.557 -17.140 32.313 1.00 23.95 265 LEU B C 1
ATOM 5714 O O . LEU B 1 265 ? 9.464 -16.448 31.867 1.00 27.74 265 LEU B O 1
ATOM 5719 N N . SER B 1 266 ? 7.283 -16.765 32.290 1.00 23.44 266 SER B N 1
ATOM 5720 C CA . SER B 1 266 ? 6.902 -15.381 32.041 1.00 22.65 266 SER B CA 1
ATOM 5721 C C . SER B 1 266 ? 7.220 -14.531 33.268 1.00 23.30 266 SER B C 1
ATOM 5722 O O . SER B 1 266 ? 7.381 -15.055 34.375 1.00 21.22 266 SER B O 1
ATOM 5725 N N . ARG B 1 267 ? 7.322 -13.221 33.064 1.00 24.62 267 ARG B N 1
ATOM 5726 C CA . ARG B 1 267 ? 7.576 -12.287 34.153 1.00 24.77 267 ARG B CA 1
ATOM 5727 C C . ARG B 1 267 ? 6.541 -12.460 35.244 1.00 20.44 267 ARG B C 1
ATOM 5728 O O . ARG B 1 267 ? 6.874 -12.479 36.430 1.00 19.87 267 ARG B O 1
ATOM 5736 N N . GLU B 1 268 ? 5.283 -12.551 34.837 1.00 17.63 268 GLU B N 1
ATOM 5737 C CA . GLU B 1 268 ? 4.196 -12.596 35.805 1.00 25.65 268 GLU B CA 1
ATOM 5738 C C . GLU B 1 268 ? 4.368 -13.789 36.738 1.00 29.48 268 GLU B C 1
ATOM 5739 O O . GLU B 1 268 ? 4.305 -13.643 37.965 1.00 29.51 268 GLU B O 1
ATOM 5745 N N . SER B 1 269 ? 4.598 -14.962 36.149 1.00 21.40 269 SER B N 1
ATOM 5746 C CA . SER B 1 269 ? 4.798 -16.177 36.924 1.00 24.25 269 SER B CA 1
ATOM 5747 C C . SER B 1 269 ? 6.038 -16.051 37.804 1.00 25.21 269 SER B C 1
ATOM 5748 O O . SER B 1 269 ? 6.030 -16.431 38.987 1.00 24.94 269 SER B O 1
ATOM 5751 N N . LEU B 1 270 ? 7.095 -15.495 37.215 1.00 20.54 270 LEU B N 1
ATOM 5752 C CA . LEU B 1 270 ? 8.389 -15.401 37.867 1.00 16.10 270 LEU B CA 1
ATOM 5753 C C . LEU B 1 270 ? 8.313 -14.618 39.160 1.00 20.69 270 LEU B C 1
ATOM 5754 O O . LEU B 1 270 ? 9.029 -14.907 40.116 1.00 24.96 270 LEU B O 1
ATOM 5759 N N . MET B 1 271 ? 7.423 -13.639 39.196 1.00 20.16 271 MET B N 1
ATOM 5760 C CA . MET B 1 271 ? 7.272 -12.806 40.371 1.00 20.28 271 MET B CA 1
ATOM 5761 C C . MET B 1 271 ? 6.756 -13.592 41.569 1.00 19.45 271 MET B C 1
ATOM 5762 O O . MET B 1 271 ? 7.053 -13.254 42.714 1.00 17.83 271 MET B O 1
ATOM 5767 N N . HIS B 1 272 ? 6.007 -14.658 41.297 1.00 21.37 272 HIS B N 1
ATOM 5768 C CA . HIS B 1 272 ? 5.530 -15.545 42.353 1.00 18.12 272 HIS B CA 1
ATOM 5769 C C . HIS B 1 272 ? 6.681 -16.351 42.933 1.00 17.68 272 HIS B C 1
ATOM 5770 O O . HIS B 1 272 ? 6.690 -16.695 44.120 1.00 15.44 272 HIS B O 1
ATOM 5777 N N . TRP B 1 273 ? 7.668 -16.633 42.092 1.00 17.77 273 TRP B N 1
ATOM 5778 C CA . TRP B 1 273 ? 8.831 -17.393 42.526 1.00 16.81 273 TRP B CA 1
ATOM 5779 C C . TRP B 1 273 ? 9.883 -16.551 43.243 1.00 19.27 273 TRP B C 1
ATOM 5780 O O . TRP B 1 273 ? 10.689 -17.083 44.011 1.00 16.34 273 TRP B O 1
ATOM 5791 N N . ILE B 1 274 ? 9.874 -15.243 42.969 1.00 18.14 274 ILE B N 1
ATOM 5792 C CA . ILE B 1 274 ? 10.755 -14.301 43.633 1.00 14.96 274 ILE B CA 1
ATOM 5793 C C . ILE B 1 274 ? 10.199 -14.118 45.021 1.00 15.07 274 ILE B C 1
ATOM 5794 O O . ILE B 1 274 ? 10.949 -14.062 46.001 1.00 17.35 274 ILE B O 1
ATOM 5799 N N . ALA B 1 275 ? 8.874 -13.993 45.084 1.00 12.06 275 ALA B N 1
ATOM 5800 C CA . ALA B 1 275 ? 8.147 -13.957 46.343 1.00 12.97 275 ALA B CA 1
ATOM 5801 C C . ALA B 1 275 ? 8.551 -15.148 47.210 1.00 15.79 275 ALA B C 1
ATOM 5802 O O . ALA B 1 275 ? 8.939 -15.001 48.369 1.00 13.54 275 ALA B O 1
ATOM 5804 N N . PHE B 1 276 ? 8.469 -16.335 46.617 1.00 16.26 276 PHE B N 1
ATOM 5805 C CA . PHE B 1 276 ? 8.937 -17.543 47.262 1.00 19.47 276 PHE B CA 1
ATOM 5806 C C . PHE B 1 276 ? 10.374 -17.390 47.764 1.00 20.80 276 PHE B C 1
ATOM 5807 O O . PHE B 1 276 ? 10.607 -17.473 48.964 1.00 24.38 276 PHE B O 1
ATOM 5815 N N . LEU B 1 277 ? 11.317 -17.138 46.855 1.00 16.14 277 LEU B N 1
ATOM 5816 C CA . LEU B 1 277 ? 12.753 -17.034 47.175 1.00 15.92 277 LEU B CA 1
ATOM 5817 C C . LEU B 1 277 ? 13.027 -16.280 48.472 1.00 18.93 277 LEU B C 1
ATOM 5818 O O . LEU B 1 277 ? 13.822 -16.718 49.306 1.00 19.00 277 LEU B O 1
ATOM 5823 N N . PHE B 1 278 ? 12.354 -15.146 48.641 1.00 17.66 278 PHE B N 1
ATOM 5824 C CA . PHE B 1 278 ? 12.675 -14.239 49.727 1.00 18.30 278 PHE B CA 1
ATOM 5825 C C . PHE B 1 278 ? 11.801 -14.405 50.974 1.00 22.68 278 PHE B C 1
ATOM 5826 O O . PHE B 1 278 ? 12.084 -13.779 51.997 1.00 19.16 278 PHE B O 1
ATOM 5834 N N . THR B 1 279 ? 10.753 -15.233 50.902 1.00 22.61 279 THR B N 1
ATOM 5835 C CA . THR B 1 279 ? 9.873 -15.441 52.066 1.00 19.26 279 THR B CA 1
ATOM 5836 C C . THR B 1 279 ? 9.897 -16.836 52.667 1.00 22.00 279 THR B C 1
ATOM 5837 O O . THR B 1 279 ? 9.511 -17.017 53.813 1.00 23.29 279 THR B O 1
ATOM 5841 N N . VAL B 1 280 ? 10.326 -17.820 51.887 1.00 19.41 280 VAL B N 1
ATOM 5842 C CA . VAL B 1 280 ? 10.410 -19.185 52.361 1.00 24.39 280 VAL B CA 1
ATOM 5843 C C . VAL B 1 280 ? 11.528 -19.318 53.406 1.00 27.57 280 VAL B C 1
ATOM 5844 O O . VAL B 1 280 ? 12.398 -18.452 53.501 1.00 22.48 280 VAL B O 1
ATOM 5848 N N . LYS B 1 281 ? 11.476 -20.384 54.212 1.00 30.43 281 LYS B N 1
ATOM 5849 C CA . LYS B 1 281 ? 12.527 -20.659 55.188 1.00 25.51 281 LYS B CA 1
ATOM 5850 C C . LYS B 1 281 ? 13.862 -20.872 54.460 1.00 29.83 281 LYS B C 1
ATOM 5851 O O . LYS B 1 281 ? 13.896 -21.347 53.312 1.00 26.34 281 LYS B O 1
ATOM 5857 N N . GLY B 1 282 ? 14.953 -20.489 55.118 1.00 24.59 282 GLY B N 1
ATOM 5858 C CA . GLY B 1 282 ? 16.272 -20.562 54.519 1.00 19.26 282 GLY B CA 1
ATOM 5859 C C . GLY B 1 282 ? 16.876 -19.222 54.118 1.00 24.18 282 GLY B C 1
ATOM 5860 O O . GLY B 1 282 ? 16.357 -18.143 54.427 1.00 31.00 282 GLY B O 1
ATOM 5861 N N . VAL B 1 283 ? 17.983 -19.314 53.396 1.00 21.44 283 VAL B N 1
ATOM 5862 C CA . VAL B 1 283 ? 18.800 -18.187 53.003 1.00 18.41 283 VAL B CA 1
ATOM 5863 C C . VAL B 1 283 ? 18.673 -17.960 51.493 1.00 23.06 283 VAL B C 1
ATOM 5864 O O . VAL B 1 283 ? 18.833 -18.899 50.709 1.00 20.04 283 VAL B O 1
ATOM 5868 N N . PRO B 1 284 ? 18.377 -16.715 51.072 1.00 19.07 284 PRO B N 1
ATOM 5869 C CA . PRO B 1 284 ? 18.159 -16.485 49.640 1.00 15.35 284 PRO B CA 1
ATOM 5870 C C . PRO B 1 284 ? 19.427 -16.247 48.821 1.00 22.49 284 PRO B C 1
ATOM 5871 O O . PRO B 1 284 ? 20.383 -15.614 49.295 1.00 16.24 284 PRO B O 1
ATOM 5875 N N . LEU B 1 285 ? 19.419 -16.769 47.593 1.00 21.33 285 LEU B N 1
ATOM 5876 C CA . LEU B 1 285 ? 20.476 -16.507 46.624 1.00 18.97 285 LEU B CA 1
ATOM 5877 C C . LEU B 1 285 ? 19.939 -15.788 45.400 1.00 19.11 285 LEU B C 1
ATOM 5878 O O . LEU B 1 285 ? 19.031 -16.282 44.725 1.00 15.31 285 LEU B O 1
ATOM 5883 N N . VAL B 1 286 ? 20.509 -14.617 45.120 1.00 21.05 286 VAL B N 1
ATOM 5884 C CA . VAL B 1 286 ? 20.334 -13.963 43.819 1.00 17.93 286 VAL B CA 1
ATOM 5885 C C . VAL B 1 286 ? 21.614 -14.188 42.986 1.00 15.04 286 VAL B C 1
ATOM 5886 O O . VAL B 1 286 ? 22.725 -13.937 43.434 1.00 14.66 286 VAL B O 1
ATOM 5890 N N . HIS B 1 287 ? 21.454 -14.725 41.796 1.00 11.72 287 HIS B N 1
ATOM 5891 C CA . HIS B 1 287 ? 22.595 -15.059 40.974 1.00 15.03 287 HIS B CA 1
ATOM 5892 C C . HIS B 1 287 ? 22.729 -13.910 40.000 1.00 15.99 287 HIS B C 1
ATOM 5893 O O . HIS B 1 287 ? 21.724 -13.512 39.415 1.00 18.79 287 HIS B O 1
ATOM 5900 N N . ASN B 1 288 ? 23.928 -13.363 39.827 1.00 11.33 288 ASN B N 1
ATOM 5901 C CA . ASN B 1 288 ? 24.048 -12.119 39.055 1.00 16.05 288 ASN B CA 1
ATOM 5902 C C . ASN B 1 288 ? 23.329 -12.113 37.699 1.00 14.93 288 ASN B C 1
ATOM 5903 O O . ASN B 1 288 ? 23.478 -13.030 36.893 1.00 14.23 288 ASN B O 1
ATOM 5908 N N . GLY B 1 289 ? 22.503 -11.093 37.494 1.00 16.99 289 GLY B N 1
ATOM 5909 C CA . GLY B 1 289 ? 21.726 -10.947 36.275 1.00 16.15 289 GLY B CA 1
ATOM 5910 C C . GLY B 1 289 ? 20.271 -11.384 36.406 1.00 19.66 289 GLY B C 1
ATOM 5911 O O . GLY B 1 289 ? 19.430 -11.010 35.587 1.00 20.29 289 GLY B O 1
ATOM 5912 N N . GLN B 1 290 ? 19.980 -12.177 37.436 1.00 16.52 290 GLN B N 1
ATOM 5913 C CA . GLN B 1 290 ? 18.640 -12.699 37.686 1.00 16.84 290 GLN B CA 1
ATOM 5914 C C . GLN B 1 290 ? 17.685 -11.590 38.148 1.00 20.34 290 GLN B C 1
ATOM 5915 O O . GLN B 1 290 ? 16.461 -11.668 37.944 1.00 21.49 290 GLN B O 1
ATOM 5921 N N . GLU B 1 291 ? 18.253 -10.543 38.746 1.00 16.46 291 GLU B N 1
ATOM 5922 C CA . GLU B 1 291 ? 17.459 -9.423 39.229 1.00 15.96 291 GLU B CA 1
ATOM 5923 C C . GLU B 1 291 ? 16.930 -8.617 38.060 1.00 19.06 291 GLU B C 1
ATOM 5924 O O . GLU B 1 291 ? 15.996 -7.832 38.205 1.00 18.42 291 GLU B O 1
ATOM 5930 N N . TYR B 1 292 ? 17.516 -8.824 36.886 1.00 21.37 292 TYR B N 1
ATOM 5931 C CA . TYR B 1 292 ? 17.005 -8.163 35.692 1.00 23.09 292 TYR B CA 1
ATOM 5932 C C . TYR B 1 292 ? 16.170 -9.089 34.813 1.00 22.54 292 TYR B C 1
ATOM 5933 O O . TYR B 1 292 ? 15.793 -8.712 33.701 1.00 23.77 292 TYR B O 1
ATOM 5942 N N . ALA B 1 293 ? 15.866 -10.281 35.335 1.00 17.35 293 ALA B N 1
ATOM 5943 C CA . ALA B 1 293 ? 15.166 -11.315 34.579 1.00 18.95 293 ALA B CA 1
ATOM 5944 C C . ALA B 1 293 ? 15.907 -11.735 33.290 1.00 23.04 293 ALA B C 1
ATOM 5945 O O . ALA B 1 293 ? 15.278 -12.063 32.289 1.00 25.65 293 ALA B O 1
ATOM 5947 N N . LEU B 1 294 ? 17.238 -11.729 33.319 1.00 22.15 294 LEU B N 1
ATOM 5948 C CA . LEU B 1 294 ? 18.037 -12.077 32.151 1.00 21.07 294 LEU B CA 1
ATOM 5949 C C . LEU B 1 294 ? 17.697 -13.465 31.614 1.00 24.63 294 LEU B C 1
ATOM 5950 O O . LEU B 1 294 ? 17.437 -14.390 32.378 1.00 26.52 294 LEU B O 1
ATOM 5955 N N . LYS B 1 295 ? 17.673 -13.606 30.296 1.00 28.02 295 LYS B N 1
ATOM 5956 C CA . LYS B 1 295 ? 17.352 -14.896 29.695 1.00 30.64 295 LYS B CA 1
ATOM 5957 C C . LYS B 1 295 ? 18.573 -15.604 29.093 1.00 33.48 295 LYS B C 1
ATOM 5958 O O . LYS B 1 295 ? 18.559 -16.819 28.883 1.00 32.11 295 LYS B O 1
ATOM 5964 N N . GLU B 1 296 ? 19.631 -14.851 28.821 1.00 28.97 296 GLU B N 1
ATOM 5965 C CA . GLU B 1 296 ? 20.820 -15.440 28.219 1.00 31.50 296 GLU B CA 1
ATOM 5966 C C . GLU B 1 296 ? 21.804 -15.896 29.294 1.00 36.90 296 GLU B C 1
ATOM 5967 O O . GLU B 1 296 ? 22.190 -15.117 30.174 1.00 33.36 296 GLU B O 1
ATOM 5973 N N . ASP B 1 297 ? 22.190 -17.170 29.230 1.00 34.78 297 ASP B N 1
ATOM 5974 C CA . ASP B 1 297 ? 22.986 -17.780 30.293 1.00 34.62 297 ASP B CA 1
ATOM 5975 C C . ASP B 1 297 ? 24.435 -17.321 30.282 1.00 31.02 297 ASP B C 1
ATOM 5976 O O . ASP B 1 297 ? 24.982 -16.972 29.243 1.00 30.67 297 ASP B O 1
ATOM 5981 N N . LEU B 1 298 ? 25.041 -17.331 31.461 1.00 32.14 298 LEU B N 1
ATOM 5982 C CA . LEU B 1 298 ? 26.473 -17.156 31.597 1.00 31.84 298 LEU B CA 1
ATOM 5983 C C . LEU B 1 298 ? 27.211 -18.013 30.589 1.00 31.32 298 LEU B C 1
ATOM 5984 O O . LEU B 1 298 ? 26.845 -19.175 30.356 1.00 23.80 298 LEU B O 1
ATOM 5989 N N . ASP B 1 299 ? 28.241 -17.424 29.989 1.00 30.69 299 ASP B N 1
ATOM 5990 C CA . ASP B 1 299 ? 29.269 -18.179 29.281 1.00 27.29 299 ASP B CA 1
ATOM 5991 C C . ASP B 1 299 ? 30.488 -18.219 30.188 1.00 29.25 299 ASP B C 1
ATOM 5992 O O . ASP B 1 299 ? 31.078 -17.188 30.500 1.00 28.84 299 ASP B O 1
ATOM 5997 N N . ILE B 1 300 ? 30.871 -19.428 30.581 1.00 29.91 300 ILE B N 1
ATOM 5998 C CA . ILE B 1 300 ? 31.855 -19.619 31.628 1.00 24.29 300 ILE B CA 1
ATOM 5999 C C . ILE B 1 300 ? 33.256 -19.933 31.059 1.00 27.31 300 ILE B C 1
ATOM 6000 O O . ILE B 1 300 ? 34.208 -20.108 31.825 1.00 28.45 300 ILE B O 1
ATOM 6005 N N . PHE B 1 301 ? 33.374 -19.966 29.722 1.00 23.57 301 PHE B N 1
ATOM 6006 C CA . PHE B 1 301 ? 34.612 -20.381 29.027 1.00 25.89 301 PHE B CA 1
ATOM 6007 C C . PHE B 1 301 ? 35.218 -19.303 28.128 1.00 31.14 301 PHE B C 1
ATOM 6008 O O . PHE B 1 301 ? 36.447 -19.195 28.011 1.00 28.64 301 PHE B O 1
ATOM 6016 N N . ASN B 1 302 ? 34.347 -18.533 27.474 1.00 29.71 302 ASN B N 1
ATOM 6017 C CA . ASN B 1 302 ? 34.752 -17.562 26.465 1.00 24.79 302 ASN B CA 1
ATOM 6018 C C . ASN B 1 302 ? 34.587 -16.136 26.979 1.00 32.42 302 ASN B C 1
ATOM 6019 O O . ASN B 1 302 ? 34.073 -15.932 28.089 1.00 24.75 302 ASN B O 1
ATOM 6024 N N . GLU B 1 303 ? 35.041 -15.161 26.183 1.00 29.71 303 GLU B N 1
ATOM 6025 C CA . GLU B 1 303 ? 34.892 -13.746 26.530 1.00 28.46 303 GLU B CA 1
ATOM 6026 C C . GLU B 1 303 ? 33.422 -13.402 26.643 1.00 26.73 303 GLU B C 1
ATOM 6027 O O . GLU B 1 303 ? 32.663 -13.534 25.674 1.00 24.68 303 GLU B O 1
ATOM 6033 N N . TYR B 1 304 ? 33.026 -12.958 27.831 1.00 27.00 304 TYR B N 1
ATOM 6034 C CA . TYR B 1 304 ? 31.622 -12.706 28.116 1.00 22.39 304 TYR B CA 1
ATOM 6035 C C . TYR B 1 304 ? 31.466 -11.528 29.061 1.00 23.35 304 TYR B C 1
ATOM 6036 O O . TYR B 1 304 ? 32.169 -11.418 30.052 1.00 22.93 304 TYR B O 1
ATOM 6045 N N . THR B 1 305 ? 30.547 -10.632 28.736 1.00 26.55 305 THR B N 1
ATOM 6046 C CA . THR B 1 305 ? 30.221 -9.525 29.625 1.00 28.58 305 THR B CA 1
ATOM 6047 C C . THR B 1 305 ? 28.727 -9.556 29.900 1.00 33.70 305 THR B C 1
ATOM 6048 O O . THR B 1 305 ? 27.916 -9.474 28.970 1.00 34.07 305 THR B O 1
ATOM 6052 N N . LEU B 1 306 ? 28.351 -9.693 31.166 1.00 29.25 306 LEU B N 1
ATOM 6053 C CA . LEU B 1 306 ? 26.930 -9.753 31.479 1.00 31.06 306 LEU B CA 1
ATOM 6054 C C . LEU B 1 306 ? 26.294 -8.360 31.462 1.00 29.59 306 LEU B C 1
ATOM 6055 O O . LEU B 1 306 ? 26.861 -7.399 31.987 1.00 25.98 306 LEU B O 1
ATOM 6060 N N . PRO B 1 307 ? 25.131 -8.250 30.802 1.00 25.54 307 PRO B N 1
ATOM 6061 C CA . PRO B 1 307 ? 24.373 -7.005 30.616 1.00 27.76 307 PRO B CA 1
ATOM 6062 C C . PRO B 1 307 ? 23.860 -6.432 31.948 1.00 30.85 307 PRO B C 1
ATOM 6063 O O . PRO B 1 307 ? 22.649 -6.291 32.139 1.00 25.77 307 PRO B O 1
ATOM 6067 N N . ILE B 1 308 ? 24.789 -6.116 32.846 1.00 31.27 308 ILE B N 1
ATOM 6068 C CA . ILE B 1 308 ? 24.495 -5.571 34.166 1.00 33.13 308 ILE B CA 1
ATOM 6069 C C . ILE B 1 308 ? 25.129 -4.182 34.227 1.00 31.46 308 ILE B C 1
ATOM 6070 O O . ILE B 1 308 ? 26.268 -4.015 33.798 1.00 32.46 308 ILE B O 1
ATOM 6075 N N . PRO B 1 309 ? 24.411 -3.180 34.757 1.00 25.06 309 PRO B N 1
ATOM 6076 C CA . PRO B 1 309 ? 22.999 -3.211 35.150 1.00 32.12 309 PRO B CA 1
ATOM 6077 C C . PRO B 1 309 ? 22.081 -3.146 33.945 1.00 36.14 309 PRO B C 1
ATOM 6078 O O . PRO B 1 309 ? 22.545 -2.889 32.836 1.00 41.78 309 PRO B O 1
ATOM 6082 N N . GLY B 1 310 ? 20.796 -3.401 34.162 1.00 31.72 310 GLY B N 1
ATOM 6083 C CA . GLY B 1 310 ? 19.813 -3.296 33.105 1.00 32.06 310 GLY B CA 1
ATOM 6084 C C . GLY B 1 310 ? 18.750 -2.264 33.440 1.00 33.99 310 GLY B C 1
ATOM 6085 O O . GLY B 1 310 ? 18.934 -1.406 34.315 1.00 29.45 310 GLY B O 1
ATOM 6086 N N . GLU B 1 311 ? 17.632 -2.357 32.730 1.00 35.41 311 GLU B N 1
ATOM 6087 C CA . GLU B 1 311 ? 16.476 -1.506 32.967 1.00 36.19 311 GLU B CA 1
ATOM 6088 C C . GLU B 1 311 ? 15.823 -1.848 34.313 1.00 36.46 311 GLU B C 1
ATOM 6089 O O . GLU B 1 311 ? 15.451 -3.001 34.565 1.00 32.88 311 GLU B O 1
ATOM 6095 N N . GLU B 1 312 ? 15.689 -0.850 35.186 1.00 36.96 312 GLU B N 1
ATOM 6096 C CA . GLU B 1 312 ? 15.170 -1.101 36.531 1.00 32.68 312 GLU B CA 1
ATOM 6097 C C . GLU B 1 312 ? 13.715 -1.564 36.493 1.00 36.27 312 GLU B C 1
ATOM 6098 O O . GLU B 1 312 ? 12.809 -0.856 36.947 1.00 33.59 312 GLU B O 1
ATOM 6104 N N . ASN B 1 313 ? 13.511 -2.767 35.953 1.00 27.04 313 ASN B N 1
ATOM 6105 C CA . ASN B 1 313 ? 12.174 -3.291 35.710 1.00 25.45 313 ASN B CA 1
ATOM 6106 C C . ASN B 1 313 ? 11.447 -3.822 36.955 1.00 25.26 313 ASN B C 1
ATOM 6107 O O . ASN B 1 313 ? 11.964 -3.745 38.075 1.00 23.32 313 ASN B O 1
ATOM 6112 N N . GLU B 1 314 ? 10.262 -4.392 36.749 1.00 24.31 314 GLU B N 1
ATOM 6113 C CA . GLU B 1 314 ? 9.459 -4.862 37.880 1.00 30.23 314 GLU B CA 1
ATOM 6114 C C . GLU B 1 314 ? 10.104 -6.028 38.631 1.00 25.55 314 GLU B C 1
ATOM 6115 O O . GLU B 1 314 ? 9.776 -6.265 39.797 1.00 28.08 314 GLU B O 1
ATOM 6121 N N . ILE B 1 315 ? 11.021 -6.737 37.970 1.00 18.82 315 ILE B N 1
ATOM 6122 C CA . ILE B 1 315 ? 11.750 -7.841 38.603 1.00 20.13 315 ILE B CA 1
ATOM 6123 C C . ILE B 1 315 ? 12.845 -7.295 39.506 1.00 19.69 315 ILE B C 1
ATOM 6124 O O . ILE B 1 315 ? 12.980 -7.714 40.656 1.00 18.53 315 ILE B O 1
ATOM 6129 N N . PHE B 1 316 ? 13.621 -6.346 38.991 1.00 22.01 316 PHE B N 1
ATOM 6130 C CA . PHE B 1 316 ? 14.580 -5.646 39.836 1.00 22.47 316 PHE B CA 1
ATOM 6131 C C . PHE B 1 316 ? 13.890 -5.066 41.084 1.00 21.33 316 PHE B C 1
ATOM 6132 O O . PHE B 1 316 ? 14.368 -5.264 42.206 1.00 18.63 316 PHE B O 1
ATOM 6140 N N . SER B 1 317 ? 12.771 -4.367 40.864 1.00 20.33 317 SER B N 1
ATOM 6141 C CA . SER B 1 317 ? 12.023 -3.672 41.921 1.00 19.99 317 SER B CA 1
ATOM 6142 C C . SER B 1 317 ? 11.550 -4.597 43.042 1.00 18.32 317 SER B C 1
ATOM 6143 O O . SER B 1 317 ? 11.722 -4.290 44.213 1.00 17.74 317 SER B O 1
ATOM 6146 N N . LEU B 1 318 ? 10.941 -5.721 42.662 1.00 23.40 318 LEU B N 1
ATOM 6147 C CA . LEU B 1 318 ? 10.545 -6.774 43.599 1.00 19.91 318 LEU B CA 1
ATOM 6148 C C . LEU B 1 318 ? 11.742 -7.337 44.368 1.00 19.04 318 LEU B C 1
ATOM 6149 O O . LEU B 1 318 ? 11.674 -7.510 45.589 1.00 18.94 318 LEU B O 1
ATOM 6154 N N . HIS B 1 319 ? 12.831 -7.615 43.657 1.00 16.97 319 HIS B N 1
ATOM 6155 C CA . HIS B 1 319 ? 14.057 -8.093 44.296 1.00 18.37 319 HIS B CA 1
ATOM 6156 C C . HIS B 1 319 ? 14.518 -7.172 45.417 1.00 14.87 319 HIS B C 1
ATOM 6157 O O . HIS B 1 319 ? 14.811 -7.627 46.508 1.00 14.80 319 HIS B O 1
ATOM 6164 N N . ARG B 1 320 ? 14.579 -5.873 45.142 1.00 19.55 320 ARG B N 1
ATOM 6165 C CA . ARG B 1 320 ? 14.958 -4.888 46.163 1.00 14.93 320 ARG B CA 1
ATOM 6166 C C . ARG B 1 320 ? 13.898 -4.773 47.257 1.00 17.34 320 ARG B C 1
ATOM 6167 O O . ARG B 1 320 ? 14.231 -4.774 48.440 1.00 18.29 320 ARG B O 1
ATOM 6175 N N . LYS B 1 321 ? 12.625 -4.680 46.864 1.00 14.73 321 LYS B N 1
ATOM 6176 C CA . LYS B 1 321 ? 11.540 -4.580 47.826 1.00 13.29 321 LYS B CA 1
ATOM 6177 C C . LYS B 1 321 ? 11.570 -5.712 48.850 1.00 20.30 321 LYS B C 1
ATOM 6178 O O . LYS B 1 321 ? 11.630 -5.459 50.054 1.00 21.73 321 LYS B O 1
ATOM 6184 N N . LEU B 1 322 ? 11.552 -6.955 48.365 1.00 21.95 322 LEU B N 1
ATOM 6185 C CA . LEU B 1 322 ? 11.462 -8.138 49.228 1.00 19.87 322 LEU B CA 1
ATOM 6186 C C . LEU B 1 322 ? 12.702 -8.390 50.070 1.00 22.45 322 LEU B C 1
ATOM 6187 O O . LEU B 1 322 ? 12.595 -8.784 51.235 1.00 24.27 322 LEU B O 1
ATOM 6192 N N . ALA B 1 323 ? 13.875 -8.177 49.481 1.00 20.48 323 ALA B N 1
ATOM 6193 C CA . ALA B 1 323 ? 15.120 -8.366 50.206 1.00 17.11 323 ALA B CA 1
ATOM 6194 C C . ALA B 1 323 ? 15.203 -7.340 51.318 1.00 21.22 323 ALA B C 1
ATOM 6195 O O . ALA B 1 323 ? 15.480 -7.690 52.456 1.00 27.47 323 ALA B O 1
ATOM 6197 N N . HIS B 1 324 ? 14.967 -6.071 50.980 1.00 21.36 324 HIS B N 1
ATOM 6198 C CA . HIS B 1 324 ? 14.941 -4.994 51.969 1.00 23.00 324 HIS B CA 1
ATOM 6199 C C . HIS B 1 324 ? 13.929 -5.362 53.046 1.00 29.95 324 HIS B C 1
ATOM 6200 O O . HIS B 1 324 ? 14.159 -5.137 54.240 1.00 30.81 324 HIS B O 1
ATOM 6207 N N . TYR B 1 325 ? 12.825 -5.972 52.617 1.00 26.70 325 TYR B N 1
ATOM 6208 C CA . TYR B 1 325 ? 11.802 -6.406 53.546 1.00 23.57 325 TYR B CA 1
ATOM 6209 C C . TYR B 1 325 ? 12.310 -7.492 54.467 1.00 35.03 325 TYR B C 1
ATOM 6210 O O . TYR B 1 325 ? 12.159 -7.379 55.682 1.00 38.51 325 TYR B O 1
ATOM 6219 N N . ARG B 1 326 ? 12.905 -8.541 53.896 1.00 28.14 326 ARG B N 1
ATOM 6220 C CA . ARG B 1 326 ? 13.413 -9.639 54.705 1.00 29.87 326 ARG B CA 1
ATOM 6221 C C . ARG B 1 326 ? 14.396 -9.183 55.782 1.00 29.81 326 ARG B C 1
ATOM 6222 O O . ARG B 1 326 ? 14.191 -9.441 56.957 1.00 40.79 326 ARG B O 1
ATOM 6230 N N . TYR B 1 327 ? 15.460 -8.501 55.400 1.00 35.21 327 TYR B N 1
ATOM 6231 C CA . TYR B 1 327 ? 16.450 -8.130 56.399 1.00 40.56 327 TYR B CA 1
ATOM 6232 C C . TYR B 1 327 ? 15.923 -7.169 57.472 1.00 37.79 327 TYR B C 1
ATOM 6233 O O . TYR B 1 327 ? 16.378 -7.210 58.616 1.00 41.07 327 TYR B O 1
ATOM 6242 N N . LYS B 1 328 ? 14.965 -6.320 57.118 1.00 32.73 328 LYS B N 1
ATOM 6243 C CA . LYS B 1 328 ? 14.466 -5.335 58.079 1.00 38.95 328 LYS B CA 1
ATOM 6244 C C . LYS B 1 328 ? 13.372 -5.872 58.997 1.00 40.31 328 LYS B C 1
ATOM 6245 O O . LYS B 1 328 ? 13.056 -5.259 60.016 1.00 42.12 328 LYS B O 1
ATOM 6251 N N . THR B 1 329 ? 12.796 -7.015 58.644 1.00 39.20 329 THR B N 1
ATOM 6252 C CA . THR B 1 329 ? 11.855 -7.677 59.540 1.00 39.65 329 THR B CA 1
ATOM 6253 C C . THR B 1 329 ? 12.559 -8.857 60.205 1.00 41.65 329 THR B C 1
ATOM 6254 O O . THR B 1 329 ? 13.210 -9.660 59.545 1.00 43.45 329 THR B O 1
ATOM 6258 N N . ASN B 1 330 ? 12.470 -8.955 61.521 1.00 39.54 330 ASN B N 1
ATOM 6259 C CA . ASN B 1 330 ? 13.153 -10.061 62.185 1.00 43.44 330 ASN B CA 1
ATOM 6260 C C . ASN B 1 330 ? 12.309 -11.351 62.274 1.00 38.85 330 ASN B C 1
ATOM 6261 O O . ASN B 1 330 ? 12.648 -12.284 63.007 1.00 38.87 330 ASN B O 1
ATOM 6266 N N . VAL B 1 331 ? 11.237 -11.394 61.482 1.00 39.13 331 VAL B N 1
ATOM 6267 C CA . VAL B 1 331 ? 10.322 -12.532 61.419 1.00 37.53 331 VAL B CA 1
ATOM 6268 C C . VAL B 1 331 ? 10.962 -13.779 60.815 1.00 30.58 331 VAL B C 1
ATOM 6269 O O . VAL B 1 331 ? 10.829 -14.872 61.347 1.00 33.68 331 VAL B O 1
ATOM 6273 N N . PHE B 1 332 ? 11.636 -13.611 59.684 1.00 36.22 332 PHE B N 1
ATOM 6274 C CA . PHE B 1 332 ? 12.224 -14.741 58.962 1.00 32.97 332 PHE B CA 1
ATOM 6275 C C . PHE B 1 332 ? 13.436 -15.240 59.721 1.00 32.19 332 PHE B C 1
ATOM 6276 O O . PHE B 1 332 ? 13.715 -16.436 59.759 1.00 30.68 332 PHE B O 1
ATOM 6284 N N . SER B 1 333 ? 14.150 -14.308 60.337 1.00 32.16 333 SER B N 1
ATOM 6285 C CA . SER B 1 333 ? 15.396 -14.635 61.006 1.00 34.98 333 SER B CA 1
ATOM 6286 C C . SER B 1 333 ? 15.144 -15.359 62.324 1.00 39.01 333 SER B C 1
ATOM 6287 O O . SER B 1 333 ? 15.922 -16.232 62.721 1.00 32.46 333 SER B O 1
ATOM 6290 N N . ASN B 1 334 ? 14.045 -14.996 62.985 1.00 39.41 334 ASN B N 1
ATOM 6291 C CA . ASN B 1 334 ? 13.801 -15.414 64.357 1.00 33.34 334 ASN B CA 1
ATOM 6292 C C . ASN B 1 334 ? 12.421 -16.002 64.602 1.00 42.38 334 ASN B C 1
ATOM 6293 O O . ASN B 1 334 ? 12.015 -16.226 65.744 1.00 40.18 334 ASN B O 1
ATOM 6298 N N . GLY B 1 335 ? 11.700 -16.262 63.525 1.00 39.87 335 GLY B N 1
ATOM 6299 C CA . GLY B 1 335 ? 10.366 -16.786 63.663 1.00 33.29 335 GLY B CA 1
ATOM 6300 C C . GLY B 1 335 ? 10.320 -18.243 63.296 1.00 31.81 335 GLY B C 1
ATOM 6301 O O . GLY B 1 335 ? 11.341 -18.920 63.226 1.00 33.64 335 GLY B O 1
ATOM 6302 N N . GLU B 1 336 ? 9.108 -18.706 63.041 1.00 29.41 336 GLU B N 1
ATOM 6303 C CA . GLU B 1 336 ? 8.839 -20.101 62.800 1.00 31.85 336 GLU B CA 1
ATOM 6304 C C . GLU B 1 336 ? 7.937 -20.209 61.584 1.00 27.52 336 GLU B C 1
ATOM 6305 O O . GLU B 1 336 ? 6.814 -19.714 61.597 1.00 28.70 336 GLU B O 1
ATOM 6311 N N . MET B 1 337 ? 8.421 -20.849 60.529 1.00 23.30 337 MET B N 1
ATOM 6312 C CA . MET B 1 337 ? 7.565 -21.088 59.381 1.00 25.77 337 MET B CA 1
ATOM 6313 C C . MET B 1 337 ? 6.952 -22.483 59.427 1.00 23.59 337 MET B C 1
ATOM 6314 O O . MET B 1 337 ? 7.565 -23.423 59.907 1.00 23.35 337 MET B O 1
ATOM 6319 N N . ILE B 1 338 ? 5.720 -22.582 58.946 1.00 19.89 338 ILE B N 1
ATOM 6320 C CA . ILE B 1 338 ? 5.023 -23.835 58.819 1.00 26.69 338 ILE B CA 1
ATOM 6321 C C . ILE B 1 338 ? 4.229 -23.789 57.525 1.00 26.48 338 ILE B C 1
ATOM 6322 O O . ILE B 1 338 ? 3.555 -22.797 57.244 1.00 26.73 338 ILE B O 1
ATOM 6327 N N . PHE B 1 339 ? 4.341 -24.853 56.729 1.00 23.60 339 PHE B N 1
ATOM 6328 C CA . PHE B 1 339 ? 3.533 -24.991 55.530 1.00 21.25 339 PHE B CA 1
ATOM 63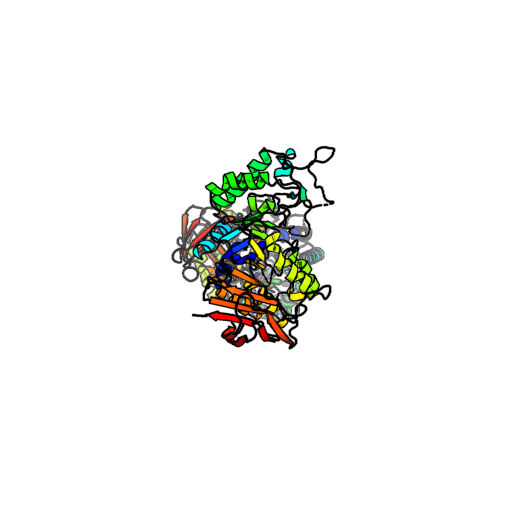29 C C . PHE B 1 339 ? 2.073 -25.193 55.886 1.00 25.97 339 PHE B C 1
ATOM 6330 O O . PHE B 1 339 ? 1.743 -25.726 56.943 1.00 30.83 339 PHE B O 1
ATOM 6338 N N . ILE B 1 340 ? 1.204 -24.742 54.991 1.00 28.09 340 ILE B N 1
ATOM 6339 C CA . ILE B 1 340 ? -0.235 -24.749 55.196 1.00 25.10 340 ILE B CA 1
ATOM 6340 C C . ILE B 1 340 ? -0.900 -25.600 54.125 1.00 28.22 340 ILE B C 1
ATOM 6341 O O . ILE B 1 340 ? -0.733 -25.356 52.924 1.00 26.17 340 ILE B O 1
ATOM 6346 N N . ARG B 1 341 ? -1.640 -26.612 54.566 1.00 30.79 341 ARG B N 1
ATOM 6347 C CA . ARG B 1 341 ? -2.425 -27.435 53.660 1.00 29.51 341 ARG B CA 1
ATOM 6348 C C . ARG B 1 341 ? -3.376 -26.555 52.866 1.00 28.25 341 ARG B C 1
ATOM 6349 O O . ARG B 1 341 ? -4.118 -25.758 53.441 1.00 28.04 341 ARG B O 1
ATOM 6357 N N . ASN B 1 342 ? -3.374 -26.701 51.548 1.00 21.67 342 ASN B N 1
ATOM 6358 C CA . ASN B 1 342 ? -4.319 -25.950 50.752 1.00 23.87 342 ASN B CA 1
ATOM 6359 C C . ASN B 1 342 ? -5.164 -26.802 49.812 1.00 27.15 342 ASN B C 1
ATOM 6360 O O . ASN B 1 342 ? -4.903 -27.976 49.599 1.00 24.88 342 ASN B O 1
ATOM 6365 N N . ASP B 1 343 ? -6.189 -26.175 49.253 1.00 37.65 343 ASP B N 1
ATOM 6366 C CA . ASP B 1 343 ? -7.127 -26.819 48.338 1.00 37.52 343 ASP B CA 1
ATOM 6367 C C . ASP B 1 343 ? -6.484 -27.338 47.061 1.00 32.70 343 ASP B C 1
ATOM 6368 O O . ASP B 1 343 ? -6.848 -28.397 46.575 1.00 39.95 343 ASP B O 1
ATOM 6373 N N . GLN B 1 344 ? -5.557 -26.563 46.503 1.00 30.83 344 GLN B N 1
ATOM 6374 C CA . GLN B 1 344 ? -5.053 -26.813 45.161 1.00 31.83 344 GLN B CA 1
ATOM 6375 C C . GLN B 1 344 ? -3.570 -27.120 45.189 1.00 35.79 344 GLN B C 1
ATOM 6376 O O . GLN B 1 344 ? -2.751 -26.280 44.811 1.00 35.74 344 GLN B O 1
ATOM 6382 N N . PRO B 1 345 ? -3.216 -28.343 45.604 1.00 31.43 345 PRO B N 1
ATOM 6383 C CA . PRO B 1 345 ? -1.806 -28.626 45.849 1.00 29.84 345 PRO B CA 1
ATOM 6384 C C . PRO B 1 345 ? -1.036 -28.649 44.540 1.00 28.62 345 PRO B C 1
ATOM 6385 O O . PRO B 1 345 ? 0.190 -28.684 44.554 1.00 27.77 345 PRO B O 1
ATOM 6389 N N . GLU B 1 346 ? -1.756 -28.602 43.424 1.00 29.61 346 GLU B N 1
ATOM 6390 C CA . GLU B 1 346 ? -1.125 -28.621 42.112 1.00 29.01 346 GLU B CA 1
ATOM 6391 C C . GLU B 1 346 ? -0.878 -27.204 41.594 1.00 30.81 346 GLU B C 1
ATOM 6392 O O . GLU B 1 346 ? -0.083 -27.014 40.669 1.00 29.69 346 GLU B O 1
ATOM 6398 N N . ARG B 1 347 ? -1.559 -26.216 42.179 1.00 31.15 347 ARG B N 1
ATOM 6399 C CA . ARG B 1 347 ? -1.414 -24.817 41.741 1.00 28.91 347 ARG B CA 1
ATOM 6400 C C . ARG B 1 347 ? -0.705 -23.926 42.766 1.00 27.64 347 ARG B C 1
ATOM 6401 O O . ARG B 1 347 ? 0.268 -23.244 42.432 1.00 24.56 347 ARG B O 1
ATOM 6409 N N . VAL B 1 348 ? -1.190 -23.937 44.006 1.00 24.10 348 VAL B N 1
ATOM 6410 C CA . VAL B 1 348 ? -0.733 -22.971 45.005 1.00 23.72 348 VAL B CA 1
ATOM 6411 C C . VAL B 1 348 ? 0.182 -23.492 46.135 1.00 27.71 348 VAL B C 1
ATOM 6412 O O . VAL B 1 348 ? 0.011 -24.615 46.648 1.00 26.48 348 VAL B O 1
ATOM 6416 N N . ILE B 1 349 ? 1.163 -22.653 46.488 1.00 21.22 349 ILE B N 1
ATOM 6417 C CA . ILE B 1 349 ? 2.006 -22.824 47.671 1.00 17.28 349 ILE B CA 1
ATOM 6418 C C . ILE B 1 349 ? 1.488 -21.878 48.766 1.00 22.76 349 ILE B C 1
ATOM 6419 O O . ILE B 1 349 ? 1.205 -20.716 48.500 1.00 19.97 349 ILE B O 1
ATOM 6424 N N . SER B 1 350 ? 1.360 -22.370 49.991 1.00 21.04 350 SER B N 1
ATOM 6425 C CA . SER B 1 350 ? 0.910 -21.546 51.097 1.00 17.04 350 SER B CA 1
ATOM 6426 C C . SER B 1 350 ? 1.656 -21.923 52.351 1.00 17.22 350 SER B C 1
ATOM 6427 O O . SER B 1 350 ? 1.816 -23.086 52.636 1.00 22.28 350 SER B O 1
ATOM 6430 N N . TYR B 1 351 ? 2.120 -20.931 53.091 1.00 20.44 351 TYR B N 1
ATOM 6431 C CA . TYR B 1 351 ? 2.881 -21.160 54.304 1.00 19.65 351 TYR B CA 1
ATOM 6432 C C . TYR B 1 351 ? 2.732 -19.951 55.217 1.00 25.56 351 TYR B C 1
ATOM 6433 O O . TYR B 1 351 ? 2.366 -18.852 54.768 1.00 20.18 351 TYR B O 1
ATOM 6442 N N . LEU B 1 352 ? 2.979 -20.166 56.506 1.00 25.75 352 LEU B N 1
ATOM 6443 C CA . LEU B 1 352 ? 2.663 -19.175 57.527 1.00 20.98 352 LEU B CA 1
ATOM 6444 C C . LEU B 1 352 ? 3.902 -18.936 58.351 1.00 24.43 352 LEU B C 1
ATOM 6445 O O . LEU B 1 352 ? 4.543 -19.896 58.804 1.00 22.49 352 LEU B O 1
ATOM 6450 N N . TRP B 1 353 ? 4.244 -17.666 58.544 1.00 21.23 353 TRP B N 1
ATOM 6451 C CA . TRP B 1 353 ? 5.273 -17.295 59.500 1.00 20.77 353 TRP B CA 1
ATOM 6452 C C . TRP B 1 353 ? 4.611 -16.718 60.742 1.00 29.52 353 TRP B C 1
ATOM 6453 O O . TRP B 1 353 ? 3.660 -15.934 60.650 1.00 30.27 353 TRP B O 1
ATOM 6464 N N . ARG B 1 354 ? 5.128 -17.098 61.904 1.00 30.98 354 ARG B N 1
ATOM 6465 C CA . ARG B 1 354 ? 4.612 -16.625 63.178 1.00 31.96 354 ARG B CA 1
ATOM 6466 C C . ARG B 1 354 ? 5.800 -16.097 63.962 1.00 36.46 354 ARG B C 1
ATOM 6467 O O . ARG B 1 354 ? 6.865 -16.723 63.936 1.00 33.24 354 ARG B O 1
ATOM 6475 N N . HIS B 1 355 ? 5.617 -14.956 64.637 1.00 40.41 355 HIS B N 1
ATOM 6476 C CA . HIS B 1 355 ? 6.635 -14.365 65.513 1.00 35.83 355 HIS B CA 1
ATOM 6477 C C . HIS B 1 355 ? 6.273 -12.989 66.072 1.00 37.12 355 HIS B C 1
ATOM 6478 O O . HIS B 1 355 ? 6.528 -11.993 65.409 1.00 50.82 355 HIS B O 1
ATOM 6485 N N . GLY B 1 356 ? 5.662 -12.889 67.249 1.00 40.33 356 GLY B N 1
ATOM 6486 C CA . GLY B 1 356 ? 4.920 -13.946 67.903 1.00 39.84 356 GLY B CA 1
ATOM 6487 C C . GLY B 1 356 ? 3.511 -13.385 67.883 1.00 33.35 356 GLY B C 1
ATOM 6488 O O . GLY B 1 356 ? 2.526 -14.110 67.872 1.00 43.31 356 GLY B O 1
ATOM 6489 N N . ASN B 1 357 ? 3.421 -12.063 67.854 1.00 37.05 357 ASN B N 1
ATOM 6490 C CA . ASN B 1 357 ? 2.173 -11.405 67.485 1.00 42.25 357 ASN B CA 1
ATOM 6491 C C . ASN B 1 357 ? 2.074 -11.153 65.975 1.00 40.87 357 ASN B C 1
ATOM 6492 O O . ASN B 1 357 ? 0.975 -11.052 65.419 1.00 37.92 357 ASN B O 1
ATOM 6497 N N . ARG B 1 358 ? 3.235 -11.085 65.324 1.00 33.75 358 ARG B N 1
ATOM 6498 C CA . ARG B 1 358 ? 3.333 -10.816 63.896 1.00 30.68 358 ARG B CA 1
ATOM 6499 C C . ARG B 1 358 ? 3.196 -12.105 63.102 1.00 33.82 358 ARG B C 1
ATOM 6500 O O . ARG B 1 358 ? 3.749 -13.146 63.474 1.00 27.66 358 ARG B O 1
ATOM 6508 N N . PHE B 1 359 ? 2.452 -12.018 62.005 1.00 28.92 359 PHE B N 1
ATOM 6509 C CA . PHE B 1 359 ? 2.279 -13.137 61.106 1.00 26.70 359 PHE B CA 1
ATOM 6510 C C . PHE B 1 359 ? 2.556 -12.697 59.685 1.00 28.37 359 PHE B C 1
ATOM 6511 O O . PHE B 1 359 ? 2.480 -11.513 59.367 1.00 24.30 359 PHE B O 1
ATOM 6519 N N . ILE B 1 360 ? 2.888 -13.671 58.842 1.00 26.44 360 ILE B N 1
ATOM 6520 C CA . ILE B 1 360 ? 3.021 -13.468 57.409 1.00 23.52 360 ILE B CA 1
ATOM 6521 C C . ILE B 1 360 ? 2.493 -14.721 56.731 1.00 26.71 360 ILE B C 1
ATOM 6522 O O . ILE B 1 360 ? 3.060 -15.810 56.881 1.00 23.13 360 ILE B O 1
ATOM 6527 N N . LEU B 1 361 ? 1.374 -14.573 56.025 1.00 27.36 361 LEU B N 1
ATOM 6528 C CA . LEU B 1 361 ? 0.780 -15.685 55.295 1.00 23.75 361 LEU B CA 1
ATOM 6529 C C . LEU B 1 361 ? 1.060 -15.506 53.807 1.00 22.99 361 LEU B C 1
ATOM 6530 O O . LEU B 1 361 ? 0.537 -14.591 53.163 1.00 21.93 361 LEU B O 1
ATOM 6535 N N . CYS B 1 362 ? 1.919 -16.362 53.271 1.00 19.18 362 CYS B N 1
ATOM 6536 C CA . CYS B 1 362 ? 2.213 -16.330 51.852 1.00 20.01 362 CYS B CA 1
ATOM 6537 C C . CYS B 1 362 ? 1.291 -17.288 51.131 1.00 16.64 362 CYS B C 1
ATOM 6538 O O . CYS B 1 362 ? 1.065 -18.394 51.592 1.00 21.21 362 CYS B O 1
ATOM 6541 N N . VAL B 1 363 ? 0.723 -16.825 50.026 1.00 20.03 363 VAL B N 1
ATOM 6542 C CA . VAL B 1 363 ? -0.111 -17.632 49.147 1.00 17.47 363 VAL B CA 1
ATOM 6543 C C . VAL B 1 363 ? 0.321 -17.304 47.722 1.00 21.32 363 VAL B C 1
ATOM 6544 O O . VAL B 1 363 ? 0.005 -16.222 47.205 1.00 18.57 363 VAL B O 1
ATOM 6548 N N . LEU B 1 364 ? 1.046 -18.231 47.095 1.00 23.65 364 LEU B N 1
ATOM 6549 C CA . LEU B 1 364 ? 1.589 -18.041 45.738 1.00 23.89 364 LEU B CA 1
ATOM 6550 C C . LEU B 1 364 ? 0.814 -18.815 44.665 1.00 20.96 364 LEU B C 1
ATOM 6551 O O . LEU B 1 364 ? 0.284 -19.889 44.921 1.00 19.74 364 LEU B O 1
ATOM 6556 N N . ASN B 1 365 ? 0.764 -18.259 43.459 1.00 22.81 365 ASN B N 1
ATOM 6557 C CA . ASN B 1 365 ? -0.067 -18.806 42.388 1.00 21.07 365 ASN B CA 1
ATOM 6558 C C . ASN B 1 365 ? 0.654 -18.758 41.051 1.00 20.59 365 ASN B C 1
ATOM 6559 O O . ASN B 1 365 ? 0.183 -18.101 40.119 1.00 21.89 365 ASN B O 1
ATOM 6564 N N . PRO B 1 366 ? 1.799 -19.460 40.948 1.00 20.62 366 PRO B N 1
ATOM 6565 C CA . PRO B 1 366 ? 2.694 -19.375 39.784 1.00 21.39 366 PRO B CA 1
ATOM 6566 C C . PRO B 1 366 ? 2.048 -19.654 38.427 1.00 22.38 366 PRO B C 1
ATOM 6567 O O . PRO B 1 366 ? 2.558 -19.184 37.414 1.00 26.41 366 PRO B O 1
ATOM 6571 N N . LEU B 1 367 ? 0.948 -20.395 38.411 1.00 23.39 367 LEU B N 1
ATOM 6572 C CA . LEU B 1 367 ? 0.197 -20.651 37.183 1.00 25.16 367 LEU B CA 1
ATOM 6573 C C . LEU B 1 367 ? -0.729 -19.495 36.806 1.00 28.45 367 LEU B C 1
ATOM 6574 O O . LEU B 1 367 ? -1.485 -19.595 35.836 1.00 28.86 367 LEU B O 1
ATOM 6579 N N . LEU B 1 368 ? -0.694 -18.427 37.605 1.00 25.31 368 LEU B N 1
ATOM 6580 C CA . LEU B 1 368 ? -1.346 -17.152 37.289 1.00 26.08 368 LEU B CA 1
ATOM 6581 C C . LEU B 1 368 ? -2.864 -17.162 37.146 1.00 28.05 368 LEU B C 1
ATOM 6582 O O . LEU B 1 368 ? -3.492 -16.122 37.288 1.00 28.49 368 LEU B O 1
ATOM 6587 N N . GLU B 1 369 ? -3.453 -18.311 36.834 1.00 32.60 369 GLU B N 1
ATOM 6588 C CA . GLU B 1 369 ? -4.874 -18.331 36.507 1.00 30.58 369 GLU B CA 1
ATOM 6589 C C . GLU B 1 369 ? -5.690 -17.957 37.728 1.00 31.38 369 GLU B C 1
ATOM 6590 O O . GLU B 1 369 ? -5.212 -18.071 38.861 1.00 29.35 369 GLU B O 1
ATOM 6596 N N . ASN B 1 370 ? -6.898 -17.454 37.495 1.00 27.73 370 ASN B N 1
ATOM 6597 C CA . ASN B 1 370 ? -7.742 -17.043 38.600 1.00 27.39 370 ASN B CA 1
ATOM 6598 C C . ASN B 1 370 ? -8.451 -18.268 39.126 1.00 33.91 370 ASN B C 1
ATOM 6599 O O . ASN B 1 370 ? -9.246 -18.885 38.416 1.00 35.56 370 ASN B O 1
ATOM 6604 N N . THR B 1 371 ? -8.121 -18.656 40.351 1.00 30.14 371 THR B N 1
ATOM 6605 C CA . THR B 1 371 ? -8.832 -19.737 41.008 1.00 35.22 371 THR B CA 1
ATOM 6606 C C . THR B 1 371 ? -9.079 -19.366 42.454 1.00 35.18 371 THR B C 1
ATOM 6607 O O . THR B 1 371 ? -8.662 -18.306 42.918 1.00 32.67 371 THR B O 1
ATOM 6611 N N . SER B 1 372 ? -9.772 -20.246 43.163 1.00 35.34 372 SER B N 1
ATOM 6612 C CA . SER B 1 372 ? -9.924 -20.089 44.590 1.00 34.80 372 SER B CA 1
ATOM 6613 C C . SER B 1 372 ? -9.205 -21.250 45.268 1.00 30.96 372 SER B C 1
ATOM 6614 O O . SER B 1 372 ? -9.069 -22.321 44.688 1.00 34.25 372 SER B O 1
ATOM 6617 N N . VAL B 1 373 ? -8.715 -21.011 46.478 1.00 30.70 373 VAL B N 1
ATOM 6618 C CA . VAL B 1 373 ? -8.054 -22.030 47.278 1.00 27.62 373 VAL B CA 1
ATOM 6619 C C . VAL B 1 373 ? -8.488 -21.832 48.700 1.00 28.44 373 VAL B C 1
ATOM 6620 O O . VAL B 1 373 ? -8.356 -20.736 49.243 1.00 29.29 373 VAL B O 1
ATOM 6624 N N . THR B 1 374 ? -8.987 -22.879 49.329 1.00 28.52 374 THR B N 1
ATOM 6625 C CA . THR B 1 374 ? -9.221 -22.770 50.745 1.00 29.31 374 THR B CA 1
ATOM 6626 C C . THR B 1 374 ? -8.028 -23.373 51.473 1.00 29.21 374 THR B C 1
ATOM 6627 O O . THR B 1 374 ? -7.473 -24.389 51.048 1.00 23.78 374 THR B O 1
ATOM 6631 N N . LEU B 1 375 ? -7.601 -22.696 52.534 1.00 27.63 375 LEU B N 1
ATOM 6632 C CA . LEU B 1 375 ? -6.448 -23.126 53.305 1.00 28.56 375 LEU B CA 1
ATOM 6633 C C . LEU B 1 375 ? -6.929 -23.710 54.616 1.00 27.64 375 LEU B C 1
ATOM 6634 O O . LEU B 1 375 ? -7.915 -23.254 55.181 1.00 29.28 375 LEU B O 1
ATOM 6639 N N . ASP B 1 376 ? -6.218 -24.707 55.117 1.00 27.10 376 ASP B N 1
ATOM 6640 C CA . ASP B 1 376 ? -6.615 -25.328 56.363 1.00 31.89 376 ASP B CA 1
ATOM 6641 C C . ASP B 1 376 ? -5.840 -24.721 57.516 1.00 25.20 376 ASP B C 1
ATOM 6642 O O . ASP B 1 376 ? -4.633 -24.886 57.585 1.00 23.91 376 ASP B O 1
ATOM 6647 N N . PHE B 1 377 ? -6.543 -24.022 58.411 1.00 24.69 377 PHE B N 1
ATOM 6648 C CA . PHE B 1 377 ? -5.926 -23.408 59.594 1.00 29.11 377 PHE B CA 1
ATOM 6649 C C . PHE B 1 377 ? -6.241 -24.104 60.917 1.00 32.79 377 PHE B C 1
ATOM 6650 O O . PHE B 1 377 ? -6.110 -23.499 61.974 1.00 34.52 377 PHE B O 1
ATOM 6658 N N . SER B 1 378 ? -6.622 -25.375 60.837 1.00 34.17 378 SER B N 1
ATOM 6659 C CA . SER B 1 378 ? -7.015 -26.183 61.987 1.00 37.73 378 SER B CA 1
ATOM 6660 C C . SER B 1 378 ? -6.301 -25.880 63.303 1.00 46.18 378 SER B C 1
ATOM 6661 O O . SER B 1 378 ? -6.925 -25.378 64.251 1.00 42.92 378 SER B O 1
ATOM 6664 N N . GLY B 1 379 ? -5.007 -26.181 63.369 1.00 37.91 379 GLY B N 1
ATOM 6665 C CA . GLY B 1 379 ? -4.269 -25.981 64.606 1.00 36.15 379 GLY B CA 1
ATOM 6666 C C . GLY B 1 379 ? -4.196 -24.547 65.115 1.00 39.40 379 GLY B C 1
ATOM 6667 O O . GLY B 1 379 ? -3.935 -24.328 66.297 1.00 37.11 379 GLY B O 1
ATOM 6668 N N . ILE B 1 380 ? -4.442 -23.573 64.237 1.00 38.11 380 ILE B N 1
ATOM 6669 C CA . ILE B 1 380 ? -4.145 -22.171 64.526 1.00 29.69 380 ILE B CA 1
ATOM 6670 C C . ILE B 1 380 ? -5.359 -21.273 64.784 1.00 30.97 380 ILE B C 1
ATOM 6671 O O . ILE B 1 380 ? -5.423 -20.590 65.803 1.00 32.00 380 ILE B O 1
ATOM 6676 N N . TRP B 1 381 ? -6.305 -21.233 63.854 1.00 30.61 381 TRP B N 1
ATOM 6677 C CA . TRP B 1 381 ? -7.478 -20.378 64.037 1.00 34.39 381 TRP B CA 1
ATOM 6678 C C . TRP B 1 381 ? -8.766 -21.118 63.705 1.00 34.95 381 TRP B C 1
ATOM 6679 O O . TRP B 1 381 ? -8.815 -21.879 62.754 1.00 34.44 381 TRP B O 1
ATOM 6690 N N . GLU B 1 382 ? -9.791 -20.898 64.521 1.00 42.99 382 GLU B N 1
ATOM 6691 C CA . GLU B 1 382 ? -11.162 -21.338 64.247 1.00 42.39 382 GLU B CA 1
ATOM 6692 C C . GLU B 1 382 ? -11.923 -20.500 63.178 1.00 38.14 382 GLU B C 1
ATOM 6693 O O . GLU B 1 382 ? -12.282 -21.099 62.171 1.00 37.11 382 GLU B O 1
ATOM 6699 N N . ASN B 1 383 ? -12.198 -19.182 63.299 1.00 33.17 383 ASN B N 1
ATOM 6700 C CA . ASN B 1 383 ? -11.951 -18.210 64.397 1.00 45.48 383 ASN B CA 1
ATOM 6701 C C . ASN B 1 383 ? -12.262 -16.741 64.009 1.00 45.31 383 ASN B C 1
ATOM 6702 O O . ASN B 1 383 ? -13.064 -16.082 64.675 1.00 49.31 383 ASN B O 1
ATOM 6707 N N . ILE B 1 384 ? -11.607 -16.243 62.947 1.00 35.92 384 ILE B N 1
ATOM 6708 C CA . ILE B 1 384 ? -11.364 -14.795 62.763 1.00 34.96 384 ILE B CA 1
ATOM 6709 C C . ILE B 1 384 ? -11.397 -14.175 61.354 1.00 31.61 384 ILE B C 1
ATOM 6710 O O . ILE B 1 384 ? -11.202 -14.844 60.334 1.00 34.76 384 ILE B O 1
ATOM 6715 N N . CYS B 1 385 ? -11.588 -12.858 61.329 1.00 33.87 385 CYS B N 1
ATOM 6716 C CA . CYS B 1 385 ? -11.353 -12.054 60.131 1.00 38.33 385 CYS B CA 1
ATOM 6717 C C . CYS B 1 385 ? -10.008 -11.328 60.258 1.00 32.05 385 CYS B C 1
ATOM 6718 O O . CYS B 1 385 ? -9.839 -10.464 61.111 1.00 30.65 385 CYS B O 1
ATOM 6721 N N . ILE B 1 386 ? -9.050 -11.705 59.415 1.00 33.67 386 ILE B N 1
ATOM 6722 C CA . ILE B 1 386 ? -7.726 -11.098 59.416 1.00 23.83 386 ILE B CA 1
ATOM 6723 C C . ILE B 1 386 ? -7.678 -9.929 58.435 1.00 28.05 386 ILE B C 1
ATOM 6724 O O . ILE B 1 386 ? -8.117 -10.058 57.295 1.00 23.99 386 ILE B O 1
ATOM 6729 N N . HIS B 1 387 ? -7.171 -8.788 58.904 1.00 26.16 387 HIS B N 1
ATOM 6730 C CA . HIS B 1 387 ? -6.880 -7.639 58.061 1.00 20.52 387 HIS B CA 1
ATOM 6731 C C . HIS B 1 387 ? -5.370 -7.507 57.864 1.00 24.62 387 HIS B C 1
ATOM 6732 O O . HIS B 1 387 ? -4.634 -7.124 58.784 1.00 17.20 387 HIS B O 1
ATOM 6739 N N . SER B 1 388 ? -4.907 -7.834 56.657 1.00 25.15 388 SER B N 1
ATOM 6740 C CA . SER B 1 388 ? -3.478 -7.803 56.351 1.00 21.29 388 SER B CA 1
ATOM 6741 C C . SER B 1 388 ? -3.082 -6.716 55.345 1.00 19.28 388 SER B C 1
ATOM 6742 O O . SER B 1 388 ? -3.926 -6.119 54.678 1.00 18.44 388 SER B O 1
ATOM 6745 N N . LYS B 1 389 ? -1.778 -6.494 55.222 1.00 16.21 389 LYS B N 1
ATOM 6746 C CA . LYS B 1 389 ? -1.257 -5.747 54.093 1.00 20.03 389 LYS B CA 1
ATOM 6747 C C . LYS B 1 389 ? -0.451 -6.664 53.180 1.00 19.48 389 LYS B C 1
ATOM 6748 O O . LYS B 1 389 ? 0.514 -7.293 53.607 1.00 23.02 389 LYS B O 1
ATOM 6754 N N . ASN B 1 390 ? -0.848 -6.753 51.922 1.00 15.30 390 ASN B N 1
ATOM 6755 C CA . ASN B 1 390 ? -0.046 -7.495 50.974 1.00 17.24 390 ASN B CA 1
ATOM 6756 C C . ASN B 1 390 ? 1.300 -6.832 50.649 1.00 19.36 390 ASN B C 1
ATOM 6757 O O . ASN B 1 390 ? 1.362 -5.925 49.813 1.00 22.92 390 ASN B O 1
ATOM 6762 N N . VAL B 1 391 ? 2.374 -7.315 51.266 1.00 15.51 391 VAL B N 1
ATOM 6763 C CA . VAL B 1 391 ? 3.730 -6.803 51.009 1.00 22.48 391 VAL B CA 1
ATOM 6764 C C . VAL B 1 391 ? 4.169 -6.714 49.512 1.00 22.30 391 VAL B C 1
ATOM 6765 O O . VAL B 1 391 ? 4.991 -5.880 49.139 1.00 29.74 391 VAL B O 1
ATOM 6769 N N . PHE B 1 392 ? 3.606 -7.553 48.653 1.00 23.94 392 PHE B N 1
ATOM 6770 C CA . PHE B 1 392 ? 3.964 -7.537 47.229 1.00 21.33 392 PHE B CA 1
ATOM 6771 C C . PHE B 1 392 ? 3.565 -6.267 46.479 1.00 21.20 392 PHE B C 1
ATOM 6772 O O . PHE B 1 392 ? 4.307 -5.800 45.615 1.00 20.02 392 PHE B O 1
ATOM 6780 N N . ASN B 1 393 ? 2.379 -5.736 46.757 1.00 19.24 393 ASN B N 1
ATOM 6781 C CA . ASN B 1 393 ? 1.864 -4.643 45.936 1.00 20.10 393 ASN B CA 1
ATOM 6782 C C . ASN B 1 393 ? 1.307 -3.492 46.750 1.00 22.07 393 ASN B C 1
ATOM 6783 O O . ASN B 1 393 ? 0.713 -2.562 46.200 1.00 19.08 393 ASN B O 1
ATOM 6788 N N . ASP B 1 394 ? 1.501 -3.590 48.062 1.00 23.28 394 ASP B N 1
ATOM 6789 C CA . ASP B 1 394 ? 0.986 -2.635 49.030 1.00 24.97 394 ASP B CA 1
ATOM 6790 C C . ASP B 1 394 ? -0.540 -2.549 49.030 1.00 26.00 394 ASP B C 1
ATOM 6791 O O . ASP B 1 394 ? -1.108 -1.551 49.474 1.00 25.70 394 ASP B O 1
ATOM 6796 N N . ASP B 1 395 ? -1.192 -3.599 48.535 1.00 23.85 395 ASP B N 1
ATOM 6797 C CA . ASP B 1 395 ? -2.643 -3.730 48.640 1.00 26.23 395 ASP B CA 1
ATOM 6798 C C . ASP B 1 395 ? -3.029 -4.069 50.066 1.00 24.03 395 ASP B C 1
ATOM 6799 O O . ASP B 1 395 ? -2.178 -4.273 50.936 1.00 21.70 395 ASP B O 1
ATOM 6804 N N . ILE B 1 396 ? -4.333 -4.159 50.278 1.00 23.53 396 ILE B N 1
ATOM 6805 C CA . ILE B 1 396 ? -4.888 -4.488 51.573 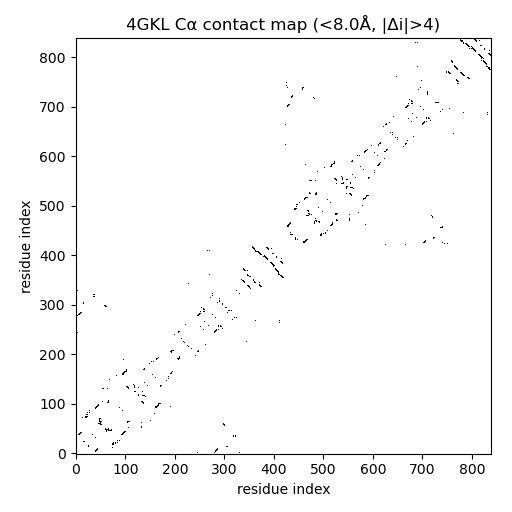1.00 23.73 396 ILE B CA 1
ATOM 6806 C C . ILE B 1 396 ? -5.803 -5.711 51.366 1.00 24.77 396 ILE B C 1
ATOM 6807 O O . ILE B 1 396 ? -6.681 -5.709 50.499 1.00 23.49 396 ILE B O 1
ATOM 6812 N N . VAL B 1 397 ? -5.543 -6.785 52.108 1.00 26.30 397 VAL B N 1
ATOM 6813 C CA . VAL B 1 397 ? -6.275 -8.045 51.911 1.00 21.38 397 VAL B CA 1
ATOM 6814 C C . VAL B 1 397 ? -6.890 -8.565 53.202 1.00 21.72 397 VAL B C 1
ATOM 6815 O O . VAL B 1 397 ? -6.186 -8.741 54.200 1.00 18.69 397 VAL B O 1
ATOM 6819 N N . ARG B 1 398 ? -8.202 -8.791 53.196 1.00 21.25 398 ARG B N 1
ATOM 6820 C CA . ARG B 1 398 ? -8.813 -9.471 54.329 1.00 25.05 398 ARG B CA 1
ATOM 6821 C C . ARG B 1 398 ? -8.979 -10.959 54.056 1.00 26.37 398 ARG B C 1
ATOM 6822 O O . ARG B 1 398 ? -9.329 -11.374 52.945 1.00 26.53 398 ARG B O 1
ATOM 6830 N N . VAL B 1 399 ? -8.686 -11.757 55.073 1.00 26.77 399 VAL B N 1
ATOM 6831 C CA . VAL B 1 399 ? -8.921 -13.187 55.008 1.00 31.24 399 VAL B CA 1
ATOM 6832 C C . VAL B 1 399 ? -9.736 -13.612 56.217 1.00 27.98 399 VAL B C 1
ATOM 6833 O O . VAL B 1 399 ? -9.347 -13.373 57.363 1.00 29.72 399 VAL B O 1
ATOM 6837 N N . SER B 1 400 ? -10.892 -14.210 55.951 1.00 29.65 400 SER B N 1
ATOM 6838 C CA . SER B 1 400 ? -11.730 -14.727 57.022 1.00 33.48 400 SER B CA 1
ATOM 6839 C C . SER B 1 400 ? -11.612 -16.241 57.124 1.00 31.37 400 SER B C 1
ATOM 6840 O O . SER B 1 400 ? -12.010 -16.967 56.210 1.00 29.24 400 SER B O 1
ATOM 6843 N N . VAL B 1 401 ? -11.063 -16.722 58.233 1.00 37.08 401 VAL B N 1
ATOM 6844 C CA . VAL B 1 401 ? -11.137 -18.157 58.522 1.00 35.37 401 VAL B CA 1
ATOM 6845 C C . VAL B 1 401 ? -12.438 -18.464 59.289 1.00 38.31 401 VAL B C 1
ATOM 6846 O O . VAL B 1 401 ? -12.719 -17.890 60.344 1.00 39.73 401 VAL B O 1
ATOM 6850 N N . LYS B 1 402 ? -13.262 -19.332 58.715 1.00 40.32 402 LYS B N 1
ATOM 6851 C CA . LYS B 1 402 ? -14.601 -19.577 59.250 1.00 39.78 402 LYS B CA 1
ATOM 6852 C C . LYS B 1 402 ? -14.663 -20.784 60.186 1.00 44.81 402 LYS B C 1
ATOM 6853 O O . LYS B 1 402 ? -14.900 -20.633 61.382 1.00 48.94 402 LYS B O 1
ATOM 6859 N N . ASN B 1 403 ? -14.468 -21.980 59.640 1.00 42.07 403 ASN B N 1
ATOM 6860 C CA . ASN B 1 403 ? -14.419 -23.180 60.463 1.00 40.05 403 ASN B CA 1
ATOM 6861 C C . ASN B 1 403 ? -13.028 -23.784 60.383 1.00 43.54 403 ASN B C 1
ATOM 6862 O O . ASN B 1 403 ? -12.834 -24.860 59.811 1.00 36.70 403 ASN B O 1
ATOM 6867 N N . SER B 1 404 ? -12.061 -23.060 60.941 1.00 41.37 404 SER B N 1
ATOM 6868 C CA . SER B 1 404 ? -10.650 -23.425 60.850 1.00 39.03 404 SER B CA 1
ATOM 6869 C C . SER B 1 404 ? -10.143 -23.435 59.406 1.00 37.87 404 SER B C 1
ATOM 6870 O O . SER B 1 404 ? -9.089 -23.997 59.122 1.00 40.52 404 SER B O 1
ATOM 6873 N N . ARG B 1 405 ? -10.894 -22.815 58.499 1.00 37.21 405 ARG B N 1
ATOM 6874 C CA . ARG B 1 405 ? -10.508 -22.774 57.086 1.00 39.83 405 ARG B CA 1
ATOM 6875 C C . ARG B 1 405 ? -10.766 -21.412 56.432 1.00 36.10 405 ARG B C 1
ATOM 6876 O O . ARG B 1 405 ? -11.743 -20.728 56.751 1.00 44.63 405 ARG B O 1
ATOM 6884 N N . ALA B 1 406 ? -9.878 -21.017 55.530 1.00 26.98 406 ALA B N 1
ATOM 6885 C CA . ALA B 1 406 ? -9.992 -19.719 54.867 1.00 28.98 406 ALA B CA 1
ATOM 6886 C C . ALA B 1 406 ? -9.989 -19.875 53.358 1.00 29.93 406 ALA B C 1
ATOM 6887 O O . ALA B 1 406 ? -9.036 -20.394 52.781 1.00 31.21 406 ALA B O 1
ATOM 6889 N N . LYS B 1 407 ? -11.067 -19.428 52.725 1.00 27.91 407 LYS B N 1
ATOM 6890 C CA . LYS B 1 407 ? -11.189 -19.479 51.282 1.00 24.17 407 LYS B CA 1
ATOM 6891 C C . LYS B 1 407 ? -10.644 -18.169 50.694 1.00 36.99 407 LYS B C 1
ATOM 6892 O O . LYS B 1 407 ? -11.091 -17.061 51.048 1.00 33.70 407 LYS B O 1
ATOM 6898 N N . ILE B 1 408 ? -9.658 -18.305 49.811 1.00 28.71 408 ILE B N 1
ATOM 6899 C CA . ILE B 1 408 ? -8.898 -17.174 49.319 1.00 23.46 408 ILE B CA 1
ATOM 6900 C C . ILE B 1 408 ? -8.873 -17.182 47.806 1.00 26.50 408 ILE B C 1
ATOM 6901 O O . ILE B 1 408 ? -8.428 -18.149 47.195 1.00 32.30 408 ILE B O 1
ATOM 6906 N N . LYS B 1 409 ? -9.353 -16.106 47.196 1.00 32.24 409 LYS B N 1
ATOM 6907 C CA . LYS B 1 409 ? -9.322 -15.987 45.743 1.00 31.81 409 LYS B CA 1
ATOM 6908 C C . LYS B 1 409 ? -7.946 -15.469 45.309 1.00 35.11 409 LYS B C 1
ATOM 6909 O O . LYS B 1 409 ? -7.516 -14.389 45.731 1.00 24.22 409 LYS B O 1
ATOM 6915 N N . VAL B 1 410 ? -7.248 -16.259 44.493 1.00 28.37 410 VAL B N 1
ATOM 6916 C CA . VAL B 1 410 ? -5.921 -15.889 44.018 1.00 22.62 410 VAL B CA 1
ATOM 6917 C C . VAL B 1 410 ? -5.929 -15.689 42.514 1.00 29.58 410 VAL B C 1
ATOM 6918 O O . VAL B 1 410 ? -6.855 -16.124 41.828 1.00 31.88 410 VAL B O 1
ATOM 6922 N N . GLY B 1 411 ? -4.904 -15.015 42.000 1.00 28.07 411 GLY B N 1
ATOM 6923 C CA . GLY B 1 411 ? -4.786 -14.826 40.570 1.00 24.48 411 GLY B CA 1
ATOM 6924 C C . GLY B 1 411 ? -3.797 -13.757 40.171 1.00 27.81 411 GLY B C 1
ATOM 6925 O O . GLY B 1 411 ? -4.052 -12.567 40.361 1.00 38.16 411 GLY B O 1
ATOM 6926 N N . ARG B 1 412 ? -2.655 -14.184 39.644 1.00 27.67 412 ARG B N 1
ATOM 6927 C CA . ARG B 1 412 ? -1.681 -13.281 38.995 1.00 29.14 412 ARG B CA 1
ATOM 6928 C C . ARG B 1 412 ? -0.814 -12.431 39.927 1.00 22.48 412 ARG B C 1
ATOM 6929 O O . ARG B 1 412 ? 0.378 -12.289 39.680 1.00 22.47 412 ARG B O 1
ATOM 6937 N N . GLU B 1 413 ? -1.396 -11.873 40.987 1.00 18.90 413 GLU B N 1
ATOM 6938 C CA . GLU B 1 413 ? -0.592 -11.192 41.992 1.00 16.84 413 GLU B CA 1
ATOM 6939 C C . GLU B 1 413 ? -0.340 -12.028 43.265 1.00 21.53 413 GLU B C 1
ATOM 6940 O O . GLU B 1 413 ? -1.277 -12.464 43.931 1.00 19.37 413 GLU B O 1
ATOM 6946 N N . PRO B 1 414 ? 0.941 -12.255 43.596 1.00 19.80 414 PRO B N 1
ATOM 6947 C CA . PRO B 1 414 ? 1.341 -12.935 44.834 1.00 19.06 414 PRO B CA 1
ATOM 6948 C C . PRO B 1 414 ? 0.712 -12.321 46.091 1.00 19.10 414 PRO B C 1
ATOM 6949 O O . PRO B 1 414 ? 0.566 -11.104 46.199 1.00 19.24 414 PRO B O 1
ATOM 6953 N N . LEU B 1 415 ? 0.346 -13.161 47.048 1.00 18.50 415 LEU B N 1
ATOM 6954 C CA . LEU B 1 415 ? -0.110 -12.656 48.332 1.00 17.57 415 LEU B CA 1
ATOM 6955 C C . LEU B 1 415 ? 0.953 -12.915 49.383 1.00 16.97 415 LEU B C 1
ATOM 6956 O O . LEU B 1 415 ? 1.171 -14.058 49.793 1.00 17.63 415 LEU B O 1
ATOM 6961 N N . ILE B 1 416 ? 1.640 -11.856 49.796 1.00 17.03 416 ILE B N 1
ATOM 6962 C CA . ILE B 1 416 ? 2.540 -11.928 50.941 1.00 14.66 416 ILE B CA 1
ATOM 6963 C C . ILE B 1 416 ? 1.848 -11.127 52.010 1.00 17.90 416 ILE B C 1
ATOM 6964 O O . ILE B 1 416 ? 1.857 -9.902 51.982 1.00 21.90 416 ILE B O 1
ATOM 6969 N N . LEU B 1 417 ? 1.213 -11.820 52.945 1.00 23.52 417 LEU B N 1
ATOM 6970 C CA . LEU B 1 417 ? 0.215 -11.177 53.794 1.00 24.10 417 LEU B CA 1
ATOM 6971 C C . LEU B 1 417 ? 0.695 -10.885 55.202 1.00 20.61 417 LEU B C 1
ATOM 6972 O O . LEU B 1 417 ? 0.707 -11.771 56.049 1.00 24.57 417 LEU B O 1
ATOM 6977 N N . SER B 1 418 ? 1.079 -9.642 55.458 1.00 20.23 418 SER B N 1
ATOM 6978 C CA . SER B 1 418 ? 1.540 -9.294 56.791 1.00 25.28 418 SER B CA 1
ATOM 6979 C C . SER B 1 418 ? 0.395 -8.817 57.696 1.00 27.90 418 SER B C 1
ATOM 6980 O O . SER B 1 418 ? -0.428 -7.981 57.309 1.00 22.38 418 SER B O 1
ATOM 6983 N N . PHE B 1 419 ? 0.339 -9.372 58.901 1.00 25.05 419 PHE B N 1
ATOM 6984 C CA . PHE B 1 419 ? -0.663 -8.957 59.869 1.00 25.45 419 PHE B CA 1
ATOM 6985 C C . PHE B 1 419 ? -0.206 -9.199 61.292 1.00 27.88 419 PHE B C 1
ATOM 6986 O O . PHE B 1 419 ? 0.764 -9.911 61.547 1.00 26.38 419 PHE B O 1
ATOM 6994 N N . VAL B 1 420 ? -0.905 -8.567 62.220 1.00 35.06 420 VAL B N 1
ATOM 6995 C CA . VAL B 1 420 ? -0.575 -8.699 63.626 1.00 37.42 420 VAL B CA 1
ATOM 6996 C C . VAL B 1 420 ? -1.828 -9.043 64.425 1.00 32.86 420 VAL B C 1
ATOM 6997 O O . VAL B 1 420 ? -2.904 -8.493 64.196 1.00 30.91 420 VAL B O 1
ATOM 7001 N N . LEU B 1 421 ? -1.682 -9.998 65.334 1.00 42.55 421 LEU B N 1
ATOM 7002 C CA . LEU B 1 421 ? -2.795 -10.473 66.146 1.00 41.68 421 LEU B CA 1
ATOM 7003 C C . LEU B 1 421 ? -2.477 -10.298 67.625 1.00 46.77 421 LEU B C 1
ATOM 7004 O O . LEU B 1 421 ? -2.156 -11.268 68.317 1.00 52.77 421 LEU B O 1
ATOM 7009 N N . TYR B 1 422 ? -2.538 -9.060 68.104 1.00 39.56 422 TYR B N 1
ATOM 7010 C CA . TYR B 1 422 ? -2.433 -8.824 69.532 1.00 51.58 422 TYR B CA 1
ATOM 7011 C C . TYR B 1 422 ? -3.688 -9.345 70.219 1.00 54.11 422 TYR B C 1
ATOM 7012 O O . TYR B 1 422 ? -3.618 -9.973 71.278 1.00 58.73 422 TYR B O 1
#